Protein AF-A0A1H3VV82-F1 (afdb_monomer)

Mean predicted aligned error: 19.02 Å

Foldseek 3Di:
DDDDDDDDDDDDDDDDDDDDDPDDVVVVVVVVVVVVVVVVVVVVVVVVVVCCCVVCVVVVVQVVQQVPDWPKDWFEAWFAFEAEQVRHTQKGKAKFKFKWFALQFQQVADADPPPRGHLLLPLQLVLCVLLVFDSVVVVVCSVVCNRHLTDRRDPGHHPVSVVVSVCVLVVLVVQLVVLVVVLVVCCVPPVDPVVNVVSVVSNVVSVVVNVSSVSNIRIDIDMDIDMDGPVFFQCCLACAAADPVQAGDWHLSNLCSVQRDWAIKIWTWDQDPVRDIDIDIGHIFHHWYFYWLEDSVLSVLLVVLLVVQQVVQAPQQHHDTQFLKKWKWKAFLQFQETHYTDMPPIGTNVCLLDLVSQFFHADADPVLDFDADPLGDGHTHHPVNSVVQPDPVSSVSSSCVRSHRQQFQPKDQQFQLCQLLLLQLLCQLVLDPQADKFWWCQWDAFPRDTGGFPNNNTPGIDGLLVCSQLSGLRVLLVSLVSSALVSSLVLCVLLVFQHFLPESIPNGDRQVVQDADSVRDGSVNSSQVSRRPSGMGGNSSSQQSVSCLQQQQWRWRHYTTQFIGGPVRHTPDGDGRGGDDGSGGSVRSLSSLSSQLCLQPNDNRVQVLQAAFLADKGWHKRWDDHPPPPSQFIKIKIWIFPHSPRTGMIMIIIGGRGSDPNPRRNNSNSNSNHSSCNPVCVVVVNDRPGDGDPVSVVVVVVVVVVCCVVVVDPDDPCPPPPDPPPPPPPDGPDDDDDPPPDDDDDDDDDDDDFADDDDDPPPDDDDDDDDDDDDDDDDDDDDDDDDDDDDVQVPAPADPPPRFGADPVPRFGAHPPPRDTPDDDPPDDDDDPDDDDDDDDDDDDDDDDDDDDDDDDYDHHDDDDDDDDDDDDDDDDDDDDDDDDDDDDDDDDDDDDDDDDDDDDDDDDDDDDDDDDDDDDDDDDDDDDDDDDDDDDDDDDDDDDDDDDDDDDDDDDDDYDDDDDDDDDDDDDDDDDDDDDDDDDDDDD

Solvent-accessible surface area (backbone atoms only — not comparable to full-atom values): 59492 Å² total; per-residue (Å²): 141,90,80,87,79,92,86,86,88,88,86,88,85,79,90,77,82,91,77,84,79,80,74,54,66,71,57,54,51,49,52,51,50,50,49,50,53,51,49,51,50,48,51,53,49,51,50,48,52,49,47,48,50,72,77,43,32,70,58,54,48,48,55,50,59,75,63,48,83,59,63,66,45,77,36,67,35,47,44,25,38,33,22,27,60,88,63,55,66,53,33,38,50,47,67,22,27,32,37,32,38,17,23,31,53,18,55,67,40,70,60,33,94,89,77,72,43,26,55,16,42,63,42,30,38,55,51,41,38,75,74,77,35,64,50,66,59,51,55,49,47,39,67,77,38,43,80,36,69,74,41,80,72,41,73,67,40,48,52,66,60,51,49,53,52,52,46,60,54,45,58,41,51,48,53,37,50,51,38,54,45,51,44,52,53,38,66,70,60,88,50,53,66,67,61,46,50,50,43,48,54,52,34,56,54,36,43,64,60,29,52,53,59,74,31,45,39,34,74,48,76,43,75,40,63,47,79,47,36,81,62,33,47,71,47,30,50,46,41,34,35,61,47,101,83,72,47,33,46,44,12,35,32,33,57,40,30,84,47,25,40,42,45,67,12,37,38,36,41,46,70,45,100,84,71,46,79,46,72,50,73,46,74,44,41,56,6,31,23,40,28,24,47,23,37,68,62,56,32,48,49,48,48,53,50,55,49,52,50,28,73,73,22,36,52,67,75,47,72,37,50,20,29,60,34,35,30,41,40,31,31,33,35,86,44,26,37,30,35,27,56,48,57,38,74,67,51,35,51,77,52,68,82,54,68,76,70,49,42,25,34,62,31,65,38,102,79,78,41,73,26,57,51,100,76,34,47,77,37,63,28,42,68,71,56,57,74,61,51,80,48,70,67,60,46,52,57,55,46,55,65,56,57,47,35,50,47,41,50,41,67,40,48,53,6,40,50,35,34,65,58,46,50,48,42,21,45,72,68,66,54,43,86,68,82,55,73,37,70,24,72,11,46,44,77,41,95,85,43,79,48,65,20,85,56,60,85,33,78,42,76,31,46,48,37,51,28,52,6,53,58,36,40,40,37,35,28,54,50,38,67,55,39,35,59,69,50,47,46,51,38,44,49,61,46,36,53,30,47,67,71,70,47,70,45,44,74,61,44,70,33,48,90,44,51,67,53,62,96,71,52,49,69,46,49,46,36,40,42,22,38,16,32,92,38,38,45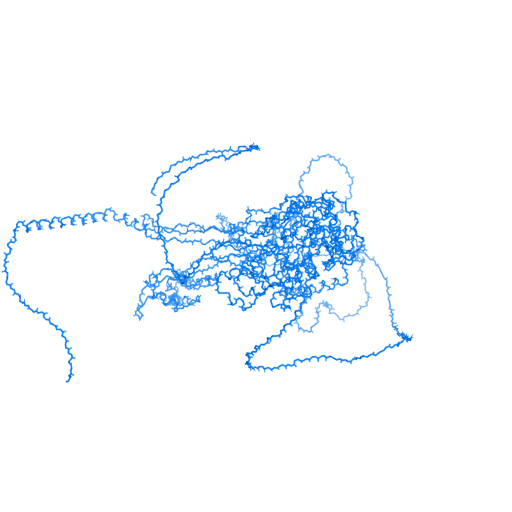,27,51,56,42,50,49,48,33,47,28,12,43,60,58,45,3,45,27,39,40,35,36,45,60,35,33,33,21,38,76,87,66,52,80,74,43,78,53,73,72,42,77,75,49,74,69,42,47,49,69,53,7,52,51,48,41,56,22,18,28,25,8,37,74,29,101,67,24,68,32,48,69,30,59,26,73,26,39,53,44,26,34,33,43,12,53,25,74,44,83,49,78,90,44,79,47,18,36,19,14,25,42,33,34,35,43,55,92,69,62,50,36,31,39,37,32,40,38,34,43,44,22,53,86,77,34,75,58,34,61,62,29,17,39,55,48,12,61,40,45,53,53,47,36,60,74,70,69,48,77,68,74,48,84,66,51,77,65,42,50,49,50,51,54,51,49,52,50,50,48,51,62,75,65,55,74,91,68,74,83,79,71,80,74,87,67,80,76,84,86,76,88,82,72,80,99,79,85,84,93,72,96,74,88,77,88,78,82,96,85,86,88,87,76,97,70,72,37,67,59,76,90,80,84,83,82,88,76,92,81,85,82,89,78,84,92,78,94,83,83,88,86,84,83,89,82,88,78,82,88,78,82,84,60,79,65,75,78,41,58,62,40,92,88,80,71,28,20,30,42,90,87,79,68,29,42,23,38,83,89,77,64,51,65,61,72,76,84,72,95,61,90,82,79,84,84,78,81,88,84,83,90,82,88,80,90,83,84,88,84,88,86,91,87,91,91,93,92,91,90,94,92,87,42,56,78,91,86,91,86,91,91,88,88,85,92,88,84,90,84,88,88,86,87,89,82,89,81,89,87,80,91,86,83,88,84,88,87,86,86,81,86,84,88,85,83,86,88,82,87,84,83,83,89,84,89,83,88,87,85,91,82,87,88,85,81,89,84,91,86,85,88,86,80,88,86,85,78,91,81,86,83,88,85,83,84,85,84,79,88,77,83,88,81,86,83,90,82,86,80,84,80,87,77,91,79,84,86,78,88,82,87,82,89,83,91,87,83,87,90,87,84,89,89,83,90,82,85,86,88,86,134

pLDDT: mean 74.74, std 27.31, range [22.58, 98.81]

Secondary structure (DSSP, 8-state):
------------------------HHHHHHHHHHHHHHHHHHHHHHHHHHHHHHHSHHHHHHHHHTTSPP-EEEEPPPPPPEE-TT--EEEEEEEEEEEEE-HHHHHHSPBPTTTSSBTTHHHHHHHHHHTT--HHHHHHHHHH-TT---EEEEEEEEHHHHHHHHHHHHHHHHHHHHHHHHHHHHHHTT--HHHHHHHHHHHHHHHHHHHHHHT--SEEEEEEEEEE-TTTTTTHHHH-EE-TTS-EESHHHHHTHHHH--B-EEEEEEE-TTS-EEEEEE--BPPPEEEESS-HHHHHHHHHHHHHHHHHHTTSSSSS-SSSEEEEEEEETTT-BEEEEEEES---TTSTT-GGGGTTSBPB-TTSSBPB-SSSPBPB--HHHHHT--SHHHHHHHHHHHSS-HHHH-EE--GGGGHHHHHHHHHHTTS--S--EEEE-SEEEETTEEEEPSSTT--EEEEHHHHHHTT-HHHHHHHHHHH-HHHHHHHHHHTTTTS----SSTT----GGGS--TTT--HHHHHHHTTT-SS-EEHHHHHHHHHHHHTTSEEEPPBSEEEEE-TTS-EEEE----EEEE-S-HHHHHHHHHHHHTTTTSTT-TTGGG--TT---EEEEEEEE-SSTTS--EEEEEEEEE-SSS--EEEEEEEES-SSSSTT-THHHHHHHHHHHHHHHHHTTPPPSSPPPHHHHHHHHHHHHHHHHHS-SS------------S-SS----S---------------S---------S-------------------------PPPP-GGGGSEEPTTT--EE-TTT--EE-TTT--EET----S------------------------------------------------------------------------------------------------------PPP--------------------------------------------------------

Sequence (989 aa):
MSRNNNRPPRAPRKTKGQTGQRFYQYMQFKLLFLFFALLVAFSLLVVRLYMINRDNGEEYKKQVLSQQAYDSRELPFKRGTITDAKGTILANSQLVYNVIIDSYQMNSGTKDETTGRSKFIAPTLDAAESLGIDRAEIEQYVTEHPDSRYYVAKKHLPYDEYTAYQKTLSDAADKVAQIRKAITDEQSGDNDEAKIADLRSQLDAARKANEKYELIQGIWFEPAYIRNYPEKTLAADVIGFANNANMGNFGLEEYYNNVLNGTPGREYGYLNDTSQLERTTIEAVDGNNLVLTMDANIQSIVEKYLKKFNEAHENKVRPGYGANNVGCIIQDVKNGNILAMASTPTYDLSNPYDLSRIVGMPKLNKVDQPEQDEQGHTQYMTQEDVDALVTQEQKTRYLNALWSNFPITSYYESGSTAKPFTLAAGLESGAMTGDETYYCGGSLVVDGWTIKCHNTKGDGMLTVDQAIGRSCNVALMQMAAQIGKENFTKFQRIFNFGLKTNIDLADEARTDDLLIDVDRMTNSDLATNSFGQNFDVTMIQMITGFSSLINGGNYYEPHVVSKITSPSGATVKNIEPRLLKKTVSEETSKKLREATLEVVEGAGGTGTSARPAGYRIGGKTGTAETLKRGNNEYIVSFLGYAPYDDPQIAIYVVIDRMNDSPQDQTREACLLVHDILTEVLPYMNIYMTEPLSEAEEEELKKLDLENTYAYGVSTTPVAIKNNWDSDGDGVNDAIDANDDGTADTALDTNDDGVTDAVDTDGDGSANLWDTDNDGKVDTDINPHPKDEIDKPWTAYSVDPTTGYYIDPTSGHLVDPETGYVFGEATMGSGSSVAGSTPQGVIDAENGTRDGNENGIPDGQEIGTEAGSDAGANGEAGNAAPAENGANGEAGNAGADAAENDTANAAANGAEGNGAGGNGEAGAAPARQNVTPEGSATNDTGTVNSANAANGTGAANAAPAENRAGGNASNIDVNGNGIADSIEGQLLGN

Radius of gyration: 45.16 Å; Cα contacts (8 Å, |Δi|>4): 1476; chains: 1; bounding box: 163×134×117 Å

Structure (mmCIF, N/CA/C/O backbone):
data_AF-A0A1H3VV82-F1
#
_entry.id   AF-A0A1H3VV82-F1
#
loop_
_atom_site.group_PDB
_atom_site.id
_atom_site.type_symbol
_atom_site.label_atom_id
_atom_site.label_alt_id
_atom_site.label_comp_id
_atom_site.label_asym_id
_atom_site.label_entity_id
_atom_site.label_seq_id
_atom_site.pdbx_PDB_ins_code
_atom_site.Cartn_x
_atom_site.Cartn_y
_atom_site.Cartn_z
_atom_site.occupancy
_atom_site.B_iso_or_equiv
_atom_site.auth_seq_id
_atom_site.auth_comp_id
_atom_site.auth_asym_id
_atom_site.auth_atom_id
_atom_site.pdbx_PDB_model_num
ATOM 1 N N . MET A 1 1 ? -55.818 67.971 40.748 1.00 38.00 1 MET A N 1
ATOM 2 C CA . MET A 1 1 ? -55.474 68.452 39.386 1.00 38.00 1 MET A CA 1
ATOM 3 C C . MET A 1 1 ? -55.339 67.222 38.492 1.00 38.00 1 MET A C 1
ATOM 5 O O . MET A 1 1 ? -54.913 66.214 39.023 1.00 38.00 1 MET A O 1
ATOM 9 N N . SER A 1 2 ? -55.588 67.175 37.185 1.00 38.03 2 SER A N 1
ATOM 10 C CA . SER A 1 2 ? -56.376 67.961 36.220 1.00 38.03 2 SER A CA 1
ATOM 11 C C . SER A 1 2 ? -55.869 67.544 34.827 1.00 38.03 2 SER A C 1
ATOM 13 O O . SER A 1 2 ? -54.793 67.994 34.438 1.00 38.03 2 SER A O 1
ATOM 15 N N . ARG A 1 3 ? -56.602 66.665 34.124 1.00 39.44 3 ARG A N 1
ATOM 16 C CA . ARG A 1 3 ? -56.711 66.476 32.650 1.00 39.44 3 ARG A CA 1
ATOM 17 C C . ARG A 1 3 ? -57.506 65.172 32.416 1.00 39.44 3 ARG A C 1
ATOM 19 O O . ARG A 1 3 ? -57.313 64.218 33.155 1.00 39.44 3 ARG A O 1
ATOM 26 N N . ASN A 1 4 ? -58.612 65.176 31.664 1.00 43.06 4 ASN A N 1
ATOM 27 C CA . ASN A 1 4 ? -58.769 65.289 30.199 1.00 43.06 4 ASN A CA 1
ATOM 28 C C . ASN A 1 4 ? -58.244 64.054 29.433 1.00 43.06 4 ASN A C 1
ATOM 30 O O . ASN A 1 4 ? -57.105 63.672 29.652 1.00 43.06 4 ASN A O 1
ATOM 34 N N . ASN A 1 5 ? -58.976 63.482 28.465 1.00 45.12 5 ASN A N 1
ATOM 35 C CA . ASN A 1 5 ? -60.398 63.673 28.108 1.00 45.12 5 ASN A CA 1
ATOM 36 C C . ASN A 1 5 ? -60.890 62.540 27.173 1.00 45.12 5 ASN A C 1
ATOM 38 O O . ASN A 1 5 ? -60.063 61.823 26.626 1.00 45.12 5 ASN A O 1
ATOM 42 N N . ASN A 1 6 ? -62.201 62.520 26.879 1.00 42.16 6 ASN A N 1
ATOM 43 C CA . ASN A 1 6 ? -62.875 61.747 25.812 1.00 42.16 6 ASN A CA 1
ATOM 44 C C . ASN A 1 6 ? -62.939 60.203 25.976 1.00 42.16 6 ASN A C 1
ATOM 46 O O . ASN A 1 6 ? -62.053 59.620 26.577 1.00 42.16 6 ASN A O 1
ATOM 50 N N . ARG A 1 7 ? -63.890 59.436 25.399 1.00 46.06 7 ARG A N 1
ATOM 51 C CA . ARG A 1 7 ? -65.313 59.565 24.931 1.00 46.06 7 ARG A CA 1
ATOM 52 C C . ARG A 1 7 ? -65.567 58.417 23.905 1.00 46.06 7 ARG A C 1
ATOM 54 O O . ARG A 1 7 ? -64.587 57.997 23.300 1.00 46.06 7 ARG A O 1
ATOM 61 N N . PRO A 1 8 ? -66.814 58.016 23.545 1.00 53.34 8 PRO A N 1
ATOM 62 C CA . PRO A 1 8 ? -68.134 58.288 24.132 1.00 53.34 8 PRO A CA 1
ATOM 63 C C . PRO A 1 8 ? -68.904 56.927 24.387 1.00 53.34 8 PRO A C 1
ATOM 65 O O . PRO A 1 8 ? -68.235 56.019 24.865 1.00 53.34 8 PRO A O 1
ATOM 68 N N . PRO A 1 9 ? -70.254 56.736 24.267 1.00 63.19 9 PRO A N 1
ATOM 69 C CA . PRO A 1 9 ? -71.006 56.082 25.360 1.00 63.19 9 PRO A CA 1
ATOM 70 C C . PRO A 1 9 ? -72.120 55.080 24.910 1.00 63.19 9 PRO A C 1
ATOM 72 O O . PRO A 1 9 ? -72.138 54.640 23.766 1.00 63.19 9 PRO A O 1
ATOM 75 N N . ARG A 1 10 ? -73.138 54.884 25.780 1.00 41.62 10 ARG A N 1
ATOM 76 C CA . ARG A 1 10 ? -74.475 54.244 25.585 1.00 41.62 10 ARG A CA 1
ATOM 77 C C . ARG A 1 10 ? -74.542 52.722 25.818 1.00 41.62 10 ARG A C 1
ATOM 79 O O . ARG A 1 10 ? -73.598 52.015 25.522 1.00 41.62 10 ARG A O 1
ATOM 86 N N . ALA A 1 11 ? -75.662 52.160 26.295 1.00 41.28 11 ALA A N 1
ATOM 87 C CA . ALA A 1 11 ? -76.793 52.732 27.055 1.00 41.28 11 ALA A CA 1
ATOM 88 C C . ALA A 1 11 ? -77.581 51.606 27.781 1.00 41.28 11 ALA A C 1
ATOM 90 O O . ALA A 1 11 ? -77.579 50.473 27.309 1.00 41.28 11 ALA A O 1
ATOM 91 N N . PRO A 1 12 ? -78.281 51.888 28.900 1.00 58.59 12 PRO A N 1
ATOM 92 C CA . PRO A 1 12 ? -78.970 50.865 29.698 1.00 58.59 12 PRO A CA 1
ATOM 93 C C . PRO A 1 12 ? -80.466 50.720 29.356 1.00 58.59 12 PRO A C 1
ATOM 95 O O . PRO A 1 12 ? -81.088 51.718 28.984 1.00 58.59 12 PRO A O 1
ATOM 98 N N . ARG A 1 13 ? -81.086 49.562 29.676 1.00 38.19 13 ARG A N 1
ATOM 99 C CA . ARG A 1 13 ? -82.186 49.469 30.682 1.00 38.19 13 ARG A CA 1
ATOM 100 C C . ARG A 1 13 ? -82.951 48.131 30.768 1.00 38.19 13 ARG A C 1
ATOM 102 O O . ARG A 1 13 ? -83.346 47.564 29.765 1.00 38.19 13 ARG A O 1
ATOM 109 N N . LYS A 1 14 ? -83.380 47.863 32.013 1.00 35.97 14 LYS A N 1
ATOM 110 C CA . LYS A 1 14 ? -84.666 47.274 32.456 1.00 35.97 14 LYS A CA 1
ATOM 111 C C . LYS A 1 14 ? -85.007 45.820 32.094 1.00 35.97 14 LYS A C 1
ATOM 113 O O . LYS A 1 14 ? -85.441 45.501 30.995 1.00 35.97 14 LYS A O 1
ATOM 118 N N . THR A 1 15 ? -85.073 45.028 33.162 1.00 47.41 15 THR A N 1
ATOM 119 C CA . THR A 1 15 ? -86.071 43.972 33.366 1.00 47.41 15 THR A CA 1
ATOM 120 C C . THR A 1 15 ? -87.490 44.400 32.958 1.00 47.41 15 THR A C 1
ATOM 122 O O . THR A 1 15 ? -87.934 45.518 33.243 1.00 47.41 15 THR A O 1
ATOM 125 N N . LYS A 1 16 ? -88.246 43.477 32.352 1.00 37.97 16 LYS A N 1
ATOM 126 C CA . LYS A 1 16 ? -89.707 43.563 32.212 1.00 37.97 16 LYS A CA 1
ATOM 127 C C . LYS A 1 16 ? -90.333 42.169 32.300 1.00 37.97 16 LYS A C 1
ATOM 129 O O . LYS A 1 16 ? -89.700 41.187 31.937 1.00 37.97 16 LYS A O 1
ATOM 134 N N . GLY A 1 17 ? -91.549 42.127 32.840 1.00 38.41 17 GLY A N 1
ATOM 135 C CA . GLY A 1 17 ? -92.217 40.932 33.351 1.00 38.41 17 GLY A CA 1
ATOM 136 C C . GLY A 1 17 ? -92.406 39.749 32.396 1.00 38.41 17 GLY A C 1
ATOM 137 O O . GLY A 1 17 ? -92.427 39.877 31.174 1.00 38.41 17 GLY A O 1
ATOM 138 N N . GLN A 1 18 ? -92.614 38.595 33.029 1.00 49.03 18 GLN A N 1
ATOM 139 C CA . GLN A 1 18 ? -93.036 37.347 32.404 1.00 49.03 18 GLN A CA 1
ATOM 140 C C . GLN A 1 18 ? -94.310 37.541 31.567 1.00 49.03 18 GLN A C 1
ATOM 142 O O . GLN A 1 18 ? -95.285 38.128 32.032 1.00 49.03 18 GLN A O 1
ATOM 147 N N . THR A 1 19 ? -94.350 36.927 30.386 1.00 38.09 19 THR A N 1
ATOM 148 C CA . THR A 1 19 ? -95.600 36.449 29.778 1.00 38.09 19 THR A CA 1
ATOM 149 C C . THR A 1 19 ? -95.385 34.988 29.401 1.00 38.09 19 THR A C 1
ATOM 151 O O . THR A 1 19 ? -94.459 34.652 28.669 1.00 38.09 19 THR A O 1
ATOM 154 N N . GLY A 1 20 ? -96.163 34.092 30.007 1.00 49.44 20 GLY A N 1
ATOM 155 C CA . GLY A 1 20 ? -95.887 32.659 29.943 1.00 49.44 20 GLY A CA 1
ATOM 156 C C . GLY A 1 20 ? -96.320 32.034 28.621 1.00 49.44 20 GLY A C 1
ATOM 157 O O . GLY A 1 20 ? -97.518 31.888 28.376 1.00 49.44 20 GLY A O 1
ATOM 158 N N . GLN A 1 21 ? -95.364 31.557 27.822 1.00 50.28 21 GLN A N 1
ATOM 159 C CA . GLN A 1 21 ? -95.659 30.484 26.877 1.00 50.28 21 GLN A CA 1
ATOM 160 C C . GLN A 1 21 ? -95.924 29.206 27.680 1.00 50.28 21 GLN A C 1
ATOM 162 O O . GLN A 1 21 ? -95.058 28.722 28.410 1.00 50.28 21 GLN A O 1
ATOM 167 N N . ARG A 1 22 ? -97.143 28.668 27.573 1.00 47.16 22 ARG A N 1
ATOM 168 C CA . ARG A 1 22 ? -97.499 27.384 28.185 1.00 47.16 22 ARG A CA 1
ATOM 169 C C . ARG A 1 22 ? -96.730 26.277 27.467 1.00 47.16 22 ARG A C 1
ATOM 171 O O . ARG A 1 22 ? -97.128 25.867 26.379 1.00 47.16 22 ARG A O 1
ATOM 178 N N . PHE A 1 23 ? -95.652 25.786 28.078 1.00 49.19 23 PHE A N 1
ATOM 179 C CA . PHE A 1 23 ? -95.019 24.543 27.643 1.00 49.19 23 PHE A CA 1
ATOM 180 C C . PHE A 1 23 ? -96.083 23.442 27.626 1.00 49.19 23 PHE A C 1
ATOM 182 O O . PHE A 1 23 ? -96.707 23.159 28.650 1.00 49.19 23 PHE A O 1
ATOM 189 N N . TYR A 1 24 ? -96.311 22.832 26.462 1.00 60.22 24 TYR A N 1
ATOM 190 C CA . TYR A 1 24 ? -97.186 21.669 26.368 1.00 60.22 24 TYR A CA 1
ATOM 191 C C . TYR A 1 24 ? -96.618 20.576 27.277 1.00 60.22 24 TYR A C 1
ATOM 193 O O . TYR A 1 24 ? -95.491 20.124 27.062 1.00 60.22 24 TYR A O 1
ATOM 201 N N . GLN A 1 25 ? -97.406 20.110 28.251 1.00 56.41 25 GLN A N 1
ATOM 202 C CA . GLN A 1 25 ? -97.020 19.001 29.137 1.00 56.41 25 GLN A CA 1
ATOM 203 C C . GLN A 1 25 ? -96.563 17.779 28.321 1.00 56.41 25 GLN A C 1
ATOM 205 O O . GLN A 1 25 ? -95.598 17.115 28.677 1.00 56.41 25 GLN A O 1
ATOM 210 N N . TYR A 1 26 ? -97.176 17.566 27.152 1.00 57.34 26 TYR A N 1
ATOM 211 C CA . TYR A 1 26 ? -96.818 16.530 26.182 1.00 57.34 26 TYR A CA 1
ATOM 212 C C . TYR A 1 26 ? -95.390 16.655 25.604 1.00 57.34 26 TYR A C 1
ATOM 214 O O . TYR A 1 26 ? -94.752 15.641 25.332 1.00 57.34 26 TYR A O 1
ATOM 222 N N . MET A 1 27 ? -94.849 17.872 25.445 1.00 56.84 27 MET A N 1
ATOM 223 C CA . MET A 1 27 ? -93.449 18.074 25.037 1.00 56.84 27 MET A CA 1
ATOM 224 C C . MET A 1 27 ? -92.477 17.833 26.191 1.00 56.84 27 MET A C 1
ATOM 226 O O . MET A 1 27 ? -91.446 17.206 25.975 1.00 56.84 27 MET A O 1
ATOM 230 N N . GLN A 1 28 ? -92.808 18.268 27.412 1.00 60.91 28 GLN A N 1
ATOM 231 C CA . GLN A 1 28 ? -91.981 17.964 28.586 1.00 60.91 28 GLN A CA 1
ATOM 232 C C . GLN A 1 28 ? -91.943 16.456 28.859 1.00 60.91 28 GLN A C 1
ATOM 234 O O . GLN A 1 28 ? -90.869 15.916 29.097 1.00 60.91 28 GLN A O 1
ATOM 239 N N . PHE A 1 29 ? -93.074 15.758 28.721 1.00 64.06 29 PHE A N 1
ATOM 240 C CA . PHE A 1 29 ? -93.136 14.303 28.869 1.00 64.06 29 PHE A CA 1
ATOM 241 C C . PHE A 1 29 ? -92.304 13.577 27.801 1.00 64.06 29 PHE A C 1
ATOM 243 O O . PHE A 1 29 ? -91.577 12.645 28.128 1.00 64.06 29 PHE A O 1
ATOM 250 N N . LYS A 1 30 ? -92.335 14.035 26.539 1.00 71.00 30 LYS A N 1
ATOM 251 C CA . LYS A 1 30 ? -91.463 13.499 25.477 1.00 71.00 30 LYS A CA 1
ATOM 252 C C . LYS A 1 30 ? -89.980 13.772 25.727 1.00 71.00 30 LYS A C 1
ATOM 254 O O . LYS A 1 30 ? -89.175 12.879 25.495 1.00 71.00 30 LYS A O 1
ATOM 259 N N . LEU A 1 31 ? -89.615 14.962 26.207 1.00 70.62 31 LEU A N 1
ATOM 260 C CA . LEU A 1 31 ? -88.222 15.299 26.517 1.00 70.62 31 LEU A CA 1
ATOM 261 C C . LEU A 1 31 ? -87.698 14.490 27.714 1.00 70.62 31 LEU A C 1
ATOM 263 O O . LEU A 1 31 ? -86.571 14.011 27.680 1.00 70.62 31 LEU A O 1
ATOM 267 N N . LEU A 1 32 ? -88.529 14.290 28.740 1.00 76.44 32 LEU A N 1
ATOM 268 C CA . LEU A 1 32 ? -88.187 13.507 29.927 1.00 76.44 32 LEU A CA 1
ATOM 269 C C . LEU A 1 32 ? -88.119 12.006 29.604 1.00 76.44 32 LEU A C 1
ATOM 271 O O . LEU A 1 32 ? -87.194 11.339 30.051 1.00 76.44 32 LEU A O 1
ATOM 275 N N . PHE A 1 33 ? -89.013 11.488 28.753 1.00 81.19 33 PHE A N 1
ATOM 276 C CA . PHE A 1 33 ? -88.924 10.120 28.227 1.00 81.19 33 PHE A CA 1
ATOM 277 C C . PHE A 1 33 ? -87.677 9.917 27.352 1.00 81.19 33 PHE A C 1
ATOM 279 O O . PHE A 1 33 ? -86.983 8.919 27.514 1.00 81.19 33 PHE A O 1
ATOM 286 N N . LEU A 1 34 ? -87.348 10.876 26.475 1.00 81.62 34 LEU A N 1
ATOM 287 C CA . LEU A 1 34 ? -86.114 10.853 25.683 1.00 81.62 34 LEU A CA 1
ATOM 288 C C . LEU A 1 34 ? -84.880 10.846 26.593 1.00 81.62 34 LEU A C 1
ATOM 290 O O . LEU A 1 34 ? -84.000 10.017 26.401 1.00 81.62 34 LEU A O 1
ATOM 294 N N . PHE A 1 35 ? -84.841 11.717 27.605 1.00 82.69 35 PHE A N 1
ATOM 295 C CA . PHE A 1 35 ? -83.765 11.768 28.595 1.00 82.69 35 PHE A CA 1
ATOM 296 C C . PHE A 1 35 ? -83.637 10.448 29.365 1.00 82.69 35 PHE A C 1
ATOM 298 O O . PHE A 1 35 ? -82.532 9.937 29.504 1.00 82.69 35 PHE A O 1
ATOM 305 N N . PHE A 1 36 ? -84.749 9.850 29.804 1.00 85.19 36 PHE A N 1
ATOM 306 C CA . PHE A 1 36 ? -84.732 8.567 30.511 1.00 85.19 36 PHE A CA 1
ATOM 307 C C . PHE A 1 36 ? -84.284 7.411 29.603 1.00 85.19 36 PHE A C 1
ATOM 309 O O . PHE A 1 36 ? -83.527 6.554 30.045 1.00 85.19 36 PHE A O 1
ATOM 316 N N . ALA A 1 37 ? -84.677 7.409 28.326 1.00 85.19 37 ALA A N 1
ATOM 317 C CA . ALA A 1 37 ? -84.195 6.442 27.340 1.00 85.19 37 ALA A CA 1
ATOM 318 C C . ALA A 1 37 ? -82.688 6.600 27.062 1.00 85.19 37 ALA A C 1
ATOM 320 O O . ALA A 1 37 ? -81.978 5.602 26.970 1.00 85.19 37 ALA A O 1
ATOM 321 N N . LEU A 1 38 ? -82.185 7.838 26.991 1.00 87.12 38 LEU A N 1
ATOM 322 C CA . LEU A 1 38 ? -80.756 8.142 26.840 1.00 87.12 38 LEU A CA 1
ATOM 323 C C . LEU A 1 38 ? -79.955 7.724 28.084 1.00 87.12 38 LEU A C 1
ATOM 325 O O . LEU A 1 38 ? -78.871 7.164 27.957 1.00 87.12 38 LEU A O 1
ATOM 329 N N . LEU A 1 39 ? -80.512 7.937 29.280 1.00 87.50 39 LEU A N 1
ATOM 330 C CA . LEU A 1 39 ? -79.916 7.532 30.554 1.00 87.50 39 LEU A CA 1
ATOM 331 C C . LEU A 1 39 ? -79.873 6.002 30.672 1.00 87.50 39 LEU A C 1
ATOM 333 O O . LEU A 1 39 ? -78.817 5.456 30.968 1.00 87.50 39 LEU A O 1
ATOM 337 N N . VAL A 1 40 ? -80.962 5.298 30.337 1.00 89.38 40 VAL A N 1
ATOM 338 C CA . VAL A 1 40 ? -80.990 3.824 30.262 1.00 89.38 40 VAL A CA 1
ATOM 339 C C . VAL A 1 40 ? -80.002 3.297 29.218 1.00 89.38 40 VAL A C 1
ATOM 341 O O . VAL A 1 40 ? -79.299 2.331 29.501 1.00 89.38 40 VAL A O 1
ATOM 344 N N . ALA A 1 41 ? -79.882 3.936 28.050 1.00 88.38 41 ALA A N 1
ATOM 345 C CA . ALA A 1 41 ? -78.874 3.571 27.054 1.00 88.38 41 ALA A CA 1
ATOM 346 C C . ALA A 1 41 ? -77.444 3.751 27.595 1.00 88.38 41 ALA A C 1
ATOM 348 O O . ALA A 1 41 ? -76.622 2.851 27.437 1.00 88.38 41 ALA A O 1
ATOM 349 N N . PHE A 1 42 ? -77.160 4.848 28.306 1.00 90.38 42 PHE A N 1
ATOM 350 C CA . PHE A 1 42 ? -75.878 5.052 28.990 1.00 90.38 42 PHE A CA 1
ATOM 351 C C . PHE A 1 42 ? -75.632 4.018 30.095 1.00 90.38 42 PHE A C 1
ATOM 353 O O . PHE A 1 42 ? -74.533 3.483 30.181 1.00 90.38 42 PHE A O 1
ATOM 360 N N . SER A 1 43 ? -76.636 3.681 30.910 1.00 87.38 43 SER A N 1
ATOM 361 C CA . SER A 1 43 ? -76.517 2.636 31.934 1.00 87.38 43 SER A CA 1
ATOM 362 C C . SER A 1 43 ? -76.255 1.261 31.321 1.00 87.38 43 SER A C 1
ATOM 364 O O . SER A 1 43 ? -75.401 0.536 31.819 1.00 87.38 43 SER A O 1
ATOM 366 N N . LEU A 1 44 ? -76.926 0.910 30.219 1.00 90.06 44 LEU A N 1
ATOM 367 C CA . LEU A 1 44 ? -76.664 -0.326 29.475 1.00 90.06 44 LEU A CA 1
ATOM 368 C C . LEU A 1 44 ? -75.263 -0.333 28.852 1.00 90.06 44 LEU A C 1
ATOM 370 O O . LEU A 1 44 ? -74.608 -1.370 28.862 1.00 90.06 44 LEU A O 1
ATOM 374 N N . LEU A 1 45 ? -74.779 0.811 28.358 1.00 88.38 45 LEU A N 1
ATOM 375 C CA . LEU A 1 45 ? -73.431 0.948 27.804 1.00 88.38 45 LEU A CA 1
ATOM 376 C C . LEU A 1 45 ? -72.366 0.820 28.906 1.00 88.38 45 LEU A C 1
ATOM 378 O O . LEU A 1 45 ? -71.418 0.066 28.728 1.00 88.38 45 LEU A O 1
ATOM 382 N N . VAL A 1 46 ? -72.561 1.446 30.072 1.00 86.56 46 VAL A N 1
ATOM 383 C CA . VAL A 1 46 ? -71.690 1.295 31.255 1.00 86.56 46 VAL A CA 1
ATOM 384 C C . VAL A 1 46 ? -71.702 -0.141 31.783 1.00 86.56 46 VAL A C 1
ATOM 386 O O . VAL A 1 46 ? -70.638 -0.689 32.056 1.00 86.56 46 VAL A O 1
ATOM 389 N N . VAL A 1 47 ? -72.867 -0.793 31.866 1.00 87.50 47 VAL A N 1
ATOM 390 C CA . VAL A 1 47 ? -72.962 -2.220 32.229 1.00 87.50 47 VAL A CA 1
ATOM 391 C C . VAL A 1 47 ? -72.260 -3.092 31.188 1.00 87.50 47 VAL A C 1
ATOM 393 O O . VAL A 1 47 ? -71.546 -4.016 31.566 1.00 87.50 47 VAL A O 1
ATOM 396 N N . ARG A 1 48 ? -72.383 -2.792 29.889 1.00 88.00 48 ARG A N 1
ATOM 397 C CA . ARG A 1 48 ? -71.675 -3.531 28.835 1.00 88.00 48 ARG A CA 1
ATOM 398 C C . ARG A 1 48 ? -70.160 -3.331 28.915 1.00 88.00 48 ARG A C 1
ATOM 400 O O . ARG A 1 48 ? -69.441 -4.310 28.767 1.00 88.00 48 ARG A O 1
ATOM 407 N N . LEU A 1 49 ? -69.688 -2.117 29.199 1.00 81.81 49 LEU A N 1
ATOM 408 C CA . LEU A 1 49 ? -68.272 -1.815 29.445 1.00 81.81 49 LEU A CA 1
ATOM 409 C C . LEU A 1 49 ? -67.749 -2.557 30.681 1.00 81.81 49 LEU A C 1
ATOM 411 O O . LEU A 1 49 ? -66.675 -3.145 30.625 1.00 81.81 49 LEU A O 1
ATOM 415 N N . TYR A 1 50 ? -68.532 -2.598 31.763 1.00 85.31 50 TYR A N 1
ATOM 416 C CA . TYR A 1 50 ? -68.205 -3.365 32.964 1.00 85.31 50 TYR A CA 1
ATOM 417 C C . TYR A 1 50 ? -68.160 -4.874 32.692 1.00 85.31 50 TYR A C 1
ATOM 419 O O . TYR A 1 50 ? -67.230 -5.531 33.138 1.00 85.31 50 TYR A O 1
ATOM 427 N N . MET A 1 51 ? -69.100 -5.430 31.918 1.00 79.81 51 MET A N 1
ATOM 428 C CA . MET A 1 51 ? -69.052 -6.843 31.514 1.00 79.81 51 MET A CA 1
ATOM 429 C C . MET A 1 51 ? -67.833 -7.142 30.635 1.00 79.81 51 MET A C 1
ATOM 431 O O . MET A 1 51 ? -67.130 -8.102 30.907 1.00 79.81 51 MET A O 1
ATOM 435 N N . ILE A 1 52 ? -67.523 -6.299 29.644 1.00 80.31 52 ILE A N 1
ATOM 436 C CA . ILE A 1 52 ? -66.321 -6.451 28.803 1.00 80.31 52 ILE A CA 1
ATOM 437 C C . ILE A 1 52 ? -65.044 -6.394 29.660 1.00 80.31 52 ILE A C 1
ATOM 439 O O . ILE A 1 52 ? -64.154 -7.222 29.497 1.00 80.31 52 ILE A O 1
ATOM 443 N N . ASN A 1 53 ? -64.966 -5.467 30.618 1.00 71.94 53 ASN A N 1
ATOM 444 C CA . ASN A 1 53 ? -63.827 -5.351 31.531 1.00 71.94 53 ASN A CA 1
ATOM 445 C C . ASN A 1 53 ? -63.754 -6.510 32.547 1.00 71.94 53 ASN A C 1
ATOM 447 O O . ASN A 1 53 ? -62.665 -6.916 32.926 1.00 71.94 53 ASN A O 1
ATOM 451 N N . ARG A 1 54 ? -64.885 -7.086 32.968 1.00 78.69 54 ARG A N 1
ATOM 452 C CA . ARG A 1 54 ? -64.916 -8.219 33.906 1.00 78.69 54 ARG A CA 1
ATOM 453 C C . ARG A 1 54 ? -64.638 -9.564 33.228 1.00 78.69 54 ARG A C 1
ATOM 455 O O . ARG A 1 54 ? -63.984 -10.411 33.825 1.00 78.69 54 ARG A O 1
ATOM 462 N N . ASP A 1 55 ? -65.154 -9.759 32.018 1.00 76.75 55 ASP A N 1
ATOM 463 C CA . ASP A 1 55 ? -65.155 -11.052 31.324 1.00 76.75 55 ASP A CA 1
ATOM 464 C C . ASP A 1 55 ? -63.951 -11.196 30.367 1.00 76.75 55 ASP A C 1
ATOM 466 O O . ASP A 1 55 ? -63.442 -12.301 30.202 1.00 76.75 55 ASP A O 1
ATOM 470 N N . ASN A 1 56 ? -63.446 -10.087 29.805 1.00 72.62 56 ASN A N 1
ATOM 471 C CA . ASN A 1 56 ? -62.285 -10.037 28.898 1.00 72.62 56 ASN A CA 1
ATOM 472 C C . ASN A 1 56 ? -61.171 -9.082 29.395 1.00 72.62 56 ASN A C 1
ATOM 474 O O . ASN A 1 56 ? -60.222 -8.805 28.666 1.00 72.62 56 ASN A O 1
ATOM 478 N N . GLY A 1 57 ? -61.248 -8.542 30.618 1.00 64.81 57 GLY A N 1
ATOM 479 C CA . GLY A 1 57 ? -60.288 -7.536 31.105 1.00 64.81 57 GLY A CA 1
ATOM 480 C C . GLY A 1 57 ? -58.841 -8.013 31.158 1.00 64.81 57 GLY A C 1
ATOM 481 O O . GLY A 1 57 ? -57.953 -7.273 30.750 1.00 64.81 57 GLY A O 1
ATOM 482 N N . GLU A 1 58 ? -58.600 -9.249 31.603 1.00 62.34 58 GLU A N 1
ATOM 483 C CA . GLU A 1 58 ? -57.260 -9.855 31.584 1.00 62.34 58 GLU A CA 1
ATOM 484 C C . GLU A 1 58 ? -56.757 -10.104 30.150 1.00 62.34 58 GLU A C 1
ATOM 486 O O . GLU A 1 58 ? -55.569 -9.946 29.893 1.00 62.34 58 GLU A O 1
ATOM 491 N N . GLU A 1 59 ? -57.643 -10.414 29.199 1.00 63.47 59 GLU A N 1
ATOM 492 C CA . GLU A 1 59 ? -57.296 -10.597 27.781 1.00 63.47 59 GLU A CA 1
ATOM 493 C C . GLU A 1 59 ? -56.889 -9.265 27.133 1.00 63.47 59 GLU A C 1
ATOM 495 O O . GLU A 1 59 ? -55.814 -9.167 26.545 1.00 63.47 59 GLU A O 1
ATOM 500 N N . TYR A 1 60 ? -57.682 -8.203 27.313 1.00 66.75 60 TYR A N 1
ATOM 501 C CA . TYR A 1 60 ? -57.325 -6.867 26.825 1.00 66.75 60 TYR A CA 1
ATOM 502 C C . TYR A 1 60 ? -56.102 -6.288 27.542 1.00 66.75 60 TYR A C 1
ATOM 504 O O . TYR A 1 60 ? -55.291 -5.609 26.919 1.00 66.75 60 TYR A O 1
ATOM 512 N N . LYS A 1 61 ? -55.925 -6.578 28.835 1.00 59.28 61 LYS A N 1
ATOM 513 C CA . LYS A 1 61 ? -54.725 -6.211 29.596 1.00 59.28 61 LYS A CA 1
ATOM 514 C C . LYS A 1 61 ? -53.491 -6.943 29.068 1.00 59.28 61 LYS A C 1
ATOM 516 O O . LYS A 1 61 ? -52.477 -6.286 28.876 1.00 59.28 61 LYS A O 1
ATOM 521 N N . LYS A 1 62 ? -53.579 -8.241 28.751 1.00 60.06 62 LYS A N 1
ATOM 522 C CA . LYS A 1 62 ? -52.516 -8.978 28.044 1.00 60.06 62 LYS A CA 1
ATOM 523 C C . LYS A 1 62 ? -52.216 -8.366 26.676 1.00 60.06 62 LYS A C 1
ATOM 525 O O . LYS A 1 62 ? -51.058 -8.087 26.403 1.00 60.06 62 LYS A O 1
ATOM 530 N N . GLN A 1 63 ? -53.235 -8.076 25.861 1.00 59.84 63 GLN A N 1
ATOM 531 C CA . GLN A 1 63 ? -53.050 -7.443 24.547 1.00 59.84 63 GLN A CA 1
ATOM 532 C C . GLN A 1 63 ? -52.359 -6.073 24.651 1.00 59.84 63 GLN A C 1
ATOM 534 O O . GLN A 1 63 ? -51.424 -5.806 23.902 1.00 59.84 63 GLN A O 1
ATOM 539 N N . VAL A 1 64 ? -52.753 -5.230 25.612 1.00 58.34 64 VAL A N 1
ATOM 540 C CA . VAL A 1 64 ? -52.102 -3.932 25.861 1.00 58.34 64 VAL A CA 1
ATOM 541 C C . VAL A 1 64 ? -50.682 -4.105 26.407 1.00 58.34 64 VAL A C 1
ATOM 543 O O . VAL A 1 64 ? -49.792 -3.382 25.978 1.00 58.34 64 VAL A O 1
ATOM 546 N N . LEU A 1 65 ? -50.429 -5.075 27.290 1.00 54.44 65 LEU A N 1
ATOM 547 C CA . LEU A 1 65 ? -49.081 -5.387 27.785 1.00 54.44 65 LEU A CA 1
ATOM 548 C C . LEU A 1 65 ? -48.160 -5.923 26.674 1.00 54.44 65 LEU A C 1
ATOM 550 O O . LEU A 1 65 ? -46.993 -5.563 26.646 1.00 54.44 65 LEU A O 1
ATOM 554 N N . SER A 1 66 ? -48.687 -6.688 25.711 1.00 53.75 66 SER A N 1
ATOM 555 C CA . SER A 1 66 ? -47.972 -7.109 24.489 1.00 53.75 66 SER A CA 1
ATOM 556 C C . SER A 1 66 ? -47.824 -6.007 23.423 1.00 53.75 66 SER A C 1
ATOM 558 O O . SER A 1 66 ? -47.241 -6.239 22.367 1.00 53.75 66 SER A O 1
ATOM 560 N N . GLN A 1 67 ? -48.393 -4.821 23.672 1.00 50.59 67 GLN A N 1
ATOM 561 C CA . GLN A 1 67 ? -48.280 -3.620 22.832 1.00 50.59 67 GLN A CA 1
ATOM 562 C C . GLN A 1 67 ? -47.517 -2.482 23.527 1.00 50.59 67 GLN A C 1
ATOM 564 O O . GLN A 1 67 ? -47.142 -1.508 22.873 1.00 50.59 67 GLN A O 1
ATOM 569 N N . GLN A 1 68 ? -47.270 -2.581 24.837 1.00 53.28 68 GLN A N 1
ATOM 570 C CA . GLN A 1 68 ? -46.245 -1.779 25.492 1.00 53.28 68 GLN A CA 1
ATOM 571 C C . GLN A 1 68 ? -44.886 -2.265 24.989 1.00 53.28 68 GLN A C 1
ATOM 573 O O . GLN A 1 68 ? -44.681 -3.465 24.831 1.00 53.28 68 GLN A O 1
ATOM 578 N N . ALA A 1 69 ? -44.005 -1.319 24.657 1.00 49.03 69 ALA A N 1
ATOM 579 C CA . ALA A 1 69 ? -42.769 -1.606 23.941 1.00 49.03 69 ALA A CA 1
ATOM 580 C C . ALA A 1 69 ? -41.962 -2.710 24.637 1.00 49.03 69 ALA A C 1
ATOM 582 O O . ALA A 1 69 ? -41.537 -2.549 25.780 1.00 49.03 69 ALA A O 1
ATOM 583 N N . TYR A 1 70 ? -41.753 -3.817 23.923 1.00 57.41 70 TYR A N 1
ATOM 584 C CA . TYR A 1 70 ? -40.769 -4.817 24.300 1.00 57.41 70 TYR A CA 1
ATOM 585 C C . TYR A 1 70 ? -39.396 -4.143 24.335 1.00 57.41 70 TYR A C 1
ATOM 587 O O . TYR A 1 70 ? -38.978 -3.563 23.329 1.00 57.41 70 TYR A O 1
ATOM 595 N N . ASP A 1 71 ? -38.697 -4.229 25.469 1.00 61.16 71 ASP A N 1
ATOM 596 C CA . ASP A 1 71 ? -37.291 -3.837 25.558 1.00 61.16 71 ASP A CA 1
ATOM 597 C C . ASP A 1 71 ? -36.482 -4.791 24.663 1.00 61.16 71 ASP A C 1
ATOM 599 O O . ASP A 1 71 ? -36.154 -5.915 25.047 1.00 61.16 71 ASP A O 1
ATOM 603 N N . SER A 1 72 ? -36.250 -4.345 23.427 1.00 68.38 72 SER A N 1
ATOM 604 C CA . SER A 1 72 ? -35.460 -5.009 22.393 1.00 68.38 72 SER A CA 1
ATOM 605 C C . SER A 1 72 ? -34.098 -4.333 22.329 1.00 68.38 72 SER A C 1
ATOM 607 O O . SER A 1 72 ? -33.944 -3.293 21.686 1.00 68.38 72 SER A O 1
ATOM 609 N N . ARG A 1 73 ? -33.113 -4.931 22.991 1.00 77.81 73 ARG A N 1
ATOM 610 C CA . ARG A 1 73 ? -31.726 -4.477 23.010 1.00 77.81 73 ARG A CA 1
ATOM 611 C C . ARG A 1 73 ? -30.955 -5.116 21.860 1.00 77.81 73 ARG A C 1
ATOM 613 O O . ARG A 1 73 ? -31.004 -6.331 21.681 1.00 77.81 73 ARG A O 1
ATOM 620 N N . GLU A 1 74 ? -30.220 -4.310 21.105 1.00 83.44 74 GLU A N 1
ATOM 621 C CA . GLU A 1 74 ? -29.265 -4.822 20.122 1.00 83.44 74 GLU A CA 1
ATOM 622 C C . GLU A 1 74 ? -27.958 -5.216 20.830 1.00 83.44 74 GLU A C 1
ATOM 624 O O . GLU A 1 74 ? -27.483 -4.498 21.711 1.00 83.44 74 GLU A O 1
ATOM 629 N N . LEU A 1 75 ? -27.402 -6.378 20.486 1.00 87.69 75 LEU A N 1
ATOM 630 C CA . LEU A 1 75 ? -26.113 -6.847 20.990 1.00 87.69 75 LEU A CA 1
ATOM 631 C C . LEU A 1 75 ? -25.051 -6.595 19.912 1.00 87.69 75 LEU A C 1
ATOM 633 O O . LEU A 1 75 ? -25.219 -7.069 18.783 1.00 87.69 75 LEU A O 1
ATOM 637 N N . PRO A 1 76 ? -23.973 -5.854 20.216 1.00 91.94 76 PRO A N 1
ATOM 638 C CA . PRO A 1 76 ? -22.963 -5.522 19.224 1.00 91.94 76 PRO A CA 1
ATOM 639 C C . PRO A 1 76 ? -22.158 -6.768 18.838 1.00 91.94 76 PRO A C 1
ATOM 641 O O . PRO A 1 76 ? -21.832 -7.595 19.688 1.00 91.94 76 PRO A O 1
ATOM 644 N N . PHE A 1 77 ? -21.796 -6.872 17.563 1.00 93.50 77 PHE A N 1
ATOM 645 C CA . PHE A 1 77 ? -20.827 -7.855 17.079 1.00 93.50 77 PHE A CA 1
ATOM 646 C C . PHE A 1 77 ? -19.409 -7.274 17.127 1.00 93.50 77 PHE A C 1
ATOM 648 O O . PHE A 1 77 ? -19.214 -6.071 16.926 1.00 93.50 77 PHE A O 1
ATOM 655 N N . LYS A 1 78 ? -18.403 -8.126 17.315 1.00 94.81 78 LYS A N 1
ATOM 656 C CA . LYS A 1 78 ? -16.997 -7.770 17.115 1.00 94.81 78 LYS A CA 1
ATOM 657 C C . LYS A 1 78 ? -16.673 -7.813 15.618 1.00 94.81 78 LYS A C 1
ATOM 659 O O . LYS A 1 78 ? -16.931 -8.815 14.947 1.00 94.81 78 LYS A O 1
ATOM 664 N N . ARG A 1 79 ? -16.091 -6.738 15.075 1.00 96.88 79 ARG A N 1
ATOM 665 C CA . ARG A 1 79 ? -15.557 -6.726 13.702 1.00 96.88 79 ARG A CA 1
ATOM 666 C C . ARG A 1 79 ? -14.242 -7.517 13.664 1.00 96.88 79 ARG A C 1
ATOM 668 O O . ARG A 1 79 ? -13.404 -7.372 14.557 1.00 96.88 79 ARG A O 1
ATOM 675 N N . GLY A 1 80 ? -14.069 -8.351 12.642 1.00 97.75 80 GLY A N 1
ATOM 676 C CA . GLY A 1 80 ? -12.962 -9.299 12.506 1.00 97.75 80 GLY A CA 1
ATOM 677 C C . GLY A 1 80 ? -11.578 -8.651 12.549 1.00 97.75 80 GLY A C 1
ATOM 678 O O . GLY A 1 80 ? -11.391 -7.506 12.141 1.00 97.75 80 GLY A O 1
ATOM 679 N N . THR A 1 81 ? -10.600 -9.368 13.086 1.00 98.25 81 THR A N 1
ATOM 680 C CA . THR A 1 81 ? -9.204 -8.921 13.237 1.00 98.25 81 THR A CA 1
ATOM 681 C C . THR A 1 81 ? -8.487 -8.940 11.884 1.00 98.25 81 THR A C 1
ATOM 683 O O . THR A 1 81 ? -8.780 -9.795 11.055 1.00 98.25 81 THR A O 1
ATOM 686 N N . ILE A 1 82 ? -7.531 -8.042 11.662 1.00 98.56 82 ILE A N 1
ATOM 687 C CA . ILE A 1 82 ? -6.574 -8.115 10.552 1.00 98.56 82 ILE A CA 1
ATOM 688 C C . ILE A 1 82 ? -5.194 -8.343 11.168 1.00 98.56 82 ILE A C 1
ATOM 690 O O . ILE A 1 82 ? -4.761 -7.543 12.003 1.00 98.56 82 ILE A O 1
ATOM 694 N N . THR A 1 83 ? -4.521 -9.427 10.780 1.00 98.38 83 THR A N 1
ATOM 695 C CA . THR A 1 83 ? -3.143 -9.724 11.198 1.00 98.38 83 THR A CA 1
ATOM 696 C C . THR A 1 83 ? -2.221 -9.892 10.002 1.00 98.38 83 THR A C 1
ATOM 698 O O . THR A 1 83 ? -2.657 -10.364 8.954 1.00 98.38 83 THR A O 1
ATOM 701 N N . ASP A 1 84 ? -0.939 -9.584 10.168 1.00 97.69 84 ASP A N 1
ATOM 702 C CA . ASP A 1 84 ? 0.088 -9.932 9.180 1.00 97.69 84 ASP A CA 1
ATOM 703 C C . ASP A 1 84 ? 0.268 -11.467 9.044 1.00 97.69 84 ASP A C 1
ATOM 705 O O . ASP A 1 84 ? -0.406 -12.258 9.717 1.00 97.69 84 ASP A O 1
ATOM 709 N N . ALA A 1 85 ? 1.192 -11.900 8.182 1.00 95.31 85 ALA A N 1
ATOM 710 C CA . ALA A 1 85 ? 1.514 -13.311 7.956 1.00 95.31 85 ALA A CA 1
ATOM 711 C C . ALA A 1 85 ? 2.087 -14.050 9.189 1.00 95.31 85 ALA A C 1
ATOM 713 O O . ALA A 1 85 ? 2.066 -15.284 9.220 1.00 95.31 85 ALA A O 1
ATOM 714 N N . LYS A 1 86 ? 2.583 -13.326 10.204 1.00 94.56 86 LYS A N 1
ATOM 715 C CA . LYS A 1 86 ? 3.185 -13.854 11.443 1.00 94.56 86 LYS A CA 1
ATOM 716 C C . LYS A 1 86 ? 2.258 -13.764 12.664 1.00 94.56 86 LYS A C 1
ATOM 718 O O . LYS A 1 86 ? 2.545 -14.384 13.685 1.00 94.56 86 LYS A O 1
ATOM 723 N N . GLY A 1 87 ? 1.121 -13.076 12.549 1.00 94.81 87 GLY A N 1
ATOM 724 C CA . GLY A 1 87 ? 0.118 -12.903 13.605 1.00 94.81 87 GLY A CA 1
ATOM 725 C C . GLY A 1 87 ? 0.132 -11.529 14.288 1.00 94.81 87 GLY A C 1
ATOM 726 O O . GLY A 1 87 ? -0.664 -11.308 15.202 1.00 94.81 87 GLY A O 1
ATOM 727 N N . THR A 1 88 ? 0.979 -10.597 13.842 1.00 96.38 88 THR A N 1
ATOM 728 C CA . THR A 1 88 ? 1.026 -9.203 14.310 1.00 96.38 88 THR A CA 1
ATOM 729 C C . THR A 1 88 ? -0.326 -8.536 14.063 1.00 96.38 88 THR A C 1
ATOM 731 O O . THR A 1 88 ? -0.825 -8.554 12.937 1.00 96.38 88 THR A O 1
ATOM 734 N N . ILE A 1 89 ? -0.953 -7.961 15.094 1.00 97.25 89 ILE A N 1
ATOM 735 C CA . ILE A 1 89 ? -2.304 -7.387 14.987 1.00 97.25 89 ILE A CA 1
ATOM 736 C C . ILE A 1 89 ? -2.233 -5.981 14.385 1.00 97.25 89 ILE A C 1
ATOM 738 O O . ILE A 1 89 ? -1.848 -5.032 15.058 1.00 97.25 89 ILE A O 1
ATOM 742 N N . LEU A 1 90 ? -2.691 -5.844 13.141 1.00 97.69 90 LEU A N 1
ATOM 743 C CA . LEU A 1 90 ? -2.715 -4.575 12.409 1.00 97.69 90 LEU A CA 1
ATOM 744 C C . LEU A 1 90 ? -4.015 -3.791 12.658 1.00 97.69 90 LEU A C 1
ATOM 746 O O . LEU A 1 90 ? -3.992 -2.573 12.824 1.00 97.69 90 LEU A O 1
ATOM 750 N N . ALA A 1 91 ? -5.151 -4.490 12.753 1.00 97.94 91 ALA A N 1
ATOM 751 C CA . ALA A 1 91 ? -6.436 -3.901 13.136 1.00 97.94 91 ALA A CA 1
ATOM 752 C C . ALA A 1 91 ? -7.262 -4.875 13.985 1.00 97.94 91 ALA A C 1
ATOM 754 O O . ALA A 1 91 ? -7.394 -6.053 13.648 1.00 97.94 91 ALA A O 1
ATOM 755 N N . ASN A 1 92 ? -7.871 -4.404 15.072 1.00 96.44 92 ASN A N 1
ATOM 756 C CA . ASN A 1 92 ? -8.790 -5.203 15.881 1.00 96.44 92 ASN A CA 1
ATOM 757 C C . ASN A 1 92 ? -9.976 -4.384 16.403 1.00 96.44 92 ASN A C 1
ATOM 759 O O . ASN A 1 92 ? -10.034 -3.162 16.274 1.00 96.44 92 ASN A O 1
ATOM 763 N N . SER A 1 93 ? -10.954 -5.080 16.982 1.00 95.12 93 SER A N 1
ATOM 764 C CA . SER A 1 93 ? -12.063 -4.448 17.695 1.00 95.12 93 SER A CA 1
ATOM 765 C C . SER A 1 93 ? -11.929 -4.644 19.200 1.00 95.12 93 SER A C 1
ATOM 767 O O . SER A 1 93 ? -11.941 -5.778 19.686 1.00 95.12 93 SER A O 1
ATOM 769 N N . GLN A 1 94 ? -11.815 -3.528 19.923 1.00 92.69 94 GLN A N 1
ATOM 770 C CA . GLN A 1 94 ? -11.733 -3.478 21.382 1.00 92.69 94 GLN A CA 1
ATOM 771 C C . GLN A 1 94 ? -13.126 -3.310 21.993 1.00 92.69 94 GLN A C 1
ATOM 773 O O . GLN A 1 94 ? -13.943 -2.543 21.480 1.00 92.69 94 GLN A O 1
ATOM 778 N N . LEU A 1 95 ? -13.383 -4.019 23.095 1.00 91.69 95 LEU A N 1
ATOM 779 C CA . LEU A 1 95 ? -14.604 -3.874 23.883 1.00 91.69 95 LEU A CA 1
ATOM 780 C C . LEU A 1 95 ? -14.517 -2.610 24.747 1.00 91.69 95 LEU A C 1
ATOM 782 O O . LEU A 1 95 ? -13.573 -2.435 25.515 1.00 91.69 95 LEU A O 1
ATOM 786 N N . VAL A 1 96 ? -15.532 -1.762 24.645 1.00 93.56 96 VAL A N 1
ATOM 787 C CA . VAL A 1 96 ? -15.720 -0.556 25.458 1.00 93.56 96 VAL A CA 1
ATOM 788 C C . VAL A 1 96 ? -17.172 -0.469 25.922 1.00 93.56 96 VAL A C 1
ATOM 790 O O . VAL A 1 96 ? -18.028 -1.213 25.444 1.00 93.56 96 VAL A O 1
ATOM 793 N N . TYR A 1 97 ? -17.474 0.449 26.838 1.00 92.75 97 TYR A N 1
ATOM 794 C CA . TYR A 1 97 ? -18.834 0.645 27.341 1.00 92.75 97 TYR A CA 1
ATOM 795 C C . TYR A 1 97 ? -19.343 2.074 27.138 1.00 92.75 97 TYR A C 1
ATOM 797 O O . TYR A 1 97 ? -18.654 3.055 27.405 1.00 92.75 97 TYR A O 1
ATOM 805 N N . ASN A 1 98 ? -20.592 2.207 26.707 1.00 92.69 98 ASN A N 1
ATOM 806 C CA . ASN A 1 98 ? -21.339 3.453 26.806 1.00 92.69 98 ASN A CA 1
ATOM 807 C C . ASN A 1 98 ? -21.966 3.532 28.205 1.00 92.69 98 ASN A C 1
ATOM 809 O O . ASN A 1 98 ? -22.597 2.576 28.661 1.00 92.69 98 ASN A O 1
ATOM 813 N N . VAL A 1 99 ? -21.796 4.665 28.886 1.00 93.56 99 VAL A N 1
ATOM 814 C CA . VAL A 1 99 ? -22.392 4.933 30.201 1.00 93.56 99 VAL A CA 1
ATOM 815 C C . VAL A 1 99 ? -23.759 5.570 29.989 1.00 93.56 99 VAL A C 1
ATOM 817 O O . VAL A 1 99 ? -23.856 6.665 29.428 1.00 93.56 99 VAL A O 1
ATOM 820 N N . ILE A 1 100 ? -24.810 4.880 30.425 1.00 92.19 100 ILE A N 1
ATOM 821 C CA . ILE A 1 100 ? -26.202 5.278 30.230 1.00 92.19 100 ILE A CA 1
ATOM 822 C C . ILE A 1 100 ? -26.800 5.778 31.546 1.00 92.19 100 ILE A C 1
ATOM 824 O O . ILE A 1 100 ? -26.672 5.125 32.583 1.00 92.19 100 ILE A O 1
ATOM 828 N N . ILE A 1 101 ? -27.492 6.916 31.482 1.00 92.56 101 ILE A N 1
ATOM 829 C CA . ILE A 1 101 ? -28.242 7.508 32.591 1.00 92.56 101 ILE A CA 1
ATOM 830 C C . ILE A 1 101 ? -29.748 7.279 32.402 1.00 92.56 101 ILE A C 1
ATOM 832 O O . ILE A 1 101 ? -30.342 7.706 31.410 1.00 92.56 101 ILE A O 1
ATOM 836 N N . ASP A 1 102 ? -30.371 6.648 33.395 1.00 91.94 102 ASP A N 1
ATOM 837 C CA . ASP A 1 102 ? -31.819 6.518 33.564 1.00 91.94 102 ASP A CA 1
ATOM 838 C C . ASP A 1 102 ? -32.293 7.561 34.595 1.00 91.94 102 ASP A C 1
ATOM 840 O O . ASP A 1 102 ? -32.273 7.357 35.814 1.00 91.94 102 ASP A O 1
ATOM 844 N N . SER A 1 103 ? -32.709 8.719 34.075 1.00 91.56 103 SER A N 1
ATOM 845 C CA . SER A 1 103 ? -33.226 9.850 34.855 1.00 91.56 103 SER A CA 1
ATOM 846 C C . SER A 1 103 ? -34.524 9.497 35.585 1.00 91.56 103 SER A C 1
ATOM 848 O O . SER A 1 103 ? -34.757 9.996 36.688 1.00 91.56 103 SER A O 1
ATOM 850 N N . TYR A 1 104 ? -35.344 8.606 35.019 1.00 88.25 104 TYR A N 1
ATOM 851 C CA . TYR A 1 104 ? -36.549 8.096 35.669 1.00 88.25 104 TYR A CA 1
ATOM 852 C C . TYR A 1 104 ? -36.189 7.282 36.917 1.00 88.25 104 TYR A C 1
ATOM 854 O O . TYR A 1 104 ? -36.752 7.540 37.982 1.00 88.25 104 TYR A O 1
ATOM 862 N N . GLN A 1 105 ? -35.220 6.361 36.846 1.00 87.19 105 GLN A N 1
ATOM 863 C CA . GLN A 1 105 ? -34.722 5.651 38.031 1.00 87.19 105 GLN A CA 1
ATOM 864 C C . GLN A 1 105 ? -34.176 6.622 39.075 1.00 87.19 105 GLN A C 1
ATOM 866 O O . GLN A 1 105 ? -34.647 6.593 40.217 1.00 87.19 105 GLN A O 1
ATOM 871 N N . MET A 1 106 ? -33.274 7.530 38.681 1.00 89.38 106 MET A N 1
ATOM 872 C CA . MET A 1 106 ? -32.710 8.544 39.579 1.00 89.38 106 MET A CA 1
ATOM 873 C C . MET A 1 106 ? -33.807 9.341 40.301 1.00 89.38 106 MET A C 1
ATOM 875 O O . MET A 1 106 ? -33.715 9.542 41.512 1.00 89.38 106 MET A O 1
ATOM 879 N N . ASN A 1 107 ? -34.873 9.745 39.602 1.00 88.00 107 ASN A N 1
ATOM 880 C CA . ASN A 1 107 ? -35.997 10.499 40.169 1.00 88.00 107 ASN A CA 1
ATOM 881 C C . ASN A 1 107 ? -37.029 9.649 40.942 1.00 88.00 107 ASN A C 1
ATOM 883 O O . ASN A 1 107 ? -37.722 10.195 41.804 1.00 88.00 107 ASN A O 1
ATOM 887 N N . SER A 1 108 ? -37.137 8.342 40.674 1.00 83.88 108 SER A N 1
ATOM 888 C CA . SER A 1 108 ? -38.167 7.446 41.239 1.00 83.88 108 SER A CA 1
ATOM 889 C C . SER A 1 108 ? -38.012 7.132 42.734 1.00 83.88 108 SER A C 1
ATOM 891 O O . SER A 1 108 ? -38.961 6.669 43.372 1.00 83.88 108 SER A O 1
ATOM 893 N N . GLY A 1 109 ? -36.821 7.359 43.293 1.00 75.75 109 GLY A N 1
ATOM 894 C CA . GLY A 1 109 ? -36.462 6.948 44.647 1.00 75.75 109 GLY A CA 1
ATOM 895 C C . GLY A 1 109 ? -37.177 7.690 45.776 1.00 75.75 109 GLY A C 1
ATOM 896 O O . GLY A 1 109 ? -37.711 8.793 45.624 1.00 75.75 109 GLY A O 1
ATOM 897 N N . THR A 1 110 ? -37.119 7.088 46.968 1.00 79.50 110 THR A N 1
ATOM 898 C CA . THR A 1 110 ? -37.545 7.722 48.223 1.00 79.50 110 THR A CA 1
ATOM 899 C C . THR A 1 110 ? -36.887 9.090 48.358 1.00 79.50 110 THR A C 1
ATOM 901 O O . THR A 1 110 ? -35.663 9.212 48.272 1.00 79.50 110 THR A O 1
ATOM 904 N N . LYS A 1 111 ? -37.697 10.126 48.582 1.00 83.44 111 LYS A N 1
ATOM 905 C CA . LYS A 1 111 ? -37.199 11.495 48.702 1.00 83.44 111 LYS A CA 1
ATOM 906 C C . LYS A 1 111 ? -36.424 11.702 49.999 1.00 83.44 111 LYS A C 1
ATOM 908 O O . LYS A 1 111 ? -36.750 11.134 51.040 1.00 83.44 111 LYS A O 1
ATOM 913 N N . ASP A 1 112 ? -35.394 12.527 49.915 1.00 79.12 112 ASP A N 1
ATOM 914 C CA . ASP A 1 112 ? -34.672 13.034 51.067 1.00 79.12 112 ASP A CA 1
ATOM 915 C C . ASP A 1 112 ? -35.474 14.159 51.741 1.00 79.12 112 ASP A C 1
ATOM 917 O O . ASP A 1 112 ? -36.010 15.048 51.074 1.00 79.12 112 ASP A O 1
ATOM 921 N N . GLU A 1 113 ? -35.564 14.117 53.070 1.00 75.81 113 GLU A N 1
ATOM 922 C CA . GLU A 1 113 ? -36.388 15.043 53.860 1.00 75.81 113 GLU A CA 1
ATOM 923 C C . GLU A 1 113 ? -35.807 16.466 53.922 1.00 75.81 113 GLU A C 1
ATOM 925 O O . GLU A 1 113 ? -36.541 17.413 54.203 1.00 75.81 113 GLU A O 1
ATOM 930 N N . THR A 1 114 ? -34.511 16.635 53.637 1.00 74.31 114 THR A N 1
ATOM 931 C CA . THR A 1 114 ? -33.822 17.935 53.664 1.00 74.31 114 THR A CA 1
ATOM 932 C C . THR A 1 114 ? -33.758 18.605 52.292 1.00 74.31 114 THR A C 1
ATOM 934 O O . THR A 1 114 ? -33.839 19.830 52.218 1.00 74.31 114 THR A O 1
ATOM 937 N N . THR A 1 115 ? -33.663 17.830 51.203 1.00 76.00 115 THR A N 1
ATOM 938 C CA . THR A 1 115 ? -33.549 18.374 49.832 1.00 76.00 115 THR A CA 1
ATOM 939 C C . THR A 1 115 ? -34.824 18.259 48.988 1.00 76.00 115 THR A C 1
ATOM 941 O O . THR A 1 115 ? -34.952 18.955 47.983 1.00 76.00 115 THR A O 1
ATOM 944 N N . GLY A 1 116 ? -35.771 17.378 49.339 1.00 79.56 116 GLY A N 1
ATOM 945 C CA . GLY A 1 116 ? -37.001 17.127 48.565 1.00 79.56 116 GLY A CA 1
ATOM 946 C C . GLY A 1 116 ? -36.800 16.409 47.214 1.00 79.56 116 GLY A C 1
ATOM 947 O O . GLY A 1 116 ? -37.778 16.117 46.507 1.00 79.56 116 GLY A O 1
ATOM 948 N N . ARG A 1 117 ? -35.546 16.108 46.860 1.00 82.25 117 ARG A N 1
ATOM 949 C CA . ARG A 1 117 ? -35.112 15.303 45.708 1.00 82.25 117 ARG A CA 1
ATOM 950 C C . ARG A 1 117 ? -35.008 13.821 46.095 1.00 82.25 117 ARG A C 1
ATOM 952 O O . ARG A 1 117 ? -35.024 13.486 47.276 1.00 82.25 117 ARG A O 1
ATOM 959 N N . SER A 1 118 ? -34.954 12.925 45.110 1.00 86.44 118 SER A N 1
ATOM 960 C CA . SER A 1 118 ? -34.727 11.489 45.349 1.00 86.44 118 SER A CA 1
ATOM 961 C C . SER A 1 118 ? -33.342 11.251 45.960 1.00 86.44 118 SER A C 1
ATOM 963 O O . SER A 1 118 ? -32.362 11.868 45.535 1.00 86.44 118 SER A O 1
ATOM 965 N N . LYS A 1 119 ? -33.254 10.327 46.926 1.00 87.31 119 LYS A N 1
ATOM 966 C CA . LYS A 1 119 ? -31.992 9.932 47.577 1.00 87.31 119 LYS A CA 1
ATOM 967 C C . LYS A 1 119 ? -30.955 9.346 46.616 1.00 87.31 119 LYS A C 1
ATOM 969 O O . LYS A 1 119 ? -29.775 9.375 46.945 1.00 87.31 119 LYS A O 1
ATOM 974 N N . PHE A 1 120 ? -31.366 8.863 45.443 1.00 88.44 120 PHE A N 1
ATOM 975 C CA . PHE A 1 120 ? -30.448 8.303 44.448 1.00 88.44 120 PHE A CA 1
ATOM 976 C C . PHE A 1 120 ? -29.671 9.368 43.663 1.00 88.44 120 PHE A C 1
ATOM 978 O O . PHE A 1 120 ? -28.593 9.080 43.152 1.00 88.44 120 PHE A O 1
ATOM 985 N N . ILE A 1 121 ? -30.181 10.604 43.569 1.00 88.00 121 ILE A N 1
ATOM 986 C CA . ILE A 1 121 ? -29.619 11.622 42.665 1.00 88.00 121 ILE A CA 1
ATOM 987 C C . ILE A 1 121 ? -28.180 11.979 43.056 1.00 88.00 121 ILE A C 1
ATOM 989 O O . ILE A 1 121 ? -27.292 11.889 42.218 1.00 88.00 121 ILE A O 1
ATOM 993 N N . ALA A 1 122 ? -27.918 12.342 44.316 1.00 88.00 122 ALA A N 1
ATOM 994 C CA . ALA A 1 122 ? -26.576 12.772 44.716 1.00 88.00 122 ALA A CA 1
ATOM 995 C C . ALA A 1 122 ? -25.515 11.645 44.645 1.00 88.00 122 ALA A C 1
ATOM 997 O O . ALA A 1 122 ? -24.469 11.896 44.052 1.00 88.00 122 ALA A O 1
ATOM 998 N N . PRO A 1 123 ? -25.757 10.409 45.138 1.00 89.62 123 PRO A N 1
ATOM 999 C CA . PRO A 1 123 ? -24.809 9.298 44.983 1.00 89.62 123 PRO A CA 1
ATOM 1000 C C . PRO A 1 123 ? -24.572 8.888 43.526 1.00 89.62 123 PRO A C 1
ATOM 1002 O O . PRO A 1 123 ? -23.448 8.550 43.167 1.00 89.62 123 PRO A O 1
ATOM 1005 N N . THR A 1 124 ? -25.597 8.960 42.672 1.00 89.75 124 THR A N 1
ATOM 1006 C CA . THR A 1 124 ? -25.461 8.639 41.241 1.00 89.75 124 THR A CA 1
ATOM 1007 C C . THR A 1 124 ? -24.697 9.737 40.489 1.00 89.75 124 THR A C 1
ATOM 1009 O O . THR A 1 124 ? -23.878 9.425 39.631 1.00 89.75 124 THR A O 1
ATOM 1012 N N . LEU A 1 125 ? -24.863 11.014 40.862 1.00 91.12 125 LEU A N 1
ATOM 1013 C CA . LEU A 1 125 ? -24.037 12.115 40.346 1.00 91.12 125 LEU A CA 1
ATOM 1014 C C . LEU A 1 125 ? -22.571 12.008 40.803 1.00 91.12 125 LEU A C 1
ATOM 1016 O O . LEU A 1 125 ? -21.683 12.156 39.971 1.00 91.12 125 LEU A O 1
ATOM 1020 N N . ASP A 1 126 ? -22.308 11.677 42.076 1.00 90.19 126 ASP A N 1
ATOM 1021 C CA . ASP A 1 126 ? -20.952 11.360 42.565 1.00 90.19 126 ASP A CA 1
ATOM 1022 C C . ASP A 1 126 ? -20.308 10.215 41.754 1.00 90.19 126 ASP A C 1
ATOM 1024 O O . ASP A 1 126 ? -19.103 10.213 41.508 1.00 90.19 126 ASP A O 1
ATOM 1028 N N . ALA A 1 127 ? -21.103 9.213 41.368 1.00 88.62 127 ALA A N 1
ATOM 1029 C CA . ALA A 1 127 ? -20.633 8.055 40.619 1.00 88.62 127 ALA A CA 1
ATOM 1030 C C . ALA A 1 127 ? -20.357 8.380 39.140 1.00 88.62 127 ALA A C 1
ATOM 1032 O O . ALA A 1 127 ? -19.342 7.936 38.606 1.00 88.62 127 ALA A O 1
ATOM 1033 N N . ALA A 1 128 ? -21.199 9.194 38.496 1.00 89.56 128 ALA A N 1
ATOM 1034 C CA . ALA A 1 128 ? -20.940 9.710 37.152 1.00 89.56 128 ALA A CA 1
ATOM 1035 C C . ALA A 1 128 ? -19.668 10.581 37.125 1.00 89.56 128 ALA A C 1
ATOM 1037 O O . ALA A 1 128 ? -18.809 10.398 36.265 1.00 89.56 128 ALA A O 1
ATOM 1038 N N . GLU A 1 129 ? -19.491 11.452 38.122 1.00 91.69 129 GLU A N 1
ATOM 1039 C CA . GLU A 1 129 ? -18.286 12.274 38.292 1.00 91.69 129 GLU A CA 1
ATOM 1040 C C . GLU A 1 129 ? -17.020 11.407 38.442 1.00 91.69 129 GLU A C 1
ATOM 1042 O O . GLU A 1 129 ? -15.998 11.694 37.820 1.00 91.69 129 GLU A O 1
ATOM 1047 N N . SER A 1 130 ? -17.100 10.272 39.154 1.00 89.00 130 SER A N 1
ATOM 1048 C CA . SER A 1 130 ? -15.986 9.308 39.254 1.00 89.00 130 SER A CA 1
ATOM 1049 C C . SER A 1 130 ? -15.626 8.592 37.941 1.00 89.00 130 SER A C 1
ATOM 1051 O O . SER A 1 130 ? -14.521 8.072 37.821 1.00 89.00 130 SER A O 1
ATOM 1053 N N . LEU A 1 131 ? -16.521 8.606 36.946 1.00 89.44 131 LEU A N 1
ATOM 1054 C CA . LEU A 1 131 ? -16.284 8.110 35.584 1.00 89.44 131 LEU A CA 1
ATOM 1055 C C . LEU A 1 131 ? -15.802 9.222 34.626 1.00 89.44 131 LEU A C 1
ATOM 1057 O O . LEU A 1 131 ? -15.685 8.992 33.419 1.00 89.44 131 LEU A O 1
ATOM 1061 N N . GLY A 1 132 ? -15.522 10.427 35.138 1.00 89.44 132 GLY A N 1
ATOM 1062 C CA . GLY A 1 132 ? -15.081 11.580 34.347 1.00 89.44 132 GLY A CA 1
ATOM 1063 C C . GLY A 1 132 ? -16.205 12.273 33.570 1.00 89.44 132 GLY A C 1
ATOM 1064 O O . GLY A 1 132 ? -15.947 12.838 32.511 1.00 89.44 132 GLY A O 1
ATOM 1065 N N . ILE A 1 133 ? -17.445 12.194 34.060 1.00 92.44 133 ILE A N 1
ATOM 1066 C CA . ILE A 1 133 ? -18.633 12.817 33.455 1.00 92.44 133 ILE A CA 1
ATOM 1067 C C . ILE A 1 133 ? -18.942 14.131 34.186 1.00 92.44 133 ILE A C 1
ATOM 1069 O O . ILE A 1 133 ? -18.865 14.178 35.415 1.00 92.44 133 ILE A O 1
ATOM 1073 N N . ASP A 1 134 ? -19.311 15.197 33.466 1.00 93.12 134 ASP A N 1
ATOM 1074 C CA . ASP A 1 134 ? -19.630 16.484 34.096 1.00 93.12 134 ASP A CA 1
ATOM 1075 C C . ASP A 1 134 ? -20.891 16.378 34.974 1.00 93.12 134 ASP A C 1
ATOM 1077 O O . ASP A 1 134 ? -22.014 16.157 34.513 1.00 93.12 134 ASP A O 1
ATOM 1081 N N . ARG A 1 135 ? -20.691 16.561 36.281 1.00 93.25 135 ARG A N 1
ATOM 1082 C CA . ARG A 1 135 ? -21.736 16.469 37.303 1.00 93.25 135 ARG A CA 1
ATOM 1083 C C . ARG A 1 135 ? -22.893 17.451 37.064 1.00 93.25 135 ARG A C 1
ATOM 1085 O O . ARG A 1 135 ? -24.045 17.119 37.348 1.00 93.25 135 ARG A O 1
ATOM 1092 N N . ALA A 1 136 ? -22.598 18.659 36.586 1.00 92.25 136 ALA A N 1
ATOM 1093 C CA . ALA A 1 136 ? -23.588 19.704 36.358 1.00 92.25 136 ALA A CA 1
ATOM 1094 C C . ALA A 1 136 ? -24.385 19.457 35.069 1.00 92.25 136 ALA A C 1
ATOM 1096 O O . ALA A 1 136 ? -25.596 19.686 35.074 1.00 92.25 136 ALA A O 1
ATOM 1097 N N . GLU A 1 137 ? -23.753 18.926 34.015 1.00 91.88 137 GLU A N 1
ATOM 1098 C CA . GLU A 1 137 ? -24.454 18.488 32.798 1.00 91.88 137 GLU A CA 1
ATOM 1099 C C . GLU A 1 137 ? -25.500 17.412 33.127 1.00 91.88 137 GLU A C 1
ATOM 1101 O O . GLU A 1 137 ? -26.671 17.551 32.763 1.00 91.88 137 GLU A O 1
ATOM 1106 N N . ILE A 1 138 ? -25.123 16.381 33.896 1.00 92.69 138 ILE A N 1
ATOM 1107 C CA . ILE A 1 138 ? -26.058 15.311 34.275 1.00 92.69 138 ILE A CA 1
ATOM 1108 C C . ILE A 1 138 ? -27.143 15.818 35.234 1.00 92.69 138 ILE A C 1
ATOM 1110 O O . ILE A 1 138 ? -28.310 15.458 35.069 1.00 92.69 138 ILE A O 1
ATOM 1114 N N . GLU A 1 139 ? -26.825 16.687 36.203 1.00 92.19 139 GLU A N 1
ATOM 1115 C CA . GLU A 1 139 ? -27.857 17.259 37.081 1.00 92.19 139 GLU A CA 1
ATOM 1116 C C . GLU A 1 139 ? -28.861 18.128 36.300 1.00 92.19 139 GLU A C 1
ATOM 1118 O O . GLU A 1 139 ? -30.068 18.071 36.576 1.00 92.19 139 GLU A O 1
ATOM 1123 N N . GLN A 1 140 ? -28.395 18.890 35.304 1.00 92.75 140 GLN A N 1
ATOM 1124 C CA . GLN A 1 140 ? -29.264 19.641 34.401 1.00 92.75 140 GLN A CA 1
ATOM 1125 C C . GLN A 1 140 ? -30.130 18.690 33.566 1.00 92.75 140 GLN A C 1
ATOM 1127 O O . GLN A 1 140 ? -31.356 18.812 33.603 1.00 92.75 140 GLN A O 1
ATOM 1132 N N . TYR A 1 141 ? -29.534 17.702 32.889 1.00 91.88 141 TYR A N 1
ATOM 1133 C CA . TYR A 1 141 ? -30.269 16.764 32.038 1.00 91.88 141 TYR A CA 1
ATOM 1134 C C . TYR A 1 141 ? -31.361 16.008 32.812 1.00 91.88 141 TYR A C 1
ATOM 1136 O O . TYR A 1 141 ? -32.512 15.990 32.379 1.00 91.88 141 TYR A O 1
ATOM 1144 N N . VAL A 1 142 ? -31.036 15.458 33.990 1.00 91.38 142 VAL A N 1
ATOM 1145 C CA . VAL A 1 142 ? -31.972 14.713 34.861 1.00 91.38 142 VAL A CA 1
ATOM 1146 C C . VAL A 1 142 ? -33.097 15.607 35.408 1.00 91.38 142 VAL A C 1
ATOM 1148 O O . VAL A 1 142 ? -34.178 15.114 35.743 1.00 91.38 142 VAL A O 1
ATOM 1151 N N . THR A 1 143 ? -32.867 16.923 35.491 1.00 90.06 143 THR A N 1
ATOM 1152 C CA . THR A 1 143 ? -33.877 17.917 35.893 1.00 90.06 143 THR A CA 1
ATOM 1153 C C . THR A 1 143 ? -34.776 18.337 34.719 1.00 90.06 143 THR A C 1
ATOM 1155 O O . THR A 1 143 ? -35.971 18.554 34.920 1.00 90.06 143 THR A O 1
ATOM 1158 N N . GLU A 1 144 ? -34.233 18.438 33.503 1.00 92.88 144 GLU A N 1
ATOM 1159 C CA . GLU A 1 144 ? -34.978 18.793 32.283 1.00 92.88 144 GLU A CA 1
ATOM 1160 C C . GLU A 1 144 ? -35.770 17.614 31.692 1.00 92.88 144 GLU A C 1
ATOM 1162 O O . GLU A 1 144 ? -36.867 17.808 31.166 1.00 92.88 144 GLU A O 1
ATOM 1167 N N . HIS A 1 145 ? -35.250 16.390 31.822 1.00 92.56 145 HIS A N 1
ATOM 1168 C CA . HIS A 1 145 ? -35.788 15.165 31.224 1.00 92.56 145 HIS A CA 1
ATOM 1169 C C . HIS A 1 145 ? -36.107 14.096 32.294 1.00 92.56 145 HIS A C 1
ATOM 1171 O O . HIS A 1 145 ? -35.594 12.976 32.220 1.00 92.56 145 HIS A O 1
ATOM 1177 N N . PRO A 1 146 ? -36.957 14.392 33.299 1.00 89.81 146 PRO A N 1
ATOM 1178 C CA . PRO A 1 146 ? -37.112 13.554 34.493 1.00 89.81 146 PRO A CA 1
ATOM 1179 C C . PRO A 1 146 ? -37.663 12.146 34.224 1.00 89.81 146 PRO A C 1
ATOM 1181 O O . PRO A 1 146 ? -37.416 11.246 35.022 1.00 89.81 146 PRO A O 1
ATOM 1184 N N . ASP A 1 147 ? -38.375 11.953 33.109 1.00 88.12 147 ASP A N 1
ATOM 1185 C CA . ASP A 1 147 ? -38.922 10.664 32.666 1.00 88.12 147 ASP A CA 1
ATOM 1186 C C . ASP A 1 147 ? -37.998 9.907 31.681 1.00 88.12 147 ASP A C 1
ATOM 1188 O O . ASP A 1 147 ? -38.358 8.828 31.204 1.00 88.12 147 ASP A O 1
ATOM 1192 N N . SER A 1 148 ? -36.818 10.448 31.344 1.00 88.88 148 SER A N 1
ATOM 1193 C CA . SER A 1 148 ? -35.877 9.796 30.422 1.00 88.88 148 SER A CA 1
ATOM 1194 C C . SER A 1 148 ? -35.254 8.550 31.047 1.00 88.88 148 SER A C 1
ATOM 1196 O O . SER A 1 148 ? -34.743 8.596 32.162 1.00 88.88 148 SER A O 1
ATOM 1198 N N . ARG A 1 149 ? -35.253 7.438 30.306 1.00 86.44 149 ARG A N 1
ATOM 1199 C CA . ARG A 1 149 ? -34.622 6.164 30.705 1.00 86.44 149 ARG A CA 1
ATOM 1200 C C . ARG A 1 149 ? -33.301 5.876 29.994 1.00 86.44 149 ARG A C 1
ATOM 1202 O O . ARG A 1 149 ? -32.652 4.876 30.289 1.00 86.44 149 ARG A O 1
ATOM 1209 N N . TYR A 1 150 ? -32.941 6.718 29.029 1.00 87.38 150 TYR A N 1
ATOM 1210 C CA . TYR A 1 150 ? -31.810 6.492 28.145 1.00 87.38 150 TYR A CA 1
ATOM 1211 C C . TYR A 1 150 ? -31.169 7.820 27.745 1.00 87.38 150 TYR A C 1
ATOM 1213 O O . TYR A 1 150 ? -31.713 8.578 26.940 1.00 87.38 150 TYR A O 1
ATOM 1221 N N . TYR A 1 151 ? -29.988 8.080 28.294 1.00 90.31 151 TYR A N 1
ATOM 1222 C CA . TYR A 1 151 ? -29.112 9.169 27.885 1.00 90.31 151 TYR A CA 1
ATOM 1223 C C . TYR A 1 151 ? -27.661 8.691 27.939 1.00 90.31 151 TYR A C 1
ATOM 1225 O O . TYR A 1 151 ? -27.207 8.213 28.976 1.00 90.31 151 TYR A O 1
ATOM 1233 N N . VAL A 1 152 ? -26.943 8.793 26.818 1.00 90.81 152 VAL A N 1
ATOM 1234 C CA . VAL A 1 152 ? -25.547 8.346 26.706 1.00 90.81 152 VAL A CA 1
ATOM 1235 C C . VAL A 1 152 ? -24.632 9.456 27.221 1.00 90.81 152 VAL A C 1
ATOM 1237 O O . VAL A 1 152 ? -24.320 10.386 26.481 1.00 90.81 152 VAL A O 1
ATOM 1240 N N . ALA A 1 153 ? -24.217 9.359 28.482 1.00 91.94 153 ALA A N 1
ATOM 1241 C CA . ALA A 1 153 ? -23.452 10.395 29.177 1.00 91.94 153 ALA A CA 1
ATOM 1242 C C . ALA A 1 153 ? -21.940 10.350 28.897 1.00 91.94 153 ALA A C 1
ATOM 1244 O O . ALA A 1 153 ? -21.279 11.383 28.876 1.00 91.94 153 ALA A O 1
ATOM 1245 N N . LYS A 1 154 ? -21.381 9.159 28.656 1.00 92.75 154 LYS A N 1
ATOM 1246 C CA . LYS A 1 154 ? -20.001 8.965 28.178 1.00 92.75 154 LYS A CA 1
ATOM 1247 C C . LYS A 1 154 ? -20.001 7.814 27.182 1.00 92.75 154 LYS A C 1
ATOM 1249 O O . LYS A 1 154 ? -20.608 6.776 27.441 1.00 92.75 154 LYS A O 1
ATOM 1254 N N . LYS A 1 155 ? -19.342 7.997 26.040 1.00 91.88 155 LYS A N 1
ATOM 1255 C CA . LYS A 1 155 ? -19.107 6.929 25.060 1.00 91.88 155 LYS A CA 1
ATOM 1256 C C . LYS A 1 155 ? -17.721 6.335 25.251 1.00 91.88 155 LYS A C 1
ATOM 1258 O O . LYS A 1 155 ? -16.817 7.029 25.704 1.00 91.88 155 LYS A O 1
ATOM 1263 N N . HIS A 1 156 ? -17.576 5.079 24.844 1.00 91.56 156 HIS A N 1
ATOM 1264 C CA . HIS A 1 156 ? -16.288 4.390 24.731 1.00 91.56 156 HIS A CA 1
ATOM 1265 C C . HIS A 1 156 ? -15.456 4.391 26.033 1.00 91.56 156 HIS A C 1
ATOM 1267 O O . HIS A 1 156 ? -14.244 4.580 26.002 1.00 91.56 156 HIS A O 1
ATOM 1273 N N . LEU A 1 157 ? -16.102 4.176 27.185 1.00 92.69 157 LEU A N 1
ATOM 1274 C CA . LEU A 1 157 ? -15.418 3.909 28.451 1.00 92.69 157 LEU A CA 1
ATOM 1275 C C . LEU A 1 157 ? -14.529 2.659 28.284 1.00 92.69 157 LEU A C 1
ATOM 1277 O O . LEU A 1 157 ? -15.071 1.607 27.926 1.00 92.69 157 LEU A O 1
ATOM 1281 N N . PRO A 1 158 ? -13.208 2.735 28.533 1.00 92.56 158 PRO A N 1
ATOM 1282 C CA . PRO A 1 158 ? -12.320 1.582 28.438 1.00 92.56 158 PRO A CA 1
ATOM 1283 C C . PRO A 1 158 ? -12.772 0.419 29.326 1.00 92.56 158 PRO A C 1
ATOM 1285 O O . PRO A 1 158 ? -13.314 0.627 30.415 1.00 92.56 158 PRO A O 1
ATOM 1288 N N . TYR A 1 159 ? -12.502 -0.811 28.881 1.00 89.62 159 TYR A N 1
ATOM 1289 C CA . TYR A 1 159 ? -12.811 -2.027 29.640 1.00 89.62 159 TYR A CA 1
ATOM 1290 C C . TYR A 1 159 ? -12.211 -2.007 31.059 1.00 89.62 159 TYR A C 1
ATOM 1292 O O . TYR A 1 159 ? -12.856 -2.430 32.020 1.00 89.62 159 TYR A O 1
ATOM 1300 N N . ASP A 1 160 ? -11.013 -1.443 31.207 1.00 91.00 160 ASP A N 1
ATOM 1301 C CA . ASP A 1 160 ? -10.296 -1.371 32.482 1.00 91.00 160 ASP A CA 1
ATOM 1302 C C . ASP A 1 160 ? -10.904 -0.327 33.438 1.00 91.00 160 ASP A C 1
ATOM 1304 O O . ASP A 1 160 ? -11.055 -0.599 34.628 1.00 91.00 160 ASP A O 1
ATOM 1308 N N . GLU A 1 161 ? -11.357 0.831 32.930 1.00 91.62 161 GLU A N 1
ATOM 1309 C CA . GLU A 1 161 ? -12.135 1.804 33.722 1.00 91.62 161 GLU A CA 1
ATOM 1310 C C . GLU A 1 161 ? -13.468 1.188 34.184 1.00 91.62 161 GLU A C 1
ATOM 1312 O O . GLU A 1 161 ? -13.846 1.302 35.352 1.00 91.62 161 GLU A O 1
ATOM 1317 N N . TYR A 1 162 ? -14.167 0.491 33.282 1.00 91.00 162 TYR A N 1
ATOM 1318 C CA . TYR A 1 162 ? -15.425 -0.199 33.575 1.00 91.00 162 TYR A CA 1
ATOM 1319 C C . TYR A 1 162 ? -15.260 -1.305 34.628 1.00 91.00 162 TYR A C 1
ATOM 1321 O O . TYR A 1 162 ? -16.032 -1.362 35.587 1.00 91.00 162 TYR A O 1
ATOM 1329 N N . THR A 1 163 ? -14.251 -2.170 34.491 1.00 90.62 163 THR A N 1
ATOM 1330 C CA . THR A 1 163 ? -14.020 -3.266 35.445 1.00 90.62 163 THR A CA 1
ATOM 1331 C C . THR A 1 163 ? -13.502 -2.762 36.786 1.00 90.62 163 THR A C 1
ATOM 1333 O O . THR A 1 163 ? -13.941 -3.271 37.817 1.00 90.62 163 THR A O 1
ATOM 1336 N N . ALA A 1 164 ? -12.662 -1.722 36.817 1.00 89.50 164 ALA A N 1
ATOM 1337 C CA . ALA A 1 164 ? -12.279 -1.062 38.064 1.00 89.50 164 ALA A CA 1
ATOM 1338 C C . ALA A 1 164 ? -13.500 -0.450 38.778 1.00 89.50 164 ALA A C 1
ATOM 1340 O O . ALA A 1 164 ? -13.659 -0.625 39.992 1.00 89.50 164 ALA A O 1
ATOM 1341 N N . TYR A 1 165 ? -14.413 0.189 38.035 1.00 89.00 165 TYR A N 1
ATOM 1342 C CA . TYR A 1 165 ? -15.663 0.719 38.583 1.00 89.00 165 TYR A CA 1
ATOM 1343 C C . TYR A 1 165 ? -16.577 -0.395 39.122 1.00 89.00 165 TYR A C 1
ATOM 1345 O O . TYR A 1 165 ? -17.015 -0.325 40.270 1.00 89.00 165 TYR A O 1
ATOM 1353 N N . GLN A 1 166 ? -16.820 -1.461 38.350 1.00 87.81 166 GLN A N 1
ATOM 1354 C CA . GLN A 1 166 ? -17.652 -2.583 38.803 1.00 87.81 166 GLN A CA 1
ATOM 1355 C C . GLN A 1 166 ? -17.058 -3.303 40.013 1.00 87.81 166 GLN A C 1
ATOM 1357 O O . GLN A 1 166 ? -17.787 -3.580 40.964 1.00 87.81 166 GLN A O 1
ATOM 1362 N N . LYS A 1 167 ? -15.739 -3.525 40.027 1.00 87.94 167 LYS A N 1
ATOM 1363 C CA . LYS A 1 167 ? -15.038 -4.072 41.191 1.00 87.94 167 LYS A CA 1
ATOM 1364 C C . LYS A 1 167 ? -15.204 -3.188 42.430 1.00 87.94 167 LYS A C 1
ATOM 1366 O O . LYS A 1 167 ? -15.436 -3.698 43.521 1.00 87.94 167 LYS A O 1
ATOM 1371 N N . THR A 1 168 ? -15.160 -1.864 42.271 1.00 85.81 168 THR A N 1
ATOM 1372 C CA . THR A 1 168 ? -15.408 -0.932 43.386 1.00 85.81 168 THR A CA 1
ATOM 1373 C C . THR A 1 168 ? -16.809 -1.110 43.989 1.00 85.81 168 THR A C 1
ATOM 1375 O O . THR A 1 168 ? -16.966 -0.998 45.205 1.00 85.81 168 THR A O 1
ATOM 1378 N N . LEU A 1 169 ? -17.817 -1.446 43.171 1.00 84.38 169 LEU A N 1
ATOM 1379 C CA . LEU A 1 169 ? -19.168 -1.758 43.650 1.00 84.38 169 LEU A CA 1
ATOM 1380 C C . LEU A 1 169 ? -19.263 -3.155 44.294 1.00 84.38 169 LEU A C 1
ATOM 1382 O O . LEU A 1 169 ? -19.913 -3.297 45.332 1.00 84.38 169 LEU A O 1
ATOM 1386 N N . SER A 1 170 ? -18.623 -4.183 43.717 1.00 85.19 170 SER A N 1
ATOM 1387 C CA . SER A 1 170 ? -18.677 -5.552 44.255 1.00 85.19 170 SER A CA 1
ATOM 1388 C C . SER A 1 170 ? -17.912 -5.693 45.567 1.00 85.19 170 SER A C 1
ATOM 1390 O O . SER A 1 170 ? -18.474 -6.211 46.526 1.00 85.19 170 SER A O 1
ATOM 1392 N N . ASP A 1 171 ? -16.686 -5.166 45.665 1.00 86.50 171 ASP A N 1
ATOM 1393 C CA . ASP A 1 171 ? -15.827 -5.298 46.853 1.00 86.50 171 ASP A CA 1
ATOM 1394 C C . ASP A 1 171 ? -16.513 -4.745 48.125 1.00 86.50 171 ASP A C 1
ATOM 1396 O O . ASP A 1 171 ? -16.330 -5.271 49.229 1.00 86.50 171 ASP A O 1
ATOM 1400 N N . ALA A 1 172 ? -17.344 -3.704 47.987 1.00 82.12 172 ALA A N 1
ATOM 1401 C CA . ALA A 1 172 ? -18.128 -3.138 49.085 1.00 82.12 172 ALA A CA 1
ATOM 1402 C C . ALA A 1 172 ? -19.276 -4.068 49.536 1.00 82.12 172 ALA A C 1
ATOM 1404 O O . ALA A 1 172 ? -19.448 -4.303 50.740 1.00 82.12 172 ALA A O 1
ATOM 1405 N N . ALA A 1 173 ? -20.014 -4.651 48.586 1.00 83.62 173 ALA A N 1
ATOM 1406 C CA . ALA A 1 173 ? -21.105 -5.584 48.857 1.00 83.62 173 ALA A CA 1
ATOM 1407 C C . ALA A 1 173 ? -20.588 -6.936 49.386 1.00 83.62 173 ALA A C 1
ATOM 1409 O O . ALA A 1 173 ? -21.117 -7.471 50.367 1.00 83.62 173 ALA A O 1
ATOM 1410 N N . ASP A 1 174 ? -19.507 -7.452 48.801 1.00 87.25 174 ASP A N 1
ATOM 1411 C CA . ASP A 1 174 ? -18.850 -8.694 49.204 1.00 87.25 174 ASP A CA 1
ATOM 1412 C C . ASP A 1 174 ? -18.276 -8.588 50.613 1.00 87.25 174 ASP A C 1
ATOM 1414 O O . ASP A 1 174 ? -18.420 -9.521 51.399 1.00 87.25 174 ASP A O 1
ATOM 1418 N N . LYS A 1 175 ? -17.727 -7.435 51.010 1.00 87.19 175 LYS A N 1
ATOM 1419 C CA . LYS A 1 175 ? -17.299 -7.208 52.399 1.00 87.19 175 LYS A CA 1
ATOM 1420 C C . LYS A 1 175 ? -18.463 -7.319 53.392 1.00 87.19 175 LYS A C 1
ATOM 1422 O O . LYS A 1 175 ? -18.312 -7.923 54.455 1.00 87.19 175 LYS A O 1
ATOM 1427 N N . VAL A 1 176 ? -19.646 -6.803 53.048 1.00 86.94 176 VAL A N 1
ATOM 1428 C CA . VAL A 1 176 ? -20.868 -6.968 53.862 1.00 86.94 176 VAL A CA 1
ATOM 1429 C C . VAL A 1 176 ? -21.331 -8.433 53.882 1.00 86.94 176 VAL A C 1
ATOM 1431 O O . VAL A 1 176 ? -21.754 -8.930 54.931 1.00 86.94 176 VAL A O 1
ATOM 1434 N N . ALA A 1 177 ? -21.228 -9.150 52.759 1.00 87.75 177 ALA A N 1
ATOM 1435 C CA . ALA A 1 177 ? -21.573 -10.568 52.666 1.00 87.75 177 ALA A CA 1
ATOM 1436 C C . ALA A 1 177 ? -20.616 -11.466 53.473 1.00 87.75 177 ALA A C 1
ATOM 1438 O O . ALA A 1 177 ? -21.077 -12.318 54.234 1.00 87.75 177 ALA A O 1
ATOM 1439 N N . GLN A 1 178 ? -19.305 -11.233 53.376 1.00 89.62 178 GLN A N 1
ATOM 1440 C CA . GLN A 1 178 ? -18.255 -11.944 54.107 1.00 89.62 178 GLN A CA 1
ATOM 1441 C C . GLN A 1 178 ? -18.413 -11.779 55.620 1.00 89.62 178 GLN A C 1
ATOM 1443 O O . GLN A 1 178 ? -18.409 -12.778 56.335 1.00 89.62 178 GLN A O 1
ATOM 1448 N N . ILE A 1 179 ? -18.635 -10.557 56.123 1.00 89.38 179 ILE A N 1
ATOM 1449 C CA . ILE A 1 179 ? -18.832 -10.336 57.567 1.00 89.38 179 ILE A CA 1
ATOM 1450 C C . ILE A 1 179 ? -20.156 -10.963 58.039 1.00 89.38 179 ILE A C 1
ATOM 1452 O O . ILE A 1 179 ? -20.195 -11.597 59.094 1.00 89.38 179 ILE A O 1
ATOM 1456 N N . ARG A 1 180 ? -21.240 -10.878 57.247 1.00 89.44 180 ARG A N 1
ATOM 1457 C CA . ARG A 1 180 ? -22.500 -11.593 57.542 1.00 89.44 180 ARG A CA 1
ATOM 1458 C C . ARG A 1 180 ? -22.278 -13.111 57.617 1.00 89.44 180 ARG A C 1
ATOM 1460 O O . ARG A 1 180 ? -22.831 -13.752 58.514 1.00 89.44 180 ARG A O 1
ATOM 1467 N N . LYS A 1 181 ? -21.478 -13.683 56.710 1.00 90.88 181 LYS A N 1
ATOM 1468 C CA . LYS A 1 181 ? -21.119 -15.104 56.742 1.00 90.88 181 LYS A CA 1
ATOM 1469 C C . LYS A 1 181 ? -20.288 -15.429 57.983 1.00 90.88 181 LYS A C 1
ATOM 1471 O O . LYS A 1 181 ? -20.689 -16.309 58.727 1.00 90.88 181 LYS A O 1
ATOM 1476 N N . ALA A 1 182 ? -19.237 -14.664 58.277 1.00 89.31 182 ALA A N 1
ATOM 1477 C CA . ALA A 1 182 ? -18.395 -14.860 59.458 1.00 89.31 182 ALA A CA 1
ATOM 1478 C C . ALA A 1 182 ? -19.200 -14.842 60.770 1.00 89.31 182 ALA A C 1
ATOM 1480 O O . ALA A 1 182 ? -18.975 -15.684 61.628 1.00 89.31 182 ALA A O 1
ATOM 1481 N N . ILE A 1 183 ? -20.195 -13.955 60.909 1.00 89.00 183 ILE A N 1
ATOM 1482 C CA . ILE A 1 183 ? -21.127 -13.971 62.054 1.00 89.00 183 ILE A CA 1
ATOM 1483 C C . ILE A 1 183 ? -21.932 -15.278 62.102 1.00 89.00 183 ILE A C 1
ATOM 1485 O O . ILE A 1 183 ? -22.132 -15.831 63.178 1.00 89.00 183 ILE A O 1
ATOM 1489 N N . THR A 1 184 ? -22.399 -15.770 60.953 1.00 90.00 184 THR A N 1
ATOM 1490 C CA . THR A 1 184 ? -23.207 -16.998 60.857 1.00 90.00 184 THR A CA 1
ATOM 1491 C C . THR A 1 184 ? -22.375 -18.244 61.172 1.00 90.00 184 THR A C 1
ATOM 1493 O O . THR A 1 184 ? -22.831 -19.115 61.913 1.00 90.00 184 THR A O 1
ATOM 1496 N N . ASP A 1 185 ? -21.147 -18.301 60.656 1.00 89.50 185 ASP A N 1
ATOM 1497 C CA . ASP A 1 185 ? -20.180 -19.368 60.901 1.00 89.50 185 ASP A CA 1
ATOM 1498 C C . ASP A 1 185 ? -19.766 -19.372 62.391 1.00 89.50 185 ASP A C 1
ATOM 1500 O O . ASP A 1 185 ? -19.820 -20.415 63.039 1.00 89.50 185 ASP A O 1
ATOM 1504 N N . GLU A 1 186 ? -19.481 -18.203 62.982 1.00 89.06 186 GLU A N 1
ATOM 1505 C CA . GLU A 1 186 ? -19.155 -18.054 64.410 1.00 89.06 186 GLU A CA 1
ATOM 1506 C C . GLU A 1 186 ? -20.307 -18.495 65.325 1.00 89.06 186 GLU A C 1
ATOM 1508 O O . GLU A 1 186 ? -20.093 -19.234 66.283 1.00 89.06 186 GLU A O 1
ATOM 1513 N N . GLN A 1 187 ? -21.544 -18.095 65.002 1.00 86.62 187 GLN A N 1
ATOM 1514 C CA . GLN A 1 187 ? -22.759 -18.518 65.713 1.00 86.62 187 GLN A CA 1
ATOM 1515 C C . GLN A 1 187 ? -23.070 -20.018 65.561 1.00 86.62 187 GLN A C 1
ATOM 1517 O O . GLN A 1 187 ? -23.881 -20.547 66.321 1.00 86.62 187 GLN A O 1
ATOM 1522 N N . SER A 1 188 ? -22.453 -20.692 64.586 1.00 83.38 188 SER A N 1
ATOM 1523 C CA . SER A 1 188 ? -22.600 -22.134 64.338 1.00 83.38 188 SER A CA 1
ATOM 1524 C C . SER A 1 188 ? -21.447 -22.967 64.922 1.00 83.38 188 SER A C 1
ATOM 1526 O O . SER A 1 188 ? -21.577 -24.187 65.020 1.00 83.38 188 SER A O 1
ATOM 1528 N N . GLY A 1 189 ? -20.334 -22.319 65.287 1.00 84.12 189 GLY A N 1
ATOM 1529 C CA . GLY A 1 189 ? -19.152 -22.909 65.917 1.00 84.12 189 GLY A CA 1
ATOM 1530 C C . GLY A 1 189 ? -19.082 -22.609 67.418 1.00 84.12 189 GLY A C 1
ATOM 1531 O O . GLY A 1 189 ? -19.982 -22.978 68.171 1.00 84.12 189 GLY A O 1
ATOM 1532 N N . ASP A 1 190 ? -18.010 -21.939 67.853 1.00 77.75 190 ASP A N 1
ATOM 1533 C CA . ASP A 1 190 ? -17.745 -21.644 69.272 1.00 77.75 190 ASP A CA 1
ATOM 1534 C C . ASP A 1 190 ? -18.737 -20.640 69.900 1.00 77.75 190 ASP A C 1
ATOM 1536 O O . ASP A 1 190 ? -18.888 -20.609 71.123 1.00 77.75 190 ASP A O 1
ATOM 1540 N N . ASN A 1 191 ? -19.433 -19.835 69.083 1.00 82.75 191 ASN A N 1
ATOM 1541 C CA . ASN A 1 191 ? -20.424 -18.836 69.500 1.00 82.75 191 ASN A CA 1
ATOM 1542 C C . ASN A 1 191 ? -19.903 -17.861 70.587 1.00 82.75 191 ASN A C 1
ATOM 1544 O O . ASN A 1 191 ? -20.578 -17.577 71.579 1.00 82.75 191 ASN A O 1
ATOM 1548 N N . ASP A 1 192 ? -18.695 -17.322 70.391 1.00 89.25 192 ASP A N 1
ATOM 1549 C CA . ASP A 1 192 ? -18.119 -16.281 71.252 1.00 89.25 192 ASP A CA 1
ATOM 1550 C C . ASP A 1 192 ? -18.896 -14.957 71.101 1.00 89.25 192 ASP A C 1
ATOM 1552 O O . ASP A 1 192 ? -18.809 -14.265 70.083 1.00 89.25 192 ASP A O 1
ATOM 1556 N N . GLU A 1 193 ? -19.656 -14.577 72.135 1.00 87.69 193 GLU A N 1
ATOM 1557 C CA . GLU A 1 193 ? -20.453 -13.343 72.143 1.00 87.69 193 GLU A CA 1
ATOM 1558 C C . GLU A 1 193 ? -19.615 -12.066 71.957 1.00 87.69 193 GLU A C 1
ATOM 1560 O O . GLU A 1 193 ? -20.116 -11.104 71.372 1.00 87.69 193 GLU A O 1
ATOM 1565 N N . ALA A 1 194 ? -18.357 -12.033 72.411 1.00 85.56 194 ALA A N 1
ATOM 1566 C CA . ALA A 1 194 ? -17.487 -10.867 72.259 1.00 85.56 194 ALA A CA 1
ATOM 1567 C C . ALA A 1 194 ? -17.006 -10.723 70.808 1.00 85.56 194 ALA A C 1
ATOM 1569 O O . ALA A 1 194 ? -17.055 -9.631 70.238 1.00 85.56 194 ALA A O 1
ATOM 1570 N N . LYS A 1 195 ? -16.624 -11.839 70.181 1.00 86.81 195 LYS A N 1
ATOM 1571 C CA . LYS A 1 195 ? -16.228 -11.902 68.766 1.00 86.81 195 LYS A CA 1
ATOM 1572 C C . LYS A 1 195 ? -17.413 -11.638 67.830 1.00 86.81 195 LYS A C 1
ATOM 1574 O O . LYS A 1 195 ? -17.283 -10.886 66.868 1.00 86.81 195 LYS A O 1
ATOM 1579 N N . ILE A 1 196 ? -18.604 -12.146 68.161 1.00 88.00 196 ILE A N 1
ATOM 1580 C CA . ILE A 1 196 ? -19.859 -11.823 67.461 1.00 88.00 196 ILE A CA 1
ATOM 1581 C C . ILE A 1 196 ? -20.224 -10.336 67.622 1.00 88.00 196 ILE A C 1
ATOM 1583 O O . ILE A 1 196 ? -20.722 -9.727 66.673 1.00 88.00 196 ILE A O 1
ATOM 1587 N N . ALA A 1 197 ? -19.991 -9.727 68.790 1.00 90.25 197 ALA A N 1
ATOM 1588 C CA . ALA A 1 197 ? -20.234 -8.299 69.002 1.00 90.25 197 ALA A CA 1
ATOM 1589 C C . ALA A 1 197 ? -19.289 -7.417 68.166 1.00 90.25 197 ALA A C 1
ATOM 1591 O O . ALA A 1 197 ? -19.753 -6.454 67.551 1.00 90.25 197 ALA A O 1
ATOM 1592 N N . ASP A 1 198 ? -18.003 -7.769 68.080 1.00 90.56 198 ASP A N 1
ATOM 1593 C CA . ASP A 1 198 ? -17.048 -7.067 67.217 1.00 90.56 198 ASP A CA 1
ATOM 1594 C C . ASP A 1 198 ? -17.399 -7.228 65.730 1.00 90.56 198 ASP A C 1
ATOM 1596 O O . ASP A 1 198 ? -17.561 -6.233 65.026 1.00 90.56 198 ASP A O 1
ATOM 1600 N N . LEU A 1 199 ? -17.663 -8.454 65.260 1.00 90.75 199 LEU A N 1
ATOM 1601 C CA . LEU A 1 199 ? -18.091 -8.695 63.878 1.00 90.75 199 LEU A CA 1
ATOM 1602 C C . LEU A 1 199 ? -19.386 -7.942 63.519 1.00 90.75 199 LEU A C 1
ATOM 1604 O O . LEU A 1 199 ? -19.531 -7.484 62.388 1.00 90.75 199 LEU A O 1
ATOM 1608 N N . ARG A 1 200 ? -20.321 -7.750 64.461 1.00 90.88 200 ARG A N 1
ATOM 1609 C CA . ARG A 1 200 ? -21.509 -6.896 64.250 1.00 90.88 200 ARG A CA 1
ATOM 1610 C C . ARG A 1 200 ? -21.150 -5.413 64.130 1.00 90.88 200 ARG A C 1
ATOM 1612 O O . ARG A 1 200 ? -21.692 -4.744 63.255 1.00 90.88 200 ARG A O 1
ATOM 1619 N N . SER A 1 201 ? -20.210 -4.919 64.937 1.00 91.25 201 SER A N 1
ATOM 1620 C CA . SER A 1 201 ? -19.656 -3.562 64.803 1.00 91.25 201 SER A CA 1
ATOM 1621 C C . SER A 1 201 ? -19.005 -3.359 63.426 1.00 91.25 201 SER A C 1
ATOM 1623 O O . SER A 1 201 ? -19.297 -2.385 62.728 1.00 91.25 201 SER A O 1
ATOM 1625 N N . GLN A 1 202 ? -18.203 -4.333 62.976 1.00 90.69 202 GLN A N 1
ATOM 1626 C CA . GLN A 1 202 ? -17.618 -4.346 61.633 1.00 90.69 202 GLN A CA 1
ATOM 1627 C C . GLN A 1 202 ? -18.691 -4.409 60.531 1.00 90.69 202 GLN A C 1
ATOM 1629 O O . GLN A 1 202 ? -18.566 -3.710 59.526 1.00 90.69 202 GLN A O 1
ATOM 1634 N N . LEU A 1 203 ? -19.760 -5.195 60.714 1.00 90.06 203 LEU A N 1
ATOM 1635 C CA . LEU A 1 203 ? -20.861 -5.307 59.753 1.00 90.06 203 LEU A CA 1
ATOM 1636 C C . LEU A 1 203 ? -21.609 -3.984 59.588 1.00 90.06 203 LEU A C 1
ATOM 1638 O O . LEU A 1 203 ? -21.906 -3.597 58.462 1.00 90.06 203 LEU A O 1
ATOM 1642 N N . ASP A 1 204 ? -21.916 -3.286 60.681 1.00 88.50 204 ASP A N 1
ATOM 1643 C CA . ASP A 1 204 ? -22.643 -2.017 60.618 1.00 88.50 204 ASP A CA 1
ATOM 1644 C C . ASP A 1 204 ? -21.760 -0.879 60.074 1.00 88.50 204 ASP A C 1
ATOM 1646 O O . ASP A 1 204 ? -22.245 -0.031 59.321 1.00 88.50 204 ASP A O 1
ATOM 1650 N N . ALA A 1 205 ? -20.446 -0.913 60.328 1.00 87.50 205 ALA A N 1
ATOM 1651 C CA . ALA A 1 205 ? -19.482 -0.043 59.651 1.00 87.50 205 ALA A CA 1
ATOM 1652 C C . ALA A 1 205 ? -19.390 -0.337 58.138 1.00 87.50 205 ALA A C 1
ATOM 1654 O O . ALA A 1 205 ? -19.415 0.592 57.329 1.00 87.50 205 ALA A O 1
ATOM 1655 N N . ALA A 1 206 ? -19.334 -1.614 57.741 1.00 86.31 206 ALA A N 1
ATOM 1656 C CA . ALA A 1 206 ? -19.292 -2.029 56.337 1.00 86.31 206 ALA A CA 1
ATOM 1657 C C . ALA A 1 206 ? -20.594 -1.688 55.594 1.00 86.31 206 ALA A C 1
ATOM 1659 O O . ALA A 1 206 ? -20.542 -1.149 54.493 1.00 86.31 206 ALA A O 1
ATOM 1660 N N . ARG A 1 207 ? -21.760 -1.904 56.216 1.00 86.62 207 ARG A N 1
ATOM 1661 C CA . ARG A 1 207 ? -23.071 -1.484 55.689 1.00 86.62 207 ARG A CA 1
ATOM 1662 C C . ARG A 1 207 ? -23.139 0.015 55.452 1.00 86.62 207 ARG A C 1
ATOM 1664 O O . ARG A 1 207 ? -23.578 0.431 54.392 1.00 86.62 207 ARG A O 1
ATOM 1671 N N . LYS A 1 208 ? -22.671 0.824 56.406 1.00 84.19 208 LYS A N 1
ATOM 1672 C CA . LYS A 1 208 ? -22.661 2.285 56.266 1.00 84.19 208 LYS A CA 1
ATOM 1673 C C . LYS A 1 208 ? -21.714 2.772 55.160 1.00 84.19 208 LYS A C 1
ATOM 1675 O O . LYS A 1 208 ? -21.946 3.828 54.582 1.00 84.19 208 LYS A O 1
ATOM 1680 N N . ALA A 1 209 ? -20.664 2.010 54.844 1.00 81.56 209 ALA A N 1
ATOM 1681 C CA . ALA A 1 209 ? -19.856 2.247 53.649 1.00 81.56 209 ALA A CA 1
ATOM 1682 C C . ALA A 1 209 ? -20.588 1.805 52.364 1.00 81.56 209 ALA 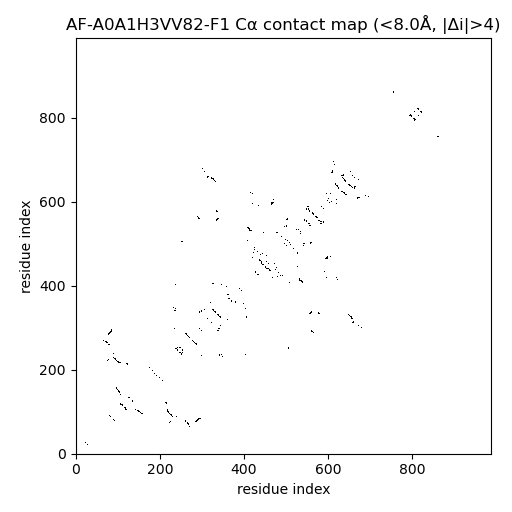A C 1
ATOM 1684 O O . ALA A 1 209 ? -20.551 2.525 51.369 1.00 81.56 209 ALA A O 1
ATOM 1685 N N . ASN A 1 210 ? -21.293 0.667 52.398 1.00 85.81 210 ASN A N 1
ATOM 1686 C CA . ASN A 1 210 ? -22.048 0.139 51.257 1.00 85.81 210 ASN A CA 1
ATOM 1687 C C . ASN A 1 210 ? -23.293 0.971 50.901 1.00 85.81 210 ASN A C 1
ATOM 1689 O O . ASN A 1 210 ? -23.665 1.042 49.736 1.00 85.81 210 ASN A O 1
ATOM 1693 N N . GLU A 1 211 ? -23.896 1.657 51.878 1.00 83.31 211 GLU A N 1
ATOM 1694 C CA . GLU A 1 211 ? -25.092 2.498 51.719 1.00 83.31 211 GLU A CA 1
ATOM 1695 C C . GLU A 1 211 ? -24.926 3.558 50.615 1.00 83.31 211 GLU A C 1
ATOM 1697 O O . GLU A 1 211 ? -25.874 3.822 49.878 1.00 83.31 211 GLU A O 1
ATOM 1702 N N . LYS A 1 212 ? -23.719 4.120 50.419 1.00 80.56 212 LYS A N 1
ATOM 1703 C CA . LYS A 1 212 ? -23.466 5.035 49.290 1.00 80.56 212 LYS A CA 1
ATOM 1704 C C . LYS A 1 212 ? -23.617 4.333 47.934 1.00 80.56 212 LYS A C 1
ATOM 1706 O O . LYS A 1 212 ? -24.156 4.940 47.014 1.00 80.56 212 LYS A O 1
ATOM 1711 N N . TYR A 1 213 ? -23.147 3.093 47.812 1.00 83.00 213 TYR A N 1
ATOM 1712 C CA . TYR A 1 213 ? -23.167 2.334 46.560 1.00 83.00 213 TYR A CA 1
ATOM 1713 C C . TYR A 1 213 ? -24.547 1.724 46.274 1.00 83.00 213 TYR A C 1
ATOM 1715 O O . TYR A 1 213 ? -24.999 1.771 45.136 1.00 83.00 213 TYR A O 1
ATOM 1723 N N . GLU A 1 214 ? -25.274 1.260 47.298 1.00 83.12 214 GLU A N 1
ATOM 1724 C CA . GLU A 1 214 ? -26.674 0.806 47.163 1.00 83.12 214 GLU A CA 1
ATOM 1725 C C . GLU A 1 214 ? -27.610 1.923 46.653 1.00 83.12 214 GLU A C 1
ATOM 1727 O O . GLU A 1 214 ? -28.602 1.651 45.973 1.00 83.12 214 GLU A O 1
ATOM 1732 N N . LEU A 1 215 ? -27.287 3.189 46.945 1.00 86.38 215 LEU A N 1
ATOM 1733 C CA . LEU A 1 215 ? -28.025 4.366 46.476 1.00 86.38 215 LEU A CA 1
ATOM 1734 C C . LEU A 1 215 ? -27.628 4.853 45.066 1.00 86.38 215 LEU A C 1
ATOM 1736 O O . LEU A 1 215 ? -28.244 5.803 44.581 1.00 86.38 215 LEU A O 1
ATOM 1740 N N . ILE A 1 216 ? -26.650 4.233 44.396 1.00 87.06 216 ILE A N 1
ATOM 1741 C CA . ILE A 1 216 ? -26.374 4.492 42.974 1.00 87.06 216 ILE A CA 1
ATOM 1742 C C . ILE A 1 216 ? -27.437 3.749 42.160 1.00 87.06 216 ILE A C 1
ATO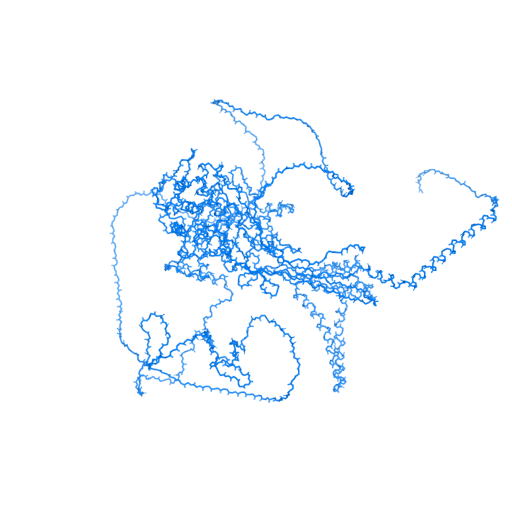M 1744 O O . ILE A 1 216 ? -27.443 2.522 42.117 1.00 87.06 216 ILE A O 1
ATOM 1748 N N . GLN A 1 217 ? -28.360 4.483 41.541 1.00 88.06 217 GLN A N 1
ATOM 1749 C CA . GLN A 1 217 ? -29.482 3.917 40.785 1.00 88.06 217 GLN A CA 1
ATOM 1750 C C . GLN A 1 217 ? -29.724 4.747 39.529 1.00 88.06 217 GLN A C 1
ATOM 1752 O O . GLN A 1 217 ? -29.819 5.972 39.594 1.00 88.06 217 GLN A O 1
ATOM 1757 N N . GLY A 1 218 ? -29.844 4.075 38.386 1.00 85.75 218 GLY A N 1
ATOM 1758 C CA . GLY A 1 218 ? -29.947 4.726 37.082 1.00 85.75 218 GLY A CA 1
ATOM 1759 C C . GLY A 1 218 ? -28.613 5.068 36.405 1.00 85.75 218 GLY A C 1
ATOM 1760 O O . GLY A 1 218 ? -28.626 5.844 35.459 1.00 85.75 218 GLY A O 1
ATOM 1761 N N . ILE A 1 219 ? -27.487 4.475 36.821 1.00 89.94 219 ILE A N 1
ATOM 1762 C CA . ILE A 1 219 ? -26.329 4.256 35.932 1.00 89.94 219 ILE A CA 1
ATOM 1763 C C . ILE A 1 219 ? -26.381 2.807 35.450 1.00 89.94 219 ILE A C 1
ATOM 1765 O O . ILE A 1 219 ? -26.526 1.892 36.260 1.00 89.94 219 ILE A O 1
ATOM 1769 N N . TRP A 1 220 ? -26.228 2.591 34.146 1.00 88.31 220 TRP A N 1
ATOM 1770 C CA . TRP A 1 220 ? -25.963 1.269 33.578 1.00 88.31 220 TRP A CA 1
ATOM 1771 C C . TRP A 1 220 ? -25.030 1.361 32.368 1.00 88.31 220 TRP A C 1
ATOM 1773 O O . TRP A 1 220 ? -24.735 2.448 31.876 1.00 88.31 220 TRP A O 1
ATOM 1783 N N . PHE A 1 221 ? -24.528 0.212 31.917 1.00 90.44 221 PHE A N 1
ATOM 1784 C CA . PHE A 1 221 ? -23.512 0.135 30.872 1.00 90.44 221 PHE A CA 1
ATOM 1785 C C . PHE A 1 221 ? -23.999 -0.674 29.673 1.00 90.44 221 PHE A C 1
ATOM 1787 O O . PHE A 1 221 ? -24.582 -1.757 29.807 1.00 90.44 221 PHE A O 1
ATOM 1794 N N . GLU A 1 222 ? -23.719 -0.153 28.488 1.00 89.19 222 GLU A N 1
ATOM 1795 C CA . GLU A 1 222 ? -23.969 -0.822 27.221 1.00 89.19 222 GLU A CA 1
ATOM 1796 C C . GLU A 1 222 ? -22.640 -1.176 26.553 1.00 89.19 222 GLU A C 1
ATOM 1798 O O . GLU A 1 222 ? -21.833 -0.271 26.344 1.00 89.19 222 GLU A O 1
ATOM 1803 N N . PRO A 1 223 ? -22.367 -2.461 26.252 1.00 90.06 223 PRO A N 1
ATOM 1804 C CA . PRO A 1 223 ? -21.160 -2.825 25.527 1.00 90.06 223 PRO A CA 1
ATOM 1805 C C . PRO A 1 223 ? -21.222 -2.257 24.108 1.00 90.06 223 PRO A C 1
ATOM 1807 O O . PRO A 1 223 ? -22.283 -2.212 23.487 1.00 90.06 223 PRO A O 1
ATOM 1810 N N . ALA A 1 224 ? -20.069 -1.870 23.586 1.00 91.38 224 ALA A N 1
ATOM 1811 C CA . ALA A 1 224 ? -19.860 -1.498 22.198 1.00 91.38 224 ALA A CA 1
ATOM 1812 C C . ALA A 1 224 ? -18.452 -1.933 21.774 1.00 91.38 224 ALA A C 1
ATOM 1814 O O . ALA A 1 224 ? -17.566 -2.102 22.612 1.00 91.38 224 ALA A O 1
ATOM 1815 N N . TYR A 1 225 ? -18.231 -2.080 20.471 1.00 92.44 225 TYR A N 1
ATOM 1816 C CA . TYR A 1 225 ? -16.893 -2.285 19.924 1.00 92.44 225 TYR A CA 1
ATOM 1817 C C . TYR A 1 225 ? -16.439 -1.033 19.181 1.00 92.44 225 TYR A C 1
ATOM 1819 O O . TYR A 1 225 ? -17.174 -0.509 18.345 1.00 92.44 225 TYR A O 1
ATOM 1827 N N . ILE A 1 226 ? -15.219 -0.581 19.465 1.00 92.56 226 ILE A N 1
ATOM 1828 C CA . ILE A 1 226 ? -14.511 0.408 18.642 1.00 92.56 226 ILE A CA 1
ATOM 1829 C C . ILE A 1 226 ? -13.461 -0.296 17.790 1.00 92.56 226 ILE A C 1
ATOM 1831 O O . ILE A 1 226 ? -12.949 -1.352 18.172 1.00 92.56 226 ILE A O 1
ATOM 1835 N N . ARG A 1 227 ? -13.140 0.280 16.630 1.00 95.19 227 ARG A N 1
ATOM 1836 C CA . ARG A 1 227 ? -12.009 -0.165 15.814 1.00 95.19 227 ARG A CA 1
ATOM 1837 C C . ARG A 1 227 ? -10.721 0.472 16.334 1.00 95.19 227 ARG A C 1
ATOM 1839 O O . ARG A 1 227 ? -10.722 1.647 16.686 1.00 95.19 227 ARG A O 1
ATOM 1846 N N . ASN A 1 228 ? -9.658 -0.317 16.403 1.00 95.38 228 ASN A N 1
ATOM 1847 C CA . ASN A 1 228 ? -8.361 0.066 16.943 1.00 95.38 228 ASN A CA 1
ATOM 1848 C C . ASN A 1 228 ? -7.243 -0.473 16.040 1.00 95.38 228 ASN A C 1
ATOM 1850 O O . ASN A 1 228 ? -7.305 -1.623 15.601 1.00 95.38 228 ASN A O 1
ATOM 1854 N N . TYR A 1 229 ? -6.212 0.343 15.822 1.00 96.94 229 TYR A N 1
ATOM 1855 C CA . TYR A 1 229 ? -5.074 0.046 14.951 1.00 96.94 229 TYR A CA 1
ATOM 1856 C C . TYR A 1 229 ? -3.792 0.259 15.768 1.00 96.94 229 TYR A C 1
ATOM 1858 O O . TYR A 1 229 ? -3.376 1.409 15.929 1.00 96.94 229 TYR A O 1
ATOM 1866 N N . PRO A 1 230 ? -3.198 -0.801 16.354 1.00 96.12 230 PRO A N 1
ATOM 1867 C CA . PRO A 1 230 ? -2.059 -0.665 17.269 1.00 96.12 230 PRO A CA 1
ATOM 1868 C C . PRO A 1 230 ? -0.890 0.123 16.660 1.00 96.12 230 PRO A C 1
ATOM 1870 O O . PRO A 1 230 ? -0.373 1.048 17.285 1.00 96.12 230 PRO A O 1
ATOM 1873 N N . GLU A 1 231 ? -0.575 -0.175 15.398 1.00 94.19 231 GLU A N 1
ATOM 1874 C CA . GLU A 1 231 ? 0.582 0.358 14.668 1.00 94.19 231 GLU A CA 1
ATOM 1875 C C . GLU A 1 231 ? 0.317 1.692 13.940 1.00 94.19 231 GLU A C 1
ATOM 1877 O O . GLU A 1 231 ? 1.202 2.226 13.272 1.00 94.19 231 GLU A O 1
ATOM 1882 N N . LYS A 1 232 ? -0.891 2.261 14.093 1.00 95.44 232 LYS A N 1
ATOM 1883 C CA . LYS A 1 232 ? -1.334 3.589 13.611 1.00 95.44 232 LYS A CA 1
ATOM 1884 C C . LYS A 1 232 ? -1.181 3.881 12.117 1.00 95.44 232 LYS A C 1
ATOM 1886 O O . LYS A 1 232 ? -2.189 3.984 11.430 1.00 95.44 232 LYS A O 1
ATOM 1891 N N . THR A 1 233 ? 0.041 4.100 11.637 1.00 96.06 233 THR A N 1
ATOM 1892 C CA . THR A 1 233 ? 0.361 4.459 10.244 1.00 96.06 233 THR A CA 1
ATOM 1893 C C . THR A 1 233 ? 0.834 3.264 9.420 1.00 96.06 233 THR A C 1
ATOM 1895 O O . THR A 1 233 ? 0.755 3.319 8.195 1.00 96.06 233 THR A O 1
ATOM 1898 N N . LEU A 1 234 ? 1.313 2.195 10.073 1.00 96.81 234 LEU A N 1
ATOM 1899 C CA . LEU A 1 234 ? 1.862 1.022 9.392 1.00 96.81 234 LEU A CA 1
ATOM 1900 C C . LEU A 1 234 ? 0.815 0.400 8.461 1.00 96.81 234 LEU A C 1
ATOM 1902 O O . LEU A 1 234 ? -0.275 0.032 8.898 1.00 96.81 234 LEU A O 1
ATOM 1906 N N . ALA A 1 235 ? 1.164 0.273 7.183 1.00 96.81 235 ALA A N 1
ATOM 1907 C CA . ALA A 1 235 ? 0.305 -0.216 6.108 1.00 96.81 235 ALA A CA 1
ATOM 1908 C C . ALA A 1 235 ? -1.045 0.524 5.968 1.00 96.81 235 ALA A C 1
ATOM 1910 O O . ALA A 1 235 ? -2.007 -0.070 5.475 1.00 96.81 235 ALA A O 1
ATOM 1911 N N . ALA A 1 236 ? -1.139 1.806 6.353 1.00 96.94 236 ALA A N 1
ATOM 1912 C CA . ALA A 1 236 ? -2.395 2.570 6.326 1.00 96.94 236 ALA A CA 1
ATOM 1913 C C . ALA A 1 236 ? -3.131 2.491 4.973 1.00 96.94 236 ALA A C 1
ATOM 1915 O O . ALA A 1 236 ? -4.318 2.169 4.923 1.00 96.94 236 ALA A O 1
ATOM 1916 N N . ASP A 1 237 ? -2.401 2.677 3.871 1.00 94.25 237 ASP A N 1
ATOM 1917 C CA . ASP A 1 237 ? -2.912 2.626 2.493 1.00 94.25 237 ASP A CA 1
ATOM 1918 C C . ASP A 1 237 ? -3.471 1.247 2.096 1.00 94.25 237 ASP A C 1
ATOM 1920 O O . ASP A 1 237 ? -4.286 1.126 1.180 1.00 94.25 237 ASP A O 1
ATOM 1924 N N . VAL A 1 238 ? -3.006 0.184 2.752 1.00 97.50 238 VAL A N 1
ATOM 1925 C CA . VAL A 1 238 ? -3.412 -1.202 2.492 1.00 97.50 238 VAL A CA 1
ATOM 1926 C C . VAL A 1 238 ? -4.582 -1.591 3.387 1.00 97.50 238 VAL A C 1
ATOM 1928 O O . VAL A 1 238 ? -5.549 -2.184 2.917 1.00 97.50 238 VAL A O 1
ATOM 1931 N N . ILE A 1 239 ? -4.524 -1.254 4.676 1.00 98.00 239 ILE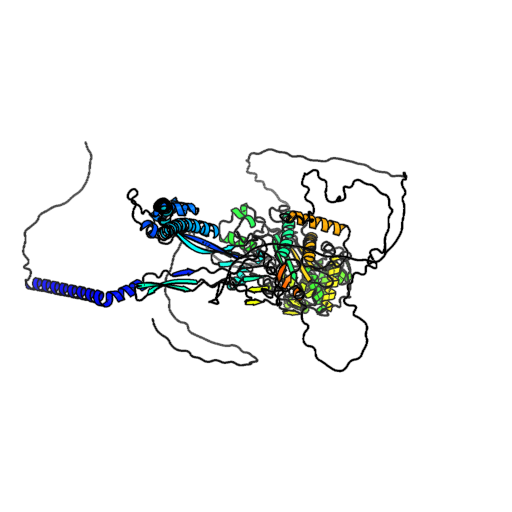 A N 1
ATOM 1932 C CA . ILE A 1 239 ? -5.556 -1.622 5.650 1.00 98.00 239 ILE A CA 1
ATOM 1933 C C . ILE A 1 239 ? -6.828 -0.801 5.404 1.00 98.00 239 ILE A C 1
ATOM 1935 O O . ILE A 1 239 ? -7.915 -1.377 5.360 1.00 98.00 239 ILE A O 1
ATOM 1939 N N . GLY A 1 240 ? -6.711 0.515 5.196 1.00 96.94 240 GLY A N 1
ATOM 1940 C CA . GLY A 1 240 ? -7.848 1.436 5.270 1.00 96.94 240 GLY A CA 1
ATOM 1941 C C . GLY A 1 240 ? -8.414 1.530 6.692 1.00 96.94 240 GLY A C 1
ATOM 1942 O O . GLY A 1 240 ? -7.799 1.070 7.654 1.00 96.94 240 GLY A O 1
ATOM 1943 N N . PHE A 1 241 ? -9.598 2.125 6.856 1.00 96.94 241 PHE A N 1
ATOM 1944 C CA . PHE A 1 241 ? -10.197 2.310 8.184 1.00 96.94 241 PHE A CA 1
ATOM 1945 C C . PHE A 1 241 ? -11.710 2.078 8.202 1.00 96.94 241 PHE A C 1
ATOM 1947 O O . PHE A 1 241 ? -12.443 2.521 7.321 1.00 96.94 241 PHE A O 1
ATOM 1954 N N . ALA A 1 242 ? -12.222 1.437 9.254 1.00 95.38 242 ALA A N 1
ATOM 1955 C CA . ALA A 1 242 ? -13.651 1.403 9.554 1.00 95.38 242 ALA A CA 1
ATOM 1956 C C . ALA A 1 242 ? -14.104 2.646 10.338 1.00 95.38 242 ALA A C 1
ATOM 1958 O O . ALA A 1 242 ? -13.411 3.125 11.237 1.00 95.38 242 ALA A O 1
ATOM 1959 N N . ASN A 1 243 ? -15.298 3.148 10.018 1.00 90.88 243 ASN A N 1
ATOM 1960 C CA . ASN A 1 243 ? -15.947 4.251 10.728 1.00 90.88 243 ASN A CA 1
ATOM 1961 C C . ASN A 1 243 ? -16.931 3.747 11.809 1.00 90.88 243 ASN A C 1
ATOM 1963 O O . ASN A 1 243 ? -17.214 2.554 11.915 1.00 90.88 243 ASN A O 1
ATOM 1967 N N . ASN A 1 244 ? -17.502 4.670 12.592 1.00 85.69 244 ASN A N 1
ATOM 1968 C CA . ASN A 1 244 ? -18.413 4.377 13.715 1.00 85.69 244 ASN A CA 1
ATOM 1969 C C . ASN A 1 244 ? -19.713 3.624 13.342 1.00 85.69 244 ASN A C 1
ATOM 1971 O O . ASN A 1 244 ? -20.466 3.253 14.239 1.00 85.69 244 ASN A O 1
ATOM 1975 N N . ALA A 1 245 ? -20.009 3.421 12.054 1.00 85.50 245 ALA A N 1
ATOM 1976 C CA . ALA A 1 245 ? -21.122 2.595 11.577 1.00 85.50 245 ALA A CA 1
ATOM 1977 C C . ALA A 1 245 ? -20.677 1.180 11.148 1.00 85.50 245 ALA A C 1
ATOM 1979 O O . ALA A 1 245 ? -21.432 0.479 10.477 1.00 85.50 245 ALA A O 1
ATOM 1980 N N . ASN A 1 246 ? -19.448 0.769 11.494 1.00 88.50 246 ASN A N 1
ATOM 1981 C CA . ASN A 1 246 ? -18.801 -0.464 11.034 1.00 88.50 246 ASN A CA 1
ATOM 1982 C C . ASN A 1 246 ? -18.738 -0.593 9.497 1.00 88.50 246 ASN A C 1
ATOM 1984 O O . ASN A 1 246 ? -18.712 -1.696 8.954 1.00 88.50 246 ASN A O 1
ATOM 1988 N N . MET A 1 247 ? -18.685 0.533 8.782 1.00 93.56 247 MET A N 1
ATOM 1989 C CA . MET A 1 247 ? -18.379 0.553 7.352 1.00 93.56 247 MET A CA 1
ATOM 1990 C C . MET A 1 247 ? -16.887 0.833 7.179 1.00 93.56 247 MET A C 1
ATOM 1992 O O . MET A 1 247 ? -16.400 1.871 7.640 1.00 93.56 247 MET A O 1
ATOM 1996 N N . GLY A 1 248 ? -16.176 -0.095 6.540 1.00 95.31 248 GLY A N 1
ATOM 1997 C CA . GLY A 1 248 ? -14.830 0.130 6.021 1.00 95.31 248 GLY A CA 1
ATOM 1998 C C . GLY A 1 248 ? -14.810 1.207 4.940 1.00 95.31 248 GLY A C 1
ATOM 1999 O O . GLY A 1 248 ? -15.798 1.381 4.230 1.00 95.31 248 GLY A O 1
ATOM 2000 N N . ASN A 1 249 ? -13.700 1.931 4.861 1.00 94.38 249 ASN A N 1
ATOM 2001 C CA . ASN A 1 249 ? -13.428 2.993 3.900 1.00 94.38 249 ASN A CA 1
ATOM 2002 C C . ASN A 1 249 ? -11.968 2.784 3.463 1.00 94.38 249 ASN A C 1
ATOM 2004 O O . ASN A 1 249 ? -11.083 2.766 4.326 1.00 94.38 249 ASN A O 1
ATOM 2008 N N . PHE A 1 250 ? -11.736 2.619 2.160 1.00 95.12 250 PHE A N 1
ATOM 2009 C CA . PHE A 1 250 ? -10.451 2.261 1.545 1.00 95.12 250 PHE A CA 1
ATOM 2010 C C . PHE A 1 250 ? -9.880 0.891 1.977 1.00 95.12 250 PHE A C 1
ATOM 2012 O O . PHE A 1 250 ? -10.352 0.237 2.914 1.00 95.12 250 PHE A O 1
ATOM 2019 N N . GLY A 1 251 ? -8.858 0.441 1.241 1.00 96.50 251 GLY A N 1
ATOM 2020 C CA . GLY A 1 251 ? -8.044 -0.732 1.566 1.00 96.50 251 GLY A CA 1
ATOM 2021 C C . GLY A 1 251 ? -8.816 -2.046 1.758 1.00 96.50 251 GLY A C 1
ATOM 2022 O O . GLY A 1 251 ? -9.839 -2.311 1.116 1.00 96.50 251 GLY A O 1
ATOM 2023 N N . LEU A 1 252 ? -8.289 -2.880 2.654 1.00 98.06 252 LEU A N 1
ATOM 2024 C CA . LEU A 1 252 ? -8.861 -4.154 3.093 1.00 98.06 252 LEU A CA 1
ATOM 2025 C C . LEU A 1 252 ? -10.141 -3.974 3.916 1.00 98.06 252 LEU A C 1
ATOM 2027 O O . LEU A 1 252 ? -11.059 -4.784 3.790 1.00 98.06 252 LEU A O 1
ATOM 2031 N N . GLU A 1 253 ? -10.223 -2.935 4.752 1.00 97.94 253 GLU A N 1
ATOM 2032 C CA . GLU A 1 253 ? -11.403 -2.648 5.573 1.00 97.94 253 GLU A CA 1
ATOM 2033 C C . GLU A 1 253 ? -12.648 -2.460 4.692 1.00 97.94 253 GLU A C 1
ATOM 2035 O O . GLU A 1 253 ? -13.720 -2.963 5.040 1.00 97.94 253 GLU A O 1
ATOM 2040 N N . GLU A 1 254 ? -12.524 -1.794 3.538 1.00 97.69 254 GLU A N 1
ATOM 2041 C CA . GLU A 1 254 ? -13.602 -1.690 2.551 1.00 97.69 254 GLU A CA 1
ATOM 2042 C C . GLU A 1 254 ? -13.772 -2.965 1.710 1.00 97.69 254 GLU A C 1
ATOM 2044 O O . GLU A 1 254 ? -14.871 -3.526 1.686 1.00 97.69 254 GLU A O 1
ATOM 2049 N N . TYR A 1 255 ? -12.712 -3.471 1.064 1.00 98.00 255 TYR A N 1
ATOM 2050 C CA . TYR A 1 255 ? -12.821 -4.624 0.153 1.00 98.00 255 TYR A CA 1
ATOM 2051 C C . TYR A 1 255 ? -13.401 -5.866 0.852 1.00 98.00 255 TYR A C 1
ATOM 2053 O O . TYR A 1 255 ? -14.308 -6.530 0.340 1.00 98.00 255 TYR A O 1
ATOM 2061 N N . TYR A 1 256 ? -12.936 -6.146 2.070 1.00 98.12 256 TYR A N 1
ATOM 2062 C CA . TYR A 1 256 ? -13.401 -7.251 2.904 1.00 98.12 256 TYR A CA 1
ATOM 2063 C C . TYR A 1 256 ? -14.465 -6.830 3.930 1.00 98.12 256 TYR A C 1
ATOM 2065 O O . TYR A 1 256 ? -14.748 -7.593 4.855 1.00 98.12 256 TYR A O 1
ATOM 2073 N N . ASN A 1 257 ? -15.129 -5.678 3.772 1.00 97.88 257 ASN A N 1
ATOM 2074 C CA . ASN A 1 257 ? -16.123 -5.174 4.730 1.00 97.88 257 ASN A CA 1
ATOM 2075 C C . ASN A 1 257 ? -17.218 -6.198 5.089 1.00 97.88 257 ASN A C 1
ATOM 2077 O O . ASN A 1 257 ? -17.643 -6.269 6.238 1.00 97.88 257 ASN A O 1
ATOM 2081 N N . ASN A 1 258 ? -17.649 -7.018 4.125 1.00 96.81 258 ASN A N 1
ATOM 2082 C CA . ASN A 1 258 ? -18.673 -8.057 4.318 1.00 96.81 258 ASN A CA 1
ATOM 2083 C C . ASN A 1 258 ? -18.147 -9.349 4.978 1.00 96.81 258 ASN A C 1
ATOM 2085 O O . ASN A 1 258 ? -18.941 -10.192 5.379 1.00 96.81 258 ASN A O 1
ATOM 2089 N N . VAL A 1 259 ? -16.825 -9.525 5.051 1.00 97.50 259 VAL A N 1
ATOM 2090 C CA . VAL A 1 259 ? -16.149 -10.635 5.746 1.00 97.50 259 VAL A CA 1
ATOM 2091 C C . VAL A 1 259 ? -15.789 -10.214 7.169 1.00 97.50 259 VAL A C 1
ATOM 2093 O O . VAL A 1 259 ? -16.006 -10.977 8.108 1.00 97.50 259 VAL A O 1
ATOM 2096 N N . LEU A 1 260 ? -15.285 -8.985 7.311 1.00 97.88 260 LEU A N 1
ATOM 2097 C CA . LEU A 1 260 ? -14.917 -8.352 8.572 1.00 97.88 260 LEU A CA 1
ATOM 2098 C C . LEU A 1 260 ? -16.135 -8.008 9.436 1.00 97.88 260 LEU A C 1
ATOM 2100 O O . LEU A 1 260 ? -16.021 -8.020 10.659 1.00 97.88 260 LEU A O 1
ATOM 2104 N N . ASN A 1 261 ? -17.295 -7.697 8.849 1.00 96.38 261 ASN A N 1
ATOM 2105 C CA . ASN A 1 261 ? -18.510 -7.450 9.623 1.00 96.38 261 ASN A CA 1
ATOM 2106 C C . ASN A 1 261 ? -19.177 -8.732 10.115 1.00 96.38 261 ASN A C 1
ATOM 2108 O O . ASN A 1 261 ? -19.303 -9.722 9.398 1.00 96.38 261 ASN A O 1
ATOM 2112 N N . GLY A 1 262 ? -19.656 -8.651 11.351 1.00 93.31 262 GLY A N 1
ATOM 2113 C CA . GLY A 1 262 ? -20.564 -9.611 11.947 1.00 93.31 262 GLY A CA 1
ATOM 2114 C C . GLY A 1 262 ? -22.034 -9.260 11.701 1.00 93.31 262 GLY A C 1
ATOM 2115 O O . GLY A 1 262 ? -22.370 -8.346 10.948 1.00 93.31 262 GLY A O 1
ATOM 2116 N N . THR A 1 263 ? -22.925 -9.982 12.376 1.00 93.81 263 THR A N 1
ATOM 2117 C CA . THR A 1 263 ? -24.366 -9.695 12.440 1.00 93.81 263 THR A CA 1
ATOM 2118 C C . THR A 1 263 ? -24.745 -9.365 13.886 1.00 93.81 263 THR A C 1
ATOM 2120 O O . THR A 1 263 ? -24.438 -10.166 14.772 1.00 93.81 263 THR A O 1
ATOM 2123 N N . PRO A 1 264 ? -25.404 -8.223 14.162 1.00 92.00 264 PRO A N 1
ATOM 2124 C CA . PRO A 1 264 ? -25.774 -7.852 15.523 1.00 92.00 264 PRO A CA 1
ATOM 2125 C C . PRO A 1 264 ? -26.827 -8.806 16.098 1.00 92.00 264 PRO A C 1
ATOM 2127 O O . PRO A 1 264 ? -27.789 -9.183 15.424 1.00 92.00 264 PRO A O 1
ATOM 2130 N N . GLY A 1 265 ? -26.638 -9.176 17.363 1.00 91.25 265 GLY A N 1
ATOM 2131 C CA . GLY A 1 265 ? -27.580 -9.994 18.123 1.00 91.25 265 GLY A CA 1
ATOM 2132 C C . GLY A 1 265 ? -28.747 -9.166 18.659 1.00 91.25 265 GLY A C 1
ATOM 2133 O O . GLY A 1 265 ? -28.759 -7.938 18.556 1.00 91.25 265 GLY A O 1
ATOM 2134 N N . ARG A 1 266 ? -29.744 -9.824 19.257 1.00 87.56 266 ARG A N 1
ATOM 2135 C CA . ARG A 1 266 ? -30.897 -9.166 19.891 1.00 87.56 266 ARG A CA 1
ATOM 2136 C C . ARG A 1 266 ? -31.355 -9.892 21.145 1.00 87.56 266 ARG A C 1
ATOM 2138 O O . ARG A 1 266 ? -31.767 -11.046 21.077 1.00 87.56 266 ARG A O 1
ATOM 2145 N N . GLU A 1 267 ? -31.372 -9.180 22.263 1.00 83.31 267 GLU A N 1
ATOM 2146 C CA . GLU A 1 267 ? -32.096 -9.572 23.472 1.00 83.31 267 GLU A CA 1
ATOM 2147 C C . GLU A 1 267 ? -33.475 -8.901 23.440 1.00 83.31 267 GLU A C 1
ATOM 2149 O O . GLU A 1 267 ? -33.563 -7.677 23.359 1.00 83.31 267 GLU A O 1
ATOM 2154 N N . TYR A 1 268 ? -34.557 -9.677 23.511 1.00 80.75 268 TYR A N 1
ATOM 2155 C CA . TYR A 1 268 ? -35.914 -9.138 23.620 1.00 80.75 268 TYR A CA 1
ATOM 2156 C C . TYR A 1 268 ? -36.689 -9.787 24.767 1.00 80.75 268 TYR A C 1
ATOM 2158 O O . TYR A 1 268 ? -36.795 -11.011 24.879 1.00 80.75 268 TYR A O 1
ATOM 2166 N N . GLY A 1 269 ? -37.239 -8.940 25.638 1.00 72.12 269 GLY A N 1
ATOM 2167 C CA . GLY A 1 269 ? -38.135 -9.357 26.713 1.00 72.12 269 GLY A CA 1
ATOM 2168 C C . GLY A 1 269 ? -39.593 -9.399 26.260 1.00 72.12 269 GLY A C 1
ATOM 2169 O O . GLY A 1 269 ? -40.065 -8.439 25.659 1.00 72.12 269 GLY A O 1
ATOM 2170 N N . TYR A 1 270 ? -40.329 -10.461 26.595 1.00 67.00 270 TYR A N 1
ATOM 2171 C CA . TYR A 1 270 ? -41.782 -10.550 26.419 1.00 67.00 270 TYR A CA 1
ATOM 2172 C C . TYR A 1 270 ? -42.472 -11.038 27.699 1.00 67.00 270 TYR A C 1
ATOM 2174 O O . TYR A 1 270 ? -41.908 -11.778 28.504 1.00 67.00 270 TYR A O 1
ATOM 2182 N N . LEU A 1 271 ? -43.719 -10.616 27.911 1.00 63.19 271 LEU A N 1
ATOM 2183 C CA . LEU A 1 271 ? -44.522 -11.079 29.042 1.00 63.19 271 LEU A CA 1
ATOM 2184 C C . LEU A 1 271 ? -45.202 -12.403 28.684 1.00 63.19 271 LEU A C 1
ATOM 2186 O O . LEU A 1 271 ? -46.015 -12.459 27.762 1.00 63.19 271 LEU A O 1
ATOM 2190 N N . ASN A 1 272 ? -44.877 -13.460 29.426 1.00 61.91 272 ASN A N 1
ATOM 2191 C CA . ASN A 1 272 ? -45.475 -14.778 29.247 1.00 61.91 272 ASN A CA 1
ATOM 2192 C C . ASN A 1 272 ? -46.939 -14.821 29.729 1.00 61.91 272 ASN A C 1
ATOM 2194 O O . ASN A 1 272 ? -47.477 -13.864 30.295 1.00 61.91 272 ASN A O 1
ATOM 2198 N N . ASP A 1 273 ? -47.594 -15.973 29.573 1.00 64.81 273 ASP A N 1
ATOM 2199 C CA . ASP A 1 273 ? -49.006 -16.149 29.937 1.00 64.81 273 ASP A CA 1
ATOM 2200 C C . ASP A 1 273 ? -49.331 -15.911 31.427 1.00 64.81 273 ASP A C 1
ATOM 2202 O O . ASP A 1 273 ? -50.500 -15.715 31.775 1.00 64.81 273 ASP A O 1
ATOM 2206 N N . THR A 1 274 ? -48.322 -15.879 32.303 1.00 69.81 274 THR A N 1
ATOM 2207 C CA . THR A 1 274 ? -48.452 -15.567 33.738 1.00 69.81 274 THR A CA 1
ATOM 2208 C C . THR A 1 274 ? -48.122 -14.109 34.086 1.00 69.81 274 THR A C 1
ATOM 2210 O O . THR A 1 274 ? -48.144 -13.743 35.258 1.00 69.81 274 THR A O 1
ATOM 2213 N N . SER A 1 275 ? -47.869 -13.257 33.082 1.00 66.31 275 SER A N 1
ATOM 2214 C CA . SER A 1 275 ? -47.348 -11.885 33.235 1.00 66.31 275 SER A CA 1
ATOM 2215 C C . SER A 1 275 ? -45.970 -11.813 33.913 1.00 66.31 275 SER A C 1
ATOM 2217 O O . SER A 1 275 ? -45.660 -10.829 34.583 1.00 66.31 275 SER A O 1
ATOM 2219 N N . GLN A 1 276 ? -45.141 -12.845 33.738 1.00 60.06 276 GLN A N 1
ATOM 2220 C CA . GLN A 1 276 ? -43.716 -12.809 34.078 1.00 60.06 276 GLN A CA 1
ATOM 2221 C C . GLN A 1 276 ? -42.912 -12.440 32.828 1.00 60.06 276 GLN A C 1
ATOM 2223 O O . GLN A 1 276 ? -43.279 -12.835 31.722 1.00 60.06 276 GLN A O 1
ATOM 2228 N N . LEU A 1 277 ? -41.840 -11.666 33.000 1.00 66.19 277 LEU A N 1
ATOM 2229 C CA . LEU A 1 277 ? -40.953 -11.282 31.905 1.00 66.19 277 LEU A CA 1
ATOM 2230 C C . LEU A 1 277 ? -40.007 -12.445 31.588 1.00 66.19 277 LEU A C 1
ATOM 2232 O O . LEU A 1 277 ? -39.086 -12.720 32.355 1.00 66.19 277 LEU A O 1
ATOM 2236 N N . GLU A 1 278 ? -40.225 -13.100 30.455 1.00 70.19 278 GLU A N 1
ATOM 2237 C CA . GLU A 1 278 ? -39.229 -13.967 29.831 1.00 70.19 278 GLU A CA 1
ATOM 2238 C C . GLU A 1 278 ? -38.346 -13.116 28.913 1.00 70.19 278 GLU A C 1
ATOM 2240 O O . GLU A 1 278 ? -38.806 -12.133 28.330 1.00 70.19 278 GLU A O 1
ATOM 2245 N N . ARG A 1 279 ? -37.069 -13.477 28.786 1.00 77.38 279 ARG A N 1
ATOM 2246 C CA . ARG A 1 279 ? -36.153 -12.885 27.806 1.00 77.38 279 ARG A CA 1
ATOM 2247 C C . ARG A 1 279 ? -35.670 -13.972 26.863 1.00 77.38 279 ARG A C 1
ATOM 2249 O O . ARG A 1 279 ? -35.359 -15.074 27.305 1.00 77.38 279 ARG A O 1
ATOM 2256 N N . THR A 1 280 ? -35.608 -13.657 25.576 1.00 81.88 280 THR A N 1
ATOM 2257 C CA . THR A 1 280 ? -34.939 -14.486 24.572 1.00 81.88 280 THR A CA 1
ATOM 2258 C C . THR A 1 280 ? -33.788 -13.690 23.985 1.00 81.88 280 THR A C 1
ATOM 2260 O O . THR A 1 280 ? -33.975 -12.547 23.567 1.00 81.88 280 THR A O 1
ATOM 2263 N N . THR A 1 281 ? -32.612 -14.309 23.958 1.00 86.50 281 THR A N 1
ATOM 2264 C CA . THR A 1 281 ? -31.401 -13.728 23.386 1.00 86.50 281 THR A CA 1
ATOM 2265 C C . THR A 1 281 ? -31.032 -14.479 22.119 1.00 86.50 281 THR A C 1
ATOM 2267 O O . THR A 1 281 ? -30.893 -15.701 22.120 1.00 86.50 281 THR A O 1
ATOM 2270 N N . ILE A 1 282 ? -30.882 -13.731 21.033 1.00 88.56 282 ILE A N 1
ATOM 2271 C CA . ILE A 1 282 ? -30.163 -14.142 19.835 1.00 88.56 282 ILE A CA 1
ATOM 2272 C C . ILE A 1 282 ? -28.775 -13.521 19.975 1.00 88.56 282 ILE A C 1
ATOM 2274 O O . ILE A 1 282 ? -28.657 -12.297 19.946 1.00 88.56 282 ILE A O 1
ATOM 2278 N N . GLU A 1 283 ? -27.748 -14.341 20.177 1.00 90.69 283 GLU A N 1
ATOM 2279 C CA . GLU A 1 283 ? -26.372 -13.851 20.306 1.00 90.69 283 GLU A CA 1
ATOM 2280 C C . GLU A 1 283 ? -25.896 -13.151 19.026 1.00 90.69 283 GLU A C 1
ATOM 2282 O O . GLU A 1 283 ? -26.380 -13.431 17.924 1.00 90.69 283 GLU A O 1
ATOM 2287 N N . ALA A 1 284 ? -24.941 -12.232 19.173 1.00 93.94 284 ALA A N 1
ATOM 2288 C CA . ALA A 1 284 ? -24.272 -11.630 18.028 1.00 93.94 284 ALA A CA 1
ATOM 2289 C C . ALA A 1 284 ? -23.376 -12.663 17.324 1.00 93.94 284 ALA A C 1
ATOM 2291 O O . ALA A 1 284 ? -22.806 -13.553 17.956 1.00 93.94 284 ALA A O 1
ATOM 2292 N N . VAL A 1 285 ? -23.237 -12.532 16.006 1.00 95.62 285 VAL A N 1
ATOM 2293 C CA . VAL A 1 285 ? -22.289 -13.323 15.213 1.00 95.62 285 VAL A CA 1
ATOM 2294 C C . VAL A 1 285 ? -21.118 -12.418 14.871 1.00 95.62 285 VAL A C 1
ATOM 2296 O O . VAL A 1 285 ? -21.296 -11.471 14.112 1.00 95.62 285 VAL A O 1
ATOM 2299 N N . ASP A 1 286 ? -19.940 -12.695 15.421 1.00 96.75 286 ASP A N 1
ATOM 2300 C CA . ASP A 1 286 ? -18.719 -11.931 15.143 1.00 96.75 286 ASP A CA 1
ATOM 2301 C C . ASP A 1 286 ? -18.232 -12.106 13.694 1.00 96.75 286 ASP A C 1
ATOM 2303 O O . ASP A 1 286 ? -18.454 -13.140 13.058 1.00 96.75 286 ASP A O 1
ATOM 2307 N N . GLY A 1 287 ? -17.548 -11.086 13.171 1.00 97.38 287 GLY A N 1
ATOM 2308 C CA . GLY A 1 287 ? -16.980 -11.099 11.821 1.00 97.38 287 GLY A CA 1
ATOM 2309 C C . GLY A 1 287 ? -15.685 -11.909 11.709 1.00 97.38 287 GLY A C 1
ATOM 2310 O O . GLY A 1 287 ? -14.921 -12.036 12.667 1.00 97.38 287 GLY A O 1
ATOM 2311 N N . ASN A 1 288 ? -15.415 -12.445 10.519 1.00 98.44 288 ASN A N 1
ATOM 2312 C CA . ASN A 1 288 ? -14.235 -13.270 10.257 1.00 98.44 288 ASN A CA 1
ATOM 2313 C C . ASN A 1 288 ? -12.955 -12.422 10.202 1.00 98.44 288 ASN A C 1
ATOM 2315 O O . ASN A 1 288 ? -12.956 -11.302 9.692 1.00 98.44 288 ASN A O 1
ATOM 2319 N N . ASN A 1 289 ? -11.849 -12.981 10.691 1.00 98.50 289 ASN A N 1
ATOM 2320 C CA . ASN A 1 289 ? -10.536 -12.348 10.645 1.00 98.50 289 ASN A CA 1
ATOM 2321 C C . ASN A 1 289 ? -9.867 -12.542 9.270 1.00 98.50 289 ASN A C 1
ATOM 2323 O O . ASN A 1 289 ? -10.112 -13.539 8.583 1.00 98.50 289 ASN A O 1
ATOM 2327 N N . LEU A 1 290 ? -8.963 -11.630 8.917 1.00 98.62 290 LEU A N 1
ATOM 2328 C CA . LEU A 1 290 ? -8.051 -11.728 7.777 1.00 98.62 290 LEU A CA 1
ATOM 2329 C C . LEU A 1 290 ? -6.623 -11.958 8.280 1.00 98.62 290 LEU A C 1
ATOM 2331 O O . LEU A 1 290 ? -6.194 -11.314 9.237 1.00 98.62 290 LEU A O 1
ATOM 2335 N N . VAL A 1 291 ? -5.883 -12.827 7.598 1.00 98.44 291 VAL A N 1
ATOM 2336 C CA . VAL A 1 291 ? -4.435 -12.997 7.760 1.00 98.44 291 VAL A CA 1
ATOM 2337 C C . VAL A 1 291 ? -3.783 -12.627 6.434 1.00 98.44 291 VAL A C 1
ATOM 2339 O O . VAL A 1 291 ? -4.205 -13.128 5.389 1.00 98.44 291 VAL A O 1
ATOM 2342 N N . LEU A 1 292 ? -2.794 -11.735 6.455 1.00 98.50 292 LEU A N 1
ATOM 2343 C CA . LEU A 1 292 ? -2.186 -11.202 5.235 1.00 98.50 292 LEU A CA 1
ATOM 2344 C C . LEU A 1 292 ? -1.117 -12.137 4.641 1.00 98.50 292 LEU A C 1
ATOM 2346 O O . LEU A 1 292 ? -0.722 -13.137 5.243 1.00 98.50 292 LEU A O 1
ATOM 2350 N N . THR A 1 293 ? -0.678 -11.823 3.424 1.00 97.88 293 THR A N 1
ATOM 2351 C CA . THR A 1 293 ? 0.598 -12.258 2.838 1.00 97.88 293 THR A CA 1
ATOM 2352 C C . THR A 1 293 ? 1.758 -11.362 3.276 1.00 97.88 293 THR A C 1
ATOM 2354 O O . THR A 1 293 ? 2.905 -11.798 3.259 1.00 97.88 293 THR A O 1
ATOM 2357 N N . MET A 1 294 ? 1.451 -10.117 3.653 1.00 96.50 294 MET A N 1
ATOM 2358 C CA . MET A 1 294 ? 2.418 -9.123 4.108 1.00 96.50 294 MET A CA 1
ATOM 2359 C C . MET A 1 294 ? 3.017 -9.475 5.468 1.00 96.50 294 MET A C 1
ATOM 2361 O O . MET A 1 294 ? 2.364 -10.084 6.316 1.00 96.50 294 MET A O 1
ATOM 2365 N N . ASP A 1 295 ? 4.242 -9.010 5.684 1.00 92.94 295 ASP A N 1
ATOM 2366 C CA . ASP A 1 295 ? 5.001 -9.142 6.924 1.00 92.94 295 ASP A CA 1
ATOM 2367 C C . ASP A 1 295 ? 5.197 -7.746 7.536 1.00 92.94 295 ASP A C 1
ATOM 2369 O O . ASP A 1 295 ? 5.678 -6.835 6.854 1.00 92.94 295 ASP A O 1
ATOM 2373 N N . ALA A 1 296 ? 4.812 -7.553 8.803 1.00 95.25 296 ALA A N 1
ATOM 2374 C CA . ALA A 1 296 ? 4.856 -6.238 9.441 1.00 95.25 296 ALA A CA 1
ATOM 2375 C C . ALA A 1 296 ? 6.278 -5.654 9.515 1.00 95.25 296 ALA A C 1
ATOM 2377 O O . ALA A 1 296 ? 6.434 -4.432 9.460 1.00 95.25 296 ALA A O 1
ATOM 2378 N N . ASN A 1 297 ? 7.320 -6.490 9.567 1.00 95.62 297 ASN A N 1
ATOM 2379 C CA . ASN A 1 297 ? 8.702 -6.021 9.586 1.00 95.62 297 ASN A CA 1
ATOM 2380 C C . ASN A 1 297 ? 9.169 -5.624 8.182 1.00 95.62 297 ASN A C 1
ATOM 2382 O O . ASN A 1 297 ? 9.782 -4.571 8.043 1.00 95.62 297 ASN A O 1
ATOM 2386 N N . ILE A 1 298 ? 8.846 -6.398 7.136 1.00 97.38 298 ILE A N 1
ATOM 2387 C CA . ILE A 1 298 ? 9.178 -6.021 5.744 1.00 97.38 298 ILE A CA 1
ATOM 2388 C C . ILE A 1 298 ? 8.486 -4.697 5.385 1.00 97.38 298 ILE A C 1
ATOM 2390 O O . ILE A 1 298 ? 9.121 -3.793 4.840 1.00 97.38 298 ILE A O 1
ATOM 2394 N N . GLN A 1 299 ? 7.217 -4.537 5.772 1.00 97.94 299 GLN A N 1
ATOM 2395 C CA . GLN A 1 299 ? 6.500 -3.268 5.648 1.00 97.94 299 GLN A CA 1
ATOM 2396 C C . GLN A 1 299 ? 7.193 -2.138 6.431 1.00 97.94 299 GLN A C 1
ATOM 2398 O O . GLN A 1 299 ? 7.415 -1.061 5.880 1.00 97.94 299 GLN A O 1
ATOM 2403 N N . SER A 1 300 ? 7.580 -2.383 7.689 1.00 96.88 300 SER A N 1
ATOM 2404 C CA . SER A 1 300 ? 8.268 -1.392 8.531 1.00 96.88 300 SER A CA 1
ATOM 2405 C C . SER A 1 300 ? 9.619 -0.963 7.956 1.00 96.88 300 SER A C 1
ATOM 2407 O O . SER A 1 300 ? 9.976 0.208 8.063 1.00 96.88 300 SER A O 1
ATOM 2409 N N . ILE A 1 301 ? 10.365 -1.873 7.321 1.00 97.00 301 ILE A N 1
ATOM 2410 C CA . ILE A 1 301 ? 11.618 -1.563 6.616 1.00 97.00 301 ILE A CA 1
ATOM 2411 C C . ILE A 1 301 ? 11.331 -0.625 5.437 1.00 97.00 301 ILE A C 1
ATOM 2413 O O . ILE A 1 301 ? 11.955 0.430 5.324 1.00 97.00 301 ILE A O 1
ATOM 2417 N N . VAL A 1 302 ? 10.346 -0.954 4.594 1.00 98.50 302 VAL A N 1
ATOM 2418 C CA . VAL A 1 302 ? 9.945 -0.099 3.465 1.00 98.50 302 VAL A CA 1
ATOM 2419 C C . VAL A 1 302 ? 9.529 1.295 3.949 1.00 98.50 302 VAL A C 1
ATOM 2421 O O . VAL A 1 302 ? 10.051 2.296 3.457 1.00 98.50 302 VAL A O 1
ATOM 2424 N N . GLU A 1 303 ? 8.645 1.383 4.945 1.00 97.94 303 GLU A N 1
ATOM 2425 C CA . GLU A 1 303 ? 8.187 2.663 5.499 1.00 97.94 303 GLU A CA 1
ATOM 2426 C C . GLU A 1 303 ? 9.312 3.452 6.186 1.00 97.94 303 GLU A C 1
ATOM 2428 O O . GLU A 1 303 ? 9.372 4.672 6.023 1.00 97.94 303 GLU A O 1
ATOM 2433 N N . LYS A 1 304 ? 10.258 2.789 6.870 1.00 96.06 304 LYS A N 1
ATOM 2434 C CA . LYS A 1 304 ? 11.464 3.422 7.437 1.00 96.06 304 LYS A CA 1
ATOM 2435 C C . LYS A 1 304 ? 12.251 4.169 6.361 1.00 96.06 304 LYS A C 1
ATOM 2437 O O . LYS A 1 304 ? 12.644 5.316 6.583 1.00 96.06 304 LYS A O 1
ATOM 2442 N N . TYR A 1 305 ? 12.448 3.562 5.191 1.00 97.75 305 TYR A N 1
ATOM 2443 C CA . TYR A 1 305 ? 13.193 4.189 4.100 1.00 97.75 305 TYR A CA 1
ATOM 2444 C C . TYR A 1 305 ? 12.385 5.239 3.327 1.00 97.75 305 TYR A C 1
ATOM 2446 O O . TYR A 1 305 ? 12.939 6.296 3.018 1.00 97.75 305 TYR A O 1
ATOM 2454 N N . LEU A 1 306 ? 11.077 5.047 3.107 1.00 97.88 306 LEU A N 1
ATOM 2455 C CA . LEU A 1 306 ? 10.234 6.107 2.526 1.00 97.88 306 LEU A CA 1
ATOM 2456 C C . LEU A 1 306 ? 10.160 7.339 3.448 1.00 97.88 306 LEU A C 1
ATOM 2458 O O . LEU A 1 306 ? 10.231 8.476 2.975 1.00 97.88 306 LEU A O 1
ATOM 2462 N N . LYS A 1 307 ? 10.112 7.124 4.769 1.00 96.50 307 LYS A N 1
ATOM 2463 C CA . LYS A 1 307 ? 10.188 8.178 5.787 1.00 96.50 307 LYS A CA 1
ATOM 2464 C C . LYS A 1 307 ? 11.548 8.886 5.777 1.00 96.50 307 LYS A C 1
ATOM 2466 O O . LYS A 1 307 ? 11.560 10.113 5.703 1.00 96.50 307 LYS A O 1
ATOM 2471 N N . LYS A 1 308 ? 12.669 8.146 5.771 1.00 96.19 308 LYS A N 1
ATOM 2472 C CA . LYS A 1 308 ? 14.028 8.714 5.626 1.00 96.19 308 LYS A CA 1
ATOM 2473 C C . LYS A 1 308 ? 14.142 9.586 4.370 1.00 96.19 308 LYS A C 1
ATOM 2475 O O . LYS A 1 308 ? 14.661 10.695 4.450 1.00 96.19 308 LYS A O 1
ATOM 2480 N N . PHE A 1 309 ? 13.623 9.124 3.229 1.00 97.19 309 PHE A N 1
ATOM 2481 C CA . PHE A 1 309 ? 13.593 9.911 1.994 1.00 97.19 309 PHE A CA 1
ATOM 2482 C C . PHE A 1 309 ? 12.733 11.175 2.139 1.00 97.19 309 PHE A C 1
ATOM 2484 O O . PHE A 1 309 ? 13.177 12.257 1.761 1.00 97.19 309 PHE A O 1
ATOM 2491 N N . ASN A 1 310 ? 11.532 11.082 2.723 1.00 96.50 310 ASN A N 1
ATOM 2492 C CA . ASN A 1 310 ? 10.712 12.269 2.956 1.00 96.50 310 ASN A CA 1
ATOM 2493 C C . ASN A 1 310 ? 11.449 13.298 3.825 1.00 96.50 310 ASN A C 1
ATOM 2495 O O . ASN A 1 310 ? 11.551 14.453 3.429 1.00 96.50 310 ASN A O 1
ATOM 2499 N N . GLU A 1 311 ? 12.006 12.878 4.962 1.00 95.38 311 GLU A N 1
ATOM 2500 C CA . GLU A 1 311 ? 12.760 13.742 5.883 1.00 95.38 311 GLU A CA 1
ATOM 2501 C C . GLU A 1 311 ? 14.016 14.343 5.223 1.00 95.38 311 GLU A C 1
ATOM 2503 O O . GLU A 1 311 ? 14.403 15.470 5.527 1.00 95.38 311 GLU A O 1
ATOM 2508 N N . ALA A 1 312 ? 14.629 13.630 4.273 1.00 95.75 312 ALA A N 1
ATOM 2509 C CA . ALA A 1 312 ? 15.774 14.110 3.506 1.00 95.75 312 ALA A CA 1
ATOM 2510 C C . ALA A 1 312 ? 15.417 15.104 2.383 1.00 95.75 312 ALA A C 1
ATOM 2512 O O . ALA A 1 312 ? 16.324 15.769 1.878 1.00 95.75 312 ALA A O 1
ATOM 2513 N N . HIS A 1 313 ? 14.149 15.220 1.966 1.00 95.75 313 HIS A N 1
ATOM 2514 C CA . HIS A 1 313 ? 13.734 16.074 0.840 1.00 95.75 313 HIS A CA 1
ATOM 2515 C C . HIS A 1 313 ? 12.592 17.058 1.143 1.00 95.75 313 HIS A C 1
ATOM 2517 O O . HIS A 1 313 ? 12.323 17.934 0.323 1.00 95.75 313 HIS A O 1
ATOM 2523 N N . GLU A 1 314 ? 11.921 16.968 2.289 1.00 94.94 314 GLU A N 1
ATOM 2524 C CA . GLU A 1 314 ? 10.861 17.908 2.656 1.00 94.94 314 GLU A CA 1
ATOM 2525 C C . GLU A 1 314 ? 11.364 19.355 2.777 1.00 94.94 314 GLU A C 1
ATOM 2527 O O . GLU A 1 314 ? 12.526 19.624 3.083 1.00 94.94 314 GLU A O 1
ATOM 2532 N N . ASN A 1 315 ? 10.467 20.311 2.529 1.00 94.00 315 ASN A N 1
ATOM 2533 C CA . ASN A 1 315 ? 10.693 21.754 2.669 1.00 94.00 315 ASN A CA 1
ATOM 2534 C C . ASN A 1 315 ? 11.831 22.372 1.811 1.00 94.00 315 ASN A C 1
ATOM 2536 O O . ASN A 1 315 ? 12.053 23.580 1.899 1.00 94.00 315 ASN A O 1
ATOM 2540 N N . LYS A 1 316 ? 12.527 21.598 0.961 1.00 94.00 316 LYS A N 1
ATOM 2541 C CA . LYS A 1 316 ? 13.704 22.036 0.178 1.00 94.00 316 LYS A CA 1
ATOM 2542 C C . LYS A 1 316 ? 13.398 23.053 -0.927 1.00 94.00 316 LYS A C 1
ATOM 2544 O O . LYS A 1 316 ? 14.028 24.107 -0.974 1.00 94.00 316 LYS A O 1
ATOM 2549 N N . VAL A 1 317 ? 12.479 22.732 -1.844 1.00 91.69 317 VAL A N 1
ATOM 2550 C CA . VAL A 1 317 ? 12.096 23.598 -2.985 1.00 91.69 317 VAL A CA 1
ATOM 2551 C C . VAL A 1 317 ? 10.715 24.220 -2.763 1.00 91.69 317 VAL A C 1
ATOM 2553 O O . VAL A 1 317 ? 10.475 25.365 -3.144 1.00 91.69 317 VAL A O 1
ATOM 2556 N N . ARG A 1 318 ? 9.816 23.480 -2.108 1.00 89.38 318 ARG A N 1
ATOM 2557 C CA . ARG A 1 318 ? 8.489 23.917 -1.650 1.00 89.38 318 ARG A CA 1
ATOM 2558 C C . ARG A 1 318 ? 8.249 23.453 -0.206 1.00 89.38 318 ARG A C 1
ATOM 2560 O O . ARG A 1 318 ? 8.788 22.411 0.164 1.00 89.38 318 ARG A O 1
ATOM 2567 N N . PRO A 1 319 ? 7.432 24.156 0.600 1.00 88.25 319 PRO A N 1
ATOM 2568 C CA . PRO A 1 319 ? 6.995 23.655 1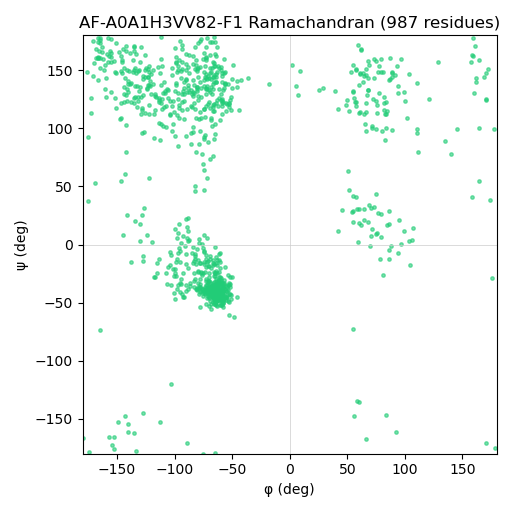.903 1.00 88.25 319 PRO A CA 1
ATOM 2569 C C . PRO A 1 319 ? 6.239 22.322 1.792 1.00 88.25 319 PRO A C 1
ATOM 2571 O O . PRO A 1 319 ? 5.506 22.105 0.825 1.00 88.25 319 PRO A O 1
ATOM 2574 N N . GLY A 1 320 ? 6.378 21.466 2.805 1.00 91.50 320 GLY A N 1
ATOM 2575 C CA . GLY A 1 320 ? 5.747 20.145 2.865 1.00 91.50 320 GLY A CA 1
ATOM 2576 C C . GLY A 1 320 ? 6.612 19.007 2.307 1.00 91.50 320 GLY A C 1
ATOM 2577 O O . GLY A 1 320 ? 7.831 19.138 2.200 1.00 91.50 320 GLY A O 1
ATOM 2578 N N . TYR A 1 321 ? 5.957 17.885 1.993 1.00 95.31 321 TYR A N 1
ATOM 2579 C CA . TYR A 1 321 ? 6.545 16.566 1.716 1.00 95.31 321 TYR A CA 1
ATOM 2580 C C . TYR A 1 321 ? 7.711 16.529 0.709 1.00 95.31 321 TYR A C 1
ATOM 2582 O O . TYR A 1 321 ? 7.827 17.362 -0.191 1.00 95.31 321 TYR A O 1
ATOM 2590 N N . GLY A 1 322 ? 8.564 15.506 0.838 1.00 95.62 322 GLY A N 1
ATOM 2591 C CA . GLY A 1 322 ? 9.751 15.274 0.004 1.00 95.62 322 GLY A CA 1
ATOM 2592 C C . GLY A 1 322 ? 9.473 14.875 -1.454 1.00 95.62 322 GLY A C 1
ATOM 2593 O O . GLY A 1 322 ? 10.386 14.870 -2.279 1.00 95.62 322 GLY A O 1
ATOM 2594 N N . ALA A 1 323 ? 8.221 14.576 -1.796 1.00 95.75 323 ALA A N 1
ATOM 2595 C CA . ALA A 1 323 ? 7.712 14.350 -3.149 1.00 95.75 323 ALA A CA 1
ATOM 2596 C C . ALA A 1 323 ? 6.189 14.591 -3.163 1.00 95.75 323 ALA A C 1
ATOM 2598 O O . ALA A 1 323 ? 5.602 14.867 -2.117 1.00 95.75 323 ALA A O 1
ATOM 2599 N N . ASN A 1 324 ? 5.536 14.479 -4.323 1.00 94.50 324 ASN A N 1
ATOM 2600 C CA . ASN A 1 324 ? 4.067 14.469 -4.391 1.00 94.50 324 ASN A CA 1
ATOM 2601 C C . ASN A 1 324 ? 3.515 13.131 -3.925 1.00 94.50 324 ASN A C 1
ATOM 2603 O O . ASN A 1 324 ? 2.567 13.096 -3.149 1.00 94.50 324 ASN A O 1
ATOM 2607 N N . ASN A 1 325 ? 4.146 12.058 -4.398 1.00 95.50 325 ASN A N 1
ATOM 2608 C CA . ASN A 1 325 ? 3.954 10.699 -3.929 1.00 95.50 325 ASN A CA 1
ATOM 2609 C C . ASN A 1 325 ? 5.309 9.984 -3.962 1.00 95.50 325 ASN A C 1
ATOM 2611 O O . ASN A 1 325 ? 6.093 10.169 -4.896 1.00 95.50 325 ASN A O 1
ATOM 2615 N N . VAL A 1 326 ? 5.563 9.125 -2.985 1.00 97.69 326 VAL A N 1
ATOM 2616 C CA . VAL A 1 326 ? 6.545 8.043 -3.086 1.00 97.69 326 VAL A CA 1
ATOM 2617 C C . VAL A 1 326 ? 5.786 6.748 -2.878 1.00 97.69 326 VAL A C 1
ATOM 2619 O O . VAL A 1 326 ? 5.035 6.647 -1.916 1.00 97.69 326 VAL A O 1
ATOM 2622 N N . GLY A 1 327 ? 5.957 5.776 -3.765 1.00 98.06 327 GLY A N 1
ATOM 2623 C CA . GLY A 1 327 ? 5.358 4.451 -3.642 1.00 98.06 327 GLY A CA 1
ATOM 2624 C C . GLY A 1 327 ? 6.421 3.365 -3.663 1.00 98.06 327 GLY A C 1
ATOM 2625 O O . GLY A 1 327 ? 7.393 3.466 -4.414 1.00 98.06 327 GLY A O 1
ATOM 2626 N N . CYS A 1 328 ? 6.205 2.303 -2.891 1.00 98.62 328 CYS A N 1
ATOM 2627 C CA . CYS A 1 328 ? 6.970 1.064 -2.969 1.00 98.62 328 CYS A CA 1
ATOM 2628 C C . CYS A 1 328 ? 6.029 -0.149 -2.943 1.00 98.62 328 CYS A C 1
ATOM 2630 O O . CYS A 1 328 ? 5.096 -0.197 -2.139 1.00 98.62 328 CYS A O 1
ATOM 2632 N N . ILE A 1 329 ? 6.288 -1.136 -3.804 1.00 98.69 329 ILE A N 1
ATOM 2633 C CA . ILE A 1 329 ? 5.703 -2.483 -3.724 1.00 98.69 329 ILE A CA 1
ATOM 2634 C C . ILE A 1 329 ? 6.848 -3.497 -3.685 1.00 98.69 329 ILE A C 1
ATOM 2636 O O . ILE A 1 329 ? 7.751 -3.413 -4.520 1.00 98.69 329 ILE A O 1
ATOM 2640 N N . ILE A 1 330 ? 6.763 -4.483 -2.790 1.00 98.75 330 ILE A N 1
ATOM 2641 C CA . ILE A 1 330 ? 7.539 -5.728 -2.847 1.00 98.75 330 ILE A CA 1
ATOM 2642 C C . ILE A 1 330 ? 6.572 -6.890 -3.098 1.00 98.75 330 ILE A C 1
ATOM 2644 O O . ILE A 1 330 ? 5.616 -7.088 -2.344 1.00 98.75 330 ILE A O 1
ATOM 2648 N N . GLN A 1 331 ? 6.828 -7.659 -4.155 1.00 98.62 331 GLN A N 1
ATOM 2649 C CA . GLN A 1 331 ? 6.024 -8.805 -4.579 1.00 98.62 331 GLN A CA 1
ATOM 2650 C C . GLN A 1 331 ? 6.894 -10.062 -4.671 1.00 98.62 331 GLN A C 1
ATOM 2652 O O . GLN A 1 331 ? 7.961 -10.031 -5.281 1.00 98.62 331 GLN A O 1
ATOM 2657 N N . ASP A 1 332 ? 6.414 -11.181 -4.134 1.00 98.25 332 ASP A N 1
ATOM 2658 C CA . ASP A 1 332 ? 6.979 -12.506 -4.400 1.00 98.25 332 ASP A CA 1
ATOM 2659 C C . ASP A 1 332 ? 6.652 -12.914 -5.847 1.00 98.25 332 ASP A C 1
ATOM 2661 O O . ASP A 1 332 ? 5.492 -12.974 -6.269 1.00 98.25 332 ASP A O 1
ATOM 2665 N N . VAL A 1 333 ? 7.692 -13.174 -6.640 1.00 97.56 333 VAL A N 1
ATOM 2666 C CA . VAL A 1 333 ? 7.548 -13.415 -8.083 1.00 97.56 333 VAL A CA 1
ATOM 2667 C C . VAL A 1 333 ? 7.047 -14.822 -8.400 1.00 97.56 333 VAL A C 1
ATOM 2669 O O . VAL A 1 333 ? 6.633 -15.076 -9.530 1.00 97.56 333 VAL A O 1
ATOM 2672 N N . LYS A 1 334 ? 7.100 -15.755 -7.446 1.00 95.69 334 LYS A N 1
ATOM 2673 C CA . LYS A 1 334 ? 6.775 -17.174 -7.643 1.00 95.69 334 LYS A CA 1
ATOM 2674 C C . LYS A 1 334 ? 5.300 -17.479 -7.380 1.00 95.69 334 LYS A C 1
ATOM 2676 O O . LYS A 1 334 ? 4.825 -18.515 -7.845 1.00 95.69 334 LYS A O 1
ATOM 2681 N N . ASN A 1 335 ? 4.578 -16.583 -6.704 1.00 96.44 335 ASN A N 1
ATOM 2682 C CA . ASN A 1 335 ? 3.153 -16.728 -6.369 1.00 96.44 335 ASN A CA 1
ATOM 2683 C C . ASN A 1 335 ? 2.303 -15.444 -6.542 1.00 96.44 335 ASN A C 1
ATOM 2685 O O . ASN A 1 335 ? 1.078 -15.547 -6.611 1.00 96.44 335 ASN A O 1
ATOM 2689 N N . GLY A 1 336 ? 2.916 -14.260 -6.666 1.00 96.75 336 GLY A N 1
ATOM 2690 C CA . GLY A 1 336 ? 2.224 -12.972 -6.800 1.00 96.75 336 GLY A CA 1
ATOM 2691 C C . GLY A 1 336 ? 1.865 -12.285 -5.475 1.00 96.75 336 GLY A C 1
ATOM 2692 O O . GLY A 1 336 ? 1.319 -11.178 -5.514 1.00 96.75 336 GLY A O 1
ATOM 2693 N N . ASN A 1 337 ? 2.177 -12.900 -4.330 1.00 98.12 337 ASN A N 1
ATOM 2694 C CA . ASN A 1 337 ? 1.899 -12.373 -2.995 1.00 98.12 337 ASN A CA 1
ATOM 2695 C C . ASN A 1 337 ? 2.534 -10.987 -2.809 1.00 98.12 337 ASN A C 1
ATOM 2697 O O .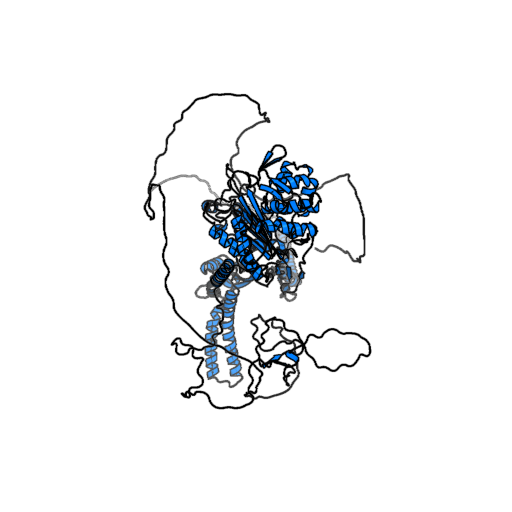 ASN A 1 337 ? 3.712 -10.788 -3.116 1.00 98.12 337 ASN A O 1
ATOM 2701 N N . ILE A 1 338 ? 1.787 -10.041 -2.242 1.00 98.50 338 ILE A N 1
ATOM 2702 C CA . ILE A 1 338 ? 2.344 -8.755 -1.811 1.00 98.50 338 ILE A CA 1
ATOM 2703 C C . ILE A 1 338 ? 2.974 -8.936 -0.426 1.00 98.50 338 ILE A C 1
ATOM 2705 O O . ILE A 1 338 ? 2.297 -9.347 0.517 1.00 98.50 338 ILE A O 1
ATOM 2709 N N . LEU A 1 339 ? 4.271 -8.647 -0.311 1.00 98.25 339 LEU A N 1
ATOM 2710 C CA . LEU A 1 339 ? 5.038 -8.768 0.936 1.00 98.25 339 LEU A CA 1
ATOM 2711 C C . LEU A 1 339 ? 5.101 -7.435 1.692 1.00 98.25 339 LEU A C 1
ATOM 2713 O O . LEU A 1 339 ? 5.052 -7.417 2.921 1.00 98.25 339 LEU A O 1
ATOM 2717 N N . ALA A 1 340 ? 5.151 -6.331 0.942 1.00 98.44 340 ALA A N 1
ATOM 2718 C CA . ALA A 1 340 ? 4.995 -4.967 1.433 1.00 98.44 340 ALA A CA 1
ATOM 2719 C C . ALA A 1 340 ? 4.393 -4.072 0.339 1.00 98.44 340 ALA A C 1
ATOM 2721 O O . ALA A 1 340 ? 4.659 -4.255 -0.852 1.00 98.44 340 ALA A O 1
ATOM 2722 N N . MET A 1 341 ? 3.599 -3.086 0.746 1.00 98.38 341 MET A N 1
ATOM 2723 C CA . MET A 1 341 ? 3.049 -2.040 -0.116 1.00 98.38 341 MET A CA 1
ATOM 2724 C C . MET A 1 341 ? 2.850 -0.782 0.726 1.00 98.38 341 MET A C 1
ATOM 2726 O O . MET A 1 341 ? 2.079 -0.789 1.682 1.00 98.38 341 MET A O 1
ATOM 2730 N N . ALA A 1 342 ? 3.548 0.295 0.381 1.00 97.25 342 ALA A N 1
ATOM 2731 C CA . ALA A 1 342 ? 3.531 1.541 1.142 1.00 97.25 342 ALA A CA 1
ATOM 2732 C C . ALA A 1 342 ? 3.539 2.750 0.210 1.00 97.25 342 ALA A C 1
ATOM 2734 O O . ALA A 1 342 ? 4.149 2.706 -0.866 1.00 97.25 342 ALA A O 1
ATOM 2735 N N . SER A 1 343 ? 2.942 3.854 0.655 1.00 95.56 343 SER A N 1
ATOM 2736 C CA . SER A 1 343 ? 3.170 5.156 0.050 1.00 95.56 343 SER A CA 1
ATOM 2737 C C . SER A 1 343 ? 3.397 6.278 1.067 1.00 95.56 343 SER A C 1
ATOM 2739 O O . SER A 1 343 ? 3.350 6.104 2.285 1.00 95.56 343 SER A O 1
ATOM 2741 N N . THR A 1 344 ? 3.797 7.437 0.560 1.00 93.62 344 THR A N 1
ATOM 2742 C CA . THR A 1 344 ? 3.970 8.680 1.311 1.00 93.62 344 THR A CA 1
ATOM 2743 C C . THR A 1 344 ? 3.553 9.828 0.391 1.00 93.62 344 THR A C 1
ATOM 2745 O O . THR A 1 344 ? 4.076 9.867 -0.724 1.00 93.62 344 THR A O 1
ATOM 2748 N N . PRO A 1 345 ? 2.674 10.770 0.793 1.00 94.00 345 PRO A N 1
ATOM 2749 C CA . PRO A 1 345 ? 2.104 10.995 2.133 1.00 94.00 345 PRO A CA 1
ATOM 2750 C C . PRO A 1 345 ? 1.310 9.823 2.729 1.00 94.00 345 PRO A C 1
ATOM 2752 O O . PRO A 1 345 ? 0.730 9.034 2.004 1.00 94.00 345 PRO A O 1
ATOM 2755 N N . THR A 1 346 ? 1.311 9.720 4.061 1.00 93.31 346 THR A N 1
ATOM 2756 C CA . THR A 1 346 ? 0.617 8.671 4.840 1.00 93.31 346 THR A CA 1
ATOM 2757 C C . THR A 1 346 ? -0.156 9.286 6.018 1.00 93.31 346 THR A C 1
ATOM 2759 O O . THR A 1 346 ? 0.094 10.442 6.397 1.00 93.31 346 THR A O 1
ATOM 2762 N N . TYR A 1 347 ? -1.089 8.541 6.610 1.00 95.69 347 TYR A N 1
ATOM 2763 C CA . TYR A 1 347 ? -2.047 8.990 7.625 1.00 95.69 347 TYR A CA 1
ATOM 2764 C C . TYR A 1 347 ? -2.194 7.983 8.782 1.00 95.69 347 TYR A C 1
ATOM 2766 O O . TYR A 1 347 ? -1.868 6.810 8.647 1.00 95.69 347 TYR A O 1
ATOM 2774 N N . ASP A 1 348 ? -2.668 8.448 9.943 1.00 96.50 348 ASP A N 1
ATOM 2775 C CA . ASP A 1 348 ? -2.920 7.600 11.120 1.00 96.50 348 ASP A CA 1
ATOM 2776 C C . ASP A 1 348 ? -4.327 6.989 11.024 1.00 96.50 348 ASP A C 1
ATOM 2778 O O . ASP A 1 348 ? -5.318 7.720 11.022 1.00 96.50 348 ASP A O 1
ATOM 2782 N N . LEU A 1 349 ? -4.440 5.659 10.987 1.00 96.25 349 LEU A N 1
ATOM 2783 C CA . LEU A 1 349 ? -5.717 4.934 10.958 1.00 96.25 349 LEU A CA 1
ATOM 2784 C C . LEU A 1 349 ? -6.586 5.187 12.203 1.00 96.25 349 LEU A C 1
ATOM 2786 O O . LEU A 1 349 ? -7.811 5.061 12.143 1.00 96.25 349 LEU A O 1
ATOM 2790 N N . SER A 1 350 ? -5.978 5.582 13.326 1.00 93.12 350 SER A N 1
ATOM 2791 C CA . SER A 1 350 ? -6.678 5.985 14.553 1.00 93.12 350 SER A CA 1
ATOM 2792 C C . SER A 1 350 ? -7.174 7.437 14.512 1.00 93.12 350 SER A C 1
ATOM 2794 O O . SER A 1 350 ? -8.044 7.807 15.301 1.00 93.12 350 SER A O 1
ATOM 2796 N N . ASN A 1 351 ? -6.659 8.265 13.595 1.00 95.19 351 ASN A N 1
ATOM 2797 C CA . ASN A 1 351 ? -7.111 9.640 13.363 1.00 95.19 351 ASN A CA 1
ATOM 2798 C C . ASN A 1 351 ? -7.083 10.014 11.860 1.00 95.19 351 ASN A C 1
ATOM 2800 O O . ASN A 1 351 ? -6.395 10.959 11.464 1.00 95.19 351 ASN A O 1
ATOM 2804 N N . PRO A 1 352 ? -7.840 9.307 10.995 1.00 94.75 352 PRO A N 1
ATOM 2805 C CA . PRO A 1 352 ? -7.682 9.425 9.545 1.00 94.75 352 PRO A CA 1
ATOM 2806 C C . PRO A 1 352 ? -8.190 10.764 8.996 1.00 94.75 352 PRO A C 1
ATOM 2808 O O . PRO A 1 352 ? -7.868 11.133 7.874 1.00 94.75 352 PRO A O 1
ATOM 2811 N N . TYR A 1 353 ? -8.961 11.520 9.783 1.00 94.44 353 TYR A N 1
ATOM 2812 C CA . TYR A 1 353 ? -9.528 12.819 9.410 1.00 94.44 353 TYR A CA 1
ATOM 2813 C C . TYR A 1 353 ? -8.603 14.014 9.722 1.00 94.44 353 TYR A C 1
ATOM 2815 O O . TYR A 1 353 ? -9.062 15.159 9.674 1.00 94.44 353 TYR A O 1
ATOM 2823 N N . ASP A 1 354 ? -7.331 13.783 10.067 1.00 94.94 354 ASP A N 1
ATOM 2824 C CA . ASP A 1 354 ? -6.385 14.860 10.368 1.00 94.94 354 ASP A CA 1
ATOM 2825 C C . ASP A 1 354 ? -6.022 15.693 9.127 1.00 94.94 354 ASP A C 1
ATOM 2827 O O . ASP A 1 354 ? -5.239 15.292 8.266 1.00 94.94 354 ASP A O 1
ATOM 2831 N N . LEU A 1 355 ? -6.552 16.916 9.082 1.00 93.62 355 LEU A N 1
ATOM 2832 C CA . LEU A 1 355 ? -6.282 17.885 8.024 1.00 93.62 355 LEU A CA 1
ATOM 2833 C C . LEU A 1 355 ? -4.845 18.434 8.054 1.00 93.62 355 LEU A C 1
ATOM 2835 O O . LEU A 1 355 ? -4.438 19.050 7.075 1.00 93.62 355 LEU A O 1
ATOM 2839 N N . SER A 1 356 ? -4.052 18.214 9.113 1.00 92.56 356 SER A N 1
ATOM 2840 C CA . SER A 1 356 ? -2.628 18.594 9.101 1.00 92.56 356 SER A CA 1
ATOM 2841 C C . SER A 1 356 ? -1.849 17.842 8.011 1.00 92.56 356 SER A C 1
ATOM 2843 O O . SER A 1 356 ? -0.933 18.389 7.396 1.00 92.56 356 SER A O 1
ATOM 2845 N N . ARG A 1 357 ? -2.279 16.610 7.703 1.00 93.38 357 ARG A N 1
ATOM 2846 C CA . ARG A 1 357 ? -1.656 15.695 6.737 1.00 93.38 357 ARG A CA 1
ATOM 2847 C C . ARG A 1 357 ? -1.856 16.085 5.269 1.00 93.38 357 ARG A C 1
ATOM 2849 O O . ARG A 1 357 ? -1.232 15.479 4.407 1.00 93.38 357 ARG A O 1
ATOM 2856 N N . ILE A 1 358 ? -2.701 17.078 4.964 1.00 94.00 358 ILE A N 1
ATOM 2857 C CA . ILE A 1 358 ? -2.904 17.541 3.576 1.00 94.00 358 ILE A CA 1
ATOM 2858 C C . ILE A 1 358 ? -2.027 18.749 3.209 1.00 94.00 358 ILE A C 1
ATOM 2860 O O . ILE A 1 358 ? -2.002 19.156 2.049 1.00 94.00 358 ILE A O 1
ATOM 2864 N N . VAL A 1 359 ? -1.282 19.323 4.162 1.00 92.81 359 VAL A N 1
ATOM 2865 C CA . VAL A 1 359 ? -0.306 20.391 3.885 1.00 92.81 359 VAL A CA 1
ATOM 2866 C C . VAL A 1 359 ? 0.856 19.817 3.068 1.00 92.81 359 VAL A C 1
ATOM 2868 O O . VAL A 1 359 ? 1.424 18.789 3.416 1.00 92.81 359 VAL A O 1
ATOM 2871 N N . GLY A 1 360 ? 1.216 20.471 1.963 1.00 92.19 360 GLY A N 1
ATOM 2872 C CA . GLY A 1 360 ? 2.228 19.993 1.016 1.00 92.19 360 GLY A CA 1
ATOM 2873 C C . GLY A 1 360 ? 1.709 19.040 -0.066 1.00 92.19 360 GLY A C 1
ATOM 2874 O O . GLY A 1 360 ? 2.415 18.823 -1.050 1.00 92.19 360 GLY A O 1
ATOM 2875 N N . MET A 1 361 ? 0.485 18.511 0.051 1.00 94.19 361 MET A N 1
ATOM 2876 C CA . MET A 1 361 ? -0.142 17.744 -1.035 1.00 94.19 361 MET A CA 1
ATOM 2877 C C . MET A 1 361 ? -0.451 18.641 -2.249 1.00 94.19 361 MET A C 1
ATOM 2879 O O . MET A 1 361 ? -0.625 19.855 -2.088 1.00 94.19 361 MET A O 1
ATOM 2883 N N . PRO A 1 362 ? -0.574 18.086 -3.470 1.00 93.50 362 PRO A N 1
ATOM 2884 C CA . PRO A 1 362 ? -1.071 18.835 -4.620 1.00 93.50 362 PRO A CA 1
ATOM 2885 C C . PRO A 1 362 ? -2.464 19.438 -4.369 1.00 93.50 362 PRO A C 1
ATOM 2887 O O . PRO A 1 362 ? -3.352 18.770 -3.838 1.00 93.50 362 PRO A O 1
ATOM 2890 N N . LYS A 1 363 ? -2.690 20.683 -4.804 1.00 93.81 363 LYS A N 1
ATOM 2891 C CA . LYS A 1 363 ? -4.045 21.253 -4.908 1.00 93.81 363 LYS A CA 1
ATOM 2892 C C . LYS A 1 363 ? -4.825 20.483 -5.967 1.00 93.81 363 LYS A C 1
ATOM 2894 O O . LYS A 1 363 ? -4.254 20.086 -6.980 1.00 93.81 363 LYS A O 1
ATOM 2899 N N . LEU A 1 364 ? -6.123 20.285 -5.757 1.00 91.88 364 LEU A N 1
ATOM 2900 C CA . LEU A 1 364 ? -6.956 19.471 -6.644 1.00 91.88 364 LEU A CA 1
ATOM 2901 C C . LEU A 1 364 ? -7.928 20.342 -7.449 1.00 91.88 364 LEU A C 1
ATOM 2903 O O . LEU A 1 364 ? -8.836 20.969 -6.891 1.00 91.88 364 LEU A O 1
ATOM 2907 N N . ASN A 1 365 ? -7.784 20.312 -8.774 1.00 88.81 365 ASN A N 1
ATOM 2908 C CA . ASN A 1 365 ? -8.639 21.005 -9.740 1.00 88.81 365 ASN A CA 1
ATOM 2909 C C . ASN A 1 365 ? -10.079 20.439 -9.736 1.00 88.81 365 ASN A C 1
ATOM 2911 O O . ASN A 1 365 ? -10.372 19.491 -9.022 1.00 88.81 365 ASN A O 1
ATOM 2915 N N . LYS A 1 366 ? -11.015 20.969 -10.535 1.00 84.75 366 LYS A N 1
ATOM 2916 C CA . LYS A 1 366 ? -12.447 20.573 -10.478 1.00 84.75 366 LYS A CA 1
ATOM 2917 C C . LYS A 1 366 ? -12.790 19.118 -10.861 1.00 84.75 366 LYS A C 1
ATOM 2919 O O . LYS A 1 366 ? -13.968 18.777 -10.804 1.00 84.75 366 LYS A O 1
ATOM 2924 N N . VAL A 1 367 ? -11.823 18.296 -11.269 1.00 84.19 367 VAL A N 1
ATOM 2925 C CA . VAL A 1 367 ? -12.002 16.872 -11.618 1.00 84.19 367 VAL A CA 1
ATOM 2926 C C . VAL A 1 367 ? -11.042 15.958 -10.843 1.00 84.19 367 VAL A C 1
ATOM 2928 O O . VAL A 1 367 ? -10.601 14.937 -11.357 1.00 84.19 367 VAL A O 1
ATOM 2931 N N . ASP A 1 368 ? -10.695 16.352 -9.612 1.00 85.12 368 ASP A N 1
ATOM 2932 C CA . ASP A 1 368 ? -9.898 15.558 -8.655 1.00 85.12 368 ASP A CA 1
ATOM 2933 C C . ASP A 1 368 ? -8.470 15.207 -9.113 1.00 85.12 368 ASP A C 1
ATOM 2935 O O . ASP A 1 368 ? -7.790 14.385 -8.509 1.00 85.12 368 ASP A O 1
ATOM 2939 N N . GLN A 1 369 ? -7.972 15.913 -10.129 1.00 84.25 369 GLN A N 1
ATOM 2940 C CA . GLN A 1 369 ? -6.586 15.851 -10.589 1.00 84.25 369 GLN A CA 1
ATOM 2941 C C . GLN A 1 369 ? -5.759 17.023 -10.024 1.00 84.25 369 GLN A C 1
ATOM 2943 O O . GLN A 1 369 ? -6.332 18.075 -9.715 1.00 84.25 369 GLN A O 1
ATOM 2948 N N . PRO A 1 370 ? -4.419 16.899 -9.940 1.00 87.69 370 PRO A N 1
ATOM 2949 C CA . PRO A 1 370 ? -3.538 18.004 -9.573 1.00 87.69 370 PRO A CA 1
ATOM 2950 C C . PRO A 1 370 ? -3.795 19.279 -10.394 1.00 87.69 370 PRO A C 1
ATOM 2952 O O . PRO A 1 370 ? -3.963 19.246 -11.615 1.00 87.69 370 PRO A O 1
ATOM 2955 N N . GLU A 1 371 ? -3.850 20.419 -9.715 1.00 90.06 371 GLU A N 1
ATOM 2956 C CA . GLU A 1 371 ? -3.961 21.741 -10.324 1.00 90.06 371 GLU A CA 1
ATOM 2957 C C . GLU A 1 371 ? -2.584 22.220 -10.799 1.00 90.06 371 GLU A C 1
ATOM 2959 O O . GLU A 1 371 ? -1.599 22.114 -10.068 1.00 90.06 371 GLU A O 1
ATOM 2964 N N . GLN A 1 372 ? -2.519 22.743 -12.025 1.00 88.12 372 GLN A N 1
ATOM 2965 C CA . GLN A 1 372 ? -1.304 23.287 -12.636 1.00 88.12 372 GLN A CA 1
ATOM 2966 C C . GLN A 1 372 ? -1.480 24.772 -12.970 1.00 88.12 372 GLN A C 1
ATOM 2968 O O . GLN A 1 372 ? -2.589 25.219 -13.273 1.00 88.12 372 GLN A O 1
ATOM 2973 N N . ASP A 1 373 ? -0.382 25.528 -12.937 1.00 87.88 373 ASP A N 1
ATOM 2974 C CA . ASP A 1 373 ? -0.340 26.915 -13.412 1.00 87.88 373 ASP A CA 1
ATOM 2975 C C . ASP A 1 373 ? -0.336 27.023 -14.957 1.00 87.88 373 ASP A C 1
ATOM 2977 O O . ASP A 1 373 ? -0.359 26.030 -15.688 1.00 87.88 373 ASP A O 1
ATOM 2981 N N . GLU A 1 374 ? -0.296 28.252 -15.486 1.00 84.62 374 GLU A N 1
ATOM 2982 C CA . GLU A 1 374 ? -0.241 28.511 -16.937 1.00 84.62 374 GLU A CA 1
ATOM 2983 C C . GLU A 1 374 ? 1.041 27.985 -17.619 1.00 84.62 374 GLU A C 1
ATOM 2985 O O . GLU A 1 374 ? 1.104 27.890 -18.851 1.00 84.62 374 GLU A O 1
ATOM 2990 N N . GLN A 1 375 ? 2.080 27.669 -16.842 1.00 81.50 375 GLN A N 1
ATOM 2991 C CA . GLN A 1 375 ? 3.356 27.141 -17.319 1.00 81.50 375 GLN A CA 1
ATOM 2992 C C . GLN A 1 375 ? 3.373 25.601 -17.304 1.00 81.50 375 GLN A C 1
ATOM 2994 O O . GLN A 1 375 ? 4.063 25.001 -18.132 1.00 81.50 375 GLN A O 1
ATOM 2999 N N . GLY A 1 376 ? 2.551 24.977 -16.458 1.00 82.62 376 GLY A N 1
ATOM 3000 C CA . GLY A 1 376 ? 2.409 23.532 -16.295 1.00 82.62 376 GLY A CA 1
ATOM 3001 C C . GLY A 1 376 ? 3.013 22.981 -15.000 1.00 82.62 376 GLY A C 1
ATOM 3002 O O . GLY A 1 376 ? 3.202 21.769 -14.926 1.00 82.62 376 GLY A O 1
ATOM 3003 N N . HIS A 1 377 ? 3.341 23.820 -14.009 1.00 85.38 377 HIS A N 1
ATOM 3004 C CA . HIS A 1 377 ? 3.831 23.357 -12.704 1.00 85.38 377 HIS A CA 1
ATOM 3005 C C . HIS A 1 377 ? 2.669 23.090 -11.747 1.00 85.38 377 HIS A C 1
ATOM 3007 O O . HIS A 1 377 ? 1.731 23.889 -11.639 1.00 85.38 377 HIS A O 1
ATOM 3013 N N . THR A 1 378 ? 2.759 21.988 -11.012 1.00 89.38 378 THR A N 1
ATOM 3014 C CA . THR A 1 378 ? 1.770 21.573 -10.020 1.00 89.38 378 THR A CA 1
ATOM 3015 C C . THR A 1 378 ? 1.723 22.563 -8.847 1.00 89.38 378 THR A C 1
ATOM 3017 O O . THR A 1 378 ? 2.751 23.066 -8.399 1.00 89.38 378 THR A O 1
ATOM 3020 N N . GLN A 1 379 ? 0.524 22.865 -8.349 1.00 92.12 379 GLN A N 1
ATOM 3021 C CA . GLN A 1 379 ? 0.293 23.747 -7.200 1.00 92.12 379 GLN A CA 1
ATOM 3022 C C . GLN A 1 379 ? 0.118 22.934 -5.910 1.00 92.12 379 GLN A C 1
ATOM 3024 O O . GLN A 1 379 ? -0.401 21.821 -5.956 1.00 92.12 379 GLN A O 1
ATOM 3029 N N . TYR A 1 380 ? 0.497 23.493 -4.754 1.00 93.62 380 TYR A N 1
ATOM 3030 C CA . TYR A 1 380 ? 0.583 22.757 -3.479 1.00 93.62 380 TYR A CA 1
ATOM 3031 C C . TYR A 1 380 ? -0.181 23.423 -2.332 1.00 93.62 380 TYR A C 1
ATOM 3033 O O . TYR A 1 380 ? -0.199 24.648 -2.219 1.00 93.62 380 TYR A O 1
ATOM 3041 N N . MET A 1 381 ? -0.813 22.610 -1.485 1.00 94.12 381 MET A N 1
ATOM 3042 C CA . MET A 1 381 ? -1.592 23.029 -0.319 1.00 94.12 381 MET A CA 1
ATOM 3043 C C . MET A 1 381 ? -0.708 23.676 0.753 1.00 94.12 381 MET A C 1
ATOM 3045 O O . MET A 1 381 ? 0.178 23.032 1.313 1.00 94.12 381 MET A O 1
ATOM 3049 N N . THR A 1 382 ? -0.982 24.935 1.087 1.00 92.94 382 THR A N 1
ATOM 3050 C CA . THR A 1 382 ? -0.400 25.619 2.254 1.00 92.94 382 THR A CA 1
ATOM 3051 C C . THR A 1 382 ? -1.313 25.489 3.479 1.00 92.94 382 THR A C 1
ATOM 3053 O O . THR A 1 382 ? -2.481 25.125 3.345 1.00 92.94 382 THR A O 1
ATOM 3056 N N . GLN A 1 383 ? -0.830 25.844 4.677 1.00 92.31 383 GLN A N 1
ATOM 3057 C CA . GLN A 1 383 ? -1.700 25.931 5.861 1.00 92.31 383 GLN A CA 1
ATOM 3058 C C . GLN A 1 383 ? -2.861 26.920 5.648 1.00 92.31 383 GLN A C 1
ATOM 3060 O O . GLN A 1 383 ? -3.985 26.628 6.042 1.00 92.31 383 GLN A O 1
ATOM 3065 N N . GLU A 1 384 ? -2.624 28.044 4.960 1.00 92.62 384 GLU A N 1
ATOM 3066 C CA . GLU A 1 384 ? -3.677 29.019 4.638 1.00 92.62 384 GLU A CA 1
ATOM 3067 C C . GLU A 1 384 ? -4.758 28.421 3.718 1.00 92.62 384 GLU A C 1
ATOM 3069 O O . GLU A 1 384 ? -5.937 28.735 3.870 1.00 92.62 384 GLU A O 1
ATOM 3074 N N . ASP A 1 385 ? -4.387 27.512 2.805 1.00 92.44 385 ASP A N 1
ATOM 3075 C CA . ASP A 1 385 ? -5.349 26.774 1.976 1.00 92.44 385 ASP A CA 1
ATOM 3076 C C . ASP A 1 385 ? -6.170 25.767 2.794 1.00 92.44 385 ASP A C 1
ATOM 3078 O O . ASP A 1 385 ? -7.370 25.627 2.552 1.00 92.44 385 ASP A O 1
ATOM 3082 N N . VAL A 1 386 ? -5.549 25.080 3.764 1.00 91.50 386 VAL A N 1
ATOM 3083 C CA . VAL A 1 386 ? -6.233 24.141 4.676 1.00 91.50 386 VAL A CA 1
ATOM 3084 C C . VAL A 1 386 ? -7.227 24.880 5.574 1.00 91.50 386 VAL A C 1
ATOM 3086 O O . VAL A 1 386 ? -8.384 24.466 5.692 1.00 91.50 386 VAL A O 1
ATOM 3089 N N . ASP A 1 387 ? -6.811 26.010 6.144 1.00 92.25 387 ASP A N 1
ATOM 3090 C CA . ASP A 1 387 ? -7.652 26.873 6.979 1.00 92.25 387 ASP A CA 1
ATOM 3091 C C . ASP A 1 387 ? -8.814 27.492 6.172 1.00 92.25 387 ASP A C 1
ATOM 3093 O O . ASP A 1 387 ? -9.893 27.751 6.716 1.00 92.25 387 ASP A O 1
ATOM 3097 N N . ALA A 1 388 ? -8.635 27.672 4.857 1.00 93.00 388 ALA A N 1
ATOM 3098 C CA . ALA A 1 388 ? -9.663 28.133 3.926 1.00 93.00 388 ALA A CA 1
ATOM 3099 C C . ALA A 1 388 ? -10.656 27.041 3.461 1.00 93.00 388 ALA A C 1
ATOM 3101 O O . ALA A 1 388 ? -11.624 27.363 2.761 1.00 93.00 388 ALA A O 1
ATOM 3102 N N . LEU A 1 389 ? -10.488 25.766 3.844 1.00 91.75 389 LEU A N 1
ATOM 3103 C CA . LEU A 1 389 ? -11.458 24.705 3.534 1.00 91.75 389 LEU A CA 1
ATOM 3104 C C . LEU A 1 389 ? -12.709 24.843 4.419 1.00 91.75 389 LEU A C 1
ATOM 3106 O O . LEU A 1 389 ? -12.792 24.286 5.514 1.00 91.75 389 LEU A O 1
ATOM 3110 N N . VAL A 1 390 ? -13.711 25.588 3.945 1.00 89.44 390 VAL A N 1
ATOM 3111 C CA . VAL A 1 390 ? -14.932 25.877 4.720 1.00 89.44 390 VAL A CA 1
ATOM 3112 C C . VAL A 1 390 ? -15.916 24.701 4.735 1.00 89.44 390 VAL A C 1
ATOM 3114 O O . VAL A 1 390 ? -16.524 24.437 5.774 1.00 89.44 390 VAL A O 1
ATOM 3117 N N . THR A 1 391 ? -16.120 23.997 3.614 1.00 91.50 391 THR A N 1
ATOM 3118 C CA . THR A 1 391 ? -17.153 22.946 3.526 1.00 91.50 391 THR A CA 1
ATOM 3119 C C . THR A 1 391 ? -16.613 21.550 3.835 1.00 91.50 391 THR A C 1
ATOM 3121 O O . THR A 1 391 ? -15.452 21.232 3.577 1.00 91.50 391 THR A O 1
ATOM 3124 N N . GLN A 1 392 ? -17.479 20.672 4.353 1.00 91.00 392 GLN A N 1
ATOM 3125 C CA . GLN A 1 392 ? -17.117 19.270 4.581 1.00 91.00 392 GLN A CA 1
ATOM 3126 C C . GLN A 1 392 ? -16.804 18.533 3.269 1.00 91.00 392 GLN A C 1
ATOM 3128 O O . GLN A 1 392 ? -15.914 17.694 3.242 1.00 91.00 392 GLN A O 1
ATOM 3133 N N . GLU A 1 393 ? -17.489 18.889 2.180 1.00 90.94 393 GLU A N 1
ATOM 3134 C CA . GLU A 1 393 ? -17.229 18.378 0.830 1.00 90.94 393 GLU A CA 1
ATOM 3135 C C . GLU A 1 393 ? -15.786 18.673 0.393 1.00 90.94 393 GLU A C 1
ATOM 3137 O O . GLU A 1 393 ? -15.068 17.757 0.010 1.00 90.94 393 GLU A O 1
ATOM 3142 N N . GLN A 1 394 ? -15.315 19.918 0.556 1.00 90.62 394 GLN A N 1
ATOM 3143 C CA . GLN A 1 394 ? -13.926 20.297 0.270 1.00 90.62 394 GLN A CA 1
ATOM 3144 C C . GLN A 1 394 ? -12.913 19.514 1.122 1.00 90.62 394 GLN A C 1
ATOM 3146 O O . GLN A 1 394 ? -11.862 19.131 0.616 1.00 90.62 394 GLN A O 1
ATOM 3151 N N . LYS A 1 395 ? -13.222 19.261 2.399 1.00 93.56 395 LYS A N 1
ATOM 3152 C CA . LYS A 1 395 ? -12.345 18.515 3.319 1.00 93.56 395 LYS A CA 1
ATOM 3153 C C . LYS A 1 395 ? -12.259 17.036 2.958 1.00 93.56 395 LYS A C 1
ATOM 3155 O O . LYS A 1 395 ? -11.165 16.525 2.752 1.00 93.56 395 LYS A O 1
ATOM 3160 N N . THR A 1 396 ? -13.405 16.369 2.823 1.00 92.62 396 THR A N 1
ATOM 3161 C CA . THR A 1 396 ? -13.487 14.958 2.415 1.00 92.62 396 THR A CA 1
ATOM 3162 C C . THR A 1 396 ? -12.825 14.732 1.056 1.00 92.62 396 THR A C 1
ATOM 3164 O O . THR A 1 396 ? -12.148 13.734 0.872 1.00 92.62 396 THR A O 1
ATOM 3167 N N . ARG A 1 397 ? -12.932 15.688 0.130 1.00 93.25 397 ARG A N 1
ATOM 3168 C CA . ARG A 1 397 ? -12.282 15.636 -1.182 1.00 93.25 397 ARG A CA 1
ATOM 3169 C C . ARG A 1 397 ? -10.749 15.556 -1.118 1.00 93.25 397 ARG A C 1
ATOM 3171 O O . ARG A 1 397 ? -10.169 14.738 -1.821 1.00 93.25 397 ARG A O 1
ATOM 3178 N N . TYR A 1 398 ? -10.100 16.356 -0.269 1.00 94.06 398 TYR A N 1
ATOM 3179 C CA . TYR A 1 398 ? -8.649 16.251 -0.050 1.00 94.06 398 TYR A CA 1
ATOM 3180 C C . TYR A 1 398 ? -8.267 15.021 0.782 1.00 94.06 398 TYR A C 1
ATOM 3182 O O . TYR A 1 398 ? -7.263 14.380 0.489 1.00 94.06 398 TYR A O 1
ATOM 3190 N N . LEU A 1 399 ? -9.083 14.648 1.773 1.00 95.19 399 LEU A N 1
ATOM 3191 C CA . LEU A 1 399 ? -8.856 13.437 2.565 1.00 95.19 399 LEU A CA 1
ATOM 3192 C C . LEU A 1 399 ? -8.939 12.158 1.713 1.00 95.19 399 LEU A C 1
ATOM 3194 O O . LEU A 1 399 ? -8.084 11.296 1.850 1.00 95.19 399 LEU A O 1
ATOM 3198 N N . ASN A 1 400 ? -9.866 12.063 0.755 1.00 94.25 400 ASN A N 1
ATOM 3199 C CA . ASN A 1 400 ? -9.928 10.944 -0.195 1.00 94.25 400 ASN A CA 1
ATOM 3200 C C . ASN A 1 400 ? -8.643 10.802 -1.033 1.00 94.25 400 ASN A C 1
ATOM 3202 O O . ASN A 1 400 ? -8.266 9.689 -1.386 1.00 94.25 400 ASN A O 1
ATOM 3206 N N . ALA A 1 401 ? -7.957 11.909 -1.342 1.00 93.56 401 ALA A N 1
ATOM 3207 C CA . ALA A 1 401 ? -6.666 11.870 -2.029 1.00 93.56 401 ALA A CA 1
ATOM 3208 C C . ALA A 1 401 ? -5.508 11.455 -1.100 1.00 93.56 401 ALA A C 1
ATOM 3210 O O . ALA A 1 401 ? -4.528 10.899 -1.581 1.00 93.56 401 ALA A O 1
ATOM 3211 N N . LEU A 1 402 ? -5.624 11.694 0.213 1.00 95.06 402 LEU A N 1
ATOM 3212 C CA . LEU A 1 402 ? -4.673 11.235 1.236 1.00 95.06 402 LEU A CA 1
ATOM 3213 C C . LEU A 1 402 ? -4.867 9.748 1.582 1.00 95.06 402 LEU A C 1
ATOM 3215 O O . LEU A 1 402 ? -3.900 9.059 1.876 1.00 95.06 402 LEU A O 1
ATOM 3219 N N . TRP A 1 403 ? -6.107 9.256 1.548 1.00 95.56 403 TRP A N 1
ATOM 3220 C CA . TRP A 1 403 ? -6.457 7.853 1.811 1.00 95.56 403 TRP A CA 1
ATOM 3221 C C . TRP A 1 403 ? -6.265 6.931 0.593 1.00 95.56 403 TRP A C 1
ATOM 3223 O O . TRP A 1 403 ? -6.390 5.711 0.700 1.00 95.56 403 TRP A O 1
ATOM 3233 N N . SER A 1 404 ? -5.977 7.511 -0.573 1.00 93.56 404 SER A N 1
ATOM 3234 C CA . SER A 1 404 ? -5.794 6.808 -1.841 1.00 93.56 404 SER A CA 1
ATOM 3235 C C . SER A 1 404 ? -4.443 6.082 -1.889 1.00 93.56 404 SER A C 1
ATOM 3237 O O . SER A 1 404 ? -3.392 6.716 -1.955 1.00 93.56 404 SER A O 1
ATOM 3239 N N . ASN A 1 405 ? -4.481 4.752 -1.985 1.00 96.19 405 ASN A N 1
ATOM 3240 C CA . ASN A 1 405 ? -3.309 3.895 -2.170 1.00 96.19 405 ASN A CA 1
ATOM 3241 C C . ASN A 1 405 ? -2.645 4.138 -3.545 1.00 96.19 405 ASN A C 1
ATOM 3243 O O . ASN A 1 405 ? -2.999 3.510 -4.546 1.00 96.19 405 ASN A O 1
ATOM 3247 N N . PHE A 1 406 ? -1.677 5.061 -3.590 1.00 96.44 406 PHE A N 1
ATOM 3248 C CA . PHE A 1 406 ? -0.962 5.478 -4.806 1.00 96.44 406 PHE A CA 1
ATOM 3249 C C . PHE A 1 406 ? -0.491 4.296 -5.692 1.00 96.44 406 PHE A C 1
ATOM 3251 O O . PHE A 1 406 ? -0.759 4.338 -6.897 1.00 96.44 406 PHE A O 1
ATOM 3258 N N . PRO A 1 407 ? 0.101 3.207 -5.149 1.00 97.62 407 PRO A N 1
ATOM 3259 C CA . PRO A 1 407 ? 0.457 2.007 -5.913 1.00 97.62 407 PRO A CA 1
ATOM 3260 C C . PRO A 1 407 ? -0.644 1.357 -6.780 1.00 97.62 407 PRO A C 1
ATOM 3262 O O . PRO A 1 407 ? -0.317 0.723 -7.793 1.00 97.62 407 PRO A O 1
ATOM 3265 N N . ILE A 1 408 ? -1.928 1.492 -6.418 1.00 97.25 408 ILE A N 1
ATOM 3266 C CA . ILE A 1 408 ? -3.057 0.871 -7.144 1.00 97.25 408 ILE A CA 1
ATOM 3267 C C . ILE A 1 408 ? -4.040 1.880 -7.757 1.00 97.25 408 ILE A C 1
ATOM 3269 O O . ILE A 1 408 ? -4.672 1.558 -8.766 1.00 97.25 408 ILE A O 1
ATOM 3273 N N . THR A 1 409 ? -4.177 3.080 -7.183 1.00 94.94 409 THR A N 1
ATOM 3274 C CA . THR A 1 409 ? -5.114 4.119 -7.652 1.00 94.94 409 THR A CA 1
ATOM 3275 C C . THR A 1 409 ? -4.513 5.002 -8.743 1.00 94.94 409 THR A C 1
ATOM 3277 O O . THR A 1 409 ? -5.226 5.473 -9.631 1.00 94.94 409 THR A O 1
ATOM 3280 N N . SER A 1 410 ? -3.203 5.253 -8.683 1.00 92.56 410 SER A N 1
ATOM 3281 C CA . SER A 1 410 ? -2.553 6.279 -9.494 1.00 92.56 410 SER A CA 1
ATOM 3282 C C . SER A 1 410 ? -1.881 5.682 -10.723 1.00 92.56 410 SER A C 1
ATOM 3284 O O . SER A 1 410 ? -1.222 4.643 -10.664 1.00 92.56 410 SER A O 1
ATOM 3286 N N . TYR A 1 411 ? -2.054 6.363 -11.853 1.00 92.88 411 TYR A N 1
ATOM 3287 C CA . TYR A 1 411 ? -1.537 5.969 -13.157 1.00 92.88 411 TYR A CA 1
ATOM 3288 C C . TYR A 1 411 ? -0.657 7.073 -13.743 1.00 92.88 411 TYR A C 1
ATOM 3290 O O . TYR A 1 411 ? -0.909 8.261 -13.537 1.00 92.88 411 TYR A O 1
ATOM 3298 N N . TYR A 1 412 ? 0.396 6.668 -14.446 1.00 93.56 412 TYR A N 1
ATOM 3299 C CA . TYR A 1 412 ? 1.396 7.569 -15.013 1.00 93.56 412 TYR A CA 1
ATOM 3300 C C . TYR A 1 412 ? 2.151 6.898 -16.168 1.00 93.56 412 TYR A C 1
ATOM 3302 O O . TYR A 1 412 ? 2.169 5.669 -16.305 1.00 93.56 412 TYR A O 1
ATOM 3310 N N . GLU A 1 413 ? 2.835 7.711 -16.970 1.00 94.81 413 GLU A N 1
ATOM 3311 C CA . GLU A 1 413 ? 3.772 7.249 -17.989 1.00 94.81 413 GLU A CA 1
ATOM 3312 C C . GLU A 1 413 ? 4.963 6.541 -17.327 1.00 94.81 413 GLU A C 1
ATOM 3314 O O . GLU A 1 413 ? 5.867 7.172 -16.779 1.00 94.81 413 GLU A O 1
ATOM 3319 N N . SER A 1 414 ? 4.980 5.209 -17.389 1.00 93.69 414 SER A N 1
ATOM 3320 C CA . SER A 1 414 ? 6.050 4.359 -16.832 1.00 93.69 414 SER A CA 1
ATOM 3321 C C . SER A 1 414 ? 7.466 4.720 -17.317 1.00 93.69 414 SER A C 1
ATOM 3323 O O . SER A 1 414 ? 8.461 4.491 -16.622 1.00 93.69 414 SER A O 1
ATOM 3325 N N . GLY A 1 415 ? 7.586 5.311 -18.507 1.00 94.38 415 GLY A N 1
ATOM 3326 C CA . GLY A 1 415 ? 8.857 5.709 -19.090 1.00 94.38 415 GLY A CA 1
ATOM 3327 C C . GLY A 1 415 ? 9.795 4.515 -19.281 1.00 94.38 415 GLY A C 1
ATOM 3328 O O . GLY A 1 415 ? 9.418 3.437 -19.743 1.00 94.38 415 GLY A O 1
ATOM 3329 N N . SER A 1 416 ? 11.065 4.691 -18.918 1.00 96.56 416 SER A N 1
ATOM 3330 C CA . SER A 1 416 ? 12.094 3.689 -19.228 1.00 96.56 416 SER A CA 1
ATOM 3331 C C . SER A 1 416 ? 11.899 2.306 -18.573 1.00 96.56 416 SER A C 1
ATOM 3333 O O . SER A 1 416 ? 12.515 1.358 -19.063 1.00 96.56 416 SER A O 1
ATOM 3335 N N . THR A 1 417 ? 11.017 2.134 -17.575 1.00 97.31 417 THR A N 1
ATOM 3336 C CA . THR A 1 417 ? 10.644 0.804 -17.040 1.00 97.31 417 THR A CA 1
ATOM 3337 C C . THR A 1 417 ? 9.769 -0.020 -17.994 1.00 97.31 417 THR A C 1
ATOM 3339 O O . THR A 1 417 ? 9.704 -1.236 -17.843 1.00 97.31 417 THR A O 1
ATOM 3342 N N . ALA A 1 418 ? 9.169 0.580 -19.030 1.00 97.75 418 ALA A N 1
ATOM 3343 C CA . ALA A 1 418 ? 8.451 -0.144 -20.088 1.00 97.75 418 ALA A CA 1
ATOM 3344 C C . ALA A 1 418 ? 9.379 -0.879 -21.082 1.00 97.75 418 ALA A C 1
ATOM 3346 O O . ALA A 1 418 ? 8.931 -1.721 -21.865 1.00 97.75 418 ALA A O 1
ATOM 3347 N N . LYS A 1 419 ? 10.682 -0.567 -21.093 1.00 98.31 419 LYS A N 1
ATOM 3348 C CA . LYS A 1 419 ? 11.628 -1.068 -22.110 1.00 98.31 419 LYS A CA 1
ATOM 3349 C C . LYS A 1 419 ? 11.799 -2.602 -22.107 1.00 98.31 419 LYS A C 1
ATOM 3351 O O . LYS A 1 419 ? 11.772 -3.170 -23.200 1.00 98.31 419 LYS A O 1
ATOM 3356 N N . PRO A 1 420 ? 11.878 -3.300 -20.952 1.00 98.38 420 PRO A N 1
ATOM 3357 C CA . PRO A 1 420 ? 11.862 -4.764 -20.905 1.00 98.38 420 PRO A CA 1
ATOM 3358 C C . PRO A 1 420 ? 10.608 -5.378 -21.543 1.00 98.38 420 PRO A C 1
ATOM 3360 O O . PRO A 1 420 ? 10.722 -6.369 -22.251 1.00 98.38 420 PRO A O 1
ATOM 3363 N N . PHE A 1 421 ? 9.429 -4.763 -21.393 1.00 98.69 421 PHE A N 1
ATOM 3364 C CA . PHE A 1 421 ? 8.189 -5.240 -22.025 1.00 98.69 421 PHE A CA 1
ATOM 3365 C C . PHE A 1 421 ? 8.217 -5.104 -23.554 1.00 98.69 421 PHE A C 1
ATOM 3367 O O . PHE A 1 421 ? 7.699 -5.963 -24.264 1.00 98.69 421 PHE A O 1
ATOM 3374 N N . THR A 1 422 ? 8.859 -4.056 -24.078 1.00 98.50 422 THR A N 1
ATOM 3375 C CA . THR A 1 422 ? 9.055 -3.897 -25.529 1.00 98.50 422 THR A CA 1
ATOM 3376 C C . THR A 1 422 ? 10.010 -4.958 -26.078 1.00 98.50 422 THR A C 1
ATOM 3378 O O . THR A 1 422 ? 9.722 -5.552 -27.115 1.00 98.50 422 THR A O 1
ATOM 3381 N N . LEU A 1 423 ? 11.103 -5.264 -25.367 1.00 98.44 423 LEU A N 1
ATOM 3382 C CA . LEU A 1 423 ? 11.994 -6.370 -25.735 1.00 98.44 423 LEU A CA 1
ATOM 3383 C C . LEU A 1 423 ? 11.283 -7.732 -25.641 1.00 98.44 423 LEU A C 1
ATOM 3385 O O . LEU A 1 423 ? 11.365 -8.530 -26.570 1.00 98.44 423 LEU A O 1
ATOM 3389 N N . ALA A 1 424 ? 10.519 -7.966 -24.572 1.00 98.50 424 ALA A N 1
ATOM 3390 C CA . ALA A 1 424 ? 9.711 -9.168 -24.383 1.00 98.50 424 ALA A CA 1
ATOM 3391 C C . ALA A 1 424 ? 8.741 -9.399 -25.553 1.00 98.50 424 ALA A C 1
ATOM 3393 O O . ALA A 1 424 ? 8.681 -10.495 -26.104 1.00 98.50 424 ALA A O 1
ATOM 3394 N N . ALA A 1 425 ? 8.035 -8.347 -25.982 1.00 98.50 425 ALA A N 1
ATOM 3395 C CA . ALA A 1 425 ? 7.165 -8.385 -27.154 1.00 98.50 425 ALA A CA 1
ATOM 3396 C C . ALA A 1 425 ? 7.937 -8.657 -28.459 1.00 98.50 425 ALA A C 1
ATOM 3398 O O . ALA A 1 425 ? 7.407 -9.314 -29.353 1.00 98.50 425 ALA A O 1
ATOM 3399 N N . GLY A 1 426 ? 9.179 -8.179 -28.581 1.00 98.12 426 GLY A N 1
ATOM 3400 C CA . GLY A 1 426 ? 10.068 -8.449 -29.715 1.00 98.12 426 GLY A CA 1
ATOM 3401 C C . GLY A 1 426 ? 10.466 -9.913 -29.846 1.00 98.12 426 GLY A C 1
ATOM 3402 O O . GLY A 1 426 ? 10.290 -10.498 -30.916 1.00 98.12 426 GLY A O 1
ATOM 3403 N N . LEU A 1 427 ? 10.949 -10.495 -28.751 1.00 98.25 427 LEU A N 1
ATOM 3404 C CA . LEU A 1 427 ? 11.394 -11.885 -28.690 1.00 98.25 427 LEU A CA 1
ATOM 3405 C C . LEU A 1 427 ? 10.208 -12.854 -28.829 1.00 98.25 427 LEU A C 1
ATOM 3407 O O . LEU A 1 427 ? 10.195 -13.701 -29.719 1.00 98.25 427 LEU A O 1
ATOM 3411 N N . GLU A 1 428 ? 9.151 -12.676 -28.032 1.00 97.81 428 GLU A N 1
ATOM 3412 C CA . GLU A 1 428 ? 8.011 -13.606 -27.986 1.00 97.81 428 GLU A CA 1
ATOM 3413 C C . GLU A 1 428 ? 7.077 -13.492 -29.215 1.00 97.81 428 GLU A C 1
ATOM 3415 O O . GLU A 1 428 ? 6.300 -14.403 -29.503 1.00 97.81 428 GLU A O 1
ATOM 3420 N N . SER A 1 429 ? 7.151 -12.401 -29.993 1.00 97.62 429 SER A N 1
ATOM 3421 C CA . SER A 1 429 ? 6.515 -12.339 -31.325 1.00 97.62 429 SER A CA 1
ATOM 3422 C C . SER A 1 429 ? 7.346 -12.988 -32.437 1.00 97.62 429 SER A C 1
ATOM 3424 O O . SER A 1 429 ? 6.825 -13.183 -33.537 1.00 97.62 429 SER A O 1
ATOM 3426 N N . GLY A 1 430 ? 8.622 -13.304 -32.183 1.00 96.69 430 GLY A N 1
ATOM 3427 C CA . GLY A 1 430 ? 9.583 -13.711 -33.208 1.00 96.69 430 GLY A CA 1
ATOM 3428 C C . GLY A 1 430 ? 9.955 -12.592 -34.189 1.00 96.69 430 GLY A C 1
ATOM 3429 O O . GLY A 1 430 ? 10.422 -12.883 -35.289 1.00 96.69 430 GLY A O 1
ATOM 3430 N N . ALA A 1 431 ? 9.724 -11.322 -33.830 1.00 96.88 431 ALA A N 1
ATOM 3431 C CA . ALA A 1 431 ? 10.092 -10.168 -34.654 1.00 96.88 431 ALA A CA 1
ATOM 3432 C C . ALA A 1 431 ? 11.602 -9.866 -34.615 1.00 96.88 431 ALA A C 1
ATOM 3434 O O . ALA A 1 431 ? 12.127 -9.274 -35.557 1.00 96.88 431 ALA A O 1
ATOM 3435 N N . MET A 1 432 ? 12.287 -10.285 -33.546 1.00 95.56 432 MET A N 1
ATOM 3436 C CA . MET A 1 432 ? 13.740 -10.208 -33.366 1.00 95.56 432 MET A CA 1
ATOM 3437 C C . MET A 1 432 ? 14.243 -11.414 -32.559 1.00 95.56 432 MET A C 1
ATOM 3439 O O . MET A 1 432 ? 13.454 -12.091 -31.901 1.00 95.56 432 MET A O 1
ATOM 3443 N N . THR A 1 433 ? 15.545 -11.687 -32.615 1.00 92.50 433 THR A N 1
ATOM 3444 C CA . THR A 1 433 ? 16.186 -12.859 -31.991 1.00 92.50 433 THR A CA 1
ATOM 3445 C C . THR A 1 433 ? 16.870 -12.556 -30.659 1.00 92.50 433 THR A C 1
ATOM 3447 O O . THR A 1 433 ? 17.013 -13.457 -29.839 1.00 92.50 433 THR A O 1
ATOM 3450 N N . GLY A 1 434 ? 17.280 -11.306 -30.426 1.00 92.12 434 GLY A N 1
ATOM 3451 C CA . GLY A 1 434 ? 18.095 -10.904 -29.276 1.00 92.12 434 GLY A CA 1
ATOM 3452 C C . GLY A 1 434 ? 19.564 -10.636 -29.628 1.00 92.12 434 GLY A C 1
ATOM 3453 O O . GLY A 1 434 ? 20.239 -9.928 -28.883 1.00 92.12 434 GLY A O 1
ATOM 3454 N N . ASP A 1 435 ? 20.036 -11.125 -30.780 1.00 94.25 435 ASP A N 1
ATOM 3455 C CA . ASP A 1 435 ? 21.411 -10.938 -31.274 1.00 94.25 435 ASP A CA 1
ATOM 3456 C C . ASP A 1 435 ? 21.573 -9.684 -32.165 1.00 94.25 435 ASP A C 1
ATOM 3458 O O . ASP A 1 435 ? 22.665 -9.383 -32.658 1.00 94.25 435 ASP A O 1
ATOM 3462 N N . GLU A 1 436 ? 20.493 -8.936 -32.416 1.00 95.56 436 GLU A N 1
ATOM 3463 C CA . GLU A 1 436 ? 20.524 -7.750 -33.271 1.00 95.56 436 GLU A CA 1
ATOM 3464 C C . GLU A 1 436 ? 21.378 -6.608 -32.689 1.00 95.56 436 GLU A C 1
ATOM 3466 O O . GLU A 1 436 ? 21.528 -6.431 -31.476 1.00 95.56 436 GLU A O 1
ATOM 3471 N N . THR A 1 437 ? 21.896 -5.758 -33.582 1.00 97.25 437 THR A N 1
ATOM 3472 C CA . THR A 1 437 ? 22.575 -4.515 -33.198 1.00 97.25 437 THR A CA 1
ATOM 3473 C C . THR A 1 437 ? 21.901 -3.298 -33.817 1.00 97.25 437 THR A C 1
ATOM 3475 O O . THR A 1 437 ? 21.473 -3.316 -34.972 1.00 97.25 437 THR A O 1
ATOM 3478 N N . TYR A 1 438 ? 21.815 -2.226 -33.034 1.00 97.31 438 TYR A N 1
ATOM 3479 C CA . TYR A 1 438 ? 21.058 -1.019 -33.348 1.00 97.31 438 TYR A CA 1
ATOM 3480 C C . TYR A 1 438 ? 21.967 0.205 -33.312 1.00 97.31 438 TYR A C 1
ATOM 3482 O O . TYR A 1 438 ? 22.775 0.362 -32.396 1.00 97.31 438 TYR A O 1
ATOM 3490 N N . TYR A 1 439 ? 21.823 1.099 -34.294 1.00 97.94 439 TYR A N 1
ATOM 3491 C CA . TYR A 1 439 ? 22.578 2.350 -34.322 1.00 97.94 439 TYR A CA 1
ATOM 3492 C C . TYR A 1 439 ? 21.803 3.480 -33.638 1.00 97.94 439 TYR A C 1
ATOM 3494 O O . TYR A 1 439 ? 20.654 3.756 -33.986 1.00 97.94 439 TYR A O 1
ATOM 3502 N N . CYS A 1 440 ? 22.455 4.178 -32.710 1.00 97.94 440 CYS A N 1
ATOM 3503 C CA . CYS A 1 440 ? 21.958 5.390 -32.077 1.00 97.94 440 CYS A CA 1
ATOM 3504 C C . CYS A 1 440 ? 22.788 6.613 -32.488 1.00 97.94 440 CYS A C 1
ATOM 3506 O O . CYS A 1 440 ? 23.868 6.867 -31.952 1.00 97.94 440 CYS A O 1
ATOM 3508 N N . GLY A 1 441 ? 22.219 7.427 -33.381 1.00 96.94 441 GLY A N 1
ATOM 3509 C CA . GLY A 1 441 ? 22.697 8.776 -33.714 1.00 96.94 441 GLY A CA 1
ATOM 3510 C C . GLY A 1 441 ? 22.121 9.883 -32.816 1.00 96.94 441 GLY A C 1
ATOM 3511 O O . GLY A 1 441 ? 22.001 11.022 -33.254 1.00 96.94 441 GLY A O 1
ATOM 3512 N N . GLY A 1 442 ? 21.662 9.551 -31.603 1.00 97.12 442 GLY A N 1
ATOM 3513 C CA . GLY A 1 442 ? 21.102 10.495 -30.620 1.00 97.12 442 GLY A CA 1
ATOM 3514 C C . GLY A 1 442 ? 19.652 10.931 -30.872 1.00 97.12 442 GLY A C 1
ATOM 3515 O O . GLY A 1 442 ? 19.005 11.477 -29.979 1.00 97.12 442 GLY A O 1
ATOM 3516 N N . SER A 1 443 ? 19.105 10.653 -32.056 1.00 97.62 443 SER A N 1
ATOM 3517 C CA . SER A 1 443 ? 17.685 10.822 -32.392 1.00 97.62 443 SER A CA 1
ATOM 3518 C C . SER A 1 443 ? 17.269 9.912 -33.554 1.00 97.62 443 SER A C 1
ATOM 3520 O O . SER A 1 443 ? 18.124 9.355 -34.244 1.00 97.62 443 SER A O 1
ATOM 3522 N N . LEU A 1 444 ? 15.960 9.773 -33.766 1.00 97.56 444 LEU A N 1
ATOM 3523 C CA . LEU A 1 444 ? 15.341 9.108 -34.914 1.00 97.56 444 LEU A CA 1
ATOM 3524 C C . LEU A 1 444 ? 14.211 9.993 -35.461 1.00 97.56 444 LEU A C 1
ATOM 3526 O O . LEU A 1 444 ? 13.557 10.699 -34.696 1.00 97.56 444 LEU A O 1
ATOM 3530 N N . VAL A 1 445 ? 13.970 9.960 -36.774 1.00 97.12 445 VAL A N 1
ATOM 3531 C CA . VAL A 1 445 ? 12.845 10.675 -37.399 1.00 97.12 445 VAL A CA 1
ATOM 3532 C C . VAL A 1 445 ? 11.726 9.684 -37.713 1.00 97.12 445 VAL A C 1
ATOM 3534 O O . VAL A 1 445 ? 11.937 8.761 -38.496 1.00 97.12 445 VAL A O 1
ATOM 3537 N N . VAL A 1 446 ? 10.545 9.885 -37.123 1.00 96.38 446 VAL A N 1
ATOM 3538 C CA . VAL A 1 446 ? 9.364 9.011 -37.271 1.00 96.38 446 VAL A CA 1
ATOM 3539 C C . VAL A 1 446 ? 8.138 9.869 -37.588 1.00 96.38 446 VAL A C 1
ATOM 3541 O O . VAL A 1 446 ? 7.889 10.852 -36.898 1.00 96.38 446 VAL A O 1
ATOM 3544 N N . ASP A 1 447 ? 7.422 9.549 -38.671 1.00 94.31 447 ASP A N 1
ATOM 3545 C CA . ASP A 1 447 ? 6.295 10.320 -39.242 1.00 94.31 447 ASP A CA 1
ATOM 3546 C C . ASP A 1 447 ? 6.538 11.849 -39.350 1.00 94.31 447 ASP A C 1
ATOM 3548 O O . ASP A 1 447 ? 5.614 12.659 -39.309 1.00 94.31 447 ASP A O 1
ATOM 3552 N N . GLY A 1 448 ? 7.804 12.253 -39.524 1.00 93.19 448 GLY A N 1
ATOM 3553 C CA . GLY A 1 448 ? 8.241 13.653 -39.627 1.00 93.19 448 GLY A CA 1
ATOM 3554 C C . GLY A 1 448 ? 8.704 14.299 -38.313 1.00 93.19 448 GLY A C 1
ATOM 3555 O O . GLY A 1 448 ? 9.262 15.394 -38.351 1.00 93.19 448 GLY A O 1
ATOM 3556 N N . TRP A 1 449 ? 8.543 13.626 -37.172 1.00 94.12 449 TRP A N 1
ATOM 3557 C CA . TRP A 1 449 ? 8.983 14.094 -35.855 1.00 94.12 449 TRP A CA 1
ATOM 3558 C C . TRP A 1 449 ? 10.386 13.589 -35.510 1.00 94.12 449 TRP A C 1
ATOM 3560 O O . TRP A 1 449 ? 10.657 12.394 -35.606 1.00 94.12 449 TRP A O 1
ATOM 3570 N N . THR A 1 450 ? 11.269 14.479 -35.050 1.00 96.56 450 THR A N 1
ATOM 3571 C CA . THR A 1 450 ? 12.603 14.112 -34.539 1.00 96.56 450 THR A CA 1
ATOM 3572 C C . THR A 1 450 ? 12.520 13.740 -33.058 1.00 96.56 450 THR A C 1
ATOM 3574 O O . THR A 1 450 ? 12.577 14.609 -32.185 1.00 96.56 450 THR A O 1
ATOM 3577 N N . ILE A 1 451 ? 12.403 12.445 -32.771 1.00 95.69 451 ILE A N 1
ATOM 3578 C CA . ILE A 1 451 ? 12.331 11.888 -31.416 1.00 95.69 451 ILE A CA 1
ATOM 3579 C C . ILE A 1 451 ? 13.759 11.641 -30.903 1.00 95.69 451 ILE A C 1
ATOM 3581 O O . ILE A 1 451 ? 14.596 11.069 -31.603 1.00 95.69 451 ILE A O 1
ATOM 3585 N N . LYS A 1 452 ? 14.072 12.100 -29.687 1.00 95.75 452 LYS A N 1
ATOM 3586 C CA . LYS A 1 452 ? 15.437 12.091 -29.127 1.00 95.75 452 LYS A CA 1
ATOM 3587 C C . LYS A 1 452 ? 15.719 10.855 -28.261 1.00 95.75 452 LYS A C 1
ATOM 3589 O O . LYS A 1 452 ? 14.835 10.338 -27.578 1.00 95.75 452 LYS A O 1
ATOM 3594 N N . CYS A 1 453 ? 16.981 10.425 -28.237 1.00 95.00 453 CYS A N 1
ATOM 3595 C CA . CYS A 1 453 ? 17.507 9.612 -27.140 1.00 95.00 453 CYS A CA 1
ATOM 3596 C C . CYS A 1 453 ? 17.760 10.494 -25.906 1.00 95.00 453 CYS A C 1
ATOM 3598 O O . CYS A 1 453 ? 17.937 11.705 -26.046 1.00 95.00 453 CYS A O 1
ATOM 3600 N N . HIS A 1 454 ? 17.840 9.885 -24.718 1.00 89.88 454 HIS A N 1
ATOM 3601 C CA . HIS A 1 454 ? 18.339 10.565 -23.518 1.00 89.88 454 HIS A CA 1
ATOM 3602 C C . HIS A 1 454 ? 19.777 11.078 -23.779 1.00 89.88 454 HIS A C 1
ATOM 3604 O O . HIS A 1 454 ? 20.064 12.268 -23.638 1.00 89.88 454 HIS A O 1
ATOM 3610 N N . ASN A 1 455 ? 20.650 10.221 -24.324 1.00 92.88 455 ASN A N 1
ATOM 3611 C CA . ASN A 1 455 ? 21.940 10.614 -24.875 1.00 92.88 455 ASN A CA 1
ATOM 3612 C C . ASN A 1 455 ? 21.762 11.223 -26.275 1.00 92.88 455 ASN A C 1
ATOM 3614 O O . ASN A 1 455 ? 21.895 10.564 -27.308 1.00 92.88 455 ASN A O 1
ATOM 3618 N N . THR A 1 456 ? 21.505 12.527 -26.312 1.00 93.69 456 THR A N 1
ATOM 3619 C CA . THR A 1 456 ? 21.358 13.301 -27.558 1.00 93.69 456 THR A CA 1
ATOM 3620 C C . THR A 1 456 ? 22.622 13.373 -28.429 1.00 93.69 456 THR A C 1
ATOM 3622 O O . THR A 1 456 ? 22.525 13.798 -29.579 1.00 93.69 456 THR A O 1
ATOM 3625 N N . LYS A 1 457 ? 23.794 12.938 -27.936 1.00 95.31 457 LYS A N 1
ATOM 3626 C CA . LYS A 1 457 ? 25.033 12.815 -28.733 1.00 95.31 457 LYS A CA 1
ATOM 3627 C C . LYS A 1 457 ? 25.108 11.494 -29.511 1.00 95.31 457 LYS A C 1
ATOM 3629 O O . LYS A 1 457 ? 25.899 11.394 -30.445 1.00 95.31 457 LYS A O 1
ATOM 3634 N N . GLY A 1 458 ? 24.282 10.515 -29.143 1.00 94.12 458 GLY A N 1
ATOM 3635 C CA . GLY A 1 458 ? 24.274 9.168 -29.700 1.00 94.12 458 GLY A CA 1
ATOM 3636 C C . GLY A 1 458 ? 25.166 8.187 -28.944 1.00 94.12 458 GLY A C 1
ATOM 3637 O O . GLY A 1 458 ? 26.221 8.545 -28.420 1.00 94.12 458 GLY A O 1
ATOM 3638 N N . ASP A 1 459 ? 24.711 6.937 -28.895 1.00 94.31 459 ASP A N 1
ATOM 3639 C CA . ASP A 1 459 ? 25.360 5.834 -28.177 1.00 94.31 459 ASP A CA 1
ATOM 3640 C C . ASP A 1 459 ? 26.249 4.966 -29.092 1.00 94.31 459 ASP A C 1
ATOM 3642 O O . ASP A 1 459 ? 26.980 4.102 -28.611 1.00 94.31 459 ASP A O 1
ATOM 3646 N N . GLY A 1 460 ? 26.208 5.198 -30.412 1.00 96.06 460 GLY A N 1
ATOM 3647 C CA . GLY A 1 460 ? 26.921 4.393 -31.408 1.00 96.06 460 GLY A CA 1
ATOM 3648 C C . GLY A 1 460 ? 26.150 3.132 -31.806 1.00 96.06 460 GLY A C 1
ATOM 3649 O O . GLY A 1 460 ? 24.925 3.158 -31.884 1.00 96.06 460 GLY A O 1
ATOM 3650 N N . MET A 1 461 ? 26.862 2.042 -32.104 1.00 97.44 461 MET A N 1
ATOM 3651 C CA . MET A 1 461 ? 26.254 0.713 -32.259 1.00 97.44 461 MET A CA 1
ATOM 3652 C C . MET A 1 461 ? 26.093 0.073 -30.877 1.00 97.44 461 MET A C 1
ATOM 3654 O O . MET A 1 461 ? 27.067 0.027 -30.127 1.00 97.44 461 MET A O 1
ATOM 3658 N N . LEU A 1 462 ? 24.903 -0.443 -30.574 1.00 96.94 462 LEU A N 1
ATOM 3659 C CA . LEU A 1 462 ? 24.589 -1.180 -29.346 1.00 96.94 462 LEU A CA 1
ATOM 3660 C C . LEU A 1 462 ? 24.063 -2.580 -29.678 1.00 96.94 462 LEU A C 1
ATOM 3662 O O . LEU A 1 462 ? 23.371 -2.743 -30.684 1.00 96.94 462 LEU A O 1
ATOM 3666 N N . THR A 1 463 ? 24.330 -3.564 -28.819 1.00 97.12 463 THR A N 1
ATOM 3667 C CA . THR A 1 463 ? 23.544 -4.814 -28.765 1.00 97.12 463 THR A CA 1
ATOM 3668 C C . THR A 1 463 ? 22.160 -4.563 -28.155 1.00 97.12 463 THR A C 1
ATOM 3670 O O . THR A 1 463 ? 21.902 -3.492 -27.596 1.00 97.12 463 THR A O 1
ATOM 3673 N N . VAL A 1 464 ? 21.268 -5.556 -28.223 1.00 96.44 464 VAL A N 1
ATOM 3674 C CA . VAL A 1 464 ? 19.989 -5.556 -27.490 1.00 96.44 464 VAL A CA 1
ATOM 3675 C C . VAL A 1 464 ? 20.191 -5.289 -25.994 1.00 96.44 464 VAL A C 1
ATOM 3677 O O . VAL A 1 464 ? 19.563 -4.384 -25.442 1.00 96.44 464 VAL A O 1
ATOM 3680 N N . ASP A 1 465 ? 21.114 -6.008 -25.356 1.00 96.06 465 ASP A N 1
ATOM 3681 C CA . ASP A 1 465 ? 21.378 -5.885 -23.917 1.00 96.06 465 ASP A CA 1
ATOM 3682 C C . ASP A 1 465 ? 21.873 -4.477 -23.564 1.00 96.06 465 ASP A C 1
ATOM 3684 O O . ASP A 1 465 ? 21.323 -3.816 -22.686 1.00 96.06 465 ASP A O 1
ATOM 3688 N N . GLN A 1 466 ? 22.829 -3.946 -24.335 1.00 96.56 466 GLN A N 1
ATOM 3689 C CA . GLN A 1 466 ? 23.346 -2.586 -24.156 1.00 96.56 466 GLN A CA 1
ATOM 3690 C C . GLN A 1 466 ? 22.283 -1.508 -24.412 1.00 96.56 466 GLN A C 1
ATOM 3692 O O . GLN A 1 466 ? 22.342 -0.432 -23.813 1.00 96.56 466 GLN A O 1
ATOM 3697 N N . ALA A 1 467 ? 21.302 -1.766 -25.285 1.00 97.06 467 ALA A N 1
ATOM 3698 C CA . ALA A 1 467 ? 20.178 -0.864 -25.514 1.00 97.06 467 ALA A CA 1
ATOM 3699 C C . ALA A 1 467 ? 19.226 -0.793 -24.308 1.00 97.06 467 ALA A C 1
ATOM 3701 O O . ALA A 1 467 ? 18.738 0.297 -23.993 1.00 97.06 467 ALA A O 1
ATOM 3702 N N . ILE A 1 468 ? 19.002 -1.906 -23.599 1.00 97.62 468 ILE A N 1
ATOM 3703 C CA . ILE A 1 468 ? 18.264 -1.917 -22.327 1.00 97.62 468 ILE A CA 1
ATOM 3704 C C . ILE A 1 468 ? 19.118 -1.299 -21.215 1.00 97.62 468 ILE A C 1
ATOM 3706 O O . ILE A 1 468 ? 18.664 -0.342 -20.575 1.00 97.62 468 ILE A O 1
ATOM 3710 N N . GLY A 1 469 ? 20.364 -1.755 -21.056 1.00 96.19 469 GLY A N 1
ATOM 3711 C CA . GLY A 1 469 ? 21.355 -1.282 -20.087 1.00 96.19 469 GLY A CA 1
ATOM 3712 C C . GLY A 1 469 ? 21.499 0.233 -20.059 1.00 96.19 469 GLY A C 1
ATOM 3713 O O . GLY A 1 469 ? 21.128 0.890 -19.082 1.00 96.19 469 GLY A O 1
ATOM 3714 N N . ARG A 1 470 ? 21.919 0.798 -21.198 1.00 95.75 470 ARG A N 1
ATOM 3715 C CA . ARG A 1 470 ? 22.074 2.245 -21.424 1.00 95.75 470 ARG A CA 1
ATOM 3716 C C . ARG A 1 470 ? 20.755 2.971 -21.704 1.00 95.75 470 ARG A C 1
ATOM 3718 O O . ARG A 1 470 ? 20.763 4.158 -21.993 1.00 95.75 470 ARG A O 1
ATOM 3725 N N . SER A 1 471 ? 19.603 2.301 -21.638 1.00 95.81 471 SER A N 1
ATOM 3726 C CA . SER A 1 471 ? 18.277 2.925 -21.789 1.00 95.81 471 SER A CA 1
ATOM 3727 C C . SER A 1 471 ? 18.073 3.681 -23.125 1.00 95.81 471 SER A C 1
ATOM 3729 O O . SER A 1 471 ? 17.479 4.763 -23.174 1.00 95.81 471 SER A O 1
ATOM 3731 N N . CYS A 1 472 ? 18.547 3.126 -24.241 1.00 97.50 472 CYS A N 1
ATOM 3732 C CA . CYS A 1 472 ? 18.619 3.806 -25.537 1.00 97.50 472 CYS A CA 1
ATOM 3733 C C . CYS A 1 472 ? 17.265 3.885 -26.281 1.00 97.50 472 CYS A C 1
ATOM 3735 O O . CYS A 1 472 ? 16.892 2.967 -27.012 1.00 97.50 472 CYS A O 1
ATOM 3737 N N . ASN A 1 473 ? 16.545 5.013 -26.182 1.00 97.50 473 ASN A N 1
ATOM 3738 C CA . ASN A 1 473 ? 15.248 5.209 -26.864 1.00 97.50 473 ASN A CA 1
ATOM 3739 C C . ASN A 1 473 ? 15.313 4.933 -28.379 1.00 97.50 473 ASN A C 1
ATOM 3741 O O . ASN A 1 473 ? 14.354 4.438 -28.960 1.00 97.50 473 ASN A O 1
ATOM 3745 N N . VAL A 1 474 ? 16.434 5.260 -29.035 1.00 98.25 474 VAL A N 1
ATOM 3746 C CA . VAL A 1 474 ? 16.581 5.113 -30.494 1.00 98.25 474 VAL A CA 1
ATOM 3747 C C . VAL A 1 474 ? 16.679 3.649 -30.923 1.00 98.25 474 VAL A C 1
ATOM 3749 O O . VAL A 1 474 ? 16.178 3.311 -31.994 1.00 98.25 474 VAL A O 1
ATOM 3752 N N . ALA A 1 475 ? 17.246 2.771 -30.094 1.00 98.00 475 ALA A N 1
ATOM 3753 C CA . ALA A 1 475 ? 17.193 1.330 -30.324 1.00 98.00 475 ALA A CA 1
ATOM 3754 C C . ALA A 1 475 ? 15.771 0.786 -30.101 1.00 98.00 475 ALA A C 1
ATOM 3756 O O . ALA A 1 475 ? 15.248 0.092 -30.967 1.00 98.00 475 ALA A O 1
ATOM 3757 N N . LEU A 1 476 ? 15.099 1.189 -29.015 1.00 98.12 476 LEU A N 1
ATOM 3758 C CA . LEU A 1 476 ? 13.725 0.760 -28.707 1.00 98.12 476 LEU A CA 1
ATOM 3759 C C . LEU A 1 476 ? 12.713 1.168 -29.797 1.00 98.12 476 LEU A C 1
ATOM 3761 O O . LEU A 1 476 ? 11.866 0.362 -30.176 1.00 98.12 476 LEU A O 1
ATOM 3765 N N . MET A 1 477 ? 12.851 2.359 -30.391 1.00 98.50 477 MET A N 1
ATOM 3766 C CA . MET A 1 477 ? 12.031 2.762 -31.545 1.00 98.50 477 MET A CA 1
ATOM 3767 C C . MET A 1 477 ? 12.263 1.879 -32.782 1.00 98.50 477 MET A C 1
ATOM 3769 O O . MET A 1 477 ? 11.321 1.594 -33.520 1.00 98.50 477 MET A O 1
ATOM 3773 N N . GLN A 1 478 ? 13.502 1.433 -33.019 1.00 98.38 478 GLN A N 1
ATOM 3774 C CA . GLN A 1 478 ? 13.828 0.516 -34.120 1.00 98.38 478 GLN A CA 1
ATOM 3775 C C . GLN A 1 478 ? 13.296 -0.900 -33.847 1.00 98.38 478 GLN A C 1
ATOM 3777 O O . GLN A 1 478 ? 12.761 -1.525 -34.760 1.00 98.38 478 GLN A O 1
ATOM 3782 N N . MET A 1 479 ? 13.369 -1.372 -32.598 1.00 98.25 479 MET A N 1
ATOM 3783 C CA . MET A 1 479 ? 12.753 -2.626 -32.145 1.00 98.25 479 MET A CA 1
ATOM 3784 C C . MET A 1 479 ? 11.230 -2.596 -32.349 1.00 98.25 479 MET A C 1
ATOM 3786 O O . MET A 1 479 ? 10.675 -3.482 -32.993 1.00 98.25 479 MET A O 1
ATOM 3790 N N . ALA A 1 480 ? 10.540 -1.546 -31.892 1.00 98.12 480 ALA A N 1
ATOM 3791 C CA . ALA A 1 480 ? 9.087 -1.435 -32.038 1.00 98.12 480 ALA A CA 1
ATOM 3792 C C . ALA A 1 480 ? 8.636 -1.364 -33.508 1.00 98.12 480 ALA A C 1
ATOM 3794 O O . ALA A 1 480 ? 7.615 -1.949 -33.873 1.00 98.12 480 ALA A O 1
ATOM 3795 N N . ALA A 1 481 ? 9.431 -0.729 -34.377 1.00 98.00 481 ALA A N 1
ATOM 3796 C CA . ALA A 1 481 ? 9.196 -0.720 -35.820 1.00 98.00 481 ALA A CA 1
ATOM 3797 C C . ALA A 1 481 ? 9.323 -2.112 -36.483 1.00 98.00 481 ALA A C 1
ATOM 3799 O O . ALA A 1 481 ? 8.712 -2.326 -37.528 1.00 98.00 481 ALA A O 1
ATOM 3800 N N . GLN A 1 482 ? 10.072 -3.053 -35.890 1.00 97.56 482 GLN A N 1
ATOM 3801 C CA . GLN A 1 482 ? 10.101 -4.463 -36.314 1.00 97.56 482 GLN A CA 1
ATOM 3802 C C . GLN A 1 482 ? 8.908 -5.255 -35.755 1.00 97.56 482 GLN A C 1
ATOM 3804 O O . GLN A 1 482 ? 8.337 -6.078 -36.465 1.00 97.56 482 GLN A O 1
ATOM 3809 N N . ILE A 1 483 ? 8.511 -4.986 -34.504 1.00 98.44 483 ILE A N 1
ATOM 3810 C CA . ILE A 1 483 ? 7.385 -5.651 -33.820 1.00 98.44 483 ILE A CA 1
ATOM 3811 C C . ILE A 1 483 ? 6.058 -5.403 -34.554 1.00 98.44 483 ILE A C 1
ATOM 3813 O O . ILE A 1 483 ? 5.267 -6.331 -34.742 1.00 98.44 483 ILE A O 1
ATOM 3817 N N . GLY A 1 484 ? 5.822 -4.158 -34.978 1.00 98.12 484 GLY A N 1
ATOM 3818 C CA . GLY A 1 484 ? 4.556 -3.726 -35.574 1.00 98.12 484 GLY A CA 1
ATOM 3819 C C . GLY A 1 484 ? 3.462 -3.455 -34.533 1.00 98.12 484 GLY A C 1
ATOM 3820 O O . GLY A 1 484 ? 3.516 -3.917 -33.392 1.00 98.12 484 GLY A O 1
ATOM 3821 N N . LYS A 1 485 ? 2.445 -2.681 -34.920 1.00 98.00 485 LYS A N 1
ATOM 3822 C CA . LYS A 1 485 ? 1.402 -2.168 -34.007 1.00 98.00 485 LYS A CA 1
ATOM 3823 C C . LYS A 1 485 ? 0.537 -3.292 -33.450 1.00 98.00 485 LYS A C 1
ATOM 3825 O O . LYS A 1 485 ? 0.178 -3.295 -32.275 1.00 98.00 485 LYS A O 1
ATOM 3830 N N . GLU A 1 486 ? 0.235 -4.257 -34.307 1.00 97.69 486 GLU A N 1
ATOM 3831 C CA . GLU A 1 486 ? -0.603 -5.420 -34.056 1.00 97.69 486 GLU A CA 1
ATOM 3832 C C . GLU A 1 486 ? -0.014 -6.291 -32.942 1.00 97.69 486 GLU A C 1
ATOM 3834 O O . GLU A 1 486 ? -0.717 -6.643 -31.997 1.00 97.69 486 GLU A O 1
ATOM 3839 N N . ASN A 1 487 ? 1.286 -6.600 -33.009 1.00 98.12 487 ASN A N 1
ATOM 3840 C CA . ASN A 1 487 ? 1.964 -7.341 -31.947 1.00 98.12 487 ASN 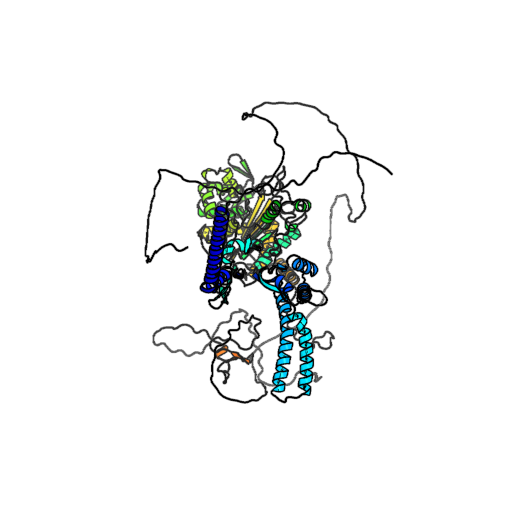A CA 1
ATOM 3841 C C . ASN A 1 487 ? 2.188 -6.471 -30.711 1.00 98.12 487 ASN A C 1
ATOM 3843 O O . ASN A 1 487 ? 1.969 -6.950 -29.604 1.00 98.12 487 ASN A O 1
ATOM 3847 N N . PHE A 1 488 ? 2.593 -5.209 -30.873 1.00 98.31 488 PHE A N 1
ATOM 3848 C CA . PHE A 1 488 ? 2.899 -4.333 -29.743 1.00 98.31 488 PHE A CA 1
ATOM 3849 C C . PHE A 1 488 ? 1.678 -4.131 -28.827 1.00 98.31 488 PHE A C 1
ATOM 3851 O O . PHE A 1 488 ? 1.739 -4.428 -27.633 1.00 98.31 488 PHE A O 1
ATOM 3858 N N . THR A 1 489 ? 0.533 -3.743 -29.399 1.00 97.06 489 THR A N 1
ATOM 3859 C CA . THR A 1 489 ? -0.727 -3.581 -28.648 1.00 97.06 489 THR A CA 1
ATOM 3860 C C . THR A 1 489 ? -1.233 -4.907 -28.074 1.00 97.06 489 THR A C 1
ATOM 3862 O O . THR A 1 489 ? -1.641 -4.962 -26.914 1.00 97.06 489 THR A O 1
ATOM 3865 N N . LYS A 1 490 ? -1.134 -6.014 -28.828 1.00 97.25 490 LYS A N 1
ATOM 3866 C CA . LYS A 1 490 ? -1.428 -7.370 -28.330 1.00 97.25 490 LYS A CA 1
ATOM 3867 C C . LYS A 1 490 ? -0.586 -7.709 -27.096 1.00 97.25 490 LYS A C 1
ATOM 3869 O O . LYS A 1 490 ? -1.131 -8.234 -26.126 1.00 97.25 490 LYS A O 1
ATOM 3874 N N . PHE A 1 491 ? 0.713 -7.410 -27.105 1.00 98.00 491 PHE A N 1
ATOM 3875 C CA . PHE A 1 491 ? 1.597 -7.716 -25.983 1.00 98.00 491 PHE A CA 1
ATOM 3876 C C . PHE A 1 491 ? 1.355 -6.815 -24.766 1.00 98.00 491 PHE A C 1
ATOM 3878 O O . PHE A 1 491 ? 1.300 -7.350 -23.663 1.00 98.00 491 PHE A O 1
ATOM 3885 N N . GLN A 1 492 ? 1.048 -5.519 -24.933 1.00 96.81 492 GLN A N 1
ATOM 3886 C CA . GLN A 1 492 ? 0.556 -4.678 -23.823 1.00 96.81 492 GLN A CA 1
ATOM 3887 C C . GLN A 1 492 ? -0.648 -5.330 -23.108 1.00 96.81 492 GLN A C 1
ATOM 3889 O O . GLN A 1 492 ? -0.686 -5.387 -21.878 1.00 96.81 492 GLN A O 1
ATOM 3894 N N . ARG A 1 493 ? -1.601 -5.910 -23.858 1.00 95.56 493 ARG A N 1
ATOM 3895 C CA . ARG A 1 493 ? -2.743 -6.641 -23.271 1.00 95.56 493 ARG A CA 1
ATOM 3896 C C . ARG A 1 493 ? -2.350 -7.989 -22.645 1.00 95.56 493 ARG A C 1
ATOM 3898 O O . ARG A 1 493 ? -2.897 -8.355 -21.603 1.00 95.56 493 ARG A O 1
ATOM 3905 N N . ILE A 1 494 ? -1.379 -8.712 -23.212 1.00 97.06 494 ILE A N 1
ATOM 3906 C CA . ILE A 1 494 ? -0.813 -9.934 -22.601 1.00 97.06 494 ILE A CA 1
ATOM 3907 C C . ILE A 1 494 ? -0.191 -9.608 -21.236 1.00 97.06 494 ILE A C 1
ATOM 3909 O O . ILE A 1 494 ? -0.532 -10.271 -20.256 1.00 97.06 494 ILE A O 1
ATOM 3913 N N . PHE A 1 495 ? 0.590 -8.531 -21.129 1.00 97.62 495 PHE A N 1
ATOM 3914 C CA . PHE A 1 495 ? 1.175 -8.031 -19.874 1.00 97.62 495 PHE A CA 1
ATOM 3915 C C . PHE A 1 495 ? 0.159 -7.376 -18.911 1.00 97.62 495 PHE A C 1
ATOM 3917 O O . PHE A 1 495 ? 0.534 -6.904 -17.844 1.00 97.62 495 PHE A O 1
ATOM 3924 N N . ASN A 1 496 ? -1.139 -7.421 -19.246 1.00 96.56 496 ASN A N 1
ATOM 3925 C CA . ASN A 1 496 ? -2.273 -6.920 -18.458 1.00 96.56 496 ASN A CA 1
ATOM 3926 C C . ASN A 1 496 ? -2.405 -5.392 -18.354 1.00 96.56 496 ASN A C 1
ATOM 3928 O O . ASN A 1 496 ? -3.202 -4.912 -17.549 1.00 96.56 496 ASN A O 1
ATOM 3932 N N . PHE A 1 497 ? -1.695 -4.616 -19.174 1.00 97.12 497 PHE A N 1
ATOM 3933 C CA . PHE A 1 497 ? -1.860 -3.163 -19.179 1.00 97.12 497 PHE A CA 1
ATOM 3934 C C . PHE A 1 497 ? -3.285 -2.778 -19.623 1.00 97.12 497 PHE A C 1
ATOM 3936 O O . PHE A 1 497 ? -3.918 -3.441 -20.457 1.00 97.12 497 PHE A O 1
ATOM 3943 N N . GLY A 1 498 ? -3.813 -1.711 -19.023 1.00 93.62 498 GLY A N 1
ATOM 3944 C CA . GLY A 1 498 ? -5.196 -1.259 -19.190 1.00 93.62 498 GLY A CA 1
ATOM 3945 C C . GLY A 1 498 ? -6.230 -2.015 -18.347 1.00 93.62 498 GLY A C 1
ATOM 3946 O O . GLY A 1 498 ? -7.275 -1.467 -17.998 1.00 93.62 498 GLY A O 1
ATOM 3947 N N . LEU A 1 499 ? -5.957 -3.270 -17.986 1.00 93.81 499 LEU A N 1
ATOM 3948 C CA . LEU A 1 499 ? -6.878 -4.108 -17.222 1.00 93.81 499 LEU A CA 1
ATOM 3949 C C . LEU A 1 499 ? -6.529 -4.098 -15.733 1.00 93.81 499 LEU A C 1
ATOM 3951 O O . LEU A 1 499 ? -5.359 -4.018 -15.359 1.00 93.81 499 LEU A O 1
ATOM 3955 N N . LYS A 1 500 ? -7.554 -4.232 -14.887 1.00 96.00 500 LYS A N 1
ATOM 3956 C CA . LYS A 1 500 ? -7.367 -4.529 -13.464 1.00 96.00 500 LYS A CA 1
ATOM 3957 C C . LYS A 1 500 ? -6.552 -5.816 -13.302 1.00 96.00 500 LYS A C 1
ATOM 3959 O O . LYS A 1 500 ? -6.764 -6.787 -14.038 1.00 96.00 500 LYS A O 1
ATOM 3964 N N . THR A 1 501 ? -5.623 -5.811 -12.354 1.00 97.06 501 THR A N 1
ATOM 3965 C CA . THR A 1 501 ? -4.929 -7.011 -11.873 1.00 97.06 501 THR A CA 1
ATOM 3966 C C . THR A 1 501 ? -5.850 -7.861 -10.997 1.00 97.06 501 THR A C 1
ATOM 3968 O O . THR A 1 501 ? -5.704 -9.081 -10.990 1.00 97.06 501 THR A O 1
ATOM 3971 N N . ASN A 1 502 ? -6.876 -7.238 -10.395 1.00 95.75 502 ASN A N 1
ATOM 3972 C CA . ASN A 1 502 ? -7.821 -7.821 -9.437 1.00 95.75 502 ASN A CA 1
ATOM 3973 C C . ASN A 1 502 ? -7.189 -8.131 -8.072 1.00 95.75 502 ASN A C 1
ATOM 3975 O O . ASN A 1 502 ? -7.642 -9.045 -7.383 1.00 95.75 502 ASN A O 1
ATOM 3979 N N . ILE A 1 503 ? -6.191 -7.330 -7.677 1.00 97.69 503 ILE A N 1
ATOM 3980 C CA . ILE A 1 503 ? -5.729 -7.253 -6.288 1.00 97.69 503 ILE A CA 1
ATOM 3981 C C . ILE A 1 503 ? -6.912 -7.042 -5.333 1.00 97.69 503 ILE A C 1
ATOM 3983 O O . ILE A 1 503 ? -7.866 -6.325 -5.647 1.00 97.69 503 ILE A O 1
ATOM 3987 N N . ASP A 1 504 ? -6.864 -7.675 -4.165 1.00 96.56 504 ASP A N 1
ATOM 3988 C CA . ASP A 1 504 ? -7.944 -7.703 -3.176 1.00 96.56 504 ASP A CA 1
ATOM 3989 C C . ASP A 1 504 ? -7.984 -6.455 -2.275 1.00 96.56 504 ASP A C 1
ATOM 3991 O O . ASP A 1 504 ? -8.145 -6.530 -1.057 1.00 96.56 504 ASP A O 1
ATOM 3995 N N . LEU A 1 505 ? -7.861 -5.289 -2.916 1.00 97.19 505 LEU A N 1
ATOM 3996 C CA . LEU A 1 505 ? -7.950 -3.952 -2.333 1.00 97.19 505 LEU A CA 1
ATOM 3997 C C . LEU A 1 505 ? -9.013 -3.116 -3.062 1.00 97.19 505 LEU A C 1
ATOM 3999 O O . LEU A 1 505 ? -9.300 -3.322 -4.246 1.00 97.19 505 LEU A O 1
ATOM 4003 N N . ALA A 1 506 ? -9.608 -2.155 -2.352 1.00 94.81 506 ALA A N 1
ATOM 4004 C CA . ALA A 1 506 ? -10.523 -1.180 -2.945 1.00 94.81 506 ALA A CA 1
ATOM 4005 C C . ALA A 1 506 ? -9.816 -0.272 -3.980 1.00 94.81 506 ALA A C 1
ATOM 4007 O O . ALA A 1 506 ? -8.593 -0.175 -4.011 1.00 94.81 506 ALA A O 1
ATOM 4008 N N . ASP A 1 507 ? -10.596 0.387 -4.841 1.00 92.56 507 ASP A N 1
ATOM 4009 C CA . ASP A 1 507 ? -10.158 1.469 -5.741 1.00 92.56 507 ASP A CA 1
ATOM 4010 C C . ASP A 1 507 ? -8.977 1.223 -6.710 1.00 92.56 507 ASP A C 1
ATOM 4012 O O . ASP A 1 507 ? -8.462 2.174 -7.297 1.00 92.56 507 ASP A O 1
ATOM 4016 N N . GLU A 1 508 ? -8.608 -0.032 -7.015 1.00 96.25 508 GLU A N 1
ATOM 4017 C CA . GLU A 1 508 ? -7.663 -0.313 -8.118 1.00 96.25 508 GLU A CA 1
ATOM 4018 C C . GLU A 1 508 ? -8.119 0.373 -9.426 1.00 96.25 508 GLU A C 1
ATOM 4020 O O . GLU A 1 508 ? -9.233 0.132 -9.908 1.00 96.25 508 GLU A O 1
ATOM 4025 N N . ALA A 1 509 ? -7.266 1.190 -10.044 1.00 95.12 509 ALA A N 1
ATOM 4026 C CA . ALA A 1 509 ? -7.615 1.922 -11.257 1.00 95.12 509 ALA A CA 1
ATOM 4027 C C . ALA A 1 509 ? -7.674 1.036 -12.517 1.00 95.12 509 ALA A C 1
ATOM 4029 O O . ALA A 1 509 ? -7.004 0.011 -12.646 1.00 95.12 509 ALA A O 1
ATOM 4030 N N . ARG A 1 510 ? -8.484 1.460 -13.497 1.00 94.44 510 ARG A N 1
ATOM 4031 C CA . ARG A 1 510 ? -8.619 0.817 -14.814 1.00 94.44 510 ARG A CA 1
ATOM 4032 C C . ARG A 1 510 ? -8.084 1.756 -15.894 1.00 94.44 510 ARG A C 1
ATOM 4034 O O . ARG A 1 510 ? -8.758 2.706 -16.269 1.00 94.44 510 ARG A O 1
ATOM 4041 N N . THR A 1 511 ? -6.897 1.463 -16.414 1.00 93.06 511 THR A N 1
ATOM 4042 C CA . THR A 1 511 ? -6.164 2.302 -17.384 1.00 93.06 511 THR A CA 1
ATOM 4043 C C . THR A 1 511 ? -6.493 1.997 -18.857 1.00 93.06 511 THR A C 1
ATOM 4045 O O . THR A 1 511 ? -5.763 2.392 -19.758 1.00 93.06 511 THR A O 1
ATOM 4048 N N . ASP A 1 512 ? -7.578 1.264 -19.127 1.00 93.81 512 ASP A N 1
ATOM 4049 C CA . ASP A 1 512 ? -7.938 0.735 -20.455 1.00 93.81 512 ASP A CA 1
ATOM 4050 C C . ASP A 1 512 ? -8.038 1.816 -21.537 1.00 93.81 512 ASP A C 1
ATOM 4052 O O . ASP A 1 512 ? -7.448 1.685 -22.606 1.00 93.81 512 ASP A O 1
ATOM 4056 N N . ASP A 1 513 ? -8.736 2.906 -21.219 1.00 92.75 513 ASP A N 1
ATOM 4057 C CA . ASP A 1 513 ? -8.969 4.046 -22.109 1.00 92.75 513 ASP A CA 1
ATOM 4058 C C . ASP A 1 513 ? -7.720 4.943 -22.287 1.00 92.75 513 ASP A C 1
ATOM 4060 O O . ASP A 1 513 ? -7.728 5.859 -23.112 1.00 92.75 513 ASP A O 1
ATOM 4064 N N . LEU A 1 514 ? -6.644 4.668 -21.533 1.00 92.62 514 LEU A N 1
ATOM 4065 C CA . LEU A 1 514 ? -5.342 5.351 -21.587 1.00 92.62 514 LEU A CA 1
ATOM 4066 C C . LEU A 1 514 ? -4.319 4.605 -22.468 1.00 92.62 514 LEU A C 1
ATOM 4068 O O . LEU A 1 514 ? -3.205 5.087 -22.671 1.00 92.62 514 LEU A O 1
ATOM 4072 N N . LEU A 1 515 ? -4.692 3.443 -23.017 1.00 94.50 515 LEU A N 1
ATOM 4073 C CA . LEU A 1 515 ? -3.943 2.758 -24.070 1.00 94.50 515 LEU A CA 1
ATOM 4074 C C . LEU A 1 515 ? -4.406 3.203 -25.465 1.00 94.50 515 LEU A C 1
ATOM 4076 O O . LEU A 1 515 ? -5.543 3.631 -25.682 1.00 94.50 515 LEU A O 1
ATOM 4080 N N . ILE A 1 516 ? -3.511 3.065 -26.444 1.00 94.62 516 ILE A N 1
ATOM 4081 C CA . ILE A 1 516 ? -3.791 3.391 -27.845 1.00 94.62 516 ILE A CA 1
ATOM 4082 C C . ILE A 1 516 ? -4.077 2.100 -28.614 1.00 94.62 516 ILE A C 1
ATOM 4084 O O . ILE A 1 516 ? -3.197 1.262 -28.798 1.00 94.62 516 ILE A O 1
ATOM 4088 N N . ASP A 1 517 ? -5.313 1.949 -29.089 1.00 93.88 517 ASP A N 1
ATOM 4089 C CA . ASP A 1 517 ? -5.722 0.794 -29.892 1.00 93.88 517 ASP A CA 1
ATOM 4090 C C . ASP A 1 517 ? -4.996 0.736 -31.244 1.00 93.88 517 ASP A C 1
ATOM 4092 O O . ASP A 1 517 ? -4.631 1.761 -31.825 1.00 93.88 517 ASP A O 1
ATOM 4096 N N . VAL A 1 518 ? -4.861 -0.473 -31.794 1.00 96.00 518 VAL A N 1
ATOM 4097 C CA . VAL A 1 518 ? -4.150 -0.737 -33.058 1.00 96.00 518 VAL A CA 1
ATOM 4098 C C . VAL A 1 518 ? -4.640 0.126 -34.232 1.00 96.00 518 VAL A C 1
ATOM 4100 O O . VAL A 1 518 ? -3.819 0.649 -34.983 1.00 96.00 518 VAL A O 1
ATOM 4103 N N . ASP A 1 519 ? -5.954 0.360 -34.342 1.00 95.94 519 ASP A N 1
ATOM 4104 C CA . ASP A 1 519 ? -6.568 1.186 -35.396 1.00 95.94 519 ASP A CA 1
ATOM 4105 C C . ASP A 1 519 ? -6.283 2.694 -35.243 1.00 95.94 519 ASP A C 1
ATOM 4107 O O . ASP A 1 519 ? -6.454 3.465 -36.190 1.00 95.94 519 ASP A O 1
ATOM 4111 N N . ARG A 1 520 ? -5.875 3.133 -34.043 1.00 95.31 520 ARG A N 1
ATOM 4112 C CA . ARG A 1 520 ? -5.594 4.536 -33.690 1.00 95.31 520 ARG A CA 1
ATOM 4113 C C . ARG A 1 520 ? -4.096 4.856 -33.702 1.00 95.31 520 ARG A C 1
ATOM 4115 O O . ARG A 1 520 ? -3.733 6.006 -33.926 1.00 95.31 520 ARG A O 1
ATOM 4122 N N . MET A 1 521 ? -3.243 3.860 -33.471 1.00 96.38 521 MET A N 1
ATOM 4123 C CA . MET A 1 521 ? -1.798 4.020 -33.298 1.00 96.38 521 MET A CA 1
ATOM 4124 C C . MET A 1 521 ? -1.096 4.494 -34.587 1.00 96.38 521 MET A C 1
ATOM 4126 O O . MET A 1 521 ? -1.063 3.793 -35.602 1.00 96.38 521 MET A O 1
ATOM 4130 N N . THR A 1 522 ? -0.468 5.673 -34.564 1.00 96.88 522 THR A N 1
ATOM 4131 C CA . THR A 1 522 ? 0.485 6.123 -35.602 1.00 96.88 522 THR A CA 1
ATOM 4132 C C . THR A 1 522 ? 1.852 5.448 -35.423 1.00 96.88 522 THR A C 1
ATOM 4134 O O . THR A 1 522 ? 2.049 4.660 -34.497 1.00 96.88 522 THR A O 1
ATOM 4137 N N . ASN A 1 523 ? 2.819 5.690 -36.317 1.00 97.12 523 ASN A N 1
ATOM 4138 C CA . ASN A 1 523 ? 4.163 5.138 -36.114 1.00 97.12 523 ASN A CA 1
ATOM 4139 C C . ASN A 1 523 ? 4.919 5.967 -35.064 1.00 97.12 523 ASN A C 1
ATOM 4141 O O . ASN A 1 523 ? 5.713 5.405 -34.315 1.00 97.12 523 ASN A O 1
ATOM 4145 N N . SER A 1 524 ? 4.627 7.270 -34.950 1.00 96.31 524 SER A N 1
ATOM 4146 C CA . SER A 1 524 ? 5.080 8.098 -33.823 1.00 96.31 524 SER A CA 1
ATOM 4147 C C . SER A 1 524 ? 4.548 7.605 -32.475 1.00 96.31 524 SER A C 1
ATOM 4149 O O . SER A 1 524 ? 5.326 7.565 -31.527 1.00 96.31 524 SER A O 1
ATOM 4151 N N . ASP A 1 525 ? 3.281 7.184 -32.385 1.00 96.69 525 ASP A N 1
ATOM 4152 C CA . ASP A 1 525 ? 2.714 6.644 -31.135 1.00 96.69 525 ASP A CA 1
ATOM 4153 C C . ASP A 1 525 ? 3.384 5.323 -30.736 1.00 96.69 525 ASP A C 1
ATOM 4155 O O . ASP A 1 525 ? 3.803 5.163 -29.594 1.00 96.69 525 ASP A O 1
ATOM 4159 N N . LEU A 1 526 ? 3.558 4.401 -31.693 1.00 98.00 526 LEU A N 1
ATOM 4160 C CA . LEU A 1 526 ? 4.311 3.155 -31.494 1.00 98.00 526 LEU A CA 1
ATOM 4161 C C . LEU A 1 526 ? 5.755 3.438 -31.037 1.00 98.00 526 LEU A C 1
ATOM 4163 O O . LEU A 1 526 ? 6.279 2.776 -30.140 1.00 98.00 526 LEU A O 1
ATOM 4167 N N . ALA A 1 527 ? 6.393 4.446 -31.634 1.00 97.88 527 ALA A N 1
ATOM 4168 C CA . ALA A 1 527 ? 7.743 4.858 -31.287 1.00 97.88 527 ALA A CA 1
ATOM 4169 C C . ALA A 1 527 ? 7.838 5.431 -29.862 1.00 97.88 527 ALA A C 1
ATOM 4171 O O . ALA A 1 527 ? 8.779 5.079 -29.155 1.00 97.88 527 ALA A O 1
ATOM 4172 N N . THR A 1 528 ? 6.890 6.251 -29.395 1.00 96.12 528 THR A N 1
ATOM 4173 C CA . THR A 1 528 ? 6.903 6.778 -28.014 1.00 96.12 528 THR A CA 1
ATOM 4174 C C . THR A 1 528 ? 6.487 5.735 -26.974 1.00 96.12 528 THR A C 1
ATOM 4176 O O . THR A 1 528 ? 7.129 5.630 -25.926 1.00 96.12 528 THR A O 1
ATOM 4179 N N . ASN A 1 529 ? 5.505 4.885 -27.293 1.00 96.88 529 ASN A N 1
ATOM 4180 C CA . ASN A 1 529 ? 5.115 3.748 -26.452 1.00 96.88 529 ASN A CA 1
ATOM 4181 C C . ASN A 1 529 ? 6.289 2.771 -26.221 1.00 96.88 529 ASN A C 1
ATOM 4183 O O . ASN A 1 529 ? 6.425 2.247 -25.117 1.00 96.88 529 ASN A O 1
ATOM 4187 N N . SER A 1 530 ? 7.188 2.583 -27.201 1.00 97.56 530 SER A N 1
ATOM 4188 C CA . SER A 1 530 ? 8.367 1.693 -27.088 1.00 97.56 530 SER A CA 1
ATOM 4189 C C . SER A 1 530 ? 9.315 2.003 -25.916 1.00 97.56 530 SER A C 1
ATOM 4191 O O . SER A 1 530 ? 10.123 1.164 -25.515 1.00 97.56 530 SER A O 1
ATOM 4193 N N . PHE A 1 531 ? 9.239 3.215 -25.361 1.00 96.44 531 PHE A N 1
ATOM 4194 C CA . PHE A 1 531 ? 10.013 3.646 -24.199 1.00 96.44 531 PHE A CA 1
ATOM 4195 C C . PHE A 1 531 ? 9.141 4.255 -23.086 1.00 96.44 531 PHE A C 1
ATOM 4197 O O . PHE A 1 531 ? 9.644 5.042 -22.284 1.00 96.44 531 PHE A O 1
ATOM 4204 N N . GLY A 1 532 ? 7.861 3.865 -23.026 1.00 95.06 532 GLY A N 1
ATOM 4205 C CA . GLY A 1 532 ? 6.955 4.153 -21.908 1.00 95.06 532 GLY A CA 1
ATOM 4206 C C . GLY A 1 532 ? 6.358 5.556 -21.878 1.00 95.06 532 GLY A C 1
ATOM 4207 O O . GLY A 1 532 ? 6.047 6.046 -20.799 1.00 95.06 532 GLY A O 1
ATOM 4208 N N . GLN A 1 533 ? 6.225 6.217 -23.030 1.00 93.81 533 GLN A N 1
ATOM 4209 C CA . GLN A 1 533 ? 5.466 7.465 -23.153 1.00 93.81 533 GLN A CA 1
ATOM 4210 C C . GLN A 1 533 ? 4.205 7.262 -23.995 1.00 93.81 533 GLN A C 1
ATOM 4212 O O . GLN A 1 533 ? 4.147 6.348 -24.818 1.00 93.81 533 GLN A O 1
ATOM 4217 N N . ASN A 1 534 ? 3.234 8.166 -23.852 1.00 92.50 534 ASN A N 1
ATOM 4218 C CA . ASN A 1 534 ? 1.969 8.175 -24.591 1.00 92.50 534 ASN A CA 1
ATOM 4219 C C . ASN A 1 534 ? 1.083 6.943 -24.277 1.00 92.50 534 ASN A C 1
ATOM 4221 O O . ASN A 1 534 ? 0.355 6.459 -25.143 1.00 92.50 534 ASN A O 1
ATOM 4225 N N . PHE A 1 535 ? 1.198 6.422 -23.048 1.00 94.50 535 PHE A N 1
ATOM 4226 C CA . PHE A 1 535 ? 0.232 5.560 -22.356 1.00 94.50 535 PHE A CA 1
ATOM 4227 C C . PHE A 1 535 ? 0.515 5.564 -20.843 1.00 94.50 535 PHE A C 1
ATOM 4229 O O . PHE A 1 535 ? 1.678 5.669 -20.445 1.00 94.50 535 PHE A O 1
ATOM 4236 N N . ASP A 1 536 ? -0.520 5.381 -20.020 1.00 94.44 536 ASP A N 1
ATOM 4237 C CA . ASP A 1 536 ? -0.409 5.361 -18.554 1.00 94.44 536 ASP A CA 1
ATOM 4238 C C . ASP A 1 536 ? -0.705 3.974 -17.954 1.00 94.44 536 ASP A C 1
ATOM 4240 O O . ASP A 1 536 ? -1.540 3.218 -18.458 1.00 94.44 536 ASP A O 1
ATOM 4244 N N . VAL A 1 537 ? -0.042 3.649 -16.842 1.00 95.94 537 VAL A N 1
ATOM 4245 C CA . VAL A 1 537 ? -0.179 2.386 -16.088 1.00 95.94 537 VAL A CA 1
ATOM 4246 C C . VAL A 1 537 ? -0.015 2.619 -14.584 1.00 95.94 537 VAL A C 1
ATOM 4248 O O . VAL A 1 537 ? 0.601 3.601 -14.176 1.00 95.94 537 VAL A O 1
ATOM 4251 N N . THR A 1 538 ? -0.559 1.720 -13.757 1.00 97.75 538 THR A N 1
ATOM 4252 C CA . THR A 1 538 ? -0.375 1.736 -12.291 1.00 97.75 538 THR A CA 1
ATOM 4253 C C . THR A 1 538 ? 0.884 0.973 -11.863 1.00 97.75 538 THR A C 1
ATOM 4255 O O . THR A 1 538 ? 1.406 0.139 -12.615 1.00 97.75 538 THR A O 1
ATOM 4258 N N . MET A 1 539 ? 1.366 1.190 -10.630 1.00 98.19 539 MET A N 1
ATOM 4259 C CA . MET A 1 539 ? 2.514 0.429 -10.112 1.00 98.19 539 MET A CA 1
ATOM 4260 C C . MET A 1 539 ? 2.213 -1.073 -10.029 1.00 98.19 539 MET A C 1
ATOM 4262 O O . MET A 1 539 ? 3.062 -1.879 -10.412 1.00 98.19 539 MET A O 1
ATOM 4266 N N . ILE A 1 540 ? 1.008 -1.460 -9.587 1.00 98.50 540 ILE A N 1
ATOM 4267 C CA . ILE A 1 540 ? 0.619 -2.876 -9.467 1.00 98.50 540 ILE A CA 1
ATOM 4268 C C . ILE A 1 540 ? 0.532 -3.597 -10.826 1.00 98.50 540 ILE A C 1
ATOM 4270 O O . ILE A 1 540 ? 0.953 -4.754 -10.934 1.00 98.50 540 ILE A O 1
ATOM 4274 N N . GLN A 1 541 ? 0.082 -2.908 -11.886 1.00 98.25 541 GLN A N 1
ATOM 4275 C CA . GLN A 1 541 ? 0.143 -3.418 -13.264 1.00 98.25 541 GLN A CA 1
ATOM 4276 C C . GLN A 1 541 ? 1.591 -3.649 -13.712 1.00 98.25 541 GLN A C 1
ATOM 4278 O O . GLN A 1 541 ? 1.907 -4.705 -14.264 1.00 98.25 541 GLN A O 1
ATOM 4283 N N . MET A 1 542 ? 2.467 -2.672 -13.459 1.00 98.31 542 MET A N 1
ATOM 4284 C CA . MET A 1 542 ? 3.876 -2.721 -13.852 1.00 98.31 542 MET A CA 1
ATOM 4285 C C . MET A 1 542 ? 4.654 -3.822 -13.130 1.00 98.31 542 MET A C 1
ATOM 4287 O O . MET A 1 542 ? 5.300 -4.624 -13.802 1.00 98.31 542 MET A O 1
ATOM 4291 N N . ILE A 1 543 ? 4.580 -3.908 -11.796 1.00 98.69 543 ILE A N 1
ATOM 4292 C CA . ILE A 1 543 ? 5.337 -4.920 -11.045 1.00 98.69 543 ILE A CA 1
ATOM 4293 C C . ILE A 1 543 ? 4.842 -6.336 -11.358 1.00 98.69 543 ILE A C 1
ATOM 4295 O O . ILE A 1 543 ? 5.655 -7.191 -11.684 1.00 98.69 543 ILE A O 1
ATOM 4299 N N . THR A 1 544 ? 3.526 -6.575 -11.407 1.00 98.50 544 THR A N 1
ATOM 4300 C CA . THR A 1 544 ? 2.987 -7.921 -11.684 1.00 98.50 544 THR A CA 1
ATOM 4301 C C . THR A 1 544 ? 3.263 -8.355 -13.128 1.00 98.50 544 THR A C 1
ATOM 4303 O O . THR A 1 544 ? 3.602 -9.512 -13.393 1.00 98.50 544 THR A O 1
ATOM 4306 N N . GLY A 1 545 ? 3.201 -7.414 -14.078 1.00 98.19 545 GLY A N 1
ATOM 4307 C CA . GLY A 1 545 ? 3.664 -7.642 -15.445 1.00 98.19 545 GLY A CA 1
ATOM 4308 C C . GLY A 1 545 ? 5.149 -8.011 -15.496 1.00 98.19 545 GLY A C 1
ATOM 4309 O O . GLY A 1 545 ? 5.511 -8.972 -16.175 1.00 98.19 545 GLY A O 1
ATOM 4310 N N . PHE A 1 546 ? 5.994 -7.294 -14.755 1.00 98.69 546 PHE A N 1
ATOM 4311 C CA . PHE A 1 546 ? 7.443 -7.490 -14.734 1.00 98.69 546 PHE A CA 1
ATOM 4312 C C . PHE A 1 546 ? 7.864 -8.785 -14.036 1.00 98.69 546 PHE A C 1
ATOM 4314 O O . PHE A 1 546 ? 8.703 -9.499 -14.578 1.00 98.69 546 PHE A O 1
ATOM 4321 N N . SER A 1 547 ? 7.222 -9.162 -12.926 1.00 98.56 547 SER A N 1
ATOM 4322 C CA . SER A 1 547 ? 7.385 -10.469 -12.277 1.00 98.56 547 SER A CA 1
ATOM 4323 C C . SER A 1 547 ? 7.200 -11.607 -13.287 1.00 98.56 547 SER A C 1
ATOM 4325 O O . SER A 1 547 ? 8.038 -12.505 -13.369 1.00 98.56 547 SER A O 1
ATOM 4327 N N . SER A 1 548 ? 6.184 -11.508 -14.159 1.00 98.31 548 SER A N 1
ATOM 4328 C CA . SER A 1 548 ? 5.970 -12.487 -15.235 1.00 98.31 548 SER A CA 1
ATOM 4329 C C . SER A 1 548 ? 7.082 -12.511 -16.298 1.00 98.31 548 SER A C 1
ATOM 4331 O O . SER A 1 548 ? 7.271 -13.531 -16.949 1.00 98.31 548 SER A O 1
ATOM 4333 N N . LEU A 1 549 ? 7.845 -11.425 -16.479 1.00 98.50 549 LEU A N 1
ATOM 4334 C CA . LEU A 1 549 ? 8.977 -11.384 -17.413 1.00 98.50 549 LEU A CA 1
ATOM 4335 C C . LEU A 1 549 ? 10.229 -12.084 -16.871 1.00 98.50 549 LEU A C 1
ATOM 4337 O O . LEU A 1 549 ? 11.052 -12.525 -17.669 1.00 98.50 549 LEU A O 1
ATOM 4341 N N . ILE A 1 550 ? 10.387 -12.200 -15.550 1.00 98.19 550 ILE A N 1
ATOM 4342 C CA . ILE A 1 550 ? 11.613 -12.711 -14.905 1.00 98.19 550 ILE A CA 1
ATOM 4343 C C . ILE A 1 550 ? 11.459 -14.117 -14.308 1.00 98.19 550 ILE A C 1
ATOM 4345 O O . ILE A 1 550 ? 12.449 -14.837 -14.210 1.00 98.19 550 ILE A O 1
ATOM 4349 N N . ASN A 1 551 ? 10.237 -14.535 -13.966 1.00 97.81 551 ASN A N 1
ATOM 4350 C CA . ASN A 1 551 ? 9.927 -15.815 -13.312 1.00 97.81 551 ASN A CA 1
ATOM 4351 C C . ASN A 1 551 ? 9.639 -16.980 -14.290 1.00 97.81 551 ASN A C 1
ATOM 4353 O O . ASN A 1 551 ? 8.918 -17.926 -13.949 1.00 97.81 551 ASN A O 1
ATOM 4357 N N . GLY A 1 552 ? 10.108 -16.874 -15.534 1.00 96.75 552 GLY A N 1
ATOM 4358 C CA . GLY A 1 552 ? 9.847 -17.859 -16.579 1.00 96.75 552 GLY A CA 1
ATOM 4359 C C . GLY A 1 552 ? 8.525 -17.692 -17.323 1.00 96.75 552 GLY A C 1
ATOM 4360 O O . GLY A 1 552 ? 8.084 -18.643 -17.971 1.00 96.75 552 GLY A O 1
ATOM 4361 N N . GLY A 1 553 ? 7.865 -16.531 -17.245 1.00 97.75 553 GLY A N 1
ATOM 4362 C CA . GLY A 1 553 ? 6.664 -16.213 -18.027 1.00 97.75 553 GLY A CA 1
ATOM 4363 C C . GLY A 1 553 ? 5.342 -16.224 -17.265 1.00 97.75 553 GLY A C 1
ATOM 4364 O O . GLY A 1 553 ? 4.295 -16.124 -17.894 1.00 97.75 553 GLY A O 1
ATOM 4365 N N . ASN A 1 554 ? 5.331 -16.439 -15.955 1.00 98.06 554 ASN A N 1
ATOM 4366 C CA . ASN A 1 554 ? 4.141 -16.833 -15.202 1.00 98.06 554 ASN A CA 1
ATOM 4367 C C . ASN A 1 554 ? 3.453 -15.607 -14.568 1.00 98.06 554 ASN A C 1
ATOM 4369 O O . ASN A 1 554 ? 3.969 -15.014 -13.626 1.00 98.06 554 ASN A O 1
ATOM 4373 N N . TYR A 1 555 ? 2.285 -15.200 -15.075 1.00 98.38 555 TYR A N 1
ATOM 4374 C CA . TYR A 1 555 ? 1.539 -14.057 -14.530 1.00 98.38 555 TYR A CA 1
ATOM 4375 C C . TYR A 1 555 ? 0.539 -14.528 -13.470 1.00 98.38 555 TYR A C 1
ATOM 4377 O O . TYR A 1 555 ? -0.487 -15.134 -13.803 1.00 98.38 555 TYR A O 1
ATOM 4385 N N . TYR A 1 556 ? 0.832 -14.233 -12.207 1.00 98.12 556 TYR A N 1
ATOM 4386 C CA . TYR A 1 556 ? -0.044 -14.508 -11.070 1.00 98.12 556 TYR A CA 1
ATOM 4387 C C . TYR A 1 556 ? -1.022 -13.356 -10.804 1.00 98.12 556 TYR A C 1
ATOM 4389 O O . TYR A 1 556 ? -0.750 -12.204 -11.131 1.00 98.12 556 TYR A O 1
ATOM 4397 N N . GLU A 1 557 ? -2.172 -13.679 -10.220 1.00 97.88 557 GLU A N 1
ATOM 4398 C CA . GLU A 1 557 ? -3.104 -12.708 -9.647 1.00 97.88 557 GLU A CA 1
ATOM 4399 C C . GLU A 1 557 ? -2.524 -12.189 -8.314 1.00 97.88 557 GLU A C 1
ATOM 4401 O O . GLU A 1 557 ? -2.302 -12.991 -7.397 1.00 97.88 557 GLU A O 1
ATOM 4406 N N . PRO A 1 558 ? -2.214 -10.884 -8.199 1.00 97.94 558 PRO A N 1
ATOM 4407 C CA . PRO A 1 558 ? -1.605 -10.341 -6.995 1.00 97.94 558 PRO A CA 1
ATOM 4408 C C . PRO A 1 558 ? -2.630 -10.292 -5.865 1.00 97.94 558 PRO A C 1
ATOM 4410 O O . PRO A 1 558 ? -3.798 -9.999 -6.106 1.00 97.94 558 PRO A O 1
ATOM 4413 N N . HIS A 1 559 ? -2.204 -10.566 -4.636 1.00 96.44 559 HIS A N 1
ATOM 4414 C CA . HIS A 1 559 ? -3.096 -10.558 -3.477 1.00 96.44 559 HIS A CA 1
ATOM 4415 C C . HIS A 1 559 ? -2.353 -10.243 -2.174 1.00 96.44 559 HIS A C 1
ATOM 4417 O O . HIS A 1 559 ? -1.132 -10.393 -2.080 1.00 96.44 559 HIS A O 1
ATOM 4423 N N . VAL A 1 560 ? -3.125 -9.775 -1.195 1.00 97.81 560 VAL A N 1
ATOM 4424 C CA . VAL A 1 560 ? -2.693 -9.239 0.099 1.00 97.81 560 VAL A CA 1
ATOM 4425 C C . VAL A 1 560 ? -3.223 -10.085 1.262 1.00 97.81 560 VAL A C 1
ATOM 4427 O O . VAL A 1 560 ? -2.579 -10.138 2.306 1.00 97.81 560 VAL A O 1
ATOM 4430 N N . VAL A 1 561 ? -4.363 -10.774 1.124 1.00 98.19 561 VAL A N 1
ATOM 4431 C CA . VAL A 1 561 ? -4.871 -11.720 2.139 1.00 98.19 561 VAL A CA 1
ATOM 4432 C C . VAL A 1 561 ? -4.482 -13.152 1.775 1.00 98.19 561 VAL A C 1
ATOM 4434 O O . VAL A 1 561 ? -4.834 -13.635 0.705 1.00 98.19 561 VAL A O 1
ATOM 4437 N N . SER A 1 562 ? -3.815 -13.865 2.687 1.00 97.38 562 SER A N 1
ATOM 4438 C CA . SER A 1 562 ? -3.439 -15.278 2.516 1.00 97.38 562 SER A CA 1
ATOM 4439 C C . SER A 1 562 ? -4.546 -16.242 2.963 1.00 97.38 562 SER A C 1
ATOM 4441 O O . SER A 1 562 ? -4.768 -17.287 2.348 1.00 97.38 562 SER A O 1
ATOM 4443 N N . LYS A 1 563 ? -5.291 -15.903 4.024 1.00 97.38 563 LYS A N 1
ATOM 4444 C CA . LYS A 1 563 ? -6.443 -16.692 4.498 1.00 97.38 563 LYS A CA 1
ATOM 4445 C C . LYS A 1 563 ? -7.432 -15.875 5.328 1.00 97.38 563 LYS A C 1
ATOM 4447 O O . LYS A 1 563 ? -7.091 -14.877 5.956 1.00 97.38 563 LYS A O 1
ATOM 4452 N N . ILE A 1 564 ? -8.665 -16.367 5.365 1.00 98.50 564 ILE A N 1
ATOM 4453 C CA . ILE A 1 564 ? -9.772 -15.883 6.191 1.00 98.50 564 ILE A CA 1
ATOM 4454 C C . ILE A 1 564 ? -10.025 -16.922 7.289 1.00 98.50 564 ILE A C 1
ATOM 4456 O O . ILE A 1 564 ? -10.167 -18.114 6.987 1.00 98.50 564 ILE A O 1
ATOM 4460 N N . THR A 1 565 ? -10.115 -16.494 8.549 1.00 98.31 565 THR A N 1
ATOM 4461 C CA . THR A 1 565 ? -10.391 -17.372 9.702 1.00 98.31 565 THR A CA 1
ATOM 4462 C C . THR A 1 565 ? -11.635 -16.929 10.471 1.00 98.31 565 THR A C 1
ATOM 4464 O O . THR A 1 565 ? -12.016 -15.761 10.453 1.00 98.31 565 THR A O 1
ATOM 4467 N N . SER A 1 566 ? -12.292 -17.863 11.154 1.00 97.12 566 SER A N 1
ATOM 4468 C CA . SER A 1 566 ? -13.424 -17.584 12.037 1.00 97.12 566 SER A CA 1
ATOM 4469 C C . SER A 1 566 ? -12.989 -16.732 13.237 1.00 97.12 566 SER A C 1
ATOM 4471 O O . SER A 1 566 ? -11.802 -16.717 13.570 1.00 97.12 566 SER A O 1
ATOM 4473 N N . PRO A 1 567 ? -13.923 -16.105 13.978 1.00 93.88 567 PRO A N 1
ATOM 4474 C CA . PRO A 1 567 ? -13.627 -15.444 15.256 1.00 93.88 567 PRO A CA 1
ATOM 4475 C C . PRO A 1 567 ? -12.841 -16.315 16.257 1.00 93.88 567 PRO A C 1
ATOM 4477 O O . PRO A 1 567 ? -12.080 -15.789 17.064 1.00 93.88 567 PRO A O 1
ATOM 4480 N N . SER A 1 568 ? -12.987 -17.644 16.174 1.00 92.75 568 SER A N 1
ATOM 4481 C CA . SER A 1 568 ? -12.268 -18.652 16.968 1.00 92.75 568 SER A CA 1
ATOM 4482 C C . SER A 1 568 ? -10.914 -19.105 16.389 1.00 92.75 568 SER A C 1
ATOM 4484 O O . SER A 1 568 ? -10.297 -20.013 16.936 1.00 92.75 568 SER A O 1
ATOM 4486 N N . GLY A 1 569 ? -10.454 -18.514 15.282 1.00 92.25 569 GLY A N 1
ATOM 4487 C CA . GLY A 1 569 ? -9.164 -18.798 14.640 1.00 92.25 569 GLY A CA 1
ATOM 4488 C C . GLY A 1 569 ? -9.151 -19.968 13.646 1.00 92.25 569 GLY A C 1
ATOM 4489 O O . GLY A 1 569 ? -8.141 -20.177 12.977 1.00 92.25 569 GLY A O 1
ATOM 4490 N N . ALA A 1 570 ? -10.251 -20.710 13.487 1.00 96.19 570 ALA A N 1
ATOM 4491 C CA . ALA A 1 570 ? -10.326 -21.817 12.533 1.00 96.19 570 ALA A CA 1
ATOM 4492 C C . ALA A 1 570 ? -10.402 -21.300 11.084 1.00 96.19 570 ALA A C 1
ATOM 4494 O O . ALA A 1 570 ? -11.170 -20.389 10.782 1.00 96.19 570 ALA A O 1
ATOM 4495 N N . THR A 1 571 ? -9.629 -21.879 10.164 1.00 96.94 571 THR A N 1
ATOM 4496 C CA . THR A 1 571 ? -9.623 -21.461 8.751 1.00 96.94 571 THR A CA 1
ATOM 4497 C C . THR A 1 571 ? -10.994 -21.642 8.094 1.00 96.94 571 THR A C 1
ATOM 4499 O O . THR A 1 571 ? -11.541 -22.742 8.075 1.00 96.94 571 THR A O 1
ATOM 4502 N N . VAL A 1 572 ? -11.517 -20.565 7.503 1.00 97.12 572 VAL A N 1
ATOM 4503 C CA . VAL A 1 572 ? -12.766 -20.546 6.720 1.00 97.12 572 VAL A CA 1
ATOM 4504 C C . VAL A 1 572 ? -12.469 -20.642 5.221 1.00 97.12 572 VAL A C 1
ATOM 4506 O O . VAL A 1 572 ? -13.189 -21.320 4.491 1.00 97.12 572 VAL A O 1
ATOM 4509 N N . LYS A 1 573 ? -11.404 -19.978 4.753 1.00 97.50 573 LYS A N 1
ATOM 4510 C CA . LYS A 1 573 ? -10.961 -19.988 3.351 1.00 97.50 573 LYS A CA 1
ATOM 4511 C C . LYS A 1 573 ? -9.461 -19.685 3.264 1.00 97.50 573 LYS A C 1
ATOM 4513 O O . LYS A 1 573 ? -9.034 -18.663 3.791 1.00 97.50 573 LYS A O 1
ATOM 4518 N N . ASN A 1 574 ? -8.700 -20.489 2.522 1.00 97.06 574 ASN A N 1
ATOM 4519 C CA . ASN A 1 574 ? -7.393 -20.075 2.000 1.00 97.06 574 ASN A CA 1
ATOM 4520 C C . ASN A 1 574 ? -7.562 -19.264 0.706 1.00 97.06 574 ASN A C 1
ATOM 4522 O O . ASN A 1 574 ? -8.505 -19.482 -0.063 1.00 97.06 574 ASN A O 1
ATOM 4526 N N . ILE A 1 575 ? -6.628 -18.357 0.446 1.00 95.25 575 ILE A N 1
ATOM 4527 C CA . ILE A 1 575 ? -6.462 -17.683 -0.839 1.00 95.25 575 ILE A CA 1
ATOM 4528 C C . ILE A 1 575 ? -5.162 -18.228 -1.430 1.00 95.25 575 ILE A C 1
ATOM 4530 O O . ILE A 1 575 ? -4.072 -17.907 -0.976 1.00 95.25 575 ILE A O 1
ATOM 4534 N N . GLU A 1 576 ? -5.311 -19.153 -2.375 1.00 93.44 576 GLU A N 1
ATOM 4535 C CA . GLU A 1 576 ? -4.193 -19.874 -2.987 1.00 93.44 576 GLU A CA 1
ATOM 4536 C C . GLU A 1 576 ? -3.676 -19.114 -4.227 1.00 93.44 576 GLU A C 1
ATOM 4538 O O . GLU A 1 576 ? -4.500 -18.610 -5.002 1.00 93.44 576 GLU A O 1
ATOM 4543 N N . PRO A 1 577 ? -2.352 -19.075 -4.479 1.00 94.88 577 PRO A N 1
ATOM 4544 C CA . PRO A 1 577 ? -1.755 -18.390 -5.627 1.00 94.88 577 PRO A CA 1
ATOM 4545 C C . PRO A 1 577 ? -2.356 -18.790 -6.982 1.00 94.88 577 PRO A C 1
ATOM 4547 O O . PRO A 1 577 ? -2.308 -19.952 -7.398 1.00 94.88 577 PRO A O 1
ATOM 4550 N N . ARG A 1 578 ? -2.901 -17.811 -7.714 1.00 96.69 578 ARG A N 1
ATOM 4551 C CA . ARG A 1 578 ? -3.645 -18.049 -8.959 1.00 96.69 578 ARG A CA 1
ATOM 4552 C C . ARG A 1 578 ? -2.859 -17.616 -10.195 1.00 96.69 578 ARG A C 1
ATOM 4554 O O . ARG A 1 578 ? -2.840 -16.447 -10.566 1.00 96.69 578 ARG A O 1
ATOM 4561 N N . LEU A 1 579 ? -2.256 -18.587 -10.882 1.00 97.12 579 LEU A N 1
ATOM 4562 C CA . LEU A 1 579 ? -1.652 -18.394 -12.205 1.00 97.12 579 LEU A CA 1
ATOM 4563 C C . LEU A 1 579 ? -2.746 -18.095 -13.246 1.00 97.12 579 LEU A C 1
ATOM 4565 O O . LEU A 1 579 ? -3.587 -18.948 -13.532 1.00 97.12 579 LEU A O 1
ATOM 4569 N N . LEU A 1 580 ? -2.735 -16.892 -13.825 1.00 96.75 580 LEU A N 1
ATOM 4570 C CA . LEU A 1 580 ? -3.746 -16.444 -14.791 1.00 96.75 580 LEU A CA 1
ATOM 4571 C C . LEU A 1 580 ? -3.378 -16.778 -16.242 1.00 96.75 580 LEU A C 1
ATOM 4573 O O . LEU A 1 580 ? -4.253 -17.108 -17.042 1.00 96.75 580 LEU A O 1
ATOM 4577 N N . LYS A 1 581 ? -2.098 -16.636 -16.605 1.00 96.19 581 LYS A N 1
ATOM 4578 C CA . LYS A 1 581 ? -1.605 -16.764 -17.988 1.00 96.19 581 LYS A CA 1
ATOM 4579 C C . LYS A 1 581 ? -0.086 -16.913 -18.032 1.00 96.19 581 LYS A C 1
ATOM 4581 O O . LYS A 1 581 ? 0.607 -16.513 -17.098 1.00 96.19 581 LYS A O 1
ATOM 4586 N N . LYS A 1 582 ? 0.422 -17.425 -19.159 1.00 97.00 582 LYS A N 1
ATOM 4587 C CA . LYS A 1 582 ? 1.837 -17.311 -19.523 1.00 97.00 582 LYS A CA 1
ATOM 4588 C C . LYS A 1 582 ? 2.028 -16.130 -20.483 1.00 97.00 582 LYS A C 1
ATOM 4590 O O . LYS A 1 582 ? 1.261 -16.011 -21.437 1.00 97.00 582 LYS A O 1
ATOM 4595 N N . THR A 1 583 ? 2.986 -15.247 -20.210 1.00 97.44 583 THR A N 1
ATOM 4596 C CA . THR A 1 583 ? 3.227 -13.994 -20.953 1.00 97.44 583 THR A CA 1
ATOM 4597 C C . THR A 1 583 ? 4.415 -14.073 -21.905 1.00 97.44 583 THR A C 1
ATOM 4599 O O . THR A 1 583 ? 4.354 -13.479 -22.979 1.00 97.44 583 THR A O 1
ATOM 4602 N N . VAL A 1 584 ? 5.456 -14.821 -21.525 1.00 98.12 584 VAL A N 1
ATOM 4603 C CA . VAL A 1 584 ? 6.659 -15.115 -22.321 1.00 98.12 584 VAL A CA 1
ATOM 4604 C C . VAL A 1 584 ? 7.140 -16.556 -22.101 1.00 98.12 584 VAL A C 1
ATOM 4606 O O . VAL A 1 584 ? 6.715 -17.240 -21.169 1.00 98.12 584 VAL A O 1
ATOM 4609 N N . SER A 1 585 ? 8.042 -17.028 -22.951 1.00 98.19 585 SER A N 1
ATOM 4610 C CA . SER A 1 585 ? 8.826 -18.257 -22.792 1.00 98.19 585 SER A CA 1
ATOM 4611 C C . SER A 1 585 ? 9.922 -18.128 -21.718 1.00 98.19 585 SER A C 1
ATOM 4613 O O . SER A 1 585 ? 10.331 -17.024 -21.364 1.00 98.19 585 SER A O 1
ATOM 4615 N N . GLU A 1 586 ? 10.450 -19.256 -21.216 1.00 97.25 586 GLU A N 1
ATOM 4616 C CA . GLU A 1 586 ? 11.623 -19.241 -20.313 1.00 97.25 586 GLU A CA 1
ATOM 4617 C C . GLU A 1 586 ? 12.871 -18.689 -21.017 1.00 97.25 586 GLU A C 1
ATOM 4619 O O . GLU A 1 586 ? 13.652 -17.972 -20.408 1.00 97.25 586 GLU A O 1
ATOM 4624 N N . GLU A 1 587 ? 13.044 -18.972 -22.309 1.00 97.12 587 GLU A N 1
ATOM 4625 C CA . GLU A 1 587 ? 14.165 -18.463 -23.109 1.00 97.12 587 GLU A CA 1
ATOM 4626 C C . GLU A 1 587 ? 14.131 -16.929 -23.202 1.00 97.12 587 GLU A C 1
ATOM 4628 O O . GLU A 1 587 ? 15.115 -16.261 -22.878 1.00 97.12 587 GLU A O 1
ATOM 4633 N N . THR A 1 588 ? 12.958 -16.365 -23.510 1.00 98.12 588 THR A N 1
ATOM 4634 C CA . THR A 1 588 ? 12.719 -14.915 -23.456 1.00 98.12 588 THR A CA 1
ATOM 4635 C C . THR A 1 588 ? 12.887 -14.368 -22.037 1.00 98.12 588 THR A C 1
ATOM 4637 O O . THR A 1 588 ? 13.509 -13.324 -21.859 1.00 98.12 588 THR A O 1
ATOM 4640 N N . SER A 1 589 ? 12.400 -15.076 -21.011 1.00 98.06 589 SER A N 1
ATOM 4641 C CA . SER A 1 589 ? 12.538 -14.661 -19.610 1.00 98.06 589 SER A CA 1
ATOM 4642 C C . SER A 1 589 ? 14.003 -14.588 -19.168 1.00 98.06 589 SER A C 1
ATOM 4644 O O . SER A 1 589 ? 14.438 -13.565 -18.642 1.00 98.06 589 SER A O 1
ATOM 4646 N N . LYS A 1 590 ? 14.810 -15.609 -19.479 1.00 97.38 590 LYS A N 1
ATOM 4647 C CA . LYS A 1 590 ? 16.260 -15.605 -19.257 1.00 97.38 590 LYS A CA 1
ATOM 4648 C C . LYS A 1 590 ? 16.942 -14.456 -19.999 1.00 97.38 590 LYS A C 1
ATOM 4650 O O . LYS A 1 590 ? 17.768 -13.770 -19.400 1.00 97.38 590 LYS A O 1
ATOM 4655 N N . LYS A 1 591 ? 16.581 -14.197 -21.262 1.00 97.25 591 LYS A N 1
ATOM 4656 C CA . LYS A 1 591 ? 17.171 -13.084 -22.022 1.00 97.25 591 LYS A CA 1
ATOM 4657 C C . LYS A 1 591 ? 16.802 -11.713 -21.441 1.00 97.25 591 LYS A C 1
ATOM 4659 O O . LYS A 1 591 ? 17.617 -10.796 -21.464 1.00 97.25 591 LYS A O 1
ATOM 4664 N N . LEU A 1 592 ? 15.613 -11.579 -20.852 1.00 97.75 592 LEU A N 1
ATOM 4665 C CA . LEU A 1 592 ? 15.200 -10.377 -20.123 1.00 97.75 592 LEU A CA 1
ATOM 4666 C C . LEU A 1 592 ? 15.951 -10.214 -18.794 1.00 97.75 592 LEU A C 1
ATOM 4668 O O . LEU A 1 592 ? 16.330 -9.089 -18.463 1.00 97.75 592 LEU A O 1
ATOM 4672 N N . ARG A 1 593 ? 16.235 -11.309 -18.071 1.00 97.88 593 ARG A N 1
ATOM 4673 C CA . ARG A 1 593 ? 17.137 -11.286 -16.905 1.00 97.88 593 ARG A CA 1
ATOM 4674 C C . ARG A 1 593 ? 18.521 -10.759 -17.317 1.00 97.88 593 ARG A C 1
ATOM 4676 O O . ARG A 1 593 ? 18.961 -9.741 -16.791 1.00 97.88 593 ARG A O 1
ATOM 4683 N N . GLU A 1 594 ? 19.146 -11.342 -18.343 1.00 96.31 594 GLU A N 1
ATOM 4684 C CA . GLU A 1 594 ? 20.440 -10.878 -18.887 1.00 96.31 594 GLU A CA 1
ATOM 4685 C C . GLU A 1 594 ? 20.431 -9.383 -19.275 1.00 96.31 594 GLU A C 1
ATOM 4687 O O . GLU A 1 594 ? 21.307 -8.620 -18.866 1.00 96.31 594 GLU A O 1
ATOM 4692 N N . ALA A 1 595 ? 19.415 -8.931 -20.018 1.00 96.94 595 ALA A N 1
ATOM 4693 C CA . ALA A 1 595 ? 19.325 -7.546 -20.486 1.00 96.94 595 ALA A CA 1
ATOM 4694 C C . ALA A 1 595 ? 19.035 -6.522 -19.366 1.00 96.94 595 ALA A C 1
ATOM 4696 O O . ALA A 1 595 ? 19.357 -5.341 -19.512 1.00 96.94 595 ALA A O 1
ATOM 4697 N N . THR A 1 596 ? 18.425 -6.944 -18.252 1.00 97.81 596 THR A N 1
ATOM 4698 C CA . THR A 1 596 ? 18.174 -6.082 -17.077 1.00 97.81 596 THR A CA 1
ATOM 4699 C C . THR A 1 596 ? 19.336 -6.072 -16.080 1.00 97.81 596 THR A C 1
ATOM 4701 O O . THR A 1 596 ? 19.490 -5.099 -15.343 1.00 97.81 596 THR A O 1
ATOM 4704 N N . LEU A 1 597 ? 20.215 -7.077 -16.109 1.00 97.25 597 LEU A N 1
ATOM 4705 C CA . LEU A 1 597 ? 21.493 -7.071 -15.392 1.00 97.25 597 LEU A CA 1
ATOM 4706 C C . LEU A 1 597 ? 22.480 -6.039 -15.975 1.00 97.25 597 LEU A C 1
ATOM 4708 O O . LEU A 1 597 ? 23.100 -5.289 -15.226 1.00 97.25 597 LEU A O 1
ATOM 4712 N N . GLU A 1 598 ? 22.543 -5.892 -17.306 1.00 97.12 598 GLU A N 1
ATOM 4713 C CA . GLU A 1 598 ? 23.340 -4.858 -18.011 1.00 97.12 598 GLU A CA 1
ATOM 4714 C C . GLU A 1 598 ? 22.900 -3.410 -17.657 1.00 97.12 598 GLU A C 1
ATOM 4716 O O . GLU A 1 598 ? 23.569 -2.435 -17.999 1.00 97.12 598 GLU A O 1
ATOM 4721 N N . VAL A 1 599 ? 21.791 -3.221 -16.929 1.00 97.44 599 VAL A N 1
ATOM 4722 C CA . VAL A 1 599 ? 21.396 -1.915 -16.363 1.00 97.44 599 VAL A CA 1
ATOM 4723 C C . VAL A 1 599 ? 22.111 -1.619 -15.041 1.00 97.44 599 VAL A C 1
ATOM 4725 O O . VAL A 1 599 ? 22.338 -0.448 -14.730 1.00 97.44 599 VAL A O 1
ATOM 4728 N N . VAL A 1 600 ? 22.456 -2.657 -14.279 1.00 97.06 600 VAL A N 1
ATOM 4729 C CA . VAL A 1 600 ? 23.036 -2.576 -12.930 1.00 97.06 600 VAL A CA 1
ATOM 4730 C C . VAL A 1 600 ? 24.553 -2.786 -12.965 1.00 97.06 600 VAL A C 1
ATOM 4732 O O . VAL A 1 600 ? 25.280 -2.032 -12.330 1.00 97.06 600 VAL A O 1
ATOM 4735 N N . GLU A 1 601 ? 25.045 -3.743 -13.754 1.00 95.44 601 GLU A N 1
ATOM 4736 C CA . GLU A 1 601 ? 26.482 -4.052 -13.888 1.00 95.44 601 GLU A CA 1
ATOM 4737 C C . GLU A 1 601 ? 27.120 -3.485 -15.166 1.00 95.44 601 GLU A C 1
ATOM 4739 O O . GLU A 1 601 ? 28.342 -3.350 -15.259 1.00 95.44 601 GLU A O 1
ATOM 4744 N N . GLY A 1 602 ? 26.301 -3.182 -16.176 1.00 92.12 602 GLY A N 1
ATOM 4745 C CA . GLY A 1 602 ? 26.769 -2.913 -17.533 1.00 92.12 602 GLY A CA 1
ATOM 4746 C C . GLY A 1 602 ? 27.612 -1.650 -17.681 1.00 92.12 602 GLY A C 1
ATOM 4747 O O . GLY A 1 602 ? 27.501 -0.679 -16.925 1.00 92.12 602 GLY A O 1
ATOM 4748 N N . ALA A 1 603 ? 28.444 -1.619 -18.724 1.00 89.25 603 ALA A N 1
ATOM 4749 C CA . ALA A 1 603 ? 29.372 -0.519 -18.977 1.00 89.25 603 ALA A CA 1
ATOM 4750 C C . ALA A 1 603 ? 28.625 0.754 -19.428 1.00 89.25 603 ALA A C 1
ATOM 4752 O O . ALA A 1 603 ? 28.441 1.005 -20.626 1.00 89.25 603 ALA A O 1
ATOM 4753 N N . GLY A 1 604 ? 28.206 1.571 -18.458 1.00 85.56 604 GLY A N 1
ATOM 4754 C CA . GLY A 1 604 ? 27.292 2.702 -18.648 1.00 85.56 604 GLY A CA 1
ATOM 4755 C C . GLY A 1 604 ? 25.818 2.366 -18.377 1.00 85.56 604 GLY A C 1
ATOM 4756 O O . GLY A 1 604 ? 24.944 3.059 -18.896 1.00 85.56 604 GLY A O 1
ATOM 4757 N N . GLY A 1 605 ? 25.540 1.305 -17.611 1.00 92.19 605 GLY A N 1
ATOM 4758 C CA . GLY A 1 605 ? 24.202 0.968 -17.128 1.00 92.19 605 GLY A CA 1
ATOM 4759 C C . GLY A 1 605 ? 23.593 2.089 -16.279 1.00 92.19 605 GLY A C 1
ATOM 4760 O O . GLY A 1 605 ? 24.294 2.806 -15.565 1.00 92.19 605 GLY A O 1
ATOM 4761 N N . THR A 1 606 ? 22.275 2.280 -16.384 1.00 94.06 606 THR A N 1
ATOM 4762 C CA . THR A 1 606 ? 21.577 3.425 -15.768 1.00 94.06 606 THR A CA 1
ATOM 4763 C C . THR A 1 606 ? 21.090 3.195 -14.333 1.00 94.06 606 THR A C 1
ATOM 4765 O O . THR A 1 606 ? 20.373 4.048 -13.817 1.00 94.06 606 THR A O 1
ATOM 4768 N N . GLY A 1 607 ? 21.406 2.057 -13.705 1.00 95.00 607 GLY A N 1
ATOM 4769 C CA . GLY A 1 607 ? 20.872 1.634 -12.403 1.00 95.00 607 GLY A CA 1
ATOM 4770 C C . GLY A 1 607 ? 21.914 1.088 -11.420 1.00 95.00 607 GLY A C 1
ATOM 4771 O O . GLY A 1 607 ? 21.544 0.378 -10.492 1.00 95.00 607 GLY A O 1
ATOM 4772 N N . THR A 1 608 ? 23.199 1.399 -11.613 1.00 94.56 608 THR A N 1
ATOM 4773 C CA . THR A 1 608 ? 24.324 0.844 -10.831 1.00 94.56 608 THR A CA 1
ATOM 4774 C C . THR A 1 608 ? 24.189 1.036 -9.314 1.00 94.56 608 THR A C 1
ATOM 4776 O O . THR A 1 608 ? 24.539 0.145 -8.549 1.00 94.56 608 THR A O 1
ATOM 4779 N N . SER A 1 609 ? 23.630 2.165 -8.864 1.00 95.44 609 SER A N 1
ATOM 4780 C CA . SER A 1 609 ? 23.430 2.486 -7.439 1.00 95.44 609 SER A CA 1
ATOM 4781 C C . SER A 1 609 ? 22.288 1.723 -6.749 1.00 95.44 609 SER A C 1
ATOM 4783 O O . SER A 1 609 ? 21.936 2.088 -5.636 1.00 95.44 609 SER A O 1
ATOM 4785 N N . ALA A 1 610 ? 21.668 0.731 -7.398 1.00 97.06 610 ALA A N 1
ATOM 4786 C CA . ALA A 1 610 ? 20.594 -0.077 -6.808 1.00 97.06 610 ALA A CA 1
ATOM 4787 C C . ALA A 1 610 ? 21.067 -1.431 -6.243 1.00 97.06 610 ALA A C 1
ATOM 4789 O O . ALA A 1 610 ? 20.288 -2.100 -5.570 1.00 97.06 610 ALA A O 1
ATOM 4790 N N . ARG A 1 611 ? 22.303 -1.865 -6.546 1.00 95.69 611 ARG A N 1
ATOM 4791 C CA . ARG A 1 611 ? 22.834 -3.187 -6.165 1.00 95.69 611 ARG A CA 1
ATOM 4792 C C . ARG A 1 611 ? 23.162 -3.238 -4.659 1.00 95.69 611 ARG A C 1
ATOM 4794 O O . ARG A 1 611 ? 24.142 -2.594 -4.283 1.00 95.69 611 ARG A O 1
ATOM 4801 N N . PRO A 1 612 ? 22.407 -3.986 -3.831 1.00 94.94 612 PRO A N 1
ATOM 4802 C CA . PRO A 1 612 ? 22.607 -4.040 -2.384 1.00 94.94 612 PRO A CA 1
ATOM 4803 C C . PRO A 1 612 ? 23.870 -4.829 -2.011 1.00 94.94 612 PRO A C 1
ATOM 4805 O O . PRO A 1 612 ? 24.368 -5.636 -2.801 1.00 94.94 612 PRO A O 1
ATOM 4808 N N . ALA A 1 613 ? 24.366 -4.621 -0.791 1.00 90.94 613 ALA A N 1
ATOM 4809 C CA . ALA A 1 613 ? 25.601 -5.222 -0.287 1.00 90.94 613 ALA A CA 1
ATOM 4810 C C . ALA A 1 613 ? 25.602 -6.764 -0.383 1.00 90.94 613 ALA A C 1
ATOM 4812 O O . ALA A 1 613 ? 24.819 -7.435 0.289 1.00 90.94 613 AL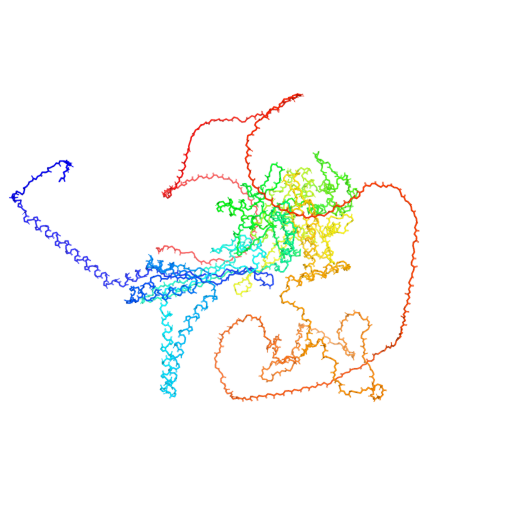A A O 1
ATOM 4813 N N . GLY A 1 614 ? 26.486 -7.334 -1.211 1.00 92.31 614 GLY A N 1
ATOM 4814 C CA . GLY A 1 614 ? 26.594 -8.789 -1.425 1.00 92.31 614 GLY A CA 1
ATOM 4815 C C . GLY A 1 614 ? 25.493 -9.435 -2.290 1.00 92.31 614 GLY A C 1
ATOM 4816 O O . GLY A 1 614 ? 25.430 -10.667 -2.375 1.00 92.31 614 GLY A O 1
ATOM 4817 N N . TYR A 1 615 ? 24.622 -8.650 -2.938 1.00 95.25 615 TYR A N 1
ATOM 4818 C CA . TYR A 1 615 ? 23.497 -9.163 -3.731 1.00 95.25 615 TYR A CA 1
ATOM 4819 C C . TYR A 1 615 ? 23.510 -8.700 -5.186 1.00 95.25 615 TYR A C 1
ATOM 4821 O O . TYR A 1 615 ? 23.316 -7.530 -5.515 1.00 95.25 615 TYR A O 1
ATOM 4829 N N . ARG A 1 616 ? 23.566 -9.676 -6.088 1.00 96.06 616 ARG A N 1
ATOM 4830 C CA . ARG A 1 616 ? 23.430 -9.476 -7.523 1.00 96.06 616 ARG A CA 1
ATOM 4831 C C . ARG A 1 616 ? 21.955 -9.342 -7.894 1.00 96.06 616 ARG A C 1
ATOM 4833 O O . ARG A 1 616 ? 21.163 -10.242 -7.607 1.00 96.06 616 ARG A O 1
ATOM 4840 N N . ILE A 1 617 ? 21.584 -8.244 -8.553 1.00 97.62 617 ILE A N 1
ATOM 4841 C CA . ILE A 1 617 ? 20.191 -7.924 -8.912 1.00 97.62 617 ILE A CA 1
ATOM 4842 C C . ILE A 1 617 ? 20.051 -7.540 -10.389 1.00 97.62 617 ILE A C 1
ATOM 4844 O O . ILE A 1 617 ? 20.999 -7.063 -11.011 1.00 97.62 617 ILE A O 1
ATOM 4848 N N . GLY A 1 618 ? 18.845 -7.691 -10.939 1.00 98.00 618 GLY A N 1
ATOM 4849 C CA . GLY A 1 618 ? 18.475 -7.125 -12.240 1.00 98.00 618 GLY A CA 1
ATOM 4850 C C . GLY A 1 618 ? 17.397 -6.052 -12.092 1.00 98.00 618 GLY A C 1
ATOM 4851 O O . GLY A 1 618 ? 16.600 -6.080 -11.153 1.00 98.00 618 GLY A O 1
ATOM 4852 N N . GLY A 1 619 ? 17.337 -5.090 -13.015 1.00 97.75 619 GLY A N 1
ATOM 4853 C CA . GLY A 1 619 ? 16.269 -4.089 -12.993 1.00 97.75 619 GLY A CA 1
ATOM 4854 C C . GLY A 1 619 ? 16.312 -3.058 -14.113 1.00 97.75 619 GLY A C 1
ATOM 4855 O O . GLY A 1 619 ? 17.003 -3.212 -15.118 1.00 97.75 619 GLY A O 1
ATOM 4856 N N . LYS A 1 620 ? 15.527 -1.991 -13.962 1.00 98.06 620 LYS A N 1
ATOM 4857 C CA . LYS A 1 620 ? 15.409 -0.894 -14.922 1.00 98.06 620 LYS A CA 1
ATOM 4858 C C . LYS A 1 620 ? 15.036 0.410 -14.217 1.00 98.06 620 LYS A C 1
ATOM 4860 O O . LYS A 1 620 ? 14.010 0.485 -13.547 1.00 98.06 620 LYS A O 1
ATOM 4865 N N . THR A 1 621 ? 15.825 1.464 -14.437 1.00 97.56 621 THR A N 1
ATOM 4866 C CA . THR A 1 621 ? 15.419 2.831 -14.079 1.00 97.56 621 THR A CA 1
ATOM 4867 C C . THR A 1 621 ? 14.373 3.388 -15.042 1.00 97.56 621 THR A C 1
ATOM 4869 O O . THR A 1 621 ? 14.450 3.178 -16.257 1.00 97.56 621 THR A O 1
ATOM 4872 N N . GLY A 1 622 ? 13.413 4.128 -14.490 1.00 94.25 622 GLY A N 1
ATOM 4873 C CA . GLY A 1 622 ? 12.404 4.914 -15.189 1.00 94.25 622 GLY A CA 1
ATOM 4874 C C . GLY A 1 622 ? 12.617 6.410 -14.978 1.00 94.25 622 GLY A C 1
ATOM 4875 O O . GLY A 1 622 ? 12.859 6.854 -13.860 1.00 94.25 622 GLY A O 1
ATOM 4876 N N . THR A 1 623 ? 12.470 7.181 -16.053 1.00 93.81 623 THR A N 1
ATOM 4877 C CA . THR A 1 623 ? 12.339 8.643 -16.030 1.00 93.81 623 THR A CA 1
ATOM 4878 C C . THR A 1 623 ? 11.196 8.996 -16.968 1.00 93.81 623 THR A C 1
ATOM 4880 O O . THR A 1 623 ? 11.221 8.576 -18.132 1.00 93.81 623 THR A O 1
ATOM 4883 N N . ALA A 1 624 ? 10.227 9.762 -16.483 1.00 92.69 624 ALA A N 1
ATOM 4884 C CA . ALA A 1 624 ? 9.167 10.353 -17.284 1.00 92.69 624 ALA A CA 1
ATOM 4885 C C . ALA A 1 624 ? 9.041 11.839 -16.932 1.00 92.69 624 ALA A C 1
ATOM 4887 O O . ALA A 1 624 ? 8.871 12.202 -15.772 1.00 92.69 624 ALA A O 1
ATOM 4888 N N . GLU A 1 625 ? 9.160 12.703 -17.937 1.00 90.31 625 GLU A N 1
ATOM 4889 C CA . GLU A 1 625 ? 8.761 14.107 -17.816 1.00 90.31 625 GLU A CA 1
ATOM 4890 C C . GLU A 1 625 ? 7.232 14.156 -17.805 1.00 90.31 625 GLU A C 1
ATOM 4892 O O . GLU A 1 625 ? 6.606 13.514 -18.645 1.00 90.31 625 GLU A O 1
ATOM 4897 N N . THR A 1 626 ? 6.618 14.901 -16.893 1.00 87.81 626 THR A N 1
ATOM 4898 C CA . THR A 1 626 ? 5.151 14.994 -16.806 1.00 87.81 626 THR A CA 1
ATOM 4899 C C . THR A 1 626 ? 4.539 15.748 -18.000 1.00 87.81 626 THR A C 1
ATOM 4901 O O . THR A 1 626 ? 5.232 16.274 -18.879 1.00 87.81 626 THR A O 1
ATOM 4904 N N . LEU A 1 627 ? 3.206 15.782 -18.075 1.00 83.50 627 LEU A N 1
ATOM 4905 C CA . LEU A 1 627 ? 2.494 16.714 -18.947 1.00 83.50 627 LEU A CA 1
ATOM 4906 C C . LEU A 1 627 ? 2.171 17.992 -18.154 1.00 83.50 627 LEU A C 1
ATOM 4908 O O . LEU A 1 627 ? 1.701 17.911 -17.026 1.00 83.50 627 LEU A O 1
ATOM 4912 N N . LYS A 1 628 ? 2.384 19.190 -18.702 1.00 83.69 628 LYS A N 1
ATOM 4913 C CA . LYS A 1 628 ? 2.874 19.505 -20.055 1.00 83.69 628 LYS A CA 1
ATOM 4914 C C . LYS A 1 628 ? 4.412 19.477 -20.149 1.00 83.69 628 LYS A C 1
ATOM 4916 O O . LYS A 1 628 ? 5.082 20.225 -19.445 1.00 83.69 628 LYS A O 1
ATOM 4921 N N . ARG A 1 629 ? 4.946 18.719 -21.121 1.00 84.75 629 ARG A N 1
ATOM 4922 C CA . ARG A 1 629 ? 6.388 18.648 -21.449 1.00 84.75 629 ARG A CA 1
ATOM 4923 C C . ARG A 1 629 ? 7.036 20.040 -21.526 1.00 84.75 629 ARG A C 1
ATOM 4925 O O . ARG A 1 629 ? 6.493 20.944 -22.170 1.00 84.75 629 ARG A O 1
ATOM 4932 N N . GLY A 1 630 ? 8.215 20.182 -20.931 1.00 83.00 630 GLY A N 1
ATOM 4933 C CA . GLY A 1 630 ? 8.955 21.431 -20.754 1.00 83.00 630 GLY A CA 1
ATOM 4934 C C . GLY A 1 630 ? 8.756 22.112 -19.393 1.00 83.00 630 GLY A C 1
ATOM 4935 O O . GLY A 1 630 ? 9.343 23.172 -19.183 1.00 83.00 630 GLY A O 1
ATOM 4936 N N . ASN A 1 631 ? 7.955 21.542 -18.483 1.00 85.25 631 ASN A N 1
ATOM 4937 C CA . ASN A 1 631 ? 7.714 22.071 -17.131 1.00 85.25 631 ASN A CA 1
ATOM 4938 C C . ASN A 1 631 ? 8.806 21.692 -16.103 1.00 85.25 631 ASN A C 1
ATOM 4940 O O . ASN A 1 631 ? 8.833 22.253 -15.013 1.00 85.25 631 ASN A O 1
ATOM 4944 N N . ASN A 1 632 ? 9.727 20.785 -16.449 1.00 87.94 632 ASN A N 1
ATOM 4945 C CA . ASN A 1 632 ? 10.757 20.222 -15.559 1.00 87.94 632 ASN A CA 1
ATOM 4946 C C . ASN A 1 632 ? 10.219 19.468 -14.324 1.00 87.94 632 ASN A C 1
ATOM 4948 O O . ASN A 1 632 ? 10.972 19.240 -13.378 1.00 87.94 632 ASN A O 1
ATOM 4952 N N . GLU A 1 633 ? 8.949 19.056 -14.333 1.00 91.44 633 GLU A N 1
ATOM 4953 C CA . GLU A 1 633 ? 8.384 18.157 -13.324 1.00 91.44 633 GLU A CA 1
ATOM 4954 C C . GLU A 1 633 ? 8.522 16.705 -13.800 1.00 91.44 633 GLU A C 1
ATOM 4956 O O . GLU A 1 633 ? 8.038 16.361 -14.884 1.00 91.44 633 GLU A O 1
ATOM 4961 N N . TYR A 1 634 ? 9.165 15.851 -12.998 1.00 94.44 634 TYR A N 1
ATOM 4962 C CA . TYR A 1 634 ? 9.520 14.478 -13.380 1.00 94.44 634 TYR A CA 1
ATOM 4963 C C . TYR A 1 634 ? 9.005 13.424 -12.397 1.00 94.44 634 TYR A C 1
ATOM 4965 O O . TYR A 1 634 ? 8.929 13.646 -11.190 1.00 94.44 634 TYR A O 1
ATOM 4973 N N . ILE A 1 635 ? 8.729 12.237 -12.935 1.00 95.81 635 ILE A N 1
ATOM 4974 C CA . ILE A 1 635 ? 8.555 10.990 -12.191 1.00 95.81 635 ILE A CA 1
ATOM 4975 C C . ILE A 1 635 ? 9.808 10.142 -12.433 1.00 95.81 635 ILE A C 1
ATOM 4977 O O . ILE A 1 635 ? 10.186 9.892 -13.584 1.00 95.81 635 ILE A O 1
ATOM 4981 N N . VAL A 1 636 ? 10.456 9.694 -11.358 1.00 96.94 636 VAL A N 1
ATOM 4982 C CA . VAL A 1 636 ? 11.627 8.805 -11.409 1.00 96.94 636 VAL A CA 1
ATOM 4983 C C . VAL A 1 636 ? 11.346 7.507 -10.666 1.00 96.94 636 VAL A C 1
ATOM 4985 O O . VAL A 1 636 ? 10.575 7.479 -9.713 1.00 96.94 636 VAL A O 1
ATOM 4988 N N . SER A 1 637 ? 11.921 6.397 -11.124 1.00 98.19 637 SER A N 1
ATOM 4989 C CA . SER A 1 637 ? 11.627 5.083 -10.546 1.00 98.19 637 SER A CA 1
ATOM 4990 C C . SER A 1 637 ? 12.723 4.046 -10.785 1.00 98.19 637 SER A C 1
ATOM 4992 O O . SER A 1 637 ? 13.551 4.203 -11.686 1.00 98.19 637 SER A O 1
ATOM 4994 N N . PHE A 1 638 ? 12.701 2.964 -10.006 1.00 98.62 638 PHE A N 1
ATOM 4995 C CA . PHE A 1 638 ? 13.483 1.751 -10.251 1.00 98.62 638 PHE A CA 1
ATOM 4996 C C . PHE A 1 638 ? 12.597 0.519 -10.053 1.00 98.62 638 PHE A C 1
ATOM 4998 O O . PHE A 1 638 ? 12.032 0.318 -8.980 1.00 98.62 638 PHE A O 1
ATOM 5005 N N . LEU A 1 639 ? 12.488 -0.296 -11.103 1.00 98.75 639 LEU A N 1
ATOM 5006 C CA . LEU A 1 639 ? 11.778 -1.575 -11.127 1.00 98.75 639 LEU A CA 1
ATOM 5007 C C . LEU A 1 639 ? 12.813 -2.694 -11.251 1.00 98.75 639 LEU A C 1
ATOM 5009 O O . LEU A 1 639 ? 13.518 -2.744 -12.257 1.00 98.75 639 LEU A O 1
ATOM 5013 N N . GLY A 1 640 ? 12.924 -3.576 -10.264 1.00 98.19 640 GLY A N 1
ATOM 5014 C CA . GLY A 1 640 ? 13.930 -4.637 -10.273 1.00 98.19 640 GLY A CA 1
ATOM 5015 C C . GLY A 1 640 ? 13.549 -5.850 -9.444 1.00 98.19 640 GLY A C 1
ATOM 5016 O O . GLY A 1 640 ? 12.408 -5.981 -9.007 1.00 98.19 640 GLY A O 1
ATOM 5017 N N . TYR A 1 641 ? 14.498 -6.766 -9.290 1.00 98.62 641 TYR A N 1
ATOM 5018 C CA . TYR A 1 641 ? 14.284 -8.050 -8.635 1.00 98.62 641 TYR A CA 1
ATOM 5019 C C . TYR A 1 641 ? 15.573 -8.630 -8.057 1.00 98.62 641 TYR A C 1
ATOM 5021 O O . TYR A 1 641 ? 16.672 -8.322 -8.525 1.00 98.62 641 TYR A O 1
ATOM 5029 N N . ALA A 1 642 ? 15.418 -9.509 -7.070 1.00 97.62 642 ALA A N 1
ATOM 5030 C CA . ALA A 1 642 ? 16.522 -10.143 -6.371 1.00 97.62 642 ALA A CA 1
ATOM 5031 C C . ALA A 1 642 ? 16.196 -11.588 -5.933 1.00 97.62 642 ALA A C 1
ATOM 5033 O O . ALA A 1 642 ? 15.044 -11.891 -5.591 1.00 97.62 642 ALA A O 1
ATOM 5034 N N . PRO A 1 643 ? 17.208 -12.472 -5.869 1.00 97.31 643 PRO A N 1
ATOM 5035 C CA . PRO A 1 643 ? 18.512 -12.375 -6.540 1.00 97.31 643 PRO A CA 1
ATOM 5036 C C . PRO A 1 643 ? 18.420 -12.437 -8.076 1.00 97.31 643 PRO A C 1
ATOM 5038 O O . PRO A 1 643 ? 17.353 -12.671 -8.640 1.00 97.31 643 PRO A O 1
ATOM 5041 N N . TYR A 1 644 ? 19.546 -12.235 -8.765 1.00 96.00 644 TYR A N 1
ATOM 5042 C CA . TYR A 1 644 ? 19.625 -12.290 -10.228 1.00 96.00 644 TYR A CA 1
ATOM 5043 C C . TYR A 1 644 ? 19.358 -13.699 -10.808 1.00 96.00 644 TYR A C 1
ATOM 5045 O O . TYR A 1 644 ? 18.579 -13.827 -11.758 1.00 96.00 644 TYR A O 1
ATOM 5053 N N . ASP A 1 645 ? 20.003 -14.737 -10.260 1.00 91.69 645 ASP A N 1
ATOM 5054 C CA . ASP A 1 645 ? 20.041 -16.082 -10.862 1.00 91.69 645 ASP A CA 1
ATOM 5055 C C . ASP A 1 645 ? 18.777 -16.927 -10.597 1.00 91.69 645 ASP A C 1
ATOM 5057 O O . ASP A 1 645 ? 18.289 -17.596 -11.510 1.00 91.69 645 ASP A O 1
ATOM 5061 N N . ASP A 1 646 ? 18.209 -16.852 -9.387 1.00 94.38 646 ASP A N 1
ATOM 5062 C CA . ASP A 1 646 ? 16.872 -17.368 -9.043 1.00 94.38 646 ASP A CA 1
ATOM 5063 C C . ASP A 1 646 ? 16.067 -16.254 -8.348 1.00 94.38 646 ASP A C 1
ATOM 5065 O O . ASP A 1 646 ? 16.230 -16.047 -7.142 1.00 94.38 646 ASP A O 1
ATOM 5069 N N . PRO A 1 647 ? 15.232 -15.497 -9.082 1.00 97.38 647 PRO A N 1
ATOM 5070 C CA . PRO A 1 647 ? 14.448 -14.398 -8.521 1.00 97.38 647 PRO A CA 1
ATOM 5071 C C . PRO A 1 647 ? 13.433 -14.873 -7.473 1.00 97.38 647 PRO A C 1
ATOM 5073 O O . PRO A 1 647 ? 12.576 -15.700 -7.781 1.00 97.38 647 PRO A O 1
ATOM 5076 N N . GLN A 1 648 ? 13.478 -14.317 -6.255 1.00 97.56 648 GLN A N 1
ATOM 5077 C CA . GLN A 1 648 ? 12.436 -14.535 -5.235 1.00 97.56 648 GLN A CA 1
ATOM 5078 C C . GLN A 1 648 ? 11.452 -13.363 -5.189 1.00 97.56 648 GLN A C 1
ATOM 5080 O O . GLN A 1 648 ? 10.240 -13.570 -5.194 1.00 97.56 648 GLN A O 1
ATOM 5085 N N . ILE A 1 649 ? 11.969 -12.129 -5.176 1.00 98.06 649 ILE A N 1
ATOM 5086 C CA . ILE A 1 649 ? 11.161 -10.913 -5.035 1.00 98.06 649 ILE A CA 1
ATOM 5087 C C . ILE A 1 649 ? 11.411 -9.923 -6.168 1.00 98.06 649 ILE A C 1
ATOM 5089 O O . ILE A 1 649 ? 12.538 -9.757 -6.633 1.00 98.06 649 ILE A O 1
ATOM 5093 N N . ALA A 1 650 ? 10.348 -9.237 -6.577 1.00 98.69 650 ALA A N 1
ATOM 5094 C CA . ALA A 1 650 ? 10.396 -8.006 -7.346 1.00 98.69 650 ALA A CA 1
ATOM 5095 C C . ALA A 1 650 ? 10.130 -6.823 -6.409 1.00 98.69 650 ALA A C 1
ATOM 5097 O O . ALA A 1 650 ? 9.331 -6.921 -5.476 1.00 98.69 650 ALA A O 1
ATOM 5098 N N . ILE A 1 651 ? 10.773 -5.693 -6.689 1.00 98.81 651 ILE A N 1
ATOM 5099 C CA . ILE A 1 651 ? 10.575 -4.420 -5.998 1.00 98.81 651 ILE A CA 1
ATOM 5100 C C . ILE A 1 651 ? 10.351 -3.314 -7.030 1.00 98.81 651 ILE A C 1
ATOM 5102 O O . ILE A 1 651 ? 11.058 -3.235 -8.040 1.00 98.81 651 ILE A O 1
ATOM 5106 N N . TYR A 1 652 ? 9.363 -2.452 -6.786 1.00 98.81 652 TYR A N 1
ATOM 5107 C CA . TYR A 1 652 ? 9.132 -1.260 -7.598 1.00 98.81 652 TYR A CA 1
ATOM 5108 C C . TYR A 1 652 ? 9.008 -0.021 -6.717 1.00 98.81 652 TYR A C 1
ATOM 5110 O O . TYR A 1 652 ? 8.024 0.119 -5.994 1.00 98.81 652 TYR A O 1
ATOM 5118 N N . VAL A 1 653 ? 9.987 0.883 -6.815 1.00 98.75 653 VAL A N 1
ATOM 5119 C CA . VAL A 1 653 ? 9.968 2.205 -6.171 1.00 98.75 653 VAL A CA 1
ATOM 5120 C C . VAL A 1 653 ? 9.700 3.285 -7.214 1.00 98.75 653 VAL A C 1
ATOM 5122 O O . VAL A 1 653 ? 10.350 3.314 -8.262 1.00 98.75 653 VAL A O 1
ATOM 5125 N N . VAL A 1 654 ? 8.773 4.195 -6.912 1.00 98.62 654 VAL A N 1
ATOM 5126 C CA . VAL A 1 654 ? 8.407 5.352 -7.745 1.00 98.62 654 VAL A CA 1
ATOM 5127 C C . VAL A 1 654 ? 8.387 6.615 -6.888 1.00 98.62 654 VAL A C 1
ATOM 5129 O O . VAL A 1 654 ? 7.770 6.628 -5.829 1.00 98.62 654 VAL A O 1
ATOM 5132 N N . ILE A 1 655 ? 9.026 7.679 -7.373 1.00 98.00 655 ILE A N 1
ATOM 5133 C CA . ILE A 1 655 ? 9.030 9.023 -6.790 1.00 98.00 655 ILE A CA 1
ATOM 5134 C C . ILE A 1 655 ? 8.384 9.967 -7.813 1.00 98.00 655 ILE A C 1
ATOM 5136 O O . ILE A 1 655 ? 8.938 10.217 -8.886 1.00 98.00 655 ILE A O 1
ATOM 5140 N N . ASP A 1 656 ? 7.210 10.494 -7.483 1.00 96.00 656 ASP A N 1
ATOM 5141 C CA . ASP A 1 656 ? 6.466 11.468 -8.282 1.00 96.00 656 ASP A CA 1
ATOM 5142 C C . ASP A 1 656 ? 6.811 12.897 -7.836 1.00 96.00 656 ASP A C 1
ATOM 5144 O O . ASP A 1 656 ? 6.506 13.282 -6.706 1.00 96.00 656 ASP A O 1
ATOM 5148 N N . ARG A 1 657 ? 7.427 13.698 -8.719 1.00 94.19 657 ARG A N 1
ATOM 5149 C CA . ARG A 1 657 ? 7.732 15.129 -8.513 1.00 94.19 657 ARG A CA 1
ATOM 5150 C C . ARG A 1 657 ? 8.456 15.406 -7.192 1.00 94.19 657 ARG A C 1
ATOM 5152 O O . ARG A 1 657 ? 7.955 16.110 -6.313 1.00 94.19 657 ARG A O 1
ATOM 5159 N N . MET A 1 658 ? 9.664 14.856 -7.063 1.00 95.31 658 MET A N 1
ATOM 5160 C CA . MET A 1 658 ? 10.567 15.076 -5.924 1.00 95.31 658 MET A CA 1
ATOM 5161 C C . MET A 1 658 ? 10.666 16.565 -5.532 1.00 95.31 658 MET A C 1
ATOM 5163 O O . MET A 1 658 ? 10.712 17.459 -6.379 1.00 95.31 658 MET A O 1
ATOM 5167 N N . ASN A 1 659 ? 10.714 16.852 -4.234 1.00 94.69 659 ASN A N 1
ATOM 5168 C CA . ASN A 1 659 ? 10.911 18.190 -3.674 1.00 94.69 659 ASN A CA 1
ATOM 5169 C C . ASN A 1 659 ? 12.404 18.565 -3.657 1.00 94.69 659 ASN A C 1
ATOM 5171 O O . ASN A 1 659 ? 12.965 18.951 -2.644 1.00 94.69 659 ASN A O 1
ATOM 5175 N N . ASP A 1 660 ? 13.075 18.409 -4.794 1.00 93.44 660 ASP A N 1
ATOM 5176 C CA . ASP A 1 660 ? 14.492 18.733 -4.959 1.00 93.44 660 ASP A CA 1
ATOM 5177 C C . ASP A 1 660 ? 14.781 19.132 -6.412 1.00 93.44 660 ASP A C 1
ATOM 5179 O O . ASP A 1 660 ? 13.896 19.053 -7.270 1.00 93.44 660 ASP A O 1
ATOM 5183 N N . SER A 1 661 ? 16.001 19.582 -6.703 1.00 88.62 661 SER A N 1
ATOM 5184 C CA . SER A 1 661 ? 16.388 20.019 -8.045 1.00 88.62 661 SER A CA 1
ATOM 5185 C C . SER A 1 661 ? 17.824 19.612 -8.407 1.00 88.62 661 SER A C 1
ATOM 5187 O O . SER A 1 661 ? 18.750 19.948 -7.667 1.00 88.62 661 SER A O 1
ATOM 5189 N N . PRO A 1 662 ? 18.052 18.959 -9.566 1.00 89.38 662 PRO A N 1
ATOM 5190 C CA . PRO A 1 662 ? 17.062 18.574 -10.580 1.00 89.38 662 PRO A CA 1
ATOM 5191 C C . PRO A 1 662 ? 16.282 17.286 -10.229 1.00 89.38 662 PRO A C 1
ATOM 5193 O O . PRO A 1 662 ? 16.798 16.393 -9.555 1.00 89.38 662 PRO A O 1
ATOM 5196 N N . GLN A 1 663 ? 15.034 17.185 -10.708 1.00 90.56 663 GLN A N 1
ATOM 5197 C CA . GLN A 1 663 ? 14.117 16.065 -10.419 1.00 90.56 663 GLN A CA 1
ATOM 5198 C C . GLN A 1 663 ? 14.313 14.817 -11.301 1.00 90.56 663 GLN A C 1
ATOM 5200 O O . GLN A 1 663 ? 13.774 13.764 -10.978 1.00 90.56 663 GLN A O 1
ATOM 5205 N N . ASP A 1 664 ? 15.055 14.894 -12.410 1.00 88.12 664 ASP A N 1
ATOM 5206 C CA . ASP A 1 664 ? 15.239 13.785 -13.367 1.00 88.12 664 ASP A CA 1
ATOM 5207 C C . ASP A 1 664 ? 16.224 12.694 -12.883 1.00 88.12 664 ASP A C 1
ATOM 5209 O O . ASP A 1 664 ? 16.453 11.682 -13.556 1.00 88.12 664 ASP A O 1
ATOM 5213 N N . GLN A 1 665 ? 16.782 12.872 -11.683 1.00 87.19 665 GLN A N 1
ATOM 5214 C CA . GLN A 1 665 ? 17.783 12.008 -11.065 1.00 87.19 665 GLN A CA 1
ATOM 5215 C C . GLN A 1 665 ? 17.190 10.687 -10.551 1.00 87.19 665 GLN A C 1
ATOM 5217 O O . GLN A 1 665 ? 16.800 10.553 -9.395 1.00 87.19 665 GLN A O 1
ATOM 5222 N N . THR A 1 666 ? 17.220 9.653 -11.394 1.00 92.31 666 THR A N 1
ATOM 5223 C CA . THR A 1 666 ? 16.798 8.283 -11.015 1.00 92.31 666 THR A CA 1
ATOM 5224 C C . THR A 1 666 ? 17.606 7.643 -9.879 1.00 92.31 666 THR A C 1
ATOM 5226 O O . THR A 1 666 ? 17.161 6.648 -9.310 1.00 92.31 666 THR A O 1
ATOM 5229 N N . ARG A 1 667 ? 18.756 8.226 -9.511 1.00 94.81 667 ARG A N 1
ATOM 5230 C CA . ARG A 1 667 ? 19.640 7.757 -8.436 1.00 94.81 667 ARG A CA 1
ATOM 5231 C C . ARG A 1 667 ? 18.919 7.589 -7.098 1.00 94.81 667 ARG A C 1
ATOM 5233 O O . ARG A 1 667 ? 19.166 6.595 -6.429 1.00 94.81 667 ARG A O 1
ATOM 5240 N N . GLU A 1 668 ? 18.015 8.491 -6.725 1.00 95.50 668 GLU A N 1
ATOM 5241 C CA . GLU A 1 668 ? 17.372 8.414 -5.404 1.00 95.50 668 GLU A CA 1
ATOM 5242 C C . GLU A 1 668 ? 16.346 7.265 -5.330 1.00 95.50 668 GLU A C 1
ATOM 5244 O O . GLU A 1 668 ? 16.204 6.625 -4.291 1.00 95.50 668 GLU A O 1
ATOM 5249 N N . ALA A 1 669 ? 15.720 6.902 -6.458 1.00 97.44 669 ALA A N 1
ATOM 5250 C CA . ALA A 1 669 ? 14.913 5.682 -6.555 1.00 97.44 669 ALA A CA 1
ATOM 5251 C C . ALA A 1 669 ? 15.780 4.406 -6.535 1.00 97.44 669 ALA A C 1
ATOM 5253 O O . ALA A 1 669 ? 15.354 3.392 -5.987 1.00 97.44 669 ALA A O 1
ATOM 5254 N N . CYS A 1 670 ? 17.000 4.453 -7.088 1.00 97.75 670 CYS A N 1
ATOM 5255 C CA . CYS A 1 670 ? 17.974 3.365 -6.947 1.00 97.75 670 CYS A CA 1
ATOM 5256 C C . CYS A 1 670 ? 18.413 3.183 -5.487 1.00 97.75 670 CYS A C 1
ATOM 5258 O O . CYS A 1 670 ? 18.439 2.052 -5.019 1.00 97.75 670 CYS A O 1
ATOM 5260 N N . LEU A 1 671 ? 18.713 4.273 -4.768 1.00 97.19 671 LEU A N 1
ATOM 5261 C CA . LEU A 1 671 ? 19.127 4.215 -3.361 1.00 97.19 671 LEU A CA 1
ATOM 5262 C C . LEU A 1 671 ? 18.018 3.705 -2.438 1.00 97.19 671 LEU A C 1
ATOM 5264 O O . LEU A 1 671 ? 18.286 2.885 -1.571 1.00 97.19 671 LEU A O 1
ATOM 5268 N N . LEU A 1 672 ? 16.764 4.110 -2.658 1.00 98.00 672 LEU A N 1
ATOM 5269 C CA . LEU A 1 672 ? 15.639 3.521 -1.926 1.00 98.00 672 LEU A CA 1
ATOM 5270 C C . LEU A 1 672 ? 15.554 2.001 -2.129 1.00 98.00 672 LEU A C 1
ATOM 5272 O O . LEU A 1 672 ? 15.295 1.277 -1.175 1.00 98.00 672 LEU A O 1
ATOM 5276 N N . VAL A 1 673 ? 15.793 1.503 -3.347 1.00 98.56 673 VAL A N 1
ATOM 5277 C CA . VAL A 1 673 ? 15.803 0.055 -3.623 1.00 98.56 673 VAL A CA 1
ATOM 5278 C C . VAL A 1 673 ? 17.011 -0.640 -2.996 1.00 98.56 673 VAL A C 1
ATOM 5280 O O . VAL A 1 673 ? 16.836 -1.700 -2.404 1.00 98.56 673 VAL A O 1
ATOM 5283 N N . HIS A 1 674 ? 18.198 -0.040 -3.090 1.00 97.94 674 HIS A N 1
ATOM 5284 C CA . HIS A 1 674 ? 19.426 -0.499 -2.438 1.00 97.94 674 HIS A CA 1
ATOM 5285 C C . HIS A 1 674 ? 19.203 -0.695 -0.935 1.00 97.94 674 HIS A C 1
ATOM 5287 O O . HIS A 1 674 ? 19.268 -1.816 -0.438 1.00 97.94 674 HIS A O 1
ATOM 5293 N N . ASP A 1 675 ? 18.843 0.381 -0.237 1.00 97.25 675 ASP A N 1
ATOM 5294 C CA . ASP A 1 675 ? 18.742 0.405 1.217 1.00 97.25 675 ASP A CA 1
ATOM 5295 C C . ASP A 1 675 ? 17.637 -0.531 1.742 1.00 97.25 675 ASP A C 1
ATOM 5297 O O . ASP A 1 675 ? 17.845 -1.248 2.721 1.00 97.25 675 ASP A O 1
ATOM 5301 N N . ILE A 1 676 ? 16.480 -0.590 1.062 1.00 98.06 676 ILE A N 1
ATOM 5302 C CA . ILE A 1 676 ? 15.395 -1.525 1.404 1.00 98.06 676 ILE A CA 1
ATOM 5303 C C . ILE A 1 676 ? 15.854 -2.979 1.222 1.00 98.06 676 ILE A C 1
ATOM 5305 O O . ILE A 1 676 ? 15.634 -3.807 2.105 1.00 98.06 676 ILE A O 1
ATOM 5309 N N . LEU A 1 677 ? 16.481 -3.319 0.091 1.00 97.94 677 LEU A N 1
ATOM 5310 C CA . LEU A 1 677 ? 16.897 -4.697 -0.188 1.00 97.94 677 LEU A CA 1
ATOM 5311 C C . LEU A 1 677 ? 18.053 -5.163 0.710 1.00 97.94 677 LEU A C 1
ATOM 5313 O O . LEU A 1 677 ? 18.066 -6.337 1.081 1.00 97.94 677 LEU A O 1
ATOM 5317 N N . THR A 1 678 ? 18.972 -4.272 1.102 1.00 96.69 678 THR A N 1
ATOM 5318 C CA . THR A 1 678 ? 20.068 -4.583 2.038 1.00 96.69 678 THR A CA 1
ATOM 5319 C C . THR A 1 678 ? 19.546 -5.121 3.381 1.00 96.69 678 THR A C 1
ATOM 5321 O O . THR A 1 678 ? 20.198 -5.975 3.977 1.00 96.69 678 THR A O 1
ATOM 5324 N N . GLU A 1 679 ? 18.350 -4.718 3.834 1.00 95.50 679 GLU A N 1
ATOM 5325 C CA . GLU A 1 679 ? 17.705 -5.294 5.029 1.00 95.50 679 GLU A CA 1
ATOM 5326 C C . GLU A 1 679 ? 16.701 -6.417 4.721 1.00 95.50 679 GLU A C 1
ATOM 5328 O O . GLU A 1 679 ? 16.663 -7.425 5.432 1.00 95.50 679 GLU A O 1
ATOM 5333 N N . VAL A 1 680 ? 15.885 -6.279 3.667 1.00 97.00 680 VAL A N 1
ATOM 5334 C CA . VAL A 1 680 ? 14.827 -7.257 3.351 1.00 97.00 680 VAL A CA 1
ATOM 5335 C C . VAL A 1 680 ? 15.403 -8.610 2.927 1.00 97.00 680 VAL A C 1
ATOM 5337 O O . VAL A 1 680 ? 14.855 -9.641 3.318 1.00 97.00 680 VAL A O 1
ATOM 5340 N N . LEU A 1 681 ? 16.504 -8.648 2.166 1.00 96.44 681 LEU A N 1
ATOM 5341 C CA . LEU A 1 681 ? 17.062 -9.911 1.668 1.00 96.44 681 LEU A CA 1
ATOM 5342 C C . LEU A 1 681 ? 17.619 -10.798 2.806 1.00 96.44 681 LEU A C 1
ATOM 5344 O O . LEU A 1 681 ? 17.166 -11.944 2.902 1.00 96.44 681 LEU A O 1
ATOM 5348 N N . PRO A 1 682 ? 18.460 -10.296 3.742 1.00 94.44 682 PRO A N 1
ATOM 5349 C CA . PRO A 1 682 ? 18.828 -11.054 4.939 1.00 94.44 682 PRO A CA 1
ATOM 5350 C C . PRO A 1 682 ? 17.622 -11.451 5.801 1.00 94.44 682 PRO A C 1
ATOM 5352 O O . PRO A 1 682 ? 17.545 -12.596 6.242 1.00 94.44 682 PRO A O 1
ATOM 5355 N N . TYR A 1 683 ? 16.649 -10.551 6.007 1.00 94.44 683 TYR A N 1
ATOM 5356 C CA . TYR A 1 683 ? 15.453 -10.838 6.815 1.00 94.44 683 TYR A CA 1
ATOM 5357 C C . TYR A 1 683 ? 14.600 -11.982 6.236 1.00 94.44 683 TYR A C 1
ATOM 5359 O O . TYR A 1 683 ? 14.034 -12.790 6.976 1.00 94.44 683 TYR A O 1
ATOM 5367 N N . MET A 1 684 ? 14.537 -12.091 4.907 1.00 94.00 684 MET A N 1
ATOM 5368 C CA . MET A 1 684 ? 13.878 -13.193 4.202 1.00 94.00 684 MET A CA 1
ATOM 5369 C C . MET A 1 684 ? 14.711 -14.488 4.151 1.00 94.00 684 MET A C 1
ATOM 5371 O O . MET A 1 684 ? 14.242 -15.477 3.592 1.00 94.00 684 MET A O 1
ATOM 5375 N N . ASN A 1 685 ? 15.910 -14.520 4.748 1.00 94.94 685 ASN A N 1
ATOM 5376 C CA . ASN A 1 685 ? 16.896 -15.606 4.637 1.00 94.94 685 ASN A CA 1
ATOM 5377 C C . ASN A 1 685 ? 17.331 -15.885 3.184 1.00 94.94 685 ASN A C 1
ATOM 5379 O O . ASN A 1 685 ? 17.665 -17.014 2.823 1.00 94.94 685 ASN A O 1
ATOM 5383 N N . ILE A 1 686 ? 17.328 -14.855 2.335 1.00 93.94 686 ILE A N 1
ATOM 5384 C CA . ILE A 1 686 ? 17.891 -14.928 0.987 1.00 93.94 686 ILE A CA 1
ATOM 5385 C C . ILE A 1 686 ? 19.397 -14.709 1.126 1.00 93.94 686 ILE A C 1
ATOM 5387 O O . ILE A 1 686 ? 19.825 -13.654 1.575 1.00 93.94 686 ILE A O 1
ATOM 5391 N N . TYR A 1 687 ? 20.205 -15.706 0.770 1.00 91.19 687 TYR A N 1
ATOM 5392 C CA . TYR A 1 687 ? 21.661 -15.635 0.920 1.00 91.19 687 TYR A CA 1
ATOM 5393 C C . TYR A 1 687 ? 22.320 -14.701 -0.105 1.00 91.19 687 TYR A C 1
ATOM 5395 O O . TYR A 1 687 ? 21.881 -14.608 -1.254 1.00 91.19 687 TYR A O 1
ATOM 5403 N N . MET A 1 688 ? 23.410 -14.051 0.314 1.00 93.50 688 MET A N 1
ATOM 5404 C CA . MET A 1 688 ? 24.288 -13.259 -0.554 1.00 93.50 688 MET A CA 1
ATOM 5405 C C . MET A 1 688 ? 24.816 -14.106 -1.718 1.00 93.50 688 MET A C 1
ATOM 5407 O O . MET A 1 688 ? 25.196 -15.265 -1.544 1.00 93.50 688 MET A O 1
ATOM 5411 N N . THR A 1 689 ? 24.848 -13.520 -2.913 1.00 93.12 689 THR A N 1
ATOM 5412 C CA . THR A 1 689 ? 25.284 -14.191 -4.152 1.00 93.12 689 THR A CA 1
ATOM 5413 C C . THR A 1 689 ? 26.750 -13.943 -4.492 1.00 93.12 689 THR A C 1
ATOM 5415 O O . THR A 1 689 ? 27.303 -14.609 -5.365 1.00 93.12 689 THR A O 1
ATOM 5418 N N . GLU A 1 690 ? 27.369 -12.953 -3.853 1.00 91.00 690 GLU A N 1
ATOM 5419 C CA . GLU A 1 690 ? 28.735 -12.506 -4.112 1.00 91.00 690 GLU A CA 1
ATOM 5420 C C . GLU A 1 690 ? 29.420 -12.082 -2.799 1.00 91.00 690 GLU A C 1
ATOM 5422 O O . GLU A 1 690 ? 28.732 -11.700 -1.849 1.00 91.00 690 GLU A O 1
ATOM 5427 N N . PRO A 1 691 ? 30.760 -12.183 -2.697 1.00 90.62 691 PRO A N 1
ATOM 5428 C CA . PRO A 1 691 ? 31.482 -11.760 -1.502 1.00 90.62 691 PRO A CA 1
ATOM 5429 C C . PRO A 1 691 ? 31.427 -10.238 -1.328 1.00 90.62 691 PRO A C 1
ATOM 5431 O O . PRO A 1 691 ? 31.545 -9.489 -2.297 1.00 90.62 691 PRO A O 1
ATOM 5434 N N . LEU A 1 692 ? 31.313 -9.794 -0.076 1.00 92.00 692 LEU A N 1
ATOM 5435 C CA . LEU A 1 692 ? 31.351 -8.380 0.296 1.00 92.00 692 LEU A CA 1
ATOM 5436 C C . LEU A 1 692 ? 32.737 -7.770 0.037 1.00 92.00 692 LEU A C 1
ATOM 5438 O O . LEU A 1 692 ? 33.768 -8.404 0.271 1.00 92.00 692 LEU A O 1
ATOM 5442 N N . SER A 1 693 ? 32.761 -6.509 -0.388 1.00 91.81 693 SER A N 1
ATOM 5443 C CA . SER A 1 693 ? 33.946 -5.653 -0.308 1.00 91.81 693 SER A CA 1
ATOM 5444 C C . SER A 1 693 ? 34.081 -4.994 1.073 1.00 91.81 693 SER A C 1
ATOM 5446 O O . SER A 1 693 ? 33.109 -4.867 1.816 1.00 91.81 693 SER A O 1
ATOM 5448 N N . GLU A 1 694 ? 35.280 -4.496 1.395 1.00 90.94 694 GLU A N 1
ATOM 5449 C CA . GLU A 1 694 ? 35.575 -3.792 2.659 1.00 90.94 694 GLU A CA 1
ATOM 5450 C C . GLU A 1 694 ? 34.596 -2.632 2.950 1.00 90.94 694 GLU A C 1
ATOM 5452 O O . GLU A 1 694 ? 34.251 -2.381 4.104 1.00 90.94 694 GLU A O 1
ATOM 5457 N N . ALA A 1 695 ? 34.112 -1.951 1.903 1.00 89.12 695 ALA A N 1
ATOM 5458 C CA . ALA A 1 695 ? 33.157 -0.849 2.017 1.00 89.12 695 ALA A CA 1
ATOM 5459 C C . ALA A 1 695 ? 31.719 -1.326 2.295 1.00 89.12 695 ALA A C 1
ATOM 5461 O O . ALA A 1 695 ? 31.016 -0.703 3.086 1.00 89.12 695 ALA A O 1
ATOM 5462 N N . GLU A 1 696 ? 31.289 -2.438 1.689 1.00 90.44 696 GLU A N 1
ATOM 5463 C CA . GLU A 1 696 ? 29.991 -3.066 1.985 1.00 90.44 696 GLU A CA 1
ATOM 5464 C C . GLU A 1 696 ? 29.976 -3.665 3.397 1.00 90.44 696 GLU A C 1
ATOM 5466 O O . GLU A 1 696 ? 28.976 -3.581 4.104 1.00 90.44 696 GLU A O 1
ATOM 5471 N N . GLU A 1 697 ? 31.105 -4.215 3.850 1.00 89.88 697 GLU A N 1
ATOM 5472 C CA . GLU A 1 697 ? 31.280 -4.616 5.244 1.00 89.88 697 GLU A CA 1
ATOM 5473 C C . GLU A 1 697 ? 31.145 -3.431 6.217 1.00 89.88 697 GLU A C 1
ATOM 5475 O O . GLU A 1 697 ? 30.513 -3.577 7.263 1.00 89.88 697 GLU A O 1
ATOM 5480 N N . GLU A 1 698 ? 31.744 -2.270 5.921 1.00 89.88 698 GLU A N 1
ATOM 5481 C CA . GLU A 1 698 ? 31.607 -1.064 6.754 1.00 89.88 698 GLU A CA 1
ATOM 5482 C C . GLU A 1 698 ? 30.166 -0.523 6.740 1.00 89.88 698 GLU A C 1
ATOM 5484 O O . GLU A 1 698 ? 29.640 -0.146 7.790 1.00 89.88 698 GLU A O 1
ATOM 5489 N N . GLU A 1 699 ? 29.499 -0.548 5.583 1.00 91.06 699 GLU A N 1
ATOM 5490 C CA . GLU A 1 699 ? 28.087 -0.183 5.442 1.00 91.06 699 GLU A CA 1
ATOM 5491 C C . GLU A 1 699 ? 27.183 -1.066 6.311 1.00 91.06 699 GLU A C 1
ATOM 5493 O O . GLU A 1 699 ? 26.418 -0.543 7.123 1.00 91.06 699 GLU A O 1
ATOM 5498 N N . LEU A 1 700 ? 27.313 -2.393 6.208 1.00 89.81 700 LEU A N 1
ATOM 5499 C CA . LEU A 1 700 ? 26.518 -3.341 6.990 1.00 89.81 700 LEU A CA 1
ATOM 5500 C C . LEU A 1 700 ? 26.779 -3.203 8.498 1.00 89.81 700 LEU A C 1
ATOM 5502 O O . LEU A 1 700 ? 25.831 -3.203 9.280 1.00 89.81 700 LEU A O 1
ATOM 5506 N N . LYS A 1 701 ? 28.035 -2.994 8.920 1.00 89.50 701 LYS A N 1
ATOM 5507 C CA . LYS A 1 701 ? 28.383 -2.729 10.333 1.00 89.50 701 LYS A CA 1
ATOM 5508 C C . LYS A 1 701 ? 27.760 -1.423 10.837 1.00 89.50 701 LYS A C 1
ATOM 5510 O O . LYS A 1 701 ? 27.284 -1.357 11.968 1.00 89.50 701 LYS A O 1
ATOM 5515 N N . LYS A 1 702 ? 27.725 -0.378 10.006 1.00 87.62 702 LYS A N 1
ATOM 5516 C CA . LYS A 1 702 ? 27.047 0.887 10.325 1.00 87.62 702 LYS A CA 1
ATOM 5517 C C . LYS A 1 702 ? 25.524 0.712 10.397 1.00 87.62 702 LYS A C 1
ATOM 5519 O O . LYS A 1 702 ? 24.893 1.344 11.242 1.00 87.62 702 LYS A O 1
ATOM 5524 N N . LEU A 1 703 ? 24.944 -0.119 9.535 1.00 86.81 703 LEU A N 1
ATOM 5525 C CA . LEU A 1 703 ? 23.506 -0.377 9.481 1.00 86.81 703 LEU A CA 1
ATOM 5526 C C . LEU A 1 703 ? 23.020 -1.206 10.680 1.00 86.81 703 LEU A C 1
ATOM 5528 O O . LEU A 1 703 ? 22.001 -0.872 11.281 1.00 86.81 703 LEU A O 1
ATOM 5532 N N . ASP A 1 704 ? 23.785 -2.222 11.081 1.00 83.00 704 ASP A N 1
ATOM 5533 C CA . ASP A 1 704 ? 23.568 -2.993 12.311 1.00 83.00 704 ASP A CA 1
ATOM 5534 C C . ASP A 1 704 ? 23.610 -2.094 13.560 1.00 83.00 704 ASP A C 1
ATOM 5536 O O . ASP A 1 704 ? 22.710 -2.141 14.403 1.00 83.00 704 ASP A O 1
ATOM 5540 N N . LEU A 1 705 ? 24.583 -1.176 13.630 1.00 76.88 705 LEU A N 1
ATOM 5541 C CA . LEU A 1 705 ? 24.631 -0.143 14.668 1.00 76.88 705 LEU A CA 1
ATOM 5542 C C . LEU A 1 705 ? 23.414 0.797 14.615 1.00 76.88 705 LEU A C 1
ATOM 5544 O O . LEU A 1 705 ? 22.830 1.082 15.660 1.00 76.88 705 LEU A O 1
ATOM 5548 N N . GLU A 1 706 ? 23.003 1.278 13.434 1.00 79.50 706 GLU A N 1
ATOM 5549 C CA . GLU A 1 706 ? 21.831 2.159 13.307 1.00 79.50 706 GLU A CA 1
ATOM 5550 C C . GLU A 1 706 ? 20.555 1.459 13.792 1.00 79.50 706 GLU A C 1
ATOM 5552 O O . GLU A 1 706 ? 19.813 2.027 14.592 1.00 79.50 706 GLU A O 1
ATOM 5557 N N . ASN A 1 707 ? 20.329 0.209 13.384 1.00 77.88 707 ASN A N 1
ATOM 5558 C CA . ASN A 1 707 ? 19.183 -0.583 13.823 1.00 77.88 707 ASN A CA 1
ATOM 5559 C C . ASN A 1 707 ? 19.252 -0.914 15.322 1.00 77.88 707 ASN A C 1
ATOM 5561 O O . ASN A 1 707 ? 18.242 -0.791 16.016 1.00 77.88 707 ASN A O 1
ATOM 5565 N N . THR A 1 708 ? 20.437 -1.222 15.855 1.00 72.25 708 THR A N 1
ATOM 5566 C CA . THR A 1 708 ? 20.660 -1.409 17.299 1.00 72.25 708 THR A CA 1
ATOM 5567 C C . THR A 1 708 ? 20.305 -0.154 18.103 1.00 72.25 708 THR A C 1
ATOM 5569 O O . THR A 1 708 ? 19.748 -0.269 19.193 1.00 72.25 708 THR A O 1
ATOM 5572 N N . TYR A 1 709 ? 20.563 1.052 17.582 1.00 69.69 709 TYR A N 1
ATOM 5573 C CA . TYR A 1 709 ? 20.134 2.298 18.227 1.00 69.69 709 TYR A CA 1
ATOM 5574 C C . TYR A 1 709 ? 18.648 2.623 17.997 1.00 69.69 709 TYR A C 1
ATOM 5576 O O . TYR A 1 709 ? 17.993 3.118 18.914 1.00 69.69 709 TYR A O 1
ATOM 5584 N N . ALA A 1 710 ? 18.098 2.344 16.812 1.00 59.97 710 ALA A N 1
ATOM 5585 C CA . ALA A 1 710 ? 16.717 2.673 16.448 1.00 59.97 710 ALA A CA 1
ATOM 5586 C C . ALA A 1 710 ? 15.677 1.789 17.158 1.00 59.97 710 ALA A C 1
ATOM 5588 O O . ALA A 1 710 ? 14.655 2.291 17.622 1.00 59.97 710 ALA A O 1
ATOM 5589 N N . TYR A 1 711 ? 15.959 0.491 17.294 1.00 58.88 711 TYR A N 1
ATOM 5590 C CA . TYR A 1 711 ? 15.128 -0.479 18.021 1.00 58.88 711 TYR A CA 1
ATOM 5591 C C . TYR A 1 711 ? 15.634 -0.716 19.463 1.00 58.88 711 TYR A C 1
ATOM 5593 O O . TYR A 1 711 ? 15.171 -1.611 20.167 1.00 58.88 711 TYR A O 1
ATOM 5601 N N . GLY A 1 712 ? 16.582 0.113 19.919 1.00 44.56 712 GLY A N 1
ATOM 5602 C CA . GLY A 1 712 ? 17.407 -0.052 21.119 1.00 44.56 712 GLY A CA 1
ATOM 5603 C C . GLY A 1 712 ? 16.745 0.195 22.477 1.00 44.56 712 GLY A C 1
ATOM 5604 O O . GLY A 1 712 ? 17.343 0.843 23.336 1.00 44.56 712 GLY A O 1
ATOM 5605 N N . VAL A 1 713 ? 15.553 -0.355 22.724 1.00 38.75 713 VAL A N 1
ATOM 5606 C CA . VAL A 1 713 ? 15.050 -0.568 24.093 1.00 38.75 713 VAL A CA 1
ATOM 5607 C C . VAL A 1 713 ? 14.655 -2.032 24.262 1.00 38.75 713 VAL A C 1
ATOM 5609 O O . VAL A 1 713 ? 13.674 -2.495 23.696 1.00 38.75 713 VAL A O 1
ATOM 5612 N N . SER A 1 714 ? 15.396 -2.739 25.120 1.00 41.50 714 SER A N 1
ATOM 5613 C CA . SER A 1 714 ? 15.167 -4.142 25.497 1.00 41.50 714 SER A CA 1
ATOM 5614 C C . SER A 1 714 ? 15.537 -5.234 24.476 1.00 41.50 714 SER A C 1
ATOM 5616 O O . SER A 1 714 ? 14.883 -6.271 24.441 1.00 41.50 714 SER A O 1
ATOM 5618 N N . THR A 1 715 ? 16.700 -5.113 23.831 1.00 34.22 715 THR A N 1
ATOM 5619 C CA . THR A 1 715 ? 17.745 -6.147 24.006 1.00 34.22 715 THR A CA 1
ATOM 5620 C C . THR A 1 715 ? 19.135 -5.522 23.937 1.00 34.22 715 THR A C 1
ATOM 5622 O O . THR A 1 715 ? 19.622 -5.185 22.864 1.00 34.22 715 THR A O 1
ATOM 5625 N N . THR A 1 716 ? 19.833 -5.454 25.072 1.00 28.56 716 THR A N 1
ATOM 5626 C CA . THR A 1 716 ? 21.285 -5.670 25.023 1.00 28.56 716 THR A CA 1
ATOM 5627 C C . THR A 1 716 ? 21.519 -7.111 24.573 1.00 28.56 716 THR A C 1
ATOM 5629 O O . THR A 1 716 ? 20.827 -7.989 25.103 1.00 28.56 716 THR A O 1
ATOM 5632 N N . PRO A 1 717 ? 22.503 -7.406 23.708 1.00 29.88 717 PRO A N 1
ATOM 5633 C CA . PRO A 1 717 ? 23.005 -8.765 23.583 1.00 29.88 717 PRO A CA 1
ATOM 5634 C C . PRO A 1 717 ? 23.382 -9.260 24.980 1.00 29.88 717 PRO A C 1
ATOM 5636 O O . PRO A 1 717 ? 24.190 -8.626 25.667 1.00 29.88 717 PRO A O 1
ATOM 5639 N N . VAL A 1 718 ? 22.784 -10.366 25.429 1.00 29.03 718 VAL A N 1
ATOM 5640 C CA . VAL A 1 718 ? 23.211 -11.017 26.670 1.00 29.03 718 VAL A CA 1
ATOM 5641 C C . VAL A 1 718 ? 24.499 -11.768 26.360 1.00 29.03 718 VAL A C 1
ATOM 5643 O O . VAL A 1 718 ? 24.523 -12.984 26.201 1.00 29.03 718 VAL A O 1
ATOM 5646 N N . ALA A 1 719 ? 25.598 -11.012 26.298 1.00 27.41 719 ALA A N 1
ATOM 5647 C CA . ALA A 1 719 ? 26.886 -11.548 26.690 1.00 27.41 719 ALA A CA 1
ATOM 5648 C C . ALA A 1 719 ? 26.682 -12.157 28.082 1.00 27.41 719 ALA A C 1
ATOM 5650 O O . ALA A 1 719 ? 26.299 -11.446 29.017 1.00 27.41 719 ALA A O 1
ATOM 5651 N N . ILE A 1 720 ? 26.838 -13.477 28.187 1.00 29.02 720 ILE A N 1
ATOM 5652 C CA . ILE A 1 720 ? 26.555 -14.215 29.416 1.00 29.02 720 ILE A CA 1
ATOM 5653 C C . ILE A 1 720 ? 27.471 -13.660 30.507 1.00 29.02 720 ILE A C 1
ATOM 5655 O O . ILE A 1 720 ? 28.680 -13.893 30.502 1.00 29.02 720 ILE A O 1
ATOM 5659 N N . LYS A 1 721 ? 26.890 -12.895 31.439 1.00 28.33 721 LYS A N 1
ATOM 5660 C CA . LYS A 1 721 ? 27.598 -12.332 32.591 1.00 28.33 721 LYS A CA 1
ATOM 5661 C C . LYS A 1 721 ? 27.852 -13.414 33.636 1.00 28.33 721 LYS A C 1
ATOM 5663 O O . LYS A 1 721 ? 27.315 -13.372 34.739 1.00 28.33 721 LYS A O 1
ATOM 5668 N N . ASN A 1 722 ? 28.741 -14.339 33.296 1.00 36.53 722 ASN A N 1
ATOM 5669 C CA . ASN A 1 722 ? 29.417 -15.196 34.258 1.00 36.53 722 ASN A CA 1
ATOM 5670 C C . ASN A 1 722 ? 30.488 -14.390 35.013 1.00 36.53 722 ASN A C 1
ATOM 5672 O O . ASN A 1 722 ? 31.674 -14.680 34.893 1.00 36.53 722 ASN A O 1
ATOM 5676 N N . ASN A 1 723 ? 30.062 -13.376 35.777 1.00 35.19 723 ASN A N 1
ATOM 5677 C CA . ASN A 1 723 ? 30.672 -13.078 37.072 1.00 35.19 723 ASN A CA 1
ATOM 5678 C C . ASN A 1 723 ? 29.745 -12.236 37.973 1.00 35.19 723 ASN A C 1
ATOM 5680 O O . ASN A 1 723 ? 29.067 -11.315 37.509 1.00 35.19 723 ASN A O 1
ATOM 5684 N N . TRP A 1 724 ? 29.792 -12.520 39.275 1.00 34.41 724 TRP A N 1
ATOM 5685 C CA . TRP A 1 724 ? 29.414 -11.597 40.342 1.00 34.41 724 TRP A CA 1
ATOM 5686 C C . TRP A 1 724 ? 30.681 -10.923 40.891 1.00 34.41 724 TRP A C 1
ATOM 5688 O O . TRP A 1 724 ? 31.205 -11.329 41.927 1.00 34.41 724 TRP A O 1
ATOM 5698 N N . ASP A 1 725 ? 31.120 -9.840 40.242 1.00 43.19 725 ASP A N 1
ATOM 5699 C CA . ASP A 1 725 ? 31.834 -8.784 40.975 1.00 43.19 725 ASP A CA 1
ATOM 5700 C C . ASP A 1 725 ? 30.919 -8.341 42.132 1.00 43.19 725 ASP A C 1
ATOM 5702 O O . ASP A 1 725 ? 29.746 -8.005 41.918 1.00 43.19 725 ASP A O 1
ATOM 5706 N N . SER A 1 726 ? 31.423 -8.454 43.362 1.00 42.94 726 SER A N 1
ATOM 5707 C CA . SER A 1 726 ? 30.634 -8.292 44.587 1.00 42.94 726 SER A CA 1
ATOM 5708 C C . SER A 1 726 ? 31.238 -7.333 45.619 1.00 42.94 726 SER A C 1
ATOM 5710 O O . SER A 1 726 ? 30.618 -7.117 46.664 1.00 42.94 726 SER A O 1
ATOM 5712 N N . ASP A 1 727 ? 32.366 -6.683 45.307 1.00 46.69 727 ASP A N 1
ATOM 5713 C CA . ASP A 1 727 ? 32.901 -5.554 46.083 1.00 46.69 727 ASP A CA 1
ATOM 5714 C C . ASP A 1 727 ? 33.208 -4.286 45.251 1.00 46.69 727 ASP A C 1
ATOM 5716 O O . ASP A 1 727 ? 33.236 -3.188 45.821 1.00 46.69 727 ASP A O 1
ATOM 5720 N N . GLY A 1 728 ? 33.257 -4.389 43.917 1.00 43.84 728 GLY A N 1
ATOM 5721 C CA . GLY A 1 728 ? 33.195 -3.263 42.986 1.00 43.84 728 GLY A CA 1
ATOM 5722 C C . GLY A 1 728 ? 34.530 -2.588 42.674 1.00 43.84 728 GLY A C 1
ATOM 5723 O O . GLY A 1 728 ? 34.534 -1.384 42.393 1.00 43.84 728 GLY A O 1
ATOM 5724 N N . ASP A 1 729 ? 35.653 -3.311 42.737 1.00 53.28 729 ASP A N 1
ATOM 5725 C CA . ASP A 1 729 ? 36.981 -2.770 42.399 1.00 53.28 729 ASP A CA 1
ATOM 5726 C C . ASP A 1 729 ? 37.264 -2.700 40.878 1.00 53.28 729 ASP A C 1
ATOM 5728 O O . ASP A 1 729 ? 38.040 -1.847 40.430 1.00 53.28 729 ASP A O 1
ATOM 5732 N N . GLY A 1 730 ? 36.558 -3.512 40.077 1.00 46.16 730 GLY A N 1
ATOM 5733 C CA . GLY A 1 730 ? 36.636 -3.543 38.614 1.00 46.16 730 GLY A CA 1
ATOM 5734 C C . GLY A 1 730 ? 37.509 -4.651 38.005 1.00 46.16 730 GLY A C 1
ATOM 5735 O O . GLY A 1 730 ? 37.779 -4.593 36.801 1.00 46.16 730 GLY A O 1
ATOM 5736 N N . VAL A 1 731 ? 37.949 -5.641 38.787 1.00 42.44 731 VAL A N 1
ATOM 5737 C CA . VAL A 1 731 ? 38.649 -6.853 38.316 1.00 42.44 731 VAL A CA 1
ATOM 5738 C C . VAL A 1 731 ? 37.671 -8.049 38.223 1.00 42.44 731 VAL A C 1
ATOM 5740 O O . VAL A 1 731 ? 36.500 -7.946 38.582 1.00 42.44 731 VAL A O 1
ATOM 5743 N N . ASN A 1 732 ? 38.089 -9.164 37.609 1.00 38.53 732 ASN A N 1
ATOM 5744 C CA . ASN A 1 732 ? 37.225 -10.309 37.298 1.00 38.53 732 ASN A CA 1
ATOM 5745 C C . ASN A 1 732 ? 37.674 -11.590 38.027 1.00 38.53 732 ASN A C 1
ATOM 5747 O O . ASN A 1 732 ? 38.483 -12.354 37.497 1.00 38.53 732 ASN A O 1
ATOM 5751 N N . ASP A 1 733 ? 37.118 -11.819 39.218 1.00 44.41 733 ASP A N 1
ATOM 5752 C CA . ASP A 1 733 ? 37.511 -12.849 40.200 1.00 44.41 733 ASP A CA 1
ATOM 5753 C C . ASP A 1 733 ? 37.163 -14.305 39.816 1.00 44.41 733 ASP A C 1
ATOM 5755 O O . ASP A 1 733 ? 36.453 -15.010 40.531 1.00 44.41 733 ASP A O 1
ATOM 5759 N N . ALA A 1 734 ? 37.653 -14.774 38.666 1.00 38.00 734 ALA A N 1
ATOM 5760 C CA . ALA A 1 734 ? 37.339 -16.103 38.130 1.00 38.00 734 ALA A CA 1
ATOM 5761 C C . ALA A 1 734 ? 38.565 -16.943 37.706 1.00 38.00 734 ALA A C 1
ATOM 5763 O O . ALA A 1 734 ? 38.397 -17.920 36.978 1.00 38.00 734 ALA A O 1
ATOM 5764 N N . ILE A 1 735 ? 39.784 -16.603 38.159 1.00 32.59 735 ILE A N 1
ATOM 5765 C CA . ILE A 1 735 ? 40.961 -17.501 38.110 1.00 32.59 735 ILE A CA 1
ATOM 5766 C C . ILE A 1 735 ? 41.837 -17.339 39.371 1.00 32.59 735 ILE A C 1
ATOM 5768 O O . ILE A 1 735 ? 42.879 -16.693 39.325 1.00 32.59 735 ILE A O 1
ATOM 5772 N N . ASP A 1 736 ? 41.431 -17.964 40.479 1.00 32.91 736 ASP A N 1
ATOM 5773 C CA . ASP A 1 736 ? 42.329 -18.725 41.369 1.00 32.91 736 ASP A CA 1
ATOM 5774 C C . ASP A 1 736 ? 41.478 -19.685 42.226 1.00 32.91 736 ASP A C 1
ATOM 5776 O O . ASP A 1 736 ? 40.441 -19.295 42.765 1.00 32.91 736 ASP A O 1
ATOM 5780 N N . ALA A 1 737 ? 41.892 -20.947 42.332 1.00 34.66 737 ALA A N 1
ATOM 5781 C CA . ALA A 1 737 ? 41.296 -21.939 43.229 1.00 34.66 737 ALA A CA 1
ATOM 5782 C C . ALA A 1 737 ? 42.366 -22.850 43.869 1.00 34.66 737 ALA A C 1
ATOM 5784 O O . ALA A 1 737 ? 42.082 -23.987 44.248 1.00 34.66 737 ALA A O 1
ATOM 5785 N N . ASN A 1 738 ? 43.601 -22.353 43.989 1.00 36.03 738 ASN A N 1
ATOM 5786 C CA . ASN A 1 738 ? 44.744 -23.063 44.553 1.00 36.03 738 ASN A CA 1
ATOM 5787 C C . ASN A 1 738 ? 45.703 -22.110 45.302 1.00 36.03 738 ASN A C 1
ATOM 5789 O O . ASN A 1 738 ? 46.915 -22.112 45.073 1.00 36.03 738 ASN A O 1
ATOM 5793 N N . ASP A 1 739 ? 45.151 -21.356 46.264 1.00 41.72 739 ASP A N 1
ATOM 5794 C CA . ASP A 1 739 ? 45.899 -20.669 47.332 1.00 41.72 739 ASP A CA 1
ATOM 5795 C C . ASP A 1 739 ? 46.558 -21.686 48.289 1.00 41.72 739 ASP A C 1
ATOM 5797 O O . ASP A 1 739 ? 46.086 -21.944 49.398 1.00 41.72 739 ASP A O 1
ATOM 5801 N N . ASP A 1 740 ? 47.657 -22.298 47.841 1.00 38.19 740 ASP A N 1
ATOM 5802 C CA . ASP A 1 740 ? 48.621 -22.980 48.717 1.00 38.19 740 ASP A CA 1
ATOM 5803 C C . ASP A 1 740 ? 50.043 -22.385 48.653 1.00 38.19 740 ASP A C 1
ATOM 5805 O O . ASP A 1 740 ? 50.939 -22.801 49.391 1.00 38.19 740 ASP A O 1
ATOM 5809 N N . GLY A 1 741 ? 50.225 -21.318 47.863 1.00 42.88 741 GLY A N 1
ATOM 5810 C CA . GLY A 1 741 ? 51.341 -20.378 47.992 1.00 42.88 741 GLY A CA 1
ATOM 5811 C C . GLY A 1 741 ? 52.733 -20.955 47.719 1.00 42.88 741 GLY A C 1
ATOM 5812 O O . GLY A 1 741 ? 53.726 -20.383 48.183 1.00 42.88 741 GLY A O 1
ATOM 5813 N N . THR A 1 742 ? 52.830 -22.070 46.990 1.00 32.28 742 THR A N 1
ATOM 5814 C CA . THR A 1 742 ? 54.107 -22.699 46.626 1.00 32.28 742 THR A CA 1
ATOM 5815 C C . THR A 1 742 ? 54.410 -22.600 45.131 1.00 32.28 742 THR A C 1
ATOM 5817 O O . THR A 1 742 ? 53.526 -22.443 44.296 1.00 32.28 742 THR A O 1
ATOM 5820 N N . ALA A 1 743 ? 55.701 -22.635 44.792 1.00 38.09 743 ALA A N 1
ATOM 5821 C CA . ALA A 1 743 ? 56.173 -22.615 43.416 1.00 38.09 743 ALA A CA 1
ATOM 5822 C C . ALA A 1 743 ? 57.142 -23.777 43.199 1.00 38.09 743 ALA A C 1
ATOM 5824 O O . ALA A 1 743 ? 58.227 -23.789 43.782 1.00 38.09 743 ALA A O 1
ATOM 5825 N N . ASP A 1 744 ? 56.756 -24.701 42.326 1.00 30.67 744 ASP A N 1
ATOM 5826 C CA . ASP A 1 744 ? 57.631 -25.695 41.708 1.00 30.67 744 ASP A CA 1
ATOM 5827 C C . ASP A 1 744 ? 57.263 -25.717 40.208 1.00 30.67 744 ASP A C 1
ATOM 5829 O O . ASP A 1 744 ? 56.088 -25.662 39.855 1.00 30.67 744 ASP A O 1
ATOM 5833 N N . THR A 1 745 ? 58.165 -25.549 39.237 1.00 29.58 745 THR A N 1
ATOM 5834 C CA . THR A 1 745 ? 59.277 -26.441 38.853 1.00 29.58 745 THR A CA 1
ATOM 5835 C C . THR A 1 745 ? 58.903 -27.925 38.834 1.00 29.58 745 THR A C 1
ATOM 5837 O O . THR A 1 745 ? 58.536 -28.525 39.830 1.00 29.58 745 THR A O 1
ATOM 5840 N N . ALA A 1 746 ? 58.979 -28.533 37.649 1.00 31.38 746 ALA A N 1
ATOM 5841 C CA . ALA A 1 746 ? 58.487 -29.888 37.429 1.00 31.38 746 ALA A CA 1
ATOM 5842 C C . ALA A 1 746 ? 59.372 -30.956 38.091 1.00 31.38 746 ALA A C 1
ATOM 5844 O O . ALA A 1 746 ? 60.585 -30.939 37.872 1.00 31.38 746 ALA A O 1
ATOM 5845 N N . LEU A 1 747 ? 58.742 -31.913 38.792 1.00 31.12 747 LEU A N 1
ATOM 5846 C CA . LEU A 1 747 ? 59.048 -33.358 38.774 1.00 31.12 747 LEU A CA 1
ATOM 5847 C C . LEU A 1 747 ? 58.156 -34.145 39.764 1.00 31.12 747 LEU A C 1
ATOM 5849 O O . LEU A 1 747 ? 58.505 -34.260 40.935 1.00 31.12 747 LEU A O 1
ATOM 5853 N N . ASP A 1 748 ? 57.094 -34.792 39.273 1.00 28.83 748 ASP A N 1
ATOM 5854 C CA . ASP A 1 748 ? 57.013 -36.263 39.347 1.00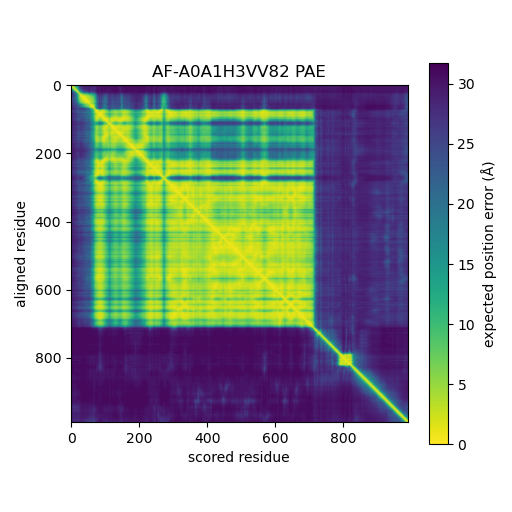 28.83 748 ASP A CA 1
ATOM 5855 C C . ASP A 1 748 ? 56.093 -36.836 38.244 1.00 28.83 748 ASP A C 1
ATOM 5857 O O . ASP A 1 748 ? 55.304 -36.125 37.625 1.00 28.83 748 ASP A O 1
ATOM 5861 N N . THR A 1 749 ? 56.265 -38.128 37.984 1.00 34.53 749 THR A N 1
ATOM 5862 C CA . THR A 1 749 ? 55.435 -39.026 37.155 1.00 34.53 749 THR A CA 1
ATOM 5863 C C . THR A 1 749 ? 54.405 -39.748 38.051 1.00 34.53 749 THR A C 1
ATOM 5865 O O . THR A 1 749 ? 54.486 -39.619 39.268 1.00 34.53 749 THR A O 1
ATOM 5868 N N . ASN A 1 750 ? 53.407 -40.513 37.598 1.00 29.97 750 ASN A N 1
ATOM 5869 C CA . ASN A 1 750 ? 53.199 -41.347 36.401 1.00 29.97 750 ASN A CA 1
ATOM 5870 C C . ASN A 1 750 ? 51.677 -41.445 36.079 1.00 29.97 750 ASN A C 1
ATOM 5872 O O . ASN A 1 750 ? 50.887 -40.807 36.764 1.00 29.97 750 ASN A O 1
ATOM 5876 N N . ASP A 1 751 ? 51.169 -42.193 35.094 1.00 32.03 751 ASP A N 1
ATOM 5877 C CA . ASP A 1 751 ? 51.752 -43.090 34.076 1.00 32.03 751 ASP A CA 1
ATOM 5878 C C . ASP A 1 751 ? 51.081 -42.796 32.711 1.00 32.03 751 ASP A C 1
ATOM 5880 O O . ASP A 1 751 ? 50.559 -41.698 32.549 1.00 32.03 751 ASP A O 1
ATOM 5884 N N . ASP A 1 752 ? 51.173 -43.711 31.734 1.00 29.45 752 ASP A N 1
ATOM 5885 C CA . ASP A 1 752 ? 50.291 -43.896 30.550 1.00 29.45 752 ASP A CA 1
ATOM 5886 C C . ASP A 1 752 ? 49.757 -42.698 29.706 1.00 29.45 752 ASP A C 1
ATOM 5888 O O . ASP A 1 752 ? 49.037 -42.913 28.737 1.00 29.45 752 ASP A O 1
ATOM 5892 N N . GLY A 1 753 ? 50.281 -41.484 29.894 1.00 29.20 753 GLY A N 1
ATOM 5893 C CA . GLY A 1 753 ? 50.543 -40.465 28.867 1.00 29.20 753 GLY A CA 1
ATOM 5894 C C . GLY A 1 753 ? 49.360 -39.974 28.019 1.00 29.20 753 GLY A C 1
ATOM 5895 O O . GLY A 1 753 ? 48.299 -39.639 28.532 1.00 29.20 753 GLY A O 1
ATOM 5896 N N . VAL A 1 754 ? 49.593 -39.893 26.702 1.00 32.84 754 VAL A N 1
ATOM 5897 C CA . VAL A 1 754 ? 48.661 -39.417 25.654 1.00 32.84 754 VAL A CA 1
ATOM 5898 C C . VAL A 1 754 ? 48.142 -37.964 25.786 1.00 32.84 754 VAL A C 1
ATOM 5900 O O . VAL A 1 754 ? 48.504 -37.259 26.726 1.00 32.84 754 VAL A O 1
ATOM 5903 N N . THR A 1 755 ? 47.427 -37.448 24.768 1.00 31.75 755 THR A N 1
ATOM 5904 C CA . THR A 1 755 ? 46.879 -36.063 24.734 1.00 31.75 755 THR A CA 1
ATOM 5905 C C . THR A 1 755 ? 45.472 -36.014 24.123 1.00 31.75 755 THR A C 1
ATOM 5907 O O . THR A 1 755 ? 44.805 -37.038 24.103 1.00 31.75 755 THR A O 1
ATOM 5910 N N . ASP A 1 756 ? 45.002 -34.848 23.669 1.00 30.02 756 ASP A N 1
ATOM 5911 C CA . ASP A 1 756 ? 43.894 -34.723 22.716 1.00 30.02 756 ASP A CA 1
ATOM 5912 C C . ASP A 1 756 ? 44.365 -34.962 21.273 1.00 30.02 756 ASP A C 1
ATOM 5914 O O . ASP A 1 756 ? 45.482 -34.567 20.906 1.00 30.02 756 ASP A O 1
ATOM 5918 N N . ALA A 1 757 ? 43.463 -35.492 20.445 1.00 32.16 757 ALA A N 1
ATOM 5919 C CA . ALA A 1 757 ? 43.552 -35.480 18.993 1.00 32.16 757 ALA A CA 1
ATOM 5920 C C . ALA A 1 757 ? 42.636 -34.370 18.457 1.00 32.16 757 ALA A C 1
ATOM 5922 O O . ALA A 1 757 ? 41.414 -34.518 18.412 1.00 32.16 757 ALA A O 1
ATOM 5923 N N . VAL A 1 758 ? 43.225 -33.244 18.048 1.00 36.19 758 VAL A N 1
ATOM 5924 C CA . VAL A 1 758 ? 42.503 -32.225 17.275 1.00 36.19 758 VAL A CA 1
ATOM 5925 C C . VAL A 1 758 ? 42.217 -32.751 15.873 1.00 36.19 758 VAL A C 1
ATOM 5927 O O . VAL A 1 758 ? 43.143 -33.067 15.122 1.00 36.19 758 VAL A O 1
ATOM 5930 N N . ASP A 1 759 ? 40.940 -32.776 15.495 1.00 31.80 759 ASP A N 1
ATOM 5931 C CA . ASP A 1 759 ? 40.568 -32.865 14.085 1.00 31.80 759 ASP A CA 1
ATOM 5932 C C . ASP A 1 759 ? 41.190 -31.679 13.322 1.00 31.80 759 ASP A C 1
ATOM 5934 O O . ASP A 1 759 ? 41.219 -30.545 13.814 1.00 31.80 759 ASP A O 1
ATOM 5938 N N . THR A 1 760 ? 41.811 -31.970 12.181 1.00 38.94 760 THR A N 1
ATOM 5939 C CA . THR A 1 760 ? 42.842 -31.115 11.570 1.00 38.94 760 THR A CA 1
ATOM 5940 C C . THR A 1 760 ? 42.850 -31.088 10.038 1.00 38.94 760 THR A C 1
ATOM 5942 O O . THR A 1 760 ? 43.750 -30.467 9.468 1.00 38.94 760 THR A O 1
ATOM 5945 N N . ASP A 1 761 ? 41.865 -31.682 9.349 1.00 40.53 761 ASP A N 1
ATOM 5946 C CA . ASP A 1 761 ? 41.724 -31.538 7.885 1.00 40.53 761 ASP A CA 1
ATOM 5947 C C . ASP A 1 761 ? 40.682 -30.486 7.449 1.00 40.53 761 ASP A C 1
ATOM 5949 O O . ASP A 1 761 ? 40.886 -29.816 6.433 1.00 40.53 761 ASP A O 1
ATOM 5953 N N . GLY A 1 762 ? 39.661 -30.227 8.273 1.00 44.00 762 GLY A N 1
ATOM 5954 C CA . GLY A 1 762 ? 38.830 -29.023 8.204 1.00 44.00 762 GLY A CA 1
ATOM 5955 C C . GLY A 1 762 ? 37.848 -28.968 7.030 1.00 44.00 762 GLY A C 1
ATOM 5956 O O . GLY A 1 762 ? 37.569 -27.871 6.541 1.00 44.00 762 GLY A O 1
ATOM 5957 N N . ASP A 1 763 ? 37.324 -30.112 6.575 1.00 42.78 763 ASP A N 1
ATOM 5958 C CA . ASP A 1 763 ? 36.383 -30.175 5.439 1.00 42.78 763 ASP A CA 1
ATOM 5959 C C . ASP A 1 763 ? 34.885 -30.076 5.808 1.00 42.78 763 ASP A C 1
ATOM 5961 O O . ASP A 1 763 ? 34.040 -29.860 4.937 1.00 42.78 763 ASP A O 1
ATOM 5965 N N . GLY A 1 764 ? 34.561 -30.109 7.105 1.00 45.38 764 GLY A N 1
ATOM 5966 C CA . GLY A 1 764 ? 33.300 -29.589 7.637 1.00 45.38 764 GLY A CA 1
ATOM 5967 C C . GLY A 1 764 ? 32.037 -30.371 7.263 1.00 45.38 764 GLY A C 1
ATOM 5968 O O . GLY A 1 764 ? 30.975 -29.758 7.124 1.00 45.38 764 GLY A O 1
ATOM 5969 N N . SER A 1 765 ? 32.106 -31.701 7.120 1.00 35.78 765 SER A N 1
ATOM 5970 C CA . SER A 1 765 ? 30.911 -32.527 6.886 1.00 35.78 765 SER A CA 1
ATOM 5971 C C . SER A 1 765 ? 30.825 -33.773 7.780 1.00 35.78 765 SER A C 1
ATOM 5973 O O . SER A 1 765 ? 31.646 -34.682 7.719 1.00 35.78 765 SER A O 1
ATOM 5975 N N . ALA A 1 766 ? 29.778 -33.847 8.608 1.00 38.09 766 ALA A N 1
ATOM 5976 C CA . ALA A 1 766 ? 29.488 -35.036 9.408 1.00 38.09 766 ALA A CA 1
ATOM 5977 C C . ALA A 1 766 ? 28.773 -36.105 8.563 1.00 38.09 766 ALA A C 1
ATOM 5979 O O . ALA A 1 766 ? 27.811 -35.799 7.858 1.00 38.09 766 ALA A O 1
ATOM 5980 N N . ASN A 1 767 ? 29.187 -37.368 8.690 1.00 30.91 767 ASN A N 1
ATOM 5981 C CA . ASN A 1 767 ? 28.458 -38.518 8.153 1.00 30.91 767 ASN A CA 1
ATOM 5982 C C . ASN A 1 767 ? 28.213 -39.574 9.236 1.00 30.91 767 ASN A C 1
ATOM 5984 O O . ASN A 1 767 ? 29.024 -39.773 10.138 1.00 30.91 767 ASN A O 1
ATOM 5988 N N . LEU A 1 768 ? 27.058 -40.230 9.143 1.00 33.88 768 LEU A N 1
ATOM 5989 C CA . LEU A 1 768 ? 26.561 -41.176 10.136 1.00 33.88 768 LEU A CA 1
ATOM 5990 C C . LEU A 1 768 ? 27.016 -42.616 9.849 1.00 33.88 768 LEU A C 1
ATOM 5992 O O . LEU A 1 768 ? 26.963 -43.071 8.710 1.00 33.88 768 LEU A O 1
ATOM 5996 N N . TRP A 1 769 ? 27.307 -43.329 10.942 1.00 27.05 769 TRP A N 1
ATOM 5997 C CA . TRP A 1 769 ? 27.354 -44.793 11.087 1.00 27.05 769 TRP A CA 1
ATOM 5998 C C . TRP A 1 769 ? 28.531 -45.524 10.413 1.00 27.05 769 TRP A C 1
ATOM 6000 O O . TRP A 1 769 ? 28.476 -45.892 9.242 1.00 27.05 769 TRP A O 1
ATOM 6010 N N . ASP A 1 770 ? 29.521 -45.897 11.230 1.00 29.05 770 ASP A N 1
ATOM 6011 C CA . ASP A 1 770 ? 30.239 -47.165 11.054 1.00 29.05 770 ASP A CA 1
ATOM 6012 C C . ASP A 1 770 ? 29.562 -48.225 11.943 1.00 29.05 770 ASP A C 1
ATOM 6014 O O . ASP A 1 770 ? 29.300 -47.976 13.122 1.00 29.05 770 ASP A O 1
ATOM 6018 N N . THR A 1 771 ? 29.231 -49.384 11.373 1.00 33.41 771 THR A N 1
ATOM 6019 C CA . THR A 1 771 ? 28.719 -50.555 12.109 1.00 33.41 771 THR A CA 1
ATOM 6020 C C . THR A 1 771 ? 29.413 -51.815 11.620 1.00 33.41 771 THR A C 1
ATOM 6022 O O . THR A 1 771 ? 29.879 -51.915 10.485 1.00 33.41 771 THR A O 1
ATOM 6025 N N . ASP A 1 772 ? 29.530 -52.776 12.525 1.00 33.66 772 ASP A N 1
ATOM 6026 C CA . ASP A 1 772 ? 30.552 -53.798 12.492 1.00 33.66 772 ASP A CA 1
ATOM 6027 C C . ASP A 1 772 ? 30.390 -54.865 11.399 1.00 33.66 772 ASP A C 1
ATOM 6029 O O . ASP A 1 772 ? 29.351 -55.476 11.158 1.00 33.66 772 ASP A O 1
ATOM 6033 N N . ASN A 1 773 ? 31.536 -55.139 10.783 1.00 34.69 773 ASN A N 1
ATOM 6034 C CA . ASN A 1 773 ? 31.837 -56.290 9.948 1.00 34.69 773 ASN A CA 1
ATOM 6035 C C . ASN A 1 773 ? 31.332 -57.638 10.525 1.00 34.69 773 ASN A C 1
ATOM 6037 O O . ASN A 1 773 ? 31.912 -58.178 11.467 1.00 34.69 773 ASN A O 1
ATOM 6041 N N . ASP A 1 774 ? 30.391 -58.268 9.815 1.00 33.00 774 ASP A N 1
ATOM 6042 C CA . ASP A 1 774 ? 30.426 -59.692 9.430 1.00 33.00 774 ASP A CA 1
ATOM 6043 C C . ASP A 1 774 ? 29.484 -59.927 8.223 1.00 33.00 774 ASP A C 1
ATOM 6045 O O . ASP A 1 774 ? 28.333 -59.504 8.197 1.00 33.00 774 ASP A O 1
ATOM 6049 N N . GLY A 1 775 ? 30.002 -60.541 7.151 1.00 37.41 775 GLY A N 1
ATOM 6050 C CA . GLY A 1 775 ? 29.286 -60.656 5.873 1.00 37.41 775 GLY A CA 1
ATOM 6051 C C . GLY A 1 775 ? 28.703 -62.047 5.615 1.00 37.41 775 GLY A C 1
ATOM 6052 O O . GLY A 1 775 ? 29.456 -62.978 5.312 1.00 37.41 775 GLY A O 1
ATOM 6053 N N . LYS A 1 776 ? 27.367 -62.185 5.632 1.00 31.55 776 LYS A N 1
ATOM 6054 C CA . LYS A 1 776 ? 26.626 -63.355 5.105 1.00 31.55 776 LYS A CA 1
ATOM 6055 C C . LYS A 1 776 ? 25.354 -62.951 4.341 1.00 31.55 776 LYS A C 1
ATOM 6057 O O . LYS A 1 776 ? 24.950 -61.797 4.358 1.00 31.55 776 LYS A O 1
ATOM 6062 N N . VAL A 1 777 ? 24.798 -63.898 3.579 1.00 28.61 777 VAL A N 1
ATOM 6063 C CA . VAL A 1 777 ? 23.968 -63.625 2.389 1.00 28.61 777 VAL A CA 1
ATOM 6064 C C . VAL A 1 777 ? 22.480 -63.956 2.582 1.00 28.61 777 VAL A C 1
ATOM 6066 O O . VAL A 1 777 ? 22.149 -65.066 2.990 1.00 28.61 777 VAL A O 1
ATOM 6069 N N . ASP A 1 778 ? 21.646 -62.974 2.221 1.00 31.27 778 ASP A N 1
ATOM 6070 C CA . ASP A 1 778 ? 20.280 -63.004 1.652 1.00 31.27 778 ASP A CA 1
ATOM 6071 C C . ASP A 1 778 ? 19.519 -64.349 1.545 1.00 31.27 778 ASP A C 1
ATOM 6073 O O . ASP A 1 778 ? 19.977 -65.282 0.881 1.00 31.27 778 ASP A O 1
ATOM 6077 N N . THR A 1 779 ? 18.278 -64.357 2.066 1.00 26.95 779 THR A N 1
ATOM 6078 C CA . THR A 1 779 ? 17.145 -65.097 1.468 1.00 26.95 779 THR A CA 1
ATOM 6079 C C . THR A 1 779 ? 15.804 -64.333 1.567 1.00 26.95 779 THR A C 1
ATOM 6081 O O . THR A 1 779 ? 15.121 -64.402 2.588 1.00 26.95 779 THR A O 1
ATOM 6084 N N . ASP A 1 780 ? 15.392 -63.731 0.449 1.00 29.67 780 ASP A N 1
ATOM 6085 C CA . ASP A 1 780 ? 14.011 -63.587 -0.067 1.00 29.67 780 ASP A CA 1
ATOM 6086 C C . ASP A 1 780 ? 12.989 -62.579 0.554 1.00 29.67 780 ASP A C 1
ATOM 6088 O O . ASP A 1 780 ? 12.187 -62.906 1.425 1.00 29.67 780 ASP A O 1
ATOM 6092 N N . ILE A 1 781 ? 12.868 -61.420 -0.121 1.00 29.41 781 ILE A N 1
ATOM 6093 C CA . ILE A 1 781 ? 11.613 -60.769 -0.602 1.00 29.41 781 ILE A CA 1
ATOM 6094 C C . ILE A 1 781 ? 10.570 -60.220 0.425 1.00 29.41 781 ILE A C 1
ATOM 6096 O O . ILE A 1 781 ? 9.619 -60.908 0.774 1.00 29.41 781 ILE A O 1
ATOM 6100 N N . ASN A 1 782 ? 10.651 -58.891 0.668 1.00 28.77 782 ASN A N 1
ATOM 6101 C CA . ASN A 1 782 ? 9.597 -57.830 0.557 1.00 28.77 782 ASN A CA 1
ATOM 6102 C C . ASN A 1 782 ? 8.251 -57.921 1.362 1.00 28.77 782 ASN A C 1
ATOM 6104 O O . ASN A 1 782 ? 7.713 -59.015 1.508 1.00 28.77 782 ASN A O 1
ATOM 6108 N N . PRO A 1 783 ? 7.569 -56.798 1.743 1.00 35.50 783 PRO A N 1
ATOM 6109 C CA . PRO A 1 783 ? 7.880 -55.372 1.522 1.00 35.50 783 PRO A CA 1
ATOM 6110 C C . PRO A 1 783 ? 7.851 -54.452 2.773 1.00 35.50 783 PRO A C 1
ATOM 6112 O O . PRO A 1 783 ? 7.347 -54.819 3.832 1.00 35.50 783 PRO A O 1
ATOM 6115 N N . HIS A 1 784 ? 8.332 -53.212 2.609 1.00 30.20 784 HIS A N 1
ATOM 6116 C CA . HIS A 1 784 ? 8.327 -52.147 3.629 1.00 30.20 784 HIS A CA 1
ATOM 6117 C C . HIS A 1 784 ? 6.927 -51.762 4.153 1.00 30.20 784 HIS A C 1
ATOM 6119 O O . HIS A 1 784 ? 6.010 -51.523 3.358 1.00 30.20 784 HIS A O 1
ATOM 6125 N N . PRO A 1 785 ? 6.804 -51.513 5.467 1.00 32.12 785 PRO A N 1
ATOM 6126 C CA . PRO A 1 785 ? 5.977 -50.461 6.039 1.00 32.12 785 PRO A CA 1
ATOM 6127 C C . PRO A 1 785 ? 6.814 -49.213 6.397 1.00 32.12 785 PRO A C 1
ATOM 6129 O O . PRO A 1 785 ? 8.017 -49.295 6.610 1.00 32.12 785 PRO A O 1
ATOM 6132 N N . LYS A 1 786 ? 6.119 -48.074 6.439 1.00 32.91 786 LYS A N 1
ATOM 6133 C CA . LYS A 1 786 ? 6.563 -46.699 6.736 1.00 32.91 786 LYS A CA 1
ATOM 6134 C C . LYS A 1 786 ? 7.655 -46.556 7.805 1.00 32.91 786 LYS A C 1
ATOM 6136 O O . LYS A 1 786 ? 7.572 -47.196 8.848 1.00 32.91 786 LYS A O 1
ATOM 6141 N N . ASP A 1 787 ? 8.545 -45.599 7.577 1.00 33.72 787 ASP A N 1
ATOM 6142 C CA . ASP A 1 787 ? 9.551 -45.130 8.529 1.00 33.72 787 ASP A CA 1
ATOM 6143 C C . ASP A 1 787 ? 8.889 -44.577 9.805 1.00 33.72 787 ASP A C 1
ATOM 6145 O O . ASP A 1 787 ? 7.972 -43.749 9.741 1.00 33.72 787 ASP A O 1
ATOM 6149 N N . GLU A 1 788 ? 9.341 -45.045 10.969 1.00 38.78 788 GLU A N 1
ATOM 6150 C CA . GLU A 1 788 ? 8.948 -44.492 12.266 1.00 38.78 788 GLU A CA 1
ATOM 6151 C C . GLU A 1 788 ? 9.856 -43.300 12.597 1.00 38.78 788 GLU A C 1
ATOM 6153 O O . GLU A 1 788 ? 11.075 -43.373 12.449 1.00 38.78 788 GLU A O 1
ATOM 6158 N N . ILE A 1 789 ? 9.261 -42.182 13.024 1.00 43.41 789 ILE A N 1
ATOM 6159 C CA . ILE A 1 789 ? 10.022 -41.016 13.488 1.00 43.41 789 ILE A CA 1
ATOM 6160 C C . ILE A 1 789 ? 10.606 -41.371 14.852 1.00 43.41 789 ILE A C 1
ATOM 6162 O O . ILE A 1 789 ? 9.847 -41.646 15.785 1.00 43.41 789 ILE A O 1
ATOM 6166 N N . ASP A 1 790 ? 11.933 -41.357 14.950 1.00 50.19 790 ASP A N 1
ATOM 6167 C CA . ASP A 1 790 ? 12.643 -41.681 16.183 1.00 50.19 790 ASP A CA 1
ATOM 6168 C C . ASP A 1 790 ? 12.275 -40.687 17.301 1.00 50.19 790 ASP A C 1
ATOM 6170 O O . ASP A 1 790 ? 12.201 -39.473 17.082 1.00 50.19 790 ASP A O 1
ATOM 6174 N N . LYS A 1 791 ? 11.982 -41.208 18.497 1.00 70.06 791 LYS A N 1
ATOM 6175 C CA . LYS A 1 791 ? 11.437 -40.441 19.628 1.00 70.06 791 LYS A CA 1
ATOM 6176 C C . LYS A 1 791 ? 12.481 -40.384 20.743 1.00 70.06 791 LYS A C 1
ATOM 6178 O O . LYS A 1 791 ? 12.463 -41.260 21.614 1.00 70.06 791 LYS A O 1
ATOM 6183 N N . PRO A 1 792 ? 13.371 -39.374 20.772 1.00 64.44 792 PRO A N 1
ATOM 6184 C CA . PRO A 1 792 ? 14.537 -39.370 21.661 1.00 64.44 792 PRO A CA 1
ATOM 6185 C C . PRO A 1 792 ? 14.177 -39.418 23.154 1.00 64.44 792 PRO A C 1
ATOM 6187 O O . PRO A 1 792 ? 14.920 -39.989 23.948 1.00 64.44 792 PRO A O 1
ATOM 6190 N N . TRP A 1 793 ? 13.001 -38.909 23.538 1.00 68.25 793 TRP A N 1
ATOM 6191 C CA . TRP A 1 793 ? 12.498 -38.995 24.913 1.00 68.25 793 TRP A CA 1
ATOM 6192 C C . TRP A 1 793 ? 12.184 -40.424 25.379 1.00 68.25 793 TRP A C 1
ATOM 6194 O O . TRP A 1 793 ? 12.093 -40.661 26.579 1.00 68.25 793 TRP A O 1
ATOM 6204 N N . THR A 1 794 ? 12.058 -41.402 24.475 1.00 72.38 794 THR A N 1
ATOM 6205 C CA . THR A 1 794 ? 11.765 -42.794 24.864 1.00 72.38 794 THR A CA 1
ATOM 6206 C C . THR A 1 794 ? 12.944 -43.528 25.513 1.00 72.38 794 THR A C 1
ATOM 6208 O O . THR A 1 794 ? 12.744 -44.580 26.124 1.00 72.38 794 THR A O 1
ATOM 6211 N N . ALA A 1 795 ? 14.151 -42.954 25.434 1.00 72.44 795 ALA A N 1
ATOM 6212 C CA . ALA A 1 795 ? 15.356 -43.431 26.114 1.00 72.44 795 ALA A CA 1
ATOM 6213 C C . ALA A 1 795 ? 15.492 -42.923 27.567 1.00 72.44 795 ALA A C 1
ATOM 6215 O O . ALA A 1 795 ? 16.406 -43.336 28.281 1.00 72.44 795 ALA A O 1
ATOM 6216 N N . TYR A 1 796 ? 14.616 -42.017 28.007 1.00 84.88 796 TYR A N 1
ATOM 6217 C CA . TYR A 1 796 ? 14.648 -41.437 29.349 1.00 84.88 796 TYR A CA 1
ATOM 6218 C C . TYR A 1 796 ? 14.157 -42.427 30.425 1.00 84.88 796 TYR A C 1
ATOM 6220 O O . TYR A 1 796 ? 13.517 -43.441 30.135 1.00 84.88 796 TYR A O 1
ATOM 6228 N N . SER A 1 797 ? 14.421 -42.132 31.701 1.00 78.06 797 SER A N 1
ATOM 6229 C CA . SER A 1 797 ? 13.871 -42.909 32.816 1.00 78.06 797 SER A CA 1
ATOM 6230 C C . SER A 1 797 ? 12.361 -42.675 32.944 1.00 78.06 797 SER A C 1
ATOM 6232 O O . SER A 1 797 ? 11.896 -41.543 32.910 1.00 78.06 797 SER A O 1
ATOM 6234 N N . VAL A 1 798 ? 11.574 -43.742 33.091 1.00 81.44 798 VAL A N 1
ATOM 6235 C CA . VAL A 1 798 ? 10.115 -43.641 33.281 1.00 81.44 798 VAL A CA 1
ATOM 6236 C C . VAL A 1 798 ? 9.796 -43.425 34.760 1.00 81.44 798 VAL A C 1
ATOM 6238 O O . VAL A 1 798 ? 10.254 -44.196 35.606 1.00 81.44 798 VAL A O 1
ATOM 6241 N N . ASP A 1 799 ? 8.974 -42.424 35.076 1.00 76.06 799 ASP A N 1
ATOM 6242 C CA . ASP A 1 799 ? 8.420 -42.241 36.415 1.00 76.06 799 ASP A CA 1
ATOM 6243 C C . ASP A 1 799 ? 7.477 -43.414 36.763 1.00 76.06 799 ASP A C 1
ATOM 6245 O O . ASP A 1 799 ? 6.471 -43.635 36.077 1.00 76.06 799 ASP A O 1
ATOM 6249 N N . PRO A 1 800 ? 7.749 -44.171 37.843 1.00 66.50 800 PRO A N 1
ATOM 6250 C CA . PRO A 1 800 ? 7.006 -45.387 38.167 1.00 66.50 800 PRO A CA 1
ATOM 6251 C C . PRO A 1 800 ? 5.598 -45.129 38.727 1.00 66.50 800 PRO A C 1
ATOM 6253 O O . PRO A 1 800 ? 4.862 -46.089 38.963 1.00 66.50 800 PRO A O 1
ATOM 6256 N N . THR A 1 801 ? 5.220 -43.869 38.966 1.00 65.88 801 THR A N 1
ATOM 6257 C CA . THR A 1 801 ? 3.918 -43.482 39.535 1.00 65.88 801 THR A CA 1
ATOM 6258 C C . THR A 1 801 ? 2.920 -43.080 38.449 1.00 65.88 801 THR A C 1
ATOM 6260 O O . THR A 1 801 ? 1.722 -43.327 38.579 1.00 65.88 801 THR A O 1
ATOM 6263 N N . THR A 1 802 ? 3.413 -42.458 37.378 1.00 77.06 802 THR A N 1
ATOM 6264 C CA . THR A 1 802 ? 2.621 -41.823 36.318 1.00 77.06 802 THR A CA 1
ATOM 6265 C C . THR A 1 802 ? 2.787 -42.499 34.956 1.00 77.06 802 THR A C 1
ATOM 6267 O O . THR A 1 802 ? 1.874 -42.420 34.138 1.00 77.06 802 THR A O 1
ATOM 6270 N N . GLY A 1 803 ? 3.909 -43.187 34.705 1.00 72.62 803 GLY A N 1
ATOM 6271 C CA . GLY A 1 803 ? 4.216 -43.820 33.416 1.00 72.62 803 GLY A CA 1
ATOM 6272 C C . GLY A 1 803 ? 4.743 -42.864 32.340 1.00 72.62 803 GLY A C 1
ATOM 6273 O O . GLY A 1 803 ? 4.916 -43.281 31.196 1.00 72.62 803 GLY A O 1
ATOM 6274 N N . TYR A 1 804 ? 5.003 -41.604 32.696 1.00 82.81 804 TYR A N 1
ATOM 6275 C CA . TYR A 1 804 ? 5.637 -40.610 31.832 1.00 82.81 804 TYR A CA 1
ATOM 6276 C C . TYR A 1 804 ? 7.161 -40.752 31.888 1.00 82.81 804 TYR A C 1
ATOM 6278 O O . TYR A 1 804 ? 7.709 -41.244 32.873 1.00 82.81 804 TYR A O 1
ATOM 6286 N N . TYR A 1 805 ? 7.855 -40.312 30.845 1.00 82.94 805 TYR A N 1
ATOM 6287 C CA . TYR A 1 805 ? 9.314 -40.203 30.869 1.00 82.94 805 TYR A CA 1
ATOM 6288 C C . TYR A 1 805 ? 9.752 -39.029 31.759 1.00 82.94 805 TYR A C 1
ATOM 6290 O O . TYR A 1 805 ? 8.960 -38.127 32.001 1.00 82.94 805 TYR A O 1
ATOM 6298 N N . ILE A 1 806 ? 10.989 -39.020 32.249 1.00 74.75 806 ILE A N 1
ATOM 6299 C CA . ILE A 1 806 ? 11.582 -37.919 33.019 1.00 74.75 806 ILE A CA 1
ATOM 6300 C C . ILE A 1 806 ? 12.759 -37.375 32.211 1.00 74.75 806 ILE A C 1
ATOM 6302 O O . ILE A 1 806 ? 13.737 -38.091 32.010 1.00 74.75 806 ILE A O 1
ATOM 6306 N N . ASP A 1 807 ? 12.689 -36.123 31.763 1.00 79.00 807 ASP A N 1
ATOM 6307 C CA . ASP A 1 807 ? 13.823 -35.467 31.104 1.00 79.00 807 ASP A CA 1
ATOM 6308 C C . ASP A 1 807 ? 15.031 -35.442 32.066 1.00 79.00 807 ASP A C 1
ATOM 6310 O O . ASP A 1 807 ? 14.930 -34.850 33.146 1.00 79.00 807 ASP A O 1
ATOM 6314 N N . PRO A 1 808 ? 16.174 -36.066 31.713 1.00 64.88 808 PRO A N 1
ATOM 6315 C CA . PRO A 1 808 ? 17.343 -36.142 32.589 1.00 64.88 808 PRO A CA 1
ATOM 6316 C C . PRO A 1 808 ? 18.011 -34.779 32.840 1.00 64.88 808 PRO A C 1
ATOM 6318 O O . PRO A 1 808 ? 18.837 -34.668 33.743 1.00 64.88 808 PRO A O 1
ATOM 6321 N N . THR A 1 809 ? 17.661 -33.754 32.059 1.00 67.44 809 THR A N 1
ATOM 6322 C CA . THR A 1 809 ? 18.217 -32.395 32.121 1.00 67.44 809 THR A CA 1
ATOM 6323 C C . THR A 1 809 ? 17.394 -31.481 33.028 1.00 67.44 809 THR A C 1
ATOM 6325 O O . THR A 1 809 ? 17.957 -30.740 33.831 1.00 67.44 809 THR A O 1
ATOM 6328 N N . SER A 1 810 ? 16.062 -31.523 32.901 1.00 71.25 810 SER A N 1
ATOM 6329 C CA . SER A 1 810 ? 15.134 -30.635 33.625 1.00 71.25 810 SER A CA 1
ATOM 6330 C C . SER A 1 810 ? 14.401 -31.304 34.795 1.00 71.25 810 SER A C 1
ATOM 6332 O O . SER A 1 810 ? 13.857 -30.615 35.659 1.00 71.25 810 SER A O 1
ATOM 6334 N N . GLY A 1 811 ? 14.361 -32.640 34.844 1.00 69.75 811 GLY A N 1
ATOM 6335 C CA . GLY A 1 811 ? 13.578 -33.403 35.820 1.00 69.75 811 GLY A CA 1
ATOM 6336 C C . GLY A 1 811 ? 12.060 -33.326 35.607 1.00 69.75 811 GLY A C 1
ATOM 6337 O O . GLY A 1 811 ? 11.299 -33.803 36.451 1.00 69.75 811 GLY A O 1
ATOM 6338 N N . HIS A 1 812 ? 11.599 -32.717 34.512 1.00 79.50 812 HIS A N 1
ATOM 6339 C CA . HIS A 1 812 ? 10.184 -32.625 34.168 1.00 79.50 812 HIS A CA 1
ATOM 6340 C C . HIS A 1 812 ? 9.663 -33.919 33.534 1.00 79.50 812 HIS A C 1
ATOM 6342 O O . HIS A 1 812 ? 10.405 -34.661 32.888 1.00 79.50 812 HIS A O 1
ATOM 6348 N N . LEU A 1 813 ? 8.363 -34.183 33.707 1.00 80.50 813 LEU A N 1
ATOM 6349 C CA . LEU A 1 813 ? 7.711 -35.318 33.054 1.00 80.50 813 LEU A CA 1
ATOM 6350 C C . LEU A 1 813 ? 7.545 -35.042 31.556 1.00 80.50 813 LEU A C 1
ATOM 6352 O O . LEU A 1 813 ? 7.238 -33.918 31.170 1.00 80.50 813 LEU A O 1
ATOM 6356 N N . VAL A 1 814 ? 7.697 -36.065 30.722 1.00 78.38 814 VAL A N 1
ATOM 6357 C CA . VAL A 1 814 ? 7.631 -35.985 29.261 1.00 78.38 814 VAL A CA 1
ATOM 6358 C C . VAL A 1 814 ? 6.640 -37.017 28.735 1.00 78.38 814 VAL A C 1
ATOM 6360 O O . VAL A 1 814 ? 6.697 -38.198 29.087 1.00 78.38 814 VAL A O 1
ATOM 6363 N N . ASP A 1 815 ? 5.702 -36.565 27.906 1.00 80.69 815 ASP A N 1
ATOM 6364 C CA . ASP A 1 815 ? 4.642 -37.398 27.343 1.00 80.69 815 ASP A CA 1
ATOM 6365 C C . ASP A 1 815 ? 5.198 -38.506 26.419 1.00 80.69 815 ASP A C 1
ATOM 6367 O O . ASP A 1 815 ? 5.850 -38.192 25.418 1.00 80.69 815 ASP A O 1
ATOM 6371 N N . PRO A 1 816 ? 4.936 -39.801 26.698 1.00 70.25 816 PRO A N 1
ATOM 6372 C CA . PRO A 1 816 ? 5.459 -40.909 25.897 1.00 70.25 816 PRO A CA 1
ATOM 6373 C C . PRO A 1 816 ? 5.086 -40.867 24.413 1.00 70.25 816 PRO A C 1
ATOM 6375 O O . PRO A 1 816 ? 5.877 -41.284 23.563 1.00 70.25 816 PRO A O 1
ATOM 6378 N N . GLU A 1 817 ? 3.897 -40.366 24.076 1.00 69.25 817 GLU A N 1
ATOM 6379 C CA . GLU A 1 817 ? 3.399 -40.383 22.704 1.00 69.25 817 GLU A CA 1
ATOM 6380 C C . GLU A 1 817 ? 3.804 -39.124 21.924 1.00 69.25 817 GLU A C 1
ATOM 6382 O O . GLU A 1 817 ? 4.116 -39.230 20.735 1.00 69.25 817 GLU A O 1
ATOM 6387 N N . THR A 1 818 ? 3.872 -37.965 22.582 1.00 70.25 818 THR A N 1
ATOM 6388 C CA . THR A 1 818 ? 4.021 -36.646 21.938 1.00 70.25 818 THR A CA 1
ATOM 6389 C C . THR A 1 818 ? 5.325 -35.905 22.242 1.00 70.25 818 THR A C 1
ATOM 6391 O O . THR A 1 818 ? 5.643 -34.964 21.520 1.00 70.25 818 THR A O 1
ATOM 6394 N N . GLY A 1 819 ? 6.084 -36.299 23.271 1.00 71.06 819 GLY A N 1
ATOM 6395 C CA . GLY A 1 819 ? 7.323 -35.618 23.673 1.00 71.06 819 GLY A CA 1
ATOM 6396 C C . GLY A 1 819 ? 7.113 -34.296 24.421 1.00 71.06 819 GLY A C 1
ATOM 6397 O O . GLY A 1 819 ? 8.066 -33.550 24.628 1.00 71.06 819 GLY A O 1
ATOM 6398 N N . TYR A 1 820 ? 5.878 -33.983 24.822 1.00 68.56 820 TYR A N 1
ATOM 6399 C CA . TYR A 1 820 ? 5.546 -32.742 25.523 1.00 68.56 820 TYR A CA 1
ATOM 6400 C C . TYR A 1 820 ? 6.056 -32.740 26.973 1.00 68.56 820 TYR A C 1
ATOM 6402 O O . TYR A 1 820 ? 5.770 -33.671 27.727 1.00 68.56 820 TYR A O 1
ATOM 6410 N N . VAL A 1 821 ? 6.770 -31.679 27.367 1.00 71.19 821 VAL A N 1
ATOM 6411 C CA . VAL A 1 821 ? 7.428 -31.544 28.678 1.00 71.19 821 VAL A CA 1
ATOM 6412 C C . VAL A 1 821 ? 6.547 -30.765 29.667 1.00 71.19 821 VAL A C 1
ATOM 6414 O O . VAL A 1 821 ? 6.254 -29.583 29.489 1.00 71.19 821 VAL A O 1
ATOM 6417 N N . PHE A 1 822 ? 6.135 -31.416 30.753 1.00 57.16 822 PHE A N 1
ATOM 6418 C CA . PHE A 1 822 ? 5.299 -30.848 31.811 1.00 57.16 822 PHE A CA 1
ATOM 6419 C C . PHE A 1 822 ? 6.142 -30.112 32.864 1.00 57.16 822 PHE A C 1
ATOM 6421 O O . PHE A 1 822 ? 6.479 -30.674 33.908 1.00 57.16 822 PHE A O 1
ATOM 6428 N N . GLY A 1 823 ? 6.436 -28.832 32.622 1.00 55.84 823 GLY A N 1
ATOM 6429 C CA . GLY A 1 823 ? 7.050 -27.976 33.644 1.00 55.84 823 GLY A CA 1
ATOM 6430 C C . GLY A 1 823 ? 7.427 -26.563 33.204 1.00 55.84 823 GLY A C 1
ATOM 6431 O O . GLY A 1 823 ? 7.377 -25.649 34.029 1.00 55.84 823 GLY A O 1
ATOM 6432 N N . GLU A 1 824 ? 7.738 -26.351 31.922 1.00 40.19 824 GLU A N 1
ATOM 6433 C CA . GLU A 1 824 ? 8.101 -25.020 31.431 1.00 40.19 824 GLU A CA 1
ATOM 6434 C C . GLU A 1 824 ? 6.928 -24.029 31.481 1.00 40.19 824 GLU A C 1
ATOM 6436 O O . GLU A 1 824 ? 5.804 -24.305 31.054 1.00 40.19 824 GLU A O 1
ATOM 6441 N N . ALA A 1 825 ? 7.209 -22.828 31.989 1.00 31.06 825 ALA A N 1
ATOM 6442 C CA . ALA A 1 825 ? 6.232 -21.758 32.122 1.00 31.06 825 ALA A CA 1
ATOM 6443 C C . ALA A 1 825 ? 6.043 -21.007 30.792 1.00 31.06 825 ALA A C 1
ATOM 6445 O O . ALA A 1 825 ? 6.560 -19.904 30.603 1.00 31.06 825 ALA A O 1
ATOM 6446 N N . THR A 1 826 ? 5.266 -21.583 29.872 1.00 30.23 826 THR A N 1
ATOM 6447 C CA . THR A 1 826 ? 4.863 -20.896 28.638 1.00 30.23 826 THR A CA 1
ATOM 6448 C C . THR A 1 826 ? 4.107 -19.601 28.959 1.00 30.23 826 THR A C 1
ATOM 6450 O O . THR A 1 826 ? 2.966 -19.641 29.428 1.00 30.23 826 THR A O 1
ATOM 6453 N N . MET A 1 827 ? 4.706 -18.447 28.649 1.00 29.73 827 MET A N 1
ATOM 6454 C CA . MET A 1 827 ? 4.021 -17.148 28.584 1.00 29.73 827 MET A CA 1
ATOM 6455 C C . MET A 1 827 ? 3.066 -17.125 27.376 1.00 29.73 827 MET A C 1
ATOM 6457 O O . MET A 1 827 ? 3.338 -16.507 26.351 1.00 29.73 827 MET A O 1
ATOM 6461 N N . GLY A 1 828 ? 1.946 -17.840 27.489 1.00 25.28 828 GLY A N 1
ATOM 6462 C CA . GLY A 1 828 ? 0.907 -17.954 26.467 1.00 25.28 828 GLY A CA 1
ATOM 6463 C C . GLY A 1 828 ? -0.482 -17.947 27.103 1.00 25.28 828 GLY A C 1
ATOM 6464 O O . GLY A 1 828 ? -0.699 -18.545 28.156 1.00 25.28 828 GLY A O 1
ATOM 6465 N N . SER A 1 829 ? -1.431 -17.233 26.494 1.00 25.81 829 SER A N 1
ATOM 6466 C CA . SER A 1 829 ? -2.772 -17.031 27.057 1.00 25.81 829 SER A CA 1
ATOM 6467 C C . SER A 1 829 ? -3.541 -18.348 27.207 1.00 25.81 829 SER A C 1
ATOM 6469 O O . SER A 1 829 ? -3.834 -19.015 26.213 1.00 25.81 829 SER A O 1
ATOM 6471 N N . GLY A 1 830 ? -3.912 -18.700 28.438 1.00 23.09 830 GLY A N 1
ATOM 6472 C CA . GLY A 1 830 ? -4.651 -19.930 28.718 1.00 23.09 830 GLY A CA 1
ATOM 6473 C C . GLY A 1 830 ? -6.089 -19.925 28.185 1.00 23.09 830 GLY A C 1
ATOM 6474 O O . GLY A 1 830 ? -6.770 -18.901 28.196 1.00 23.09 830 GLY A O 1
ATOM 6475 N N . SER A 1 831 ? -6.576 -21.109 27.805 1.00 25.84 831 SER A N 1
ATOM 6476 C CA . SER A 1 831 ? -8.003 -21.384 27.608 1.00 25.84 831 SER A CA 1
ATOM 6477 C C . SER A 1 831 ? -8.421 -22.542 28.512 1.00 25.84 831 SER A C 1
ATOM 6479 O O . SER A 1 831 ? -7.961 -23.673 28.360 1.00 25.84 831 SER A O 1
ATOM 6481 N N . SER A 1 832 ? -9.249 -22.251 29.514 1.00 23.50 832 SER A N 1
ATOM 6482 C CA . SER A 1 832 ? -9.624 -23.189 30.572 1.00 23.50 832 SER A CA 1
ATOM 6483 C C . SER A 1 832 ? -10.871 -23.999 30.203 1.00 23.50 832 SER A C 1
ATOM 6485 O O . SER A 1 832 ? -12.004 -23.605 30.482 1.00 23.50 832 SER A O 1
ATOM 6487 N N . VAL A 1 833 ? -10.672 -25.186 29.621 1.00 24.94 833 VAL A N 1
ATOM 6488 C CA . VAL A 1 833 ? -11.763 -26.147 29.383 1.00 24.94 833 VAL A CA 1
ATOM 6489 C C . VAL A 1 833 ? -12.182 -26.796 30.707 1.00 24.94 833 VAL A C 1
ATOM 6491 O O . VAL A 1 833 ? -11.599 -27.777 31.169 1.00 24.94 833 VAL A O 1
ATOM 6494 N N . ALA A 1 834 ? -13.208 -26.232 31.342 1.00 24.86 834 ALA A N 1
ATOM 6495 C CA . ALA A 1 834 ? -13.694 -26.684 32.638 1.00 24.86 834 ALA A CA 1
ATOM 6496 C C . ALA A 1 834 ? -14.688 -27.860 32.535 1.00 24.86 834 ALA A C 1
ATOM 6498 O O . ALA A 1 834 ? -15.885 -27.666 32.350 1.00 24.86 834 ALA A O 1
ATOM 6499 N N . GLY A 1 835 ? -14.184 -29.070 32.792 1.00 22.58 835 GLY A N 1
ATOM 6500 C CA . GLY A 1 835 ? -14.889 -30.073 33.596 1.00 22.58 835 GLY A CA 1
ATOM 6501 C C . GLY A 1 835 ? -15.928 -30.983 32.925 1.00 22.58 835 GLY A C 1
ATOM 6502 O O . GLY A 1 835 ? -17.064 -30.599 32.669 1.00 22.58 835 GLY A O 1
ATOM 6503 N N . SER A 1 836 ? -15.618 -32.283 32.906 1.00 23.78 836 SER A N 1
ATOM 6504 C CA . SER A 1 836 ? -16.574 -33.272 33.422 1.00 23.78 836 SER A CA 1
ATOM 6505 C C . SER A 1 836 ? -15.856 -34.462 34.071 1.00 23.78 836 SER A C 1
ATOM 6507 O O . SER A 1 836 ? -15.065 -35.155 33.441 1.00 23.78 836 SER A O 1
ATOM 6509 N N . THR A 1 837 ? -16.148 -34.704 35.349 1.00 24.88 837 THR A N 1
ATOM 6510 C CA . THR A 1 837 ? -15.871 -35.957 36.068 1.00 24.88 837 THR A CA 1
ATOM 6511 C C . THR A 1 837 ? -17.071 -36.273 36.958 1.00 24.88 837 THR A C 1
ATOM 6513 O O . THR A 1 837 ? -17.774 -35.360 37.404 1.00 24.88 837 THR A O 1
ATOM 6516 N N . PRO A 1 838 ? -17.356 -37.563 37.196 1.00 28.47 838 PRO A N 1
ATOM 6517 C CA . PRO A 1 838 ? -17.815 -37.952 38.531 1.00 28.47 838 PRO A CA 1
ATOM 6518 C C . PRO A 1 838 ? -17.206 -39.268 39.062 1.00 28.47 838 PRO A C 1
ATOM 6520 O O . PRO A 1 838 ? -17.193 -40.281 38.372 1.00 28.47 838 PRO A O 1
ATOM 6523 N N . GLN A 1 839 ? -16.841 -39.235 40.352 1.00 24.75 839 GLN A N 1
ATOM 6524 C CA . GLN A 1 839 ? -16.700 -40.346 41.320 1.00 24.75 839 GLN A CA 1
ATOM 6525 C C . GLN A 1 839 ? -15.743 -41.534 41.043 1.00 24.75 839 GLN A C 1
ATOM 6527 O O . GLN A 1 839 ? -15.969 -42.346 40.153 1.00 24.75 839 GLN A O 1
ATOM 6532 N N . GLY A 1 840 ? -14.796 -41.763 41.975 1.00 24.28 840 GLY A N 1
ATOM 6533 C CA . GLY A 1 840 ? -13.978 -42.991 41.999 1.00 24.28 840 GLY A CA 1
ATOM 6534 C C . GLY A 1 840 ? -12.990 -43.210 43.169 1.00 24.28 840 GLY A C 1
ATOM 6535 O O . GLY A 1 840 ? -11.907 -43.693 42.894 1.00 24.28 840 GLY A O 1
ATOM 6536 N N . VAL A 1 841 ? -13.342 -42.832 44.416 1.00 25.00 841 VAL A N 1
ATOM 6537 C CA . VAL A 1 841 ? -12.827 -43.279 45.761 1.00 25.00 841 VAL A CA 1
ATOM 6538 C C . VAL A 1 841 ? -11.614 -44.265 45.792 1.00 25.00 841 VAL A C 1
ATOM 6540 O O . VAL A 1 841 ? -11.670 -45.279 45.106 1.00 25.00 841 VAL A O 1
ATOM 6543 N N . ILE A 1 842 ? -10.551 -44.152 46.620 1.00 26.47 842 ILE A N 1
ATOM 6544 C CA . ILE A 1 842 ? -10.431 -43.866 48.082 1.00 26.47 842 ILE A CA 1
ATOM 6545 C C . ILE A 1 842 ? -8.963 -43.505 48.476 1.00 26.47 842 ILE A C 1
ATOM 6547 O O . ILE A 1 842 ? -8.070 -43.959 47.776 1.00 26.47 842 ILE A O 1
ATOM 6551 N N . ASP A 1 843 ? -8.758 -42.839 49.635 1.00 27.08 843 ASP A N 1
ATOM 6552 C CA . ASP A 1 843 ? -7.587 -42.885 50.572 1.00 27.08 843 ASP A CA 1
ATOM 6553 C C . ASP A 1 843 ? -6.129 -42.600 50.074 1.00 27.08 843 ASP A C 1
ATOM 6555 O O . ASP A 1 843 ? -5.797 -42.840 48.924 1.00 27.08 843 ASP A O 1
ATOM 6559 N N . ALA A 1 844 ? -5.141 -42.145 50.876 1.00 27.30 844 ALA A N 1
ATOM 6560 C CA . ALA A 1 844 ? -5.100 -41.401 52.155 1.00 27.30 844 ALA A CA 1
ATOM 6561 C C . ALA A 1 844 ? -3.660 -40.860 52.460 1.00 27.30 844 ALA A C 1
ATOM 6563 O O . ALA A 1 844 ? -2.684 -41.374 51.932 1.00 27.30 844 ALA A O 1
ATOM 6564 N N . GLU A 1 845 ? -3.560 -39.859 53.354 1.00 28.20 845 GLU A N 1
ATOM 6565 C CA . GLU A 1 845 ? -2.400 -39.423 54.191 1.00 28.20 845 GLU A CA 1
ATOM 6566 C C . GLU A 1 845 ? -0.978 -39.123 53.610 1.00 28.20 845 GLU A C 1
ATOM 6568 O O . GLU A 1 845 ? -0.209 -40.008 53.268 1.00 28.20 845 GLU A O 1
ATOM 6573 N N . ASN A 1 846 ? -0.580 -37.840 53.721 1.00 28.25 846 ASN A N 1
ATOM 6574 C CA . ASN A 1 846 ? 0.703 -37.280 54.226 1.00 28.25 846 ASN A CA 1
ATOM 6575 C C . ASN A 1 846 ? 2.093 -37.924 53.930 1.00 28.25 846 ASN A C 1
ATOM 6577 O O . ASN A 1 846 ? 2.389 -39.007 54.423 1.00 28.25 846 ASN A O 1
ATOM 6581 N N . GLY A 1 847 ? 3.065 -37.086 53.498 1.00 26.34 847 GLY A N 1
ATOM 6582 C CA . GLY A 1 847 ? 4.319 -36.950 54.287 1.00 26.34 847 GLY A CA 1
ATOM 6583 C C . GLY A 1 847 ? 5.717 -36.846 53.625 1.00 26.34 847 GLY A C 1
ATOM 6584 O O . GLY A 1 847 ? 6.517 -37.752 53.794 1.00 26.34 847 GLY A O 1
ATOM 6585 N N . THR A 1 848 ? 6.083 -35.667 53.092 1.00 28.81 848 THR A N 1
ATOM 6586 C CA . THR A 1 848 ? 7.407 -34.976 53.256 1.00 28.81 848 THR A CA 1
ATOM 6587 C C . THR A 1 848 ? 8.790 -35.626 52.932 1.00 28.81 848 THR A C 1
ATOM 6589 O O . THR A 1 848 ? 9.176 -36.587 53.588 1.00 28.81 848 THR A O 1
ATOM 6592 N N . ARG A 1 849 ? 9.621 -34.853 52.181 1.00 30.17 849 ARG A N 1
ATOM 6593 C CA . ARG A 1 849 ? 11.102 -34.592 52.285 1.00 30.17 849 ARG A CA 1
ATOM 6594 C C . ARG A 1 849 ? 12.183 -35.296 51.407 1.00 30.17 849 ARG A C 1
ATOM 6596 O O . ARG A 1 849 ? 12.394 -36.494 51.510 1.00 30.17 849 ARG A O 1
ATOM 6603 N N . ASP A 1 850 ? 12.953 -34.428 50.720 1.00 34.31 850 ASP A N 1
ATOM 6604 C CA . ASP A 1 850 ? 14.433 -34.253 50.607 1.00 34.31 850 ASP A CA 1
ATOM 6605 C C . ASP A 1 850 ? 15.414 -35.394 50.149 1.00 34.31 850 ASP A C 1
ATOM 6607 O O . ASP A 1 850 ? 15.603 -36.355 50.888 1.00 34.31 850 ASP A O 1
ATOM 6611 N N . GLY A 1 851 ? 16.216 -35.176 49.065 1.00 31.09 851 GLY A N 1
ATOM 6612 C CA . GLY A 1 851 ? 17.682 -35.506 49.047 1.00 31.09 851 GLY A CA 1
ATOM 6613 C C . GLY A 1 851 ? 18.430 -36.232 47.868 1.00 31.09 851 GLY A C 1
ATOM 6614 O O . GLY A 1 851 ? 18.664 -37.425 47.984 1.00 31.09 851 GLY A O 1
ATOM 6615 N N . ASN A 1 852 ? 18.953 -35.482 46.867 1.00 36.94 852 ASN A N 1
ATOM 6616 C CA . ASN A 1 852 ? 20.370 -35.389 46.349 1.00 36.94 852 ASN A CA 1
ATOM 6617 C C . ASN A 1 852 ? 21.256 -36.555 45.716 1.00 36.94 852 ASN A C 1
ATOM 6619 O O . ASN A 1 852 ? 21.278 -37.667 46.227 1.00 36.94 852 ASN A O 1
ATOM 6623 N N . GLU A 1 853 ? 22.133 -36.178 44.734 1.00 39.19 853 GLU A N 1
ATOM 6624 C CA . GLU A 1 853 ? 23.596 -36.531 44.496 1.00 39.19 853 GLU A CA 1
ATOM 6625 C C . GLU A 1 853 ? 24.195 -37.579 43.444 1.00 39.19 853 GLU A C 1
ATOM 6627 O O . GLU A 1 853 ? 24.169 -38.782 43.674 1.00 39.19 853 GLU A O 1
ATOM 6632 N N . ASN A 1 854 ? 24.867 -37.062 42.369 1.00 39.00 854 ASN A N 1
ATOM 6633 C CA . ASN A 1 854 ? 26.194 -37.317 41.654 1.00 39.00 854 ASN A CA 1
ATOM 6634 C C . ASN A 1 854 ? 26.804 -38.663 41.060 1.00 39.00 854 ASN A C 1
ATOM 6636 O O . ASN A 1 854 ? 26.728 -39.717 41.683 1.00 39.00 854 ASN A O 1
ATOM 6640 N N . GLY A 1 855 ? 27.613 -38.569 39.947 1.00 33.81 855 GLY A N 1
ATOM 6641 C CA . GLY A 1 855 ? 28.719 -39.511 39.493 1.00 33.81 855 GLY A CA 1
ATOM 6642 C C . GLY A 1 855 ? 29.247 -39.472 37.991 1.00 33.81 855 GLY A C 1
ATOM 6643 O O . GLY A 1 855 ? 28.413 -39.347 37.104 1.00 33.81 855 GLY A O 1
ATOM 6644 N N . ILE A 1 856 ? 30.582 -39.598 37.682 1.00 35.22 856 ILE A N 1
ATOM 6645 C CA . ILE A 1 856 ? 31.311 -39.578 36.323 1.00 35.22 856 ILE A CA 1
ATOM 6646 C C . ILE A 1 856 ? 32.670 -40.418 36.333 1.00 35.22 856 ILE A C 1
ATOM 6648 O O . ILE A 1 856 ? 32.726 -41.137 37.339 1.00 35.22 856 ILE A O 1
ATOM 6652 N N . PRO A 1 857 ? 33.745 -40.448 35.426 1.00 54.69 857 PRO A N 1
ATOM 6653 C CA . PRO A 1 857 ? 34.314 -39.577 34.306 1.00 54.69 857 PRO A CA 1
ATOM 6654 C C . PRO A 1 857 ? 35.083 -40.276 33.061 1.00 54.69 857 PRO A C 1
ATOM 6656 O O . PRO A 1 857 ? 34.791 -41.435 32.778 1.00 54.69 857 PRO A O 1
ATOM 6659 N N . ASP A 1 858 ? 36.054 -39.582 32.371 1.00 38.69 858 ASP A N 1
ATOM 6660 C CA . ASP A 1 858 ? 37.206 -39.954 31.417 1.00 38.69 858 ASP A CA 1
ATOM 6661 C C . ASP A 1 858 ? 36.961 -40.415 29.918 1.00 38.69 858 ASP A C 1
ATOM 6663 O O . ASP A 1 858 ? 35.837 -40.824 29.641 1.00 38.69 858 ASP A O 1
ATOM 6667 N N . GLY A 1 859 ? 37.835 -40.413 28.845 1.00 37.09 859 GLY A N 1
ATOM 6668 C CA . GLY A 1 859 ? 39.262 -40.062 28.414 1.00 37.09 859 GLY A CA 1
ATOM 6669 C C . GLY A 1 859 ? 39.522 -40.431 26.873 1.00 37.09 859 GLY A C 1
ATOM 6670 O O . GLY A 1 859 ? 38.548 -40.900 26.289 1.00 37.09 859 GLY A O 1
ATOM 6671 N N . GLN A 1 860 ? 40.648 -40.380 26.072 1.00 37.47 860 GLN A N 1
ATOM 6672 C CA . GLN A 1 860 ? 42.071 -39.847 26.045 1.00 37.47 860 GLN A CA 1
ATOM 6673 C C . GLN A 1 860 ? 42.952 -40.381 24.799 1.00 37.47 860 GLN A C 1
ATOM 6675 O O . GLN A 1 860 ? 43.034 -41.602 24.705 1.00 37.47 860 GLN A O 1
ATOM 6680 N N . GLU A 1 861 ? 43.629 -39.600 23.879 1.00 38.84 861 GLU A N 1
ATOM 6681 C CA . GLU A 1 861 ? 44.664 -40.036 22.813 1.00 38.84 861 GLU A CA 1
ATOM 6682 C C . GLU A 1 861 ? 45.383 -38.909 21.908 1.00 38.84 861 GLU A C 1
ATOM 6684 O O . GLU A 1 861 ? 44.752 -37.908 21.599 1.00 38.84 861 GLU A O 1
ATOM 6689 N N . ILE A 1 862 ? 46.667 -39.049 21.438 1.00 36.59 862 ILE A N 1
ATOM 6690 C CA . ILE A 1 862 ? 47.710 -38.015 20.971 1.00 36.59 862 ILE A CA 1
ATOM 6691 C C . ILE A 1 862 ? 47.450 -37.092 19.719 1.00 36.59 862 ILE A C 1
ATOM 6693 O O . ILE A 1 862 ? 46.553 -37.394 18.944 1.00 36.59 862 ILE A O 1
ATOM 6697 N N . GLY A 1 863 ? 48.211 -36.014 19.332 1.00 34.97 863 GLY A N 1
ATOM 6698 C CA . GLY A 1 863 ? 49.530 -35.338 19.679 1.00 34.97 863 GLY A CA 1
ATOM 6699 C C . GLY A 1 863 ? 50.453 -35.089 18.414 1.00 34.97 863 GLY A C 1
ATOM 6700 O O . GLY A 1 863 ? 50.247 -35.819 17.452 1.00 34.97 863 GLY A O 1
ATOM 6701 N N . THR A 1 864 ? 51.475 -34.200 18.188 1.00 35.34 864 THR A N 1
ATOM 6702 C CA . THR A 1 864 ? 52.344 -33.111 18.809 1.00 35.34 864 THR A CA 1
ATOM 6703 C C . THR A 1 864 ? 52.935 -32.171 17.659 1.00 35.34 864 THR A C 1
ATOM 6705 O O . THR A 1 864 ? 52.400 -32.278 16.562 1.00 35.34 864 THR A O 1
ATOM 6708 N N . GLU A 1 865 ? 53.944 -31.236 17.637 1.00 36.91 865 GLU A N 1
ATOM 6709 C CA . GLU A 1 865 ? 55.064 -30.654 18.468 1.00 36.91 865 GLU A CA 1
ATOM 6710 C C . GLU A 1 865 ? 55.648 -29.271 17.897 1.00 36.91 865 GLU A C 1
ATOM 6712 O O . GLU A 1 865 ? 55.217 -28.828 16.840 1.00 36.91 865 GLU A O 1
ATOM 6717 N N . ALA A 1 866 ? 56.632 -28.622 18.586 1.00 31.97 866 ALA A N 1
ATOM 6718 C CA . ALA A 1 866 ? 57.611 -27.483 18.345 1.00 31.97 866 ALA A CA 1
ATOM 6719 C C . ALA A 1 866 ? 57.715 -26.600 17.036 1.00 31.97 866 ALA A C 1
ATOM 6721 O O . ALA A 1 866 ? 57.499 -27.088 15.936 1.00 31.97 866 ALA A O 1
ATOM 6722 N N . GLY A 1 867 ? 58.216 -25.326 17.016 1.00 28.45 867 GLY A N 1
ATOM 6723 C CA . GLY A 1 867 ? 58.635 -24.350 18.071 1.00 28.45 867 GLY A CA 1
ATOM 6724 C C . GLY A 1 867 ? 59.512 -23.101 17.647 1.00 28.45 867 GLY A C 1
ATOM 6725 O O . GLY A 1 867 ? 60.252 -23.153 16.670 1.00 28.45 867 GLY A O 1
ATOM 6726 N N . SER A 1 868 ? 59.515 -22.025 18.477 1.00 28.56 868 SER A N 1
ATOM 6727 C CA . SER A 1 868 ? 60.573 -20.980 18.761 1.00 28.56 868 SER A CA 1
ATOM 6728 C C . SER A 1 868 ? 60.876 -19.667 17.935 1.00 28.56 868 SER A C 1
ATOM 6730 O O . SER A 1 868 ? 61.356 -19.710 16.808 1.00 28.56 868 SER A O 1
ATOM 6732 N N . ASP A 1 869 ? 60.797 -18.520 18.662 1.00 31.30 869 ASP A N 1
ATOM 6733 C CA . ASP A 1 869 ? 61.750 -17.361 18.819 1.00 31.30 869 ASP A CA 1
ATOM 6734 C C . ASP A 1 869 ? 61.697 -15.999 18.027 1.00 31.30 869 ASP A C 1
ATOM 6736 O O . ASP A 1 869 ? 61.040 -15.851 17.001 1.00 31.30 869 ASP A O 1
ATOM 6740 N N . ALA A 1 870 ? 62.353 -14.958 18.595 1.00 28.78 870 ALA A N 1
ATOM 6741 C CA . ALA A 1 870 ? 62.065 -13.502 18.489 1.00 28.78 870 ALA A CA 1
ATOM 6742 C C . ALA A 1 870 ? 63.072 -12.584 17.712 1.00 28.78 870 ALA A C 1
ATOM 6744 O O . ALA A 1 870 ? 64.139 -13.017 17.284 1.00 28.78 870 ALA A O 1
ATOM 6745 N N . GLY A 1 871 ? 62.789 -11.262 17.593 1.00 26.92 871 GLY A N 1
ATOM 6746 C CA . GLY A 1 871 ? 63.753 -10.226 17.122 1.00 26.92 871 GLY A CA 1
ATOM 6747 C C . GLY A 1 871 ? 63.188 -8.796 16.886 1.00 26.92 871 GLY A C 1
ATOM 6748 O O . GLY A 1 871 ? 62.016 -8.656 16.559 1.00 26.92 871 GLY A O 1
ATOM 6749 N N . ALA A 1 872 ? 63.996 -7.723 17.039 1.00 29.72 872 ALA A N 1
ATOM 6750 C CA . ALA A 1 872 ? 63.533 -6.310 17.088 1.00 29.72 872 ALA A CA 1
ATOM 6751 C C . ALA A 1 872 ? 64.341 -5.267 16.249 1.00 29.72 872 ALA A C 1
ATOM 6753 O O . ALA A 1 872 ? 65.495 -5.510 15.908 1.00 29.72 872 ALA A O 1
ATOM 6754 N N . ASN A 1 873 ? 63.757 -4.059 16.081 1.00 29.17 873 ASN A N 1
ATOM 6755 C CA . ASN A 1 873 ? 64.336 -2.730 15.717 1.00 29.17 873 ASN A CA 1
ATOM 6756 C C . ASN A 1 873 ? 64.825 -2.410 14.270 1.00 29.17 873 ASN A C 1
ATOM 6758 O O . ASN A 1 873 ? 65.508 -3.203 13.633 1.00 29.17 873 ASN A O 1
ATOM 6762 N N . GLY A 1 874 ? 64.602 -1.154 13.820 1.00 27.56 874 GLY A N 1
ATOM 6763 C CA . GLY A 1 874 ? 65.258 -0.510 12.652 1.00 27.56 874 GLY A CA 1
ATOM 6764 C C . GLY A 1 874 ? 64.618 0.829 12.193 1.00 27.56 874 GLY A C 1
ATOM 6765 O O . GLY A 1 874 ? 63.401 0.958 12.249 1.00 27.56 874 GLY A O 1
ATOM 6766 N N . GLU A 1 875 ? 65.405 1.823 11.733 1.00 31.78 875 GLU A N 1
ATOM 6767 C CA . GLU A 1 875 ? 64.952 3.203 11.395 1.00 31.78 875 GLU A CA 1
ATOM 6768 C C . GLU A 1 875 ? 65.297 3.702 9.959 1.00 31.78 875 GLU A C 1
ATOM 6770 O O . GLU A 1 875 ? 66.267 3.251 9.355 1.00 31.78 875 GLU A O 1
ATOM 6775 N N . ALA A 1 876 ? 64.599 4.782 9.545 1.00 30.22 876 ALA A N 1
ATOM 6776 C CA . ALA A 1 876 ? 65.038 5.905 8.675 1.00 30.22 876 ALA A CA 1
ATOM 6777 C C . ALA A 1 876 ? 65.140 5.744 7.129 1.00 30.22 876 ALA A C 1
ATOM 6779 O O . ALA A 1 876 ? 65.361 4.662 6.601 1.00 30.22 876 ALA A O 1
ATOM 6780 N N . GLY A 1 877 ? 65.007 6.865 6.379 1.00 26.72 877 GLY A N 1
ATOM 6781 C CA . GLY A 1 877 ? 65.083 6.850 4.897 1.00 26.72 877 GLY A CA 1
ATOM 6782 C C . GLY A 1 877 ? 65.280 8.176 4.128 1.00 26.72 877 GLY A C 1
ATOM 6783 O O . GLY A 1 877 ? 66.379 8.416 3.649 1.00 26.72 877 GLY A O 1
ATOM 6784 N N . ASN A 1 878 ? 64.253 9.039 4.031 1.00 29.72 878 ASN A N 1
ATOM 6785 C CA . ASN A 1 878 ? 64.285 10.426 3.490 1.00 29.72 878 ASN A CA 1
ATOM 6786 C C . ASN A 1 878 ? 64.546 10.681 1.962 1.00 29.72 878 ASN A C 1
ATOM 6788 O O . ASN A 1 878 ? 65.215 9.917 1.279 1.00 29.72 878 ASN A O 1
ATOM 6792 N N . ALA A 1 879 ? 64.101 11.873 1.511 1.00 25.75 879 ALA A N 1
ATOM 6793 C CA . ALA A 1 879 ? 64.536 12.701 0.359 1.00 25.75 879 ALA A CA 1
ATOM 6794 C C . ALA A 1 879 ? 63.851 12.627 -1.043 1.00 25.75 879 ALA A C 1
ATOM 6796 O O . ALA A 1 879 ? 63.729 11.586 -1.679 1.00 25.75 879 ALA A O 1
ATOM 6797 N N . ALA A 1 880 ? 63.514 13.829 -1.547 1.00 32.53 880 ALA A N 1
ATOM 6798 C CA . ALA A 1 880 ? 63.192 14.219 -2.940 1.00 32.53 880 ALA A CA 1
ATOM 6799 C C . ALA A 1 880 ? 64.333 15.177 -3.453 1.00 32.53 880 ALA A C 1
ATOM 6801 O O . ALA A 1 880 ? 65.418 15.042 -2.877 1.00 32.53 880 ALA A O 1
ATOM 6802 N N . PRO A 1 881 ? 64.226 16.159 -4.407 1.00 60.25 881 PRO A N 1
ATOM 6803 C CA . PRO A 1 881 ? 63.087 16.719 -5.177 1.00 60.25 881 PRO A CA 1
ATOM 6804 C C . PRO A 1 881 ? 63.424 17.106 -6.668 1.00 60.25 881 PRO A C 1
ATOM 6806 O O . PRO A 1 881 ? 64.325 16.522 -7.262 1.00 60.25 881 PRO A O 1
ATOM 6809 N N . ALA A 1 882 ? 62.756 18.162 -7.193 1.00 30.20 882 ALA A N 1
ATOM 6810 C CA . ALA A 1 882 ? 63.115 19.069 -8.320 1.00 30.20 882 ALA A CA 1
ATOM 6811 C C . ALA A 1 882 ? 62.726 18.686 -9.785 1.00 30.20 882 ALA A C 1
ATOM 6813 O O . ALA A 1 882 ? 62.812 17.525 -10.163 1.00 30.20 882 ALA A O 1
ATOM 6814 N N . GLU A 1 883 ? 62.322 19.612 -10.688 1.00 32.19 883 GLU A N 1
ATOM 6815 C CA . GLU A 1 883 ? 61.923 21.042 -10.543 1.00 32.19 883 GLU A CA 1
ATOM 6816 C C . GLU A 1 883 ? 61.205 21.636 -11.800 1.00 32.19 883 GLU A C 1
ATOM 6818 O O . GLU A 1 883 ? 61.415 21.152 -12.907 1.00 32.19 883 GLU A O 1
ATOM 6823 N N . ASN A 1 884 ? 60.489 22.764 -11.611 1.00 31.09 884 ASN A N 1
ATOM 6824 C CA . ASN A 1 884 ? 60.091 23.836 -12.570 1.00 31.09 884 ASN A CA 1
ATOM 6825 C C . ASN A 1 884 ? 59.154 23.552 -13.783 1.00 31.09 884 ASN A C 1
ATOM 6827 O O . ASN A 1 884 ? 59.338 22.596 -14.524 1.00 31.09 884 ASN A O 1
ATOM 6831 N N . GLY A 1 885 ? 58.196 24.438 -14.126 1.00 27.78 885 GLY A N 1
ATOM 6832 C CA . GLY A 1 885 ? 57.702 25.634 -13.403 1.00 27.78 885 GLY A CA 1
ATOM 6833 C C . GLY A 1 885 ? 56.931 26.668 -14.264 1.00 27.78 885 GLY A C 1
ATOM 6834 O O . GLY A 1 885 ? 56.988 26.590 -15.485 1.00 27.78 885 GLY A O 1
ATOM 6835 N N . ALA A 1 886 ? 56.310 27.660 -13.588 1.00 32.34 886 ALA A N 1
ATOM 6836 C CA . ALA A 1 886 ? 55.975 29.043 -14.031 1.00 32.34 886 ALA A CA 1
ATOM 6837 C C . ALA A 1 886 ? 55.045 29.270 -15.263 1.00 32.34 886 ALA A C 1
ATOM 6839 O O . ALA A 1 886 ? 55.242 28.668 -16.308 1.00 32.34 886 ALA A O 1
ATOM 6840 N N . ASN A 1 887 ? 54.063 30.192 -15.309 1.00 31.08 887 ASN A N 1
ATOM 6841 C CA . ASN A 1 887 ? 53.462 31.211 -14.407 1.00 31.08 887 ASN A CA 1
ATOM 6842 C C . ASN A 1 887 ? 51.998 31.463 -14.888 1.00 31.08 887 ASN A C 1
ATOM 6844 O O . ASN A 1 887 ? 51.698 31.140 -16.035 1.00 31.08 887 ASN A O 1
ATOM 6848 N N . GLY A 1 888 ? 51.057 32.085 -14.160 1.00 29.67 888 GLY A N 1
ATOM 6849 C CA . GLY A 1 888 ? 51.039 32.608 -12.782 1.00 29.67 888 GLY A CA 1
ATOM 6850 C C . GLY A 1 888 ? 49.956 33.700 -12.584 1.00 29.67 888 GLY A C 1
ATOM 6851 O O . GLY A 1 888 ? 49.596 34.351 -13.558 1.00 29.67 888 GLY A O 1
ATOM 6852 N N . GLU A 1 889 ? 49.516 33.909 -11.327 1.00 33.81 889 GLU A N 1
ATOM 6853 C CA . GLU A 1 889 ? 48.788 35.096 -10.780 1.00 33.81 889 GLU A CA 1
ATOM 6854 C C . GLU A 1 889 ? 47.361 35.419 -11.315 1.00 33.81 889 GLU A C 1
ATOM 6856 O O . GLU A 1 889 ? 47.075 35.254 -12.493 1.00 33.81 889 GLU A O 1
ATOM 6861 N N . ALA A 1 890 ? 46.387 35.934 -10.542 1.00 29.58 890 ALA A N 1
ATOM 6862 C CA . ALA A 1 890 ? 46.150 36.083 -9.086 1.00 29.58 890 ALA A CA 1
ATOM 6863 C C . ALA A 1 890 ? 44.630 36.390 -8.868 1.00 29.58 890 ALA A C 1
ATOM 6865 O O . ALA A 1 890 ? 43.953 36.745 -9.828 1.00 29.58 890 ALA A O 1
ATOM 6866 N N . GLY A 1 891 ? 44.006 36.305 -7.681 1.00 27.11 891 GLY A N 1
ATOM 6867 C CA . GLY A 1 891 ? 44.492 35.978 -6.333 1.00 27.11 891 GLY A CA 1
ATOM 6868 C C . GLY A 1 891 ? 43.342 35.797 -5.308 1.00 27.11 891 GLY A C 1
ATOM 6869 O O . GLY A 1 891 ? 42.176 35.990 -5.634 1.00 27.11 891 GLY A O 1
ATOM 6870 N N . ASN A 1 892 ? 43.704 35.393 -4.085 1.00 30.83 892 ASN A N 1
ATOM 6871 C CA . ASN A 1 892 ? 42.850 34.970 -2.947 1.00 30.83 892 ASN A CA 1
ATOM 6872 C C . ASN A 1 892 ? 42.201 36.187 -2.196 1.00 30.83 892 ASN A C 1
ATOM 6874 O O . ASN A 1 892 ? 42.563 37.316 -2.514 1.00 30.83 892 ASN A O 1
ATOM 6878 N N . ALA A 1 893 ? 41.311 36.114 -1.185 1.00 29.55 893 ALA A N 1
ATOM 6879 C CA . ALA A 1 893 ? 40.763 35.026 -0.347 1.00 29.55 893 ALA A CA 1
ATOM 6880 C C . ALA A 1 893 ? 39.480 35.470 0.421 1.00 29.55 893 ALA A C 1
ATOM 6882 O O . ALA A 1 893 ? 39.197 36.665 0.476 1.00 29.55 893 ALA A O 1
ATOM 6883 N N . GLY A 1 894 ? 38.841 34.537 1.151 1.00 26.66 894 GLY A N 1
ATOM 6884 C CA . GLY A 1 894 ? 37.988 34.800 2.335 1.00 26.66 894 GLY A CA 1
ATOM 6885 C C . GLY A 1 894 ? 36.466 34.823 2.071 1.00 26.66 894 GLY A C 1
ATOM 6886 O O . GLY A 1 894 ? 36.061 35.486 1.125 1.00 26.66 894 GLY A O 1
ATOM 6887 N N . ALA A 1 895 ? 35.532 34.170 2.783 1.00 29.00 895 ALA A N 1
ATOM 6888 C CA . ALA A 1 895 ? 35.440 33.336 4.007 1.00 29.00 895 ALA A CA 1
ATOM 6889 C C . ALA A 1 895 ? 34.481 33.929 5.073 1.00 29.00 895 ALA A C 1
ATOM 6891 O O . ALA A 1 895 ? 34.660 35.058 5.516 1.00 29.00 895 ALA A O 1
ATOM 6892 N N . ASP A 1 896 ? 33.518 33.090 5.468 1.00 29.70 896 ASP A N 1
ATOM 6893 C CA . ASP A 1 896 ? 32.815 32.956 6.756 1.00 29.70 896 ASP A CA 1
ATOM 6894 C C . ASP A 1 896 ? 31.953 34.085 7.386 1.00 29.70 896 ASP A C 1
ATOM 6896 O O . ASP A 1 896 ? 32.442 35.040 7.981 1.00 29.70 896 ASP A O 1
ATOM 6900 N N . ALA A 1 897 ? 30.648 33.760 7.444 1.00 28.78 897 ALA A N 1
ATOM 6901 C CA . ALA A 1 897 ? 29.812 33.675 8.659 1.00 28.78 897 ALA A CA 1
ATOM 6902 C C . ALA A 1 897 ? 29.075 34.902 9.262 1.00 28.78 897 ALA A C 1
ATOM 6904 O O . ALA A 1 897 ? 29.425 36.062 9.075 1.00 28.78 897 ALA A O 1
ATOM 6905 N N . ALA A 1 898 ? 28.066 34.531 10.072 1.00 28.94 898 ALA A N 1
ATOM 6906 C CA . ALA A 1 898 ? 27.270 35.288 11.050 1.00 28.94 898 ALA A CA 1
ATOM 6907 C C . ALA A 1 898 ? 26.162 36.256 10.558 1.00 28.94 898 ALA A C 1
ATOM 6909 O O . ALA A 1 898 ? 26.404 37.307 9.973 1.00 28.94 898 ALA A O 1
ATOM 6910 N N . GLU A 1 899 ? 24.919 35.866 10.877 1.00 29.34 899 GLU A N 1
ATOM 6911 C CA . GLU A 1 899 ? 23.928 36.568 11.729 1.00 29.34 899 GLU A CA 1
ATOM 6912 C C . GLU A 1 899 ? 24.270 38.027 12.174 1.00 29.34 899 GLU A C 1
ATOM 6914 O O . GLU A 1 899 ? 25.418 38.356 12.452 1.00 29.34 899 GLU A O 1
ATOM 6919 N N . ASN A 1 900 ? 23.328 38.956 12.395 1.00 30.08 900 ASN A N 1
ATOM 6920 C CA . ASN A 1 900 ? 21.946 38.773 12.852 1.00 30.08 900 ASN A CA 1
ATOM 6921 C C . ASN A 1 900 ? 21.077 40.061 12.706 1.00 30.08 900 ASN A C 1
ATOM 6923 O O . ASN A 1 900 ? 21.600 41.168 12.607 1.00 30.08 900 ASN A O 1
ATOM 6927 N N . ASP A 1 901 ? 19.764 39.876 12.877 1.00 30.23 901 ASP A N 1
ATOM 6928 C CA . ASP A 1 901 ? 18.822 40.713 13.649 1.00 30.23 901 ASP A CA 1
ATOM 6929 C C . ASP A 1 901 ? 18.173 42.029 13.138 1.00 30.23 901 ASP A C 1
ATOM 6931 O O . ASP A 1 901 ? 18.750 42.906 12.502 1.00 30.23 901 ASP A O 1
ATOM 6935 N N . THR A 1 902 ? 16.949 42.213 13.650 1.00 29.22 902 THR A N 1
ATOM 6936 C CA . THR A 1 902 ? 16.166 43.451 13.852 1.00 29.22 902 THR A CA 1
ATOM 6937 C C . THR A 1 902 ? 15.545 44.249 12.680 1.00 29.22 902 THR A C 1
ATOM 6939 O O . THR A 1 902 ? 16.085 45.218 12.161 1.00 29.22 902 THR A O 1
ATOM 6942 N N . ALA A 1 903 ? 14.236 44.004 12.528 1.00 27.75 903 ALA A N 1
ATOM 6943 C CA . ALA A 1 903 ? 13.168 44.971 12.855 1.00 27.75 903 ALA A CA 1
ATOM 6944 C C . ALA A 1 903 ? 12.642 46.008 11.819 1.00 27.75 903 ALA A C 1
ATOM 6946 O O . ALA A 1 903 ? 13.026 47.172 11.816 1.00 27.75 903 ALA A O 1
ATOM 6947 N N . ASN A 1 904 ? 11.506 45.621 11.215 1.00 28.17 904 ASN A N 1
ATOM 6948 C CA . ASN A 1 904 ? 10.170 46.202 11.489 1.00 28.17 904 ASN A CA 1
ATOM 6949 C C . ASN A 1 904 ? 9.747 47.567 10.862 1.00 28.17 904 ASN A C 1
ATOM 6951 O O . ASN A 1 904 ? 10.502 48.523 10.763 1.00 28.17 904 ASN A O 1
ATOM 6955 N N . ALA A 1 905 ? 8.430 47.648 10.617 1.00 27.28 905 ALA A N 1
ATOM 6956 C CA . ALA A 1 905 ? 7.562 48.828 10.494 1.00 27.28 905 ALA A CA 1
ATOM 6957 C C . ALA A 1 905 ? 7.455 49.622 9.160 1.00 27.28 905 ALA A C 1
ATOM 6959 O O . ALA A 1 905 ? 8.272 50.468 8.819 1.00 27.28 905 ALA A O 1
ATOM 6960 N N . ALA A 1 906 ? 6.249 49.504 8.579 1.00 27.33 906 ALA A N 1
ATOM 6961 C CA . ALA A 1 906 ? 5.374 50.611 8.149 1.00 27.33 906 ALA A CA 1
ATOM 6962 C C . ALA A 1 906 ? 5.557 51.334 6.780 1.00 27.33 906 ALA A C 1
ATOM 6964 O O . ALA A 1 906 ? 6.032 52.461 6.712 1.00 27.33 906 ALA A O 1
ATOM 6965 N N . ALA A 1 907 ? 4.860 50.780 5.774 1.00 27.25 907 ALA A N 1
ATOM 6966 C CA . ALA A 1 907 ? 3.674 51.390 5.123 1.00 27.25 907 ALA A CA 1
ATOM 6967 C C . ALA A 1 907 ? 3.767 52.582 4.121 1.00 27.25 907 ALA A C 1
ATOM 6969 O O . ALA A 1 907 ? 4.611 53.467 4.207 1.00 27.25 907 ALA A O 1
ATOM 6970 N N . ASN A 1 908 ? 2.694 52.665 3.305 1.00 27.45 908 ASN A N 1
ATOM 6971 C CA . ASN A 1 908 ? 2.193 53.776 2.457 1.00 27.45 908 ASN A CA 1
ATOM 6972 C C . ASN A 1 908 ? 2.707 53.901 1.002 1.00 27.45 908 ASN A C 1
ATOM 6974 O O . ASN A 1 908 ? 3.866 53.635 0.716 1.00 27.45 908 ASN A O 1
ATOM 6978 N N . GLY A 1 909 ? 1.826 54.404 0.112 1.00 27.28 909 GLY A N 1
ATOM 6979 C CA . GLY A 1 909 ? 2.101 54.755 -1.300 1.00 27.28 909 GLY A CA 1
ATOM 6980 C C . GLY A 1 909 ? 2.019 53.559 -2.262 1.00 27.28 909 GLY A C 1
ATOM 6981 O O . GLY A 1 909 ? 2.941 52.760 -2.293 1.00 27.28 909 GLY A O 1
ATOM 6982 N N . ALA A 1 910 ? 0.964 53.282 -3.038 1.00 28.08 910 ALA A N 1
ATOM 6983 C CA . ALA A 1 910 ? -0.144 54.071 -3.606 1.00 28.08 910 ALA A CA 1
ATOM 6984 C C . ALA A 1 910 ? 0.215 54.989 -4.804 1.00 28.08 910 ALA A C 1
ATOM 6986 O O . ALA A 1 910 ? 1.023 55.899 -4.665 1.00 28.08 910 ALA A O 1
ATOM 6987 N N . GLU A 1 911 ? -0.505 54.768 -5.920 1.00 29.23 911 GLU A N 1
ATOM 6988 C CA . GLU A 1 911 ? -0.606 55.563 -7.170 1.00 29.23 911 GLU A CA 1
ATOM 6989 C C . GLU A 1 911 ? 0.632 55.664 -8.101 1.00 29.23 911 GLU A C 1
ATOM 6991 O O . GLU A 1 911 ? 1.768 55.762 -7.654 1.00 29.23 911 GLU A O 1
ATOM 6996 N N . GLY A 1 912 ? 0.411 55.678 -9.434 1.00 27.39 912 GLY A N 1
ATOM 6997 C CA . GLY A 1 912 ? 1.502 55.862 -10.417 1.00 27.39 912 GLY A CA 1
ATOM 6998 C C . GLY A 1 912 ? 1.229 55.504 -11.895 1.00 27.39 912 GLY A C 1
ATOM 6999 O O . GLY A 1 912 ? 1.974 54.724 -12.475 1.00 27.39 912 GLY A O 1
ATOM 7000 N N . ASN A 1 913 ? 0.185 56.052 -12.534 1.00 28.12 913 ASN A N 1
ATOM 7001 C CA . ASN A 1 913 ? -0.089 55.844 -13.976 1.00 28.12 913 ASN A CA 1
ATOM 7002 C C . ASN A 1 913 ? 1.001 56.416 -14.921 1.00 28.12 913 ASN A C 1
ATOM 7004 O O . ASN A 1 913 ? 1.483 57.523 -14.693 1.00 28.12 913 ASN A O 1
ATOM 7008 N N . GLY A 1 914 ? 1.241 55.757 -16.069 1.00 28.09 914 GLY A N 1
ATOM 7009 C CA . GLY A 1 914 ? 1.972 56.309 -17.234 1.00 28.09 914 GLY A CA 1
ATOM 7010 C C . GLY A 1 914 ? 2.822 55.256 -17.970 1.00 28.09 914 GLY A C 1
ATOM 7011 O O . GLY A 1 914 ? 3.870 54.895 -17.459 1.00 28.09 914 GLY A O 1
ATOM 7012 N N . ALA A 1 915 ? 2.455 54.616 -19.090 1.00 27.80 915 ALA A N 1
ATOM 7013 C CA . ALA A 1 915 ? 1.735 54.991 -20.323 1.00 27.80 915 ALA A CA 1
ATOM 7014 C C . ALA A 1 915 ? 2.613 55.653 -21.420 1.00 27.80 915 ALA A C 1
ATOM 7016 O O . ALA A 1 915 ? 3.021 56.804 -21.289 1.00 27.80 915 ALA A O 1
ATOM 7017 N N . GLY A 1 916 ? 2.801 54.933 -22.542 1.00 27.25 916 GLY A N 1
ATOM 7018 C CA . GLY A 1 916 ? 3.441 55.387 -23.795 1.00 27.25 916 GLY A CA 1
ATOM 7019 C C . GLY A 1 916 ? 4.812 54.739 -24.099 1.00 27.25 916 GLY A C 1
ATOM 7020 O O . GLY A 1 916 ? 5.622 54.592 -23.194 1.00 27.25 916 GLY A O 1
ATOM 7021 N N . GLY A 1 917 ? 5.150 54.344 -25.339 1.00 27.16 917 GLY A N 1
ATOM 7022 C CA . GLY A 1 917 ? 4.295 54.191 -26.531 1.00 27.16 917 GLY A CA 1
ATOM 7023 C C . GLY A 1 917 ? 5.026 54.152 -27.896 1.00 27.16 917 GLY A C 1
ATOM 7024 O O . GLY A 1 917 ? 5.925 54.951 -28.132 1.00 27.16 917 GLY A O 1
ATOM 7025 N N . ASN A 1 918 ? 4.497 53.321 -28.811 1.00 29.25 918 ASN A N 1
ATOM 7026 C CA . ASN A 1 918 ? 4.550 53.385 -30.295 1.00 29.25 918 ASN A CA 1
ATOM 7027 C C . ASN A 1 918 ? 5.829 52.976 -31.080 1.00 29.25 918 ASN A C 1
ATOM 7029 O O . ASN A 1 918 ? 6.954 53.197 -30.646 1.00 29.25 918 ASN A O 1
ATOM 7033 N N . GLY A 1 919 ? 5.602 52.450 -32.305 1.00 27.77 919 GLY A N 1
ATOM 7034 C CA . GLY A 1 919 ? 6.601 52.039 -33.319 1.00 27.77 919 GLY A CA 1
ATOM 7035 C C . GLY A 1 919 ? 6.656 50.512 -33.528 1.00 27.77 919 GLY A C 1
ATOM 7036 O O . GLY A 1 919 ? 7.458 49.858 -32.878 1.00 27.77 919 GLY A O 1
ATOM 7037 N N . GLU A 1 920 ? 5.780 49.824 -34.280 1.00 31.25 920 GLU A N 1
ATOM 7038 C CA . GLU A 1 920 ? 5.367 49.978 -35.703 1.00 31.25 920 GLU A CA 1
ATOM 7039 C C . GLU A 1 920 ? 6.544 49.945 -36.702 1.00 31.25 920 GLU A C 1
ATOM 7041 O O . GLU A 1 920 ? 7.511 50.674 -36.515 1.00 31.25 920 GLU A O 1
ATOM 7046 N N . ALA A 1 921 ? 6.546 49.186 -37.812 1.00 29.44 921 ALA A N 1
ATOM 7047 C CA . ALA A 1 921 ? 5.672 48.129 -38.385 1.00 29.44 921 ALA A CA 1
ATOM 7048 C C . ALA A 1 921 ? 6.562 47.251 -39.328 1.00 29.44 921 ALA A C 1
ATOM 7050 O O . ALA A 1 921 ? 7.727 47.591 -39.508 1.00 29.44 921 ALA A O 1
ATOM 7051 N N . GLY A 1 922 ? 6.199 46.145 -40.001 1.00 26.45 922 GLY A N 1
ATOM 7052 C CA . GLY A 1 922 ? 4.975 45.382 -40.334 1.00 26.45 922 GLY A CA 1
ATOM 7053 C C . GLY A 1 922 ? 5.379 44.304 -41.394 1.00 26.45 922 GLY A C 1
ATOM 7054 O O . GLY A 1 922 ? 6.569 44.161 -41.655 1.00 26.45 922 GLY A O 1
ATOM 7055 N N . ALA A 1 923 ? 4.535 43.527 -42.091 1.00 26.98 923 ALA A N 1
ATOM 7056 C CA . ALA A 1 923 ? 3.095 43.263 -42.005 1.00 26.98 923 ALA A CA 1
ATOM 7057 C C . ALA A 1 923 ? 2.691 42.011 -42.849 1.00 26.98 923 ALA A C 1
ATOM 7059 O O . ALA A 1 923 ? 3.126 41.911 -43.990 1.00 26.98 923 ALA A O 1
ATOM 7060 N N . ALA A 1 924 ? 1.756 41.189 -42.328 1.00 28.08 924 ALA A N 1
ATOM 7061 C CA . ALA A 1 924 ? 0.640 40.501 -43.038 1.00 28.08 924 ALA A CA 1
ATOM 7062 C C . ALA A 1 924 ? 0.932 39.459 -44.180 1.00 28.08 924 ALA A C 1
ATOM 7064 O O . ALA A 1 924 ? 2.062 39.390 -44.653 1.00 28.08 924 ALA A O 1
ATOM 7065 N N . PRO A 1 925 ? -0.057 38.650 -44.676 1.00 46.25 925 PRO A N 1
ATOM 7066 C CA . PRO A 1 925 ? -1.497 38.609 -44.343 1.00 46.25 925 PRO A CA 1
ATOM 7067 C C . PRO A 1 925 ? -2.198 37.223 -44.143 1.00 46.25 925 PRO A C 1
ATOM 7069 O O . PRO A 1 925 ? -1.966 36.263 -44.867 1.00 46.25 925 PRO A O 1
ATOM 7072 N N . ALA A 1 926 ? -3.205 37.227 -43.255 1.00 27.95 926 ALA A N 1
ATOM 7073 C CA . ALA A 1 926 ? -4.555 36.616 -43.345 1.00 27.95 926 ALA A CA 1
ATOM 7074 C C . ALA A 1 926 ? -4.820 35.134 -43.752 1.00 27.95 926 ALA A C 1
ATOM 7076 O O . ALA A 1 926 ? -4.670 34.762 -44.913 1.00 27.95 926 ALA A O 1
ATOM 7077 N N . ARG A 1 927 ? -5.529 34.403 -42.861 1.00 30.64 927 ARG A N 1
ATOM 7078 C CA . ARG A 1 927 ? -6.938 33.907 -43.010 1.00 30.64 927 ARG A CA 1
ATOM 7079 C C . ARG A 1 927 ? -7.419 33.262 -41.688 1.00 30.64 927 ARG A C 1
ATOM 7081 O O . ARG A 1 927 ? -6.749 32.388 -41.168 1.00 30.64 927 ARG A O 1
ATOM 7088 N N . GLN A 1 928 ? -8.403 33.844 -40.993 1.00 27.48 928 GLN A N 1
ATOM 7089 C CA . GLN A 1 928 ? -9.864 33.592 -41.069 1.00 27.48 928 GLN A CA 1
ATOM 7090 C C . GLN A 1 928 ? -10.375 32.349 -40.303 1.00 27.48 928 GLN A C 1
ATOM 7092 O O . GLN A 1 928 ? -10.433 31.257 -40.856 1.00 27.48 928 GLN A O 1
ATOM 7097 N N . ASN A 1 929 ? -10.879 32.582 -39.082 1.00 27.22 929 ASN A N 1
ATOM 7098 C CA . ASN A 1 929 ? -11.933 31.769 -38.453 1.00 27.22 929 ASN A CA 1
ATOM 7099 C C . ASN A 1 929 ? -13.321 32.195 -38.974 1.00 27.22 929 ASN A C 1
ATOM 7101 O O . ASN A 1 929 ? -13.493 33.333 -39.416 1.00 27.22 929 ASN A O 1
ATOM 7105 N N . VAL A 1 930 ? -14.317 31.310 -38.848 1.00 30.19 930 VAL A N 1
ATOM 7106 C CA . VAL A 1 930 ? -15.753 31.610 -39.020 1.00 30.19 930 VAL A CA 1
ATOM 7107 C C . VAL A 1 930 ? -16.532 31.024 -37.832 1.00 30.19 930 VAL A C 1
ATOM 7109 O O . VAL A 1 930 ? -16.100 30.052 -37.218 1.00 30.19 930 VAL A O 1
ATOM 7112 N N . THR A 1 931 ? -17.631 31.678 -37.462 1.00 32.28 931 THR A N 1
ATOM 7113 C CA . THR A 1 931 ? -18.342 31.560 -36.179 1.00 32.28 931 THR A CA 1
ATOM 7114 C C . THR A 1 931 ? -19.571 30.646 -36.211 1.00 32.28 931 THR A C 1
ATOM 7116 O O . THR A 1 931 ? -20.178 30.482 -37.269 1.00 32.28 931 THR A O 1
ATOM 7119 N N . PRO A 1 932 ? -20.045 30.174 -35.042 1.00 34.28 932 PRO A N 1
ATOM 7120 C CA . PRO A 1 932 ? -21.457 29.881 -34.826 1.00 34.28 932 PRO A CA 1
ATOM 7121 C C . PRO A 1 932 ? -22.249 31.171 -34.521 1.00 34.28 932 PRO A C 1
ATOM 7123 O O . PRO A 1 932 ? -21.865 31.964 -33.662 1.00 34.28 932 PRO A O 1
ATOM 7126 N N . GLU A 1 933 ? -23.382 31.361 -35.194 1.00 30.20 933 GLU A N 1
ATOM 7127 C CA . GLU A 1 933 ? -24.520 32.170 -34.711 1.00 30.20 933 GLU A CA 1
ATOM 7128 C C . GLU A 1 933 ? -25.490 31.191 -34.009 1.00 30.20 933 GLU A C 1
ATOM 7130 O O . GLU A 1 933 ? -25.451 30.000 -34.306 1.00 30.20 933 GLU A O 1
ATOM 7135 N N . GLY A 1 934 ? -26.391 31.515 -33.080 1.00 28.70 934 GLY A N 1
ATOM 7136 C CA . GLY A 1 934 ? -27.010 32.742 -32.554 1.00 28.70 934 GLY A CA 1
ATOM 7137 C C . GLY A 1 934 ? -28.344 32.285 -31.901 1.00 28.70 934 GLY A C 1
ATOM 7138 O O . GLY A 1 934 ? -28.790 31.174 -32.166 1.00 28.70 934 GLY A O 1
ATOM 7139 N N . SER A 1 935 ? -29.062 33.003 -31.034 1.00 25.19 935 SER A N 1
ATOM 7140 C CA . SER A 1 935 ? -28.992 34.392 -30.561 1.00 25.19 935 SER A CA 1
ATOM 7141 C C . SER A 1 935 ? -29.907 34.575 -29.329 1.00 25.19 935 SER A C 1
ATOM 7143 O O . SER A 1 935 ? -30.909 33.872 -29.268 1.00 25.19 935 SER A O 1
ATOM 7145 N N . ALA A 1 936 ? -29.683 35.627 -28.520 1.00 28.44 936 ALA A N 1
ATOM 7146 C CA . ALA A 1 936 ? -30.721 36.385 -27.776 1.00 28.44 936 ALA A CA 1
ATOM 7147 C C . ALA A 1 936 ? -31.514 35.679 -26.629 1.00 28.44 936 ALA A C 1
ATOM 7149 O O . ALA A 1 936 ? -31.839 34.506 -26.714 1.00 28.44 936 ALA A O 1
ATOM 7150 N N . THR A 1 937 ? -31.926 36.329 -25.525 1.00 27.12 937 THR A N 1
ATOM 7151 C CA . THR A 1 937 ? -31.661 37.685 -24.975 1.00 27.12 937 THR A CA 1
ATOM 7152 C C . THR A 1 937 ? -32.087 37.761 -23.493 1.00 27.12 937 THR A C 1
ATOM 7154 O O . THR A 1 937 ? -33.092 37.163 -23.131 1.00 27.12 937 THR A O 1
ATOM 7157 N N . ASN A 1 938 ? -31.413 38.635 -22.733 1.00 26.50 938 ASN A N 1
ATOM 7158 C CA . ASN A 1 938 ? -31.929 39.485 -21.639 1.00 26.50 938 ASN A CA 1
ATOM 7159 C C . ASN A 1 938 ? -32.457 38.933 -20.285 1.00 26.50 938 ASN A C 1
ATOM 7161 O O . ASN A 1 938 ? -33.457 38.233 -20.203 1.00 26.50 938 ASN A O 1
ATOM 7165 N N . ASP A 1 939 ? -31.874 39.549 -19.243 1.00 26.34 939 ASP A N 1
ATOM 7166 C CA . ASP A 1 939 ? -32.491 40.180 -18.055 1.00 26.34 939 ASP A CA 1
ATOM 7167 C C . ASP A 1 939 ? -32.948 39.388 -16.809 1.00 26.34 939 ASP A C 1
ATOM 7169 O O . ASP A 1 939 ? -33.953 38.690 -16.809 1.00 26.34 939 ASP A O 1
ATOM 7173 N N . THR A 1 940 ? -32.342 39.793 -15.676 1.00 27.58 940 THR A N 1
ATOM 7174 C CA . THR A 1 940 ? -32.867 39.802 -14.286 1.00 27.58 940 THR A CA 1
ATOM 7175 C C . THR A 1 940 ? -33.220 38.462 -13.610 1.00 27.58 940 THR A C 1
ATOM 7177 O O . THR A 1 940 ? -33.686 37.527 -14.241 1.00 27.58 940 THR A O 1
ATOM 7180 N N . GLY A 1 941 ? -33.042 38.365 -12.280 1.00 26.00 941 GLY A N 1
ATOM 7181 C CA . GLY A 1 941 ? -33.477 37.167 -11.532 1.00 26.00 941 GLY A CA 1
ATOM 7182 C C . GLY A 1 941 ? -32.812 36.915 -10.175 1.00 26.00 941 GLY A C 1
ATOM 7183 O O . GLY A 1 941 ? -32.445 35.787 -9.872 1.00 26.00 941 GLY A O 1
ATOM 7184 N N . THR A 1 942 ? -32.599 37.954 -9.372 1.00 25.86 942 THR A N 1
ATOM 7185 C CA . THR A 1 942 ? -31.931 37.891 -8.060 1.00 25.86 942 THR A CA 1
ATOM 7186 C C . THR A 1 942 ? -32.631 36.972 -7.027 1.00 25.86 942 THR A C 1
ATOM 7188 O O . THR A 1 942 ? -33.853 36.901 -7.003 1.00 25.86 942 THR A O 1
ATOM 7191 N N . VAL A 1 943 ? -31.833 36.429 -6.090 1.00 26.94 943 VAL A N 1
ATOM 7192 C CA . VAL A 1 943 ? -32.140 35.876 -4.736 1.00 26.94 943 VAL A CA 1
ATOM 7193 C C . VAL A 1 943 ? -32.986 34.594 -4.513 1.00 26.94 943 VAL A C 1
ATOM 7195 O O . VAL A 1 943 ? -34.192 34.554 -4.704 1.00 26.94 943 VAL A O 1
ATOM 7198 N N . ASN A 1 944 ? -32.319 33.648 -3.832 1.00 25.31 944 ASN A N 1
ATOM 7199 C CA . ASN A 1 944 ? -32.715 32.938 -2.598 1.00 25.31 944 ASN A CA 1
ATOM 7200 C C . ASN A 1 944 ? -33.944 31.994 -2.514 1.00 25.31 944 ASN A C 1
ATOM 7202 O O . ASN A 1 944 ? -35.058 32.411 -2.210 1.00 25.31 944 ASN A O 1
ATOM 7206 N N . SER A 1 945 ? -33.591 30.713 -2.322 1.00 25.45 945 SER A N 1
ATOM 7207 C CA . SER A 1 945 ? -33.769 29.960 -1.053 1.00 25.45 945 SER A CA 1
ATOM 7208 C C . SER A 1 945 ? -35.016 29.100 -0.787 1.00 25.45 945 SER A C 1
ATOM 7210 O O . SER A 1 945 ? -36.126 29.409 -1.199 1.00 25.45 945 SER A O 1
ATOM 7212 N N . ALA A 1 946 ? -34.757 28.106 0.076 1.00 25.17 946 ALA A N 1
ATOM 7213 C CA . ALA A 1 946 ? -35.661 27.391 0.981 1.00 25.17 946 ALA A CA 1
ATOM 7214 C C . ALA A 1 946 ? -36.620 26.329 0.401 1.00 25.17 946 ALA A C 1
ATOM 7216 O O . ALA A 1 946 ? -37.508 26.609 -0.392 1.00 25.17 946 ALA A O 1
ATOM 7217 N N . ASN A 1 947 ? -36.443 25.102 0.912 1.00 25.70 947 ASN A N 1
ATOM 7218 C CA . ASN A 1 947 ? -37.424 24.272 1.636 1.00 25.70 947 ASN A CA 1
ATOM 7219 C C . ASN A 1 947 ? -38.930 24.476 1.298 1.00 25.70 947 ASN A C 1
ATOM 7221 O O . ASN A 1 947 ? -39.443 25.584 1.377 1.00 25.70 947 ASN A O 1
ATOM 7225 N N . ALA A 1 948 ? -39.749 23.433 1.111 1.00 25.16 948 ALA A N 1
ATOM 7226 C CA . ALA A 1 948 ? -39.656 22.110 1.738 1.00 25.16 948 ALA A CA 1
ATOM 7227 C C . ALA A 1 948 ? -40.532 21.025 1.064 1.00 25.16 948 ALA A C 1
ATOM 7229 O O . ALA A 1 948 ? -41.486 21.341 0.366 1.00 25.16 948 ALA A O 1
ATOM 7230 N N . ALA A 1 949 ? -40.253 19.770 1.443 1.00 25.34 949 ALA A N 1
ATOM 7231 C CA . ALA A 1 949 ? -41.202 18.695 1.784 1.00 25.34 949 ALA A CA 1
ATOM 7232 C C . ALA A 1 949 ? -42.318 18.235 0.804 1.00 25.34 949 ALA A C 1
ATOM 7234 O O . ALA A 1 949 ? -43.246 18.961 0.480 1.00 25.34 949 ALA A O 1
ATOM 7235 N N . ASN A 1 950 ? -42.301 16.915 0.559 1.00 25.69 950 ASN A N 1
ATOM 7236 C CA . ASN A 1 950 ? -43.428 15.960 0.593 1.00 25.69 950 ASN A CA 1
ATOM 7237 C C . ASN A 1 950 ? -44.752 16.283 -0.137 1.00 25.69 950 ASN A C 1
ATOM 7239 O O . ASN A 1 950 ? -45.520 17.140 0.289 1.00 25.69 950 ASN A O 1
ATOM 7243 N N . GLY A 1 951 ? -45.136 15.433 -1.106 1.00 24.41 951 GLY A N 1
ATOM 7244 C CA . GLY A 1 951 ? -46.454 15.541 -1.755 1.00 24.41 951 GLY A CA 1
ATOM 7245 C C . GLY A 1 951 ? -46.912 14.390 -2.666 1.00 24.41 951 GLY A C 1
ATOM 7246 O O . GLY A 1 951 ? -47.276 14.651 -3.800 1.00 24.41 951 GLY A O 1
ATOM 7247 N N . THR A 1 952 ? -46.901 13.143 -2.174 1.00 25.70 952 THR A N 1
ATOM 7248 C CA . THR A 1 952 ? -47.844 12.028 -2.491 1.00 25.70 952 THR A CA 1
ATOM 7249 C C . THR A 1 952 ? -48.614 11.961 -3.837 1.00 25.70 952 THR A C 1
ATOM 7251 O O . THR A 1 952 ? -49.406 12.846 -4.147 1.00 25.70 952 THR A O 1
ATOM 7254 N N . GLY A 1 953 ? -48.614 10.779 -4.479 1.00 24.45 953 GLY A N 1
ATOM 7255 C CA . GLY A 1 953 ? -49.616 10.364 -5.488 1.00 24.45 953 GLY A CA 1
ATOM 7256 C C . GLY A 1 953 ? -49.046 10.273 -6.913 1.00 24.45 953 GLY A C 1
ATOM 7257 O O . GLY A 1 953 ? -48.857 11.293 -7.557 1.00 24.45 953 GLY A O 1
ATOM 7258 N N . ALA A 1 954 ? -48.624 9.122 -7.444 1.00 25.20 954 ALA A N 1
ATOM 7259 C CA . ALA A 1 954 ? -49.358 7.872 -7.699 1.00 25.20 954 ALA A CA 1
ATOM 7260 C C . ALA A 1 954 ? -50.484 7.995 -8.750 1.00 25.20 954 ALA A C 1
ATOM 7262 O O . ALA A 1 954 ? -51.580 8.434 -8.416 1.00 25.20 954 ALA A O 1
ATOM 7263 N N . ALA A 1 955 ? -50.231 7.504 -9.976 1.00 25.75 955 ALA A N 1
ATOM 7264 C CA . ALA A 1 955 ? -51.176 6.678 -10.748 1.00 25.75 955 ALA A CA 1
ATOM 7265 C C . ALA A 1 955 ? -50.566 6.097 -12.049 1.00 25.75 955 ALA A C 1
ATOM 7267 O O . ALA A 1 955 ? -50.143 6.831 -12.930 1.00 25.75 955 ALA A O 1
ATOM 7268 N N . ASN A 1 956 ? -50.670 4.771 -12.177 1.00 25.53 956 ASN A N 1
ATOM 7269 C CA . ASN A 1 956 ? -51.055 4.007 -13.375 1.00 25.53 956 ASN A CA 1
ATOM 7270 C C . ASN A 1 956 ? -50.296 4.105 -14.723 1.00 25.53 956 ASN A C 1
ATOM 7272 O O . ASN A 1 956 ? -50.460 5.040 -15.497 1.00 25.53 956 ASN A O 1
ATOM 7276 N N . ALA A 1 957 ? -49.783 2.921 -15.086 1.00 24.23 957 ALA A N 1
ATOM 7277 C CA . ALA A 1 957 ? -50.008 2.215 -16.358 1.00 24.23 957 ALA A CA 1
ATOM 7278 C C . ALA A 1 957 ? -49.198 2.599 -17.616 1.00 24.23 957 ALA A C 1
ATOM 7280 O O . ALA A 1 957 ? -49.388 3.635 -18.245 1.00 24.23 957 ALA A O 1
ATOM 7281 N N . ALA A 1 958 ? -48.395 1.624 -18.059 1.00 26.03 958 ALA A N 1
ATOM 7282 C CA . ALA A 1 958 ? -47.924 1.477 -19.437 1.00 26.03 958 ALA A CA 1
ATOM 7283 C C . ALA A 1 958 ? -49.093 1.127 -20.398 1.00 26.03 958 ALA A C 1
ATOM 7285 O O . ALA A 1 958 ? -50.209 0.861 -19.935 1.00 26.03 958 ALA A O 1
ATOM 7286 N N . PRO A 1 959 ? -48.860 1.068 -21.726 1.00 40.22 959 PRO A N 1
ATOM 7287 C CA . PRO A 1 959 ? -48.376 -0.211 -22.273 1.00 40.22 959 PRO A CA 1
ATOM 7288 C C . PRO A 1 959 ? -47.435 -0.105 -23.499 1.00 40.22 959 PRO A C 1
ATOM 7290 O O . PRO A 1 959 ? -47.451 0.903 -24.191 1.00 40.22 959 PRO A O 1
ATOM 7293 N N . ALA A 1 960 ? -46.755 -1.225 -23.805 1.00 25.69 960 ALA A N 1
ATOM 7294 C CA . ALA A 1 960 ? -46.547 -1.794 -25.158 1.00 25.69 960 ALA A CA 1
ATOM 7295 C C . ALA A 1 960 ? -45.783 -0.976 -26.249 1.00 25.69 960 ALA A C 1
ATOM 7297 O O . ALA A 1 960 ? -45.903 0.233 -26.356 1.00 25.69 960 ALA A O 1
ATOM 7298 N N . GLU A 1 961 ? -45.022 -1.571 -27.180 1.00 30.23 961 GLU A N 1
ATOM 7299 C CA . GLU A 1 961 ? -44.605 -2.969 -27.413 1.00 30.23 961 GLU A CA 1
ATOM 7300 C C . GLU A 1 961 ? -43.517 -3.021 -28.517 1.00 30.23 961 GLU A C 1
ATOM 7302 O O . GLU A 1 961 ? -43.568 -2.184 -29.408 1.00 30.23 961 GLU A O 1
ATOM 7307 N N . ASN A 1 962 ? -42.684 -4.082 -28.537 1.00 28.50 962 ASN A N 1
ATOM 7308 C CA . ASN A 1 962 ? -42.151 -4.789 -29.736 1.00 28.50 962 ASN A CA 1
ATOM 7309 C C . ASN A 1 962 ? -41.341 -4.004 -30.832 1.00 28.50 962 ASN A C 1
ATOM 7311 O O . ASN A 1 962 ? -41.579 -2.843 -31.116 1.00 28.50 962 ASN A O 1
ATOM 7315 N N . ARG A 1 963 ? -40.381 -4.590 -31.578 1.00 28.36 963 ARG A N 1
ATOM 7316 C CA . ARG A 1 963 ? -39.822 -5.963 -31.625 1.00 28.36 963 ARG A CA 1
ATOM 7317 C C . ARG A 1 963 ? -38.465 -6.013 -32.356 1.00 28.36 963 ARG A C 1
ATOM 7319 O O . ARG A 1 963 ? -38.158 -5.105 -33.114 1.00 28.36 963 ARG A O 1
ATOM 7326 N N . ALA A 1 964 ? -37.814 -7.182 -32.247 1.00 28.33 964 ALA A N 1
ATOM 7327 C CA . ALA A 1 964 ? -36.638 -7.665 -32.997 1.00 28.33 964 ALA A CA 1
ATOM 7328 C C . ALA A 1 964 ? -35.312 -6.918 -32.712 1.00 28.33 964 ALA A C 1
ATOM 7330 O O . ALA A 1 964 ? -35.284 -5.697 -32.688 1.00 28.33 964 ALA A O 1
ATOM 7331 N N . GLY A 1 965 ? -34.167 -7.570 -32.468 1.00 26.16 965 GLY A N 1
ATOM 7332 C CA . GLY A 1 965 ? -33.836 -9.008 -32.445 1.00 26.16 965 GLY A CA 1
ATOM 7333 C C . GLY A 1 965 ? -33.063 -9.468 -33.694 1.00 26.16 965 GLY A C 1
ATOM 7334 O O . GLY A 1 965 ? -33.310 -8.961 -34.780 1.00 26.16 965 GLY A O 1
ATOM 7335 N N . GLY A 1 966 ? -32.146 -10.437 -33.612 1.00 26.58 966 GLY A N 1
ATOM 7336 C CA . GLY A 1 966 ? -31.667 -11.186 -32.440 1.00 26.58 966 GLY A CA 1
ATOM 7337 C C . GLY A 1 966 ? -31.008 -12.516 -32.848 1.00 26.58 966 GLY A C 1
ATOM 7338 O O . GLY A 1 966 ? -31.065 -12.876 -34.019 1.00 26.58 966 GLY A O 1
ATOM 7339 N N . ASN A 1 967 ? -30.493 -13.263 -31.860 1.00 28.28 967 ASN A N 1
ATOM 7340 C CA . ASN A 1 967 ? -30.000 -14.653 -31.944 1.00 28.28 967 ASN A CA 1
ATOM 7341 C C . ASN A 1 967 ? -28.738 -14.936 -32.806 1.00 28.28 967 ASN A C 1
ATOM 7343 O O . ASN A 1 967 ? -28.516 -14.296 -33.824 1.00 28.28 967 ASN A O 1
ATOM 7347 N N . ALA A 1 968 ? -27.910 -15.950 -32.501 1.00 30.30 968 ALA A N 1
ATOM 7348 C CA . ALA A 1 968 ? -27.713 -16.739 -31.265 1.00 30.30 968 ALA A CA 1
ATOM 7349 C C . ALA A 1 968 ? -26.510 -17.707 -31.427 1.00 30.30 968 ALA A C 1
ATOM 7351 O O . ALA A 1 968 ? -25.993 -17.867 -32.533 1.00 30.30 968 ALA A O 1
ATOM 7352 N N . SER A 1 969 ? -26.254 -18.494 -30.368 1.00 31.22 969 SER A N 1
ATOM 7353 C CA . SER A 1 969 ? -25.869 -19.924 -30.427 1.00 31.22 969 SER A CA 1
ATOM 7354 C C . SER A 1 969 ? -24.352 -20.240 -30.530 1.00 31.22 969 SER A C 1
ATOM 7356 O O . SER A 1 969 ? -23.625 -19.506 -31.188 1.00 31.22 969 SER A O 1
ATOM 7358 N N . ASN A 1 970 ? -23.816 -21.314 -29.915 1.00 28.97 970 ASN A N 1
ATOM 7359 C CA . ASN A 1 970 ? -24.459 -22.315 -29.037 1.00 28.97 970 ASN A CA 1
ATOM 7360 C C . ASN A 1 970 ? -23.465 -23.213 -28.245 1.00 28.97 970 ASN A C 1
ATOM 7362 O O . ASN A 1 970 ? -22.280 -23.216 -28.561 1.00 28.97 970 ASN A O 1
ATOM 7366 N N . ILE A 1 971 ? -24.038 -24.094 -27.395 1.00 26.81 971 ILE A N 1
ATOM 7367 C CA . ILE A 1 971 ? -23.570 -25.445 -26.962 1.00 26.81 971 ILE A CA 1
ATOM 7368 C C . ILE A 1 971 ? -22.592 -25.564 -25.764 1.00 26.81 971 ILE A C 1
ATOM 7370 O O . ILE A 1 971 ? -21.633 -24.810 -25.681 1.00 26.81 971 ILE A O 1
ATOM 7374 N N . ASP A 1 972 ? -22.714 -26.565 -24.866 1.00 29.22 972 ASP A N 1
ATOM 7375 C CA . ASP A 1 972 ? -23.937 -27.205 -24.309 1.00 29.22 972 ASP A CA 1
ATOM 7376 C C . ASP A 1 972 ? -23.675 -28.005 -22.999 1.00 29.22 972 ASP A C 1
ATOM 7378 O O . ASP A 1 972 ? -22.560 -28.436 -22.719 1.00 29.22 972 ASP A O 1
ATOM 7382 N N . VAL A 1 973 ? -24.765 -28.219 -22.255 1.00 29.84 973 VAL A N 1
ATOM 7383 C CA . VAL A 1 973 ? -25.067 -29.069 -21.075 1.00 29.84 973 VAL A CA 1
ATOM 7384 C C . VAL A 1 973 ? -24.159 -30.265 -20.690 1.00 29.84 973 VAL A C 1
ATOM 7386 O O . VAL A 1 973 ? -23.878 -31.145 -21.500 1.00 29.84 973 VAL A O 1
ATOM 7389 N N . ASN A 1 974 ? -23.911 -30.401 -19.370 1.00 27.70 974 ASN A N 1
ATOM 7390 C CA . ASN A 1 974 ? -24.152 -31.599 -18.517 1.00 27.70 974 ASN A CA 1
ATOM 7391 C C . ASN A 1 974 ? -23.942 -31.235 -17.021 1.00 27.70 974 ASN A C 1
ATOM 7393 O O . ASN A 1 974 ? -23.058 -30.441 -16.727 1.00 27.70 974 ASN A O 1
ATOM 7397 N N . GLY A 1 975 ? -24.661 -31.758 -16.015 1.00 26.72 975 GLY A N 1
ATOM 7398 C CA . GLY A 1 975 ? -25.845 -32.635 -16.002 1.00 26.72 975 GLY A CA 1
ATOM 7399 C C . GLY A 1 975 ? -26.008 -33.356 -14.640 1.00 26.72 975 GLY A C 1
ATOM 7400 O O . GLY A 1 975 ? -25.059 -33.989 -14.194 1.00 26.72 975 GLY A O 1
ATOM 7401 N N . ASN A 1 976 ? -27.210 -33.314 -14.031 1.00 27.98 976 ASN A N 1
ATOM 7402 C CA . ASN A 1 976 ? -27.603 -33.821 -12.685 1.00 27.98 976 ASN A CA 1
ATOM 7403 C C . ASN A 1 976 ? -27.177 -32.941 -11.479 1.00 27.98 976 ASN A C 1
ATOM 7405 O O . ASN A 1 976 ? -26.009 -32.605 -11.344 1.00 27.98 976 ASN A O 1
ATOM 7409 N N . GLY A 1 977 ? -28.036 -32.575 -10.516 1.00 25.20 977 GLY A N 1
ATOM 7410 C CA . GLY A 1 977 ? -29.507 -32.596 -10.492 1.00 25.20 977 GLY A CA 1
ATOM 7411 C C . GLY A 1 977 ? -30.167 -33.623 -9.557 1.00 25.20 977 GLY A C 1
ATOM 7412 O O . GLY A 1 977 ? -30.382 -34.763 -9.956 1.00 25.20 977 GLY A O 1
ATOM 7413 N N . ILE A 1 978 ? -30.605 -33.163 -8.379 1.00 26.33 978 ILE A N 1
ATOM 7414 C CA . ILE A 1 978 ? -31.840 -33.603 -7.702 1.00 26.33 978 ILE A CA 1
ATOM 7415 C C . ILE A 1 978 ? -32.576 -32.330 -7.257 1.00 26.33 978 ILE A C 1
ATOM 7417 O O . ILE A 1 978 ? -31.949 -31.400 -6.754 1.00 26.33 978 ILE A O 1
ATOM 7421 N N . ALA A 1 979 ? -33.889 -32.293 -7.466 1.00 28.36 979 ALA A N 1
ATOM 7422 C CA . ALA A 1 979 ? -34.807 -31.265 -6.980 1.00 28.36 979 ALA A CA 1
ATOM 7423 C C . ALA A 1 979 ? -36.049 -31.950 -6.370 1.00 28.36 979 ALA A C 1
ATOM 7425 O O . ALA A 1 979 ? -36.102 -33.179 -6.360 1.00 28.36 979 ALA A O 1
ATOM 7426 N N . ASP A 1 980 ? -37.020 -31.142 -5.924 1.00 29.38 980 ASP A N 1
ATOM 7427 C CA . ASP A 1 980 ? -38.241 -31.456 -5.147 1.00 29.38 980 ASP A CA 1
ATOM 7428 C C . ASP A 1 980 ? -38.069 -31.302 -3.624 1.00 29.38 980 ASP A C 1
ATOM 7430 O O . ASP A 1 980 ? -37.090 -31.770 -3.052 1.00 29.38 980 ASP A O 1
ATOM 7434 N N . SER A 1 981 ? -39.007 -30.710 -2.871 1.00 28.39 981 SER A N 1
ATOM 7435 C CA . SER A 1 981 ? -40.217 -29.898 -3.180 1.00 28.39 981 SER A CA 1
ATOM 7436 C C . SER A 1 981 ? -40.678 -29.226 -1.844 1.00 28.39 981 SER A C 1
ATOM 7438 O O . SER A 1 981 ? -40.052 -29.488 -0.821 1.00 28.39 981 SER A O 1
ATOM 7440 N N . ILE A 1 982 ? -41.660 -28.319 -1.678 1.00 27.80 982 ILE A N 1
ATOM 7441 C CA . ILE A 1 982 ? -42.946 -27.985 -2.336 1.00 27.80 982 ILE A CA 1
ATOM 7442 C C . ILE A 1 982 ? -43.239 -26.467 -2.150 1.00 27.80 982 ILE A C 1
ATOM 7444 O O . ILE A 1 982 ? -42.919 -25.910 -1.103 1.00 27.80 982 ILE A O 1
ATOM 7448 N N . GLU A 1 983 ? -43.923 -25.809 -3.100 1.00 29.09 983 GLU A N 1
ATOM 7449 C CA . GLU A 1 983 ? -44.547 -24.477 -2.907 1.00 29.09 983 GLU A CA 1
ATOM 7450 C C . GLU A 1 983 ? -45.900 -24.563 -2.165 1.00 29.09 983 GLU A C 1
ATOM 7452 O O . GLU A 1 983 ? -46.701 -25.449 -2.469 1.00 29.09 983 GLU A O 1
ATOM 7457 N N . GLY A 1 984 ? -46.263 -23.603 -1.296 1.00 28.19 984 GLY A N 1
ATOM 7458 C CA . GLY A 1 984 ? -47.628 -23.612 -0.741 1.00 28.19 984 GLY A CA 1
ATOM 7459 C C . GLY A 1 984 ? -48.083 -22.464 0.169 1.00 28.19 984 GLY A C 1
ATOM 7460 O O . GLY A 1 984 ? -48.010 -22.604 1.378 1.00 28.19 984 GLY A O 1
ATOM 7461 N N . GLN A 1 985 ? -48.705 -21.437 -0.435 1.00 28.69 985 GLN A N 1
ATOM 7462 C CA . GLN A 1 985 ? -49.807 -20.597 0.106 1.00 28.69 985 GLN A CA 1
ATOM 7463 C C . GLN A 1 985 ? -49.547 -19.782 1.408 1.00 28.69 985 GLN A C 1
ATOM 7465 O O . GLN A 1 985 ? -49.278 -20.328 2.464 1.00 28.69 985 GLN A O 1
ATOM 7470 N N . LEU A 1 986 ? -49.524 -18.440 1.382 1.00 29.06 986 LEU A N 1
ATOM 7471 C CA . LEU A 1 986 ? -50.614 -17.450 1.178 1.00 29.06 986 LEU A CA 1
ATOM 7472 C C . LEU A 1 986 ? -51.464 -17.115 2.430 1.00 29.06 986 LEU A C 1
ATOM 7474 O O . LEU A 1 986 ? -52.153 -17.978 2.955 1.00 29.06 986 LEU A O 1
ATOM 7478 N N . LEU A 1 987 ? -51.553 -15.798 2.710 1.00 28.94 987 LEU A N 1
ATOM 7479 C CA . LEU A 1 987 ? -52.568 -15.065 3.510 1.00 28.94 987 LEU A CA 1
ATOM 7480 C C . LEU A 1 987 ? -52.555 -15.248 5.046 1.00 28.94 987 LEU A C 1
ATOM 7482 O O . LEU A 1 987 ? -52.757 -16.352 5.537 1.00 28.94 987 LEU A O 1
ATOM 7486 N N . GLY A 1 988 ? -52.472 -14.144 5.814 1.00 30.09 988 GLY A N 1
ATOM 7487 C CA . GLY A 1 988 ? -52.637 -14.234 7.277 1.00 30.09 988 GLY A CA 1
ATOM 7488 C C . GLY A 1 988 ? -52.414 -13.003 8.176 1.00 30.09 988 GLY A C 1
ATOM 7489 O O . GLY A 1 988 ? -51.953 -13.225 9.288 1.00 30.09 988 GLY A O 1
ATOM 7490 N N . ASN A 1 989 ? -52.818 -11.787 7.761 1.00 31.61 989 ASN A N 1
ATOM 7491 C CA . ASN A 1 989 ? -52.678 -10.488 8.475 1.00 31.61 989 ASN A CA 1
ATOM 7492 C C . ASN A 1 989 ? -51.265 -9.882 8.532 1.00 31.61 989 ASN A C 1
ATOM 7494 O O . ASN A 1 989 ? -50.361 -10.510 9.115 1.00 31.61 989 ASN A O 1
#

Nearest PDB structures (foldseek):
  7rcz-assembly1_A  TM=8.505E-01  e=1.217E-44  Clostridioides difficile R20291
  7rcz-assembly1_B  TM=8.869E-01  e=1.551E-43  Clostridioides difficile R20291
  8yjx-assembly1_A  TM=7.496E-01  e=3.279E-34  Campylobacter jejuni
  6xqx-assembly1_A  TM=9.388E-01  e=8.188E-23  Neisseria gonorrhoeae
  6i1g-assembly2_B  TM=9.023E-01  e=2.031E-20  Chlamydia trachomatis